Protein AF-0000000086020012 (afdb_homodimer)

InterPro domains:
  IPR000734 Triacylglycerol lipase family [PR00821] (99-118)
  IPR000734 Triacylglycerol lipase family [PR00821] (120-134)
  IPR000734 Triacylglycerol lipase family [PR00821] (143-158)
  IPR000734 Triacylglycerol lipase family [PR00821] (163-182)
  IPR000734 Triacylglycerol lipase family [PR00821] (186-204)
  IPR000734 Triacylglycerol lipase family [PR00821] (335-350)
  IPR000734 Triacylglycerol lipase family [PTHR11610] (9-360)
  IPR002331 Pancreatic lipase [PR00823] (42-59)
  IPR002331 Pancreatic lipase [PR00823] (78-90)
  IPR002331 Pancreatic lipase [PR00823] (119-138)
  IPR002331 Pancreatic lipase [PR00823] (142-161)
  IPR013818 Lipase [PF00151] (44-249)
  IPR013818 Lipase [PF00151] (254-336)
  IPR016272 Lipase, LIPH-type [PIRSF000865] (40-450)
  IPR029058 Alpha/Beta hydrolase fold [G3DSA:3.40.50.1820] (41-251)
  IPR029058 Alpha/Beta hydrolase fold [G3DSA:3.40.50.1820] (252-338)
  IPR029058 Alpha/Beta hydrolase fold [SSF53474] (59-337)
  IPR033906 Lipase, N-terminal [cd00707] (74-331)
  IPR036392 PLAT/LH2 domain superfamily [SSF49723] (338-447)

pLDDT: mean 86.44, std 21.04, range [19.78, 98.94]

Solvent-accessible surface area (backbone atoms only — not comparable to full-atom values): 48848 Å² total; per-residue (Å²): 128,37,16,8,38,37,30,48,23,62,38,77,69,83,77,77,76,79,72,77,75,72,78,73,78,82,75,77,71,83,70,80,82,57,66,75,63,48,60,77,33,44,50,71,48,81,94,76,40,70,49,66,37,39,80,73,46,39,41,91,63,20,76,69,52,48,78,41,61,57,56,76,74,31,58,64,40,40,28,35,33,29,78,94,41,72,87,43,75,39,65,39,50,73,95,38,66,63,37,45,73,74,41,84,70,48,75,87,37,51,39,37,35,38,29,46,31,71,67,38,43,47,76,37,66,71,50,54,51,34,51,52,40,51,49,52,67,41,76,39,35,35,28,29,36,22,40,33,70,35,24,57,45,58,66,60,48,20,60,24,25,26,55,29,47,7,53,51,53,32,52,38,50,48,40,40,28,72,76,55,66,42,56,47,56,55,32,36,38,38,9,26,22,50,15,15,36,18,49,21,40,20,17,71,72,37,75,54,22,25,32,36,37,27,26,36,51,52,48,86,60,27,58,93,50,51,64,89,63,25,58,41,31,78,25,13,47,31,22,42,33,40,34,44,43,52,66,72,69,63,86,77,66,74,68,77,82,64,65,76,68,57,50,33,66,60,53,31,38,52,29,55,57,38,67,63,57,36,57,20,31,51,41,98,40,58,69,44,39,56,44,30,70,51,75,63,38,28,48,95,84,47,71,31,32,34,36,44,54,62,48,31,67,77,43,55,87,68,52,38,72,57,64,44,51,25,40,55,72,66,48,74,52,87,72,33,58,36,37,45,31,40,37,38,38,32,26,26,66,73,81,60,93,58,91,75,68,73,42,46,22,36,43,29,39,23,52,33,24,24,60,39,64,56,63,81,35,74,51,43,92,54,75,43,74,52,46,73,56,38,71,47,56,20,44,47,73,38,66,71,31,68,60,75,35,37,39,38,37,33,38,41,60,70,64,89,59,60,86,92,54,72,61,61,47,37,43,29,31,38,36,41,30,32,46,84,77,66,49,68,51,62,27,23,32,89,51,49,77,42,42,65,81,39,78,44,78,28,42,56,83,46,79,108,130,36,17,8,38,38,29,48,22,61,38,78,68,85,77,77,78,77,71,76,75,73,81,74,76,82,74,76,71,82,70,82,80,55,66,74,64,46,59,77,33,42,49,71,52,78,94,76,41,70,49,66,37,39,78,74,46,38,41,92,64,20,76,69,54,47,77,41,61,58,54,77,74,30,58,64,41,40,28,36,33,30,78,92,41,74,88,44,75,41,66,39,49,72,93,38,66,63,37,45,72,75,43,85,70,48,77,88,36,51,40,38,37,38,29,46,28,70,67,39,42,48,77,36,66,71,51,54,53,32,50,52,40,51,48,52,68,42,75,39,36,35,30,28,37,23,40,33,68,36,24,56,47,58,66,59,47,22,59,24,23,26,56,29,47,7,53,52,53,32,51,38,49,50,41,41,26,72,74,56,64,42,56,47,56,56,32,36,38,39,10,26,22,50,15,14,34,19,50,22,40,20,17,72,72,37,76,55,22,26,30,35,36,27,25,36,53,52,48,87,61,27,57,92,51,52,65,89,62,26,55,41,29,77,24,14,48,31,21,42,31,39,32,44,42,52,65,71,71,65,87,77,68,74,68,79,82,65,65,78,67,57,50,31,65,60,53,32,38,52,29,56,57,37,67,62,58,36,56,20,31,51,42,97,39,61,70,44,40,55,44,31,70,50,74,62,38,28,49,94,84,46,70,31,31,36,34,43,53,63,48,30,67,77,41,54,88,66,55,40,72,58,63,45,51,26,39,55,72,65,47,71,51,88,73,33,58,36,37,44,32,39,38,38,38,32,25,26,66,72,82,61,94,56,91,75,66,73,42,46,24,35,41,30,38,22,51,32,25,25,60,40,63,55,64,81,36,75,51,43,92,54,73,41,75,52,46,70,56,40,70,48,56,19,44,46,73,38,66,72,30,68,60,75,35,36,38,38,36,32,37,42,60,70,64,90,59,60,84,93,54,70,61,60,48,38,41,28,32,38,37,40,31,32,46,83,77,65,49,70,50,63,27,23,31,90,50,49,78,42,42,63,81,38,77,45,79,29,43,56,82,47,78,108

Foldseek 3Di:
DQFEAAAEAAPDDDDDDPPPPPPPDPPPPPPDPDPVVFVVQKDAQVPLGIDGCDPPLDDPLAPDTDAADRLVVLVKWKFWAWPVHLPGTQTDDQPDVVSCVVDPDDLVFFEEEEEEAAQDFLPDPLNSLLSVLLNVLHTYGYIRIGRNVLRDDPPNRNLNNLLSLLSRVLSRVVSSCVPSVRAQLRYEYEYEASGQFSLLSVLVVHPARNEYEYWQHHCRSEPPGDCNSGRTSRSHSYYYYYHYNPNPPPPPDPPPPPPLGDTRSVLQSLCRDDPQQQKFFADPDPVCVQQQVRPQQCHPVNQGIARPHPRRVVNSVNGDN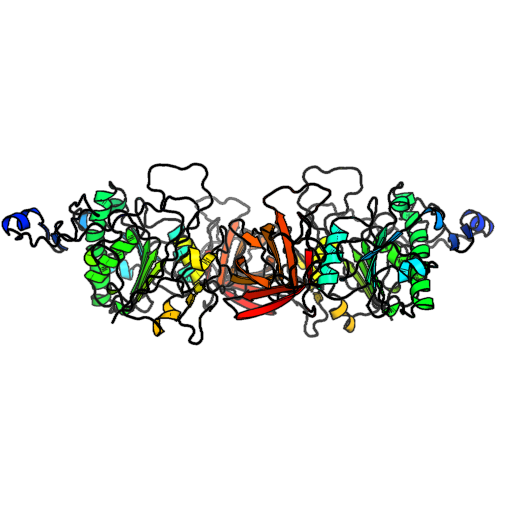DHTYTYDAFDSDPVGRKWKKKKKWFFAQDDDPPPADFFKWWKWKKWAAPQGIDDGGTFDPDIDTQDHRDMGIGMDIHHDRHGTWKMKMAIATPDDDPPVDFHWTFTAKMWIAGSVVRDIFIFGDPRDTHTHPDIDMTGGPDDD/DLFEAAAEAAPADDDDDPPPPPPPDPPPPPPDPDPVVFVVQKDAQVPLGIDGCDPPLDDPLAPDTDAADRLVVLVKWKFWAWPVHLPGTQTDDQPDPVSCVVDPDDLVFFEEEEEEAAQDFLPDPLNSLLSVLQNVLHTYGYIRIGRNVLRDDPPNRNLNNLLSLLSRVLSRVVSSCVPSVRAQLRYEYEYEASGQFSLLSVLVSHPARNEYEYWQHHCRSEPPGDCNSGRTSRSHSYYYYYHYNPNPPPPPDPPPPPPLGDTRSNLQSLCRDDPQQQKFFADPDPVCVQQQVRPQQCHPVNQGIARPHPRRVVNSVNGDNDHTYTYDAFDSDPVGRKWKKKKKWFFAQDDDPPPADFFKWWKWKKWAAPQGIDDGGTFDPDIDTQDHRDMGIGMDIHHDRHGTWKMKMAIATPDDDPPVDFHWTFTQKMWIAGSVVRDIFIFGDPRDTHTHPDIDMTGGPDDD

Organism: Nephila pilipes (NCBI:txid299642)

Nearest PDB structures (foldseek):
  1gpl-assembly1_A  TM=8.144E-01  e=2.682E-40  Cavia porcellus
  2oxe-assembly1_A  TM=8.023E-01  e=4.258E-40  Homo sapiens
  2pvs-assembly1_A  TM=7.931E-01  e=7.162E-40  Homo sapiens
  2ppl-assembly1_A  TM=8.031E-01  e=1.352E-39  Homo sapiens
  1rp1-assembly1_A  TM=7.847E-01  e=5.239E-36  Canis lupus familiaris

Sequence (928 aa):
MAVMLLFGLFLFCGNLNAQQIDREKEVTSSQQIDAEKDALLTRCFDRWGCISIGEPFFSSLRPISLFPIHPDSLDAQFLLVTRSAPDVFQKIRAGNNSSFSQSFFDPLRPVKIIIHGFRESGHQDWIKDMIRELLTSDDFNVISVDWRLGASQSYPQAVANTRALGLVVADFLDYLQRKYRIPPSDIHIIGYNLGAHAAGYVGEQIPRIGRITGLDPAGPYFEDTDPKVRLDPSDALFVDVIHTDSPPAAQGIKSFRRCKSVHAPELFTESINMDCPFYGYFCDSYANFSSGQCDKGCGSDMSRCAPMGYKSEEWLRFTSSEPVTMFLETGLDEPYCRYHYHVNVLLSSKEAPRRHRNETGLLFLRITGTRGRTALLQATPKPVVFTRGNALEFLMSSGNLGRLLRVDVLWTPLHPHPPSDEPFISIHSIRLTNLETTYREVFCGSDDEITPERVKVFFRGGVCMAVMLLFGLFLFCGNLNAQQIDREKEVTSSQQIDAEKDALLTRCFDRWGCISIGEPFFSSLRPISLFPIHPDSLDAQFLLVTRSAPDVFQKIRAGNNSSFSQSFFDPLRPVKIIIHGFRESGHQDWIKDMIRELLTSDDFNVISVDWRLGASQSYPQAVANTRALGLVVADFLDYLQRKYRIPPSDIHIIGYNLGAHAAGYVGEQIPRIGRITGLDPAGPYFEDTDPKVRLDPSDALFVDVIHTDSPPAAQGIKSFRRCKSVHAPELFTESINMDCPFYGYFCDSYANFSSGQCDKGCGSDMSRCAPMGYKSEEWLRFTSSEPVTMFLETGLDEPYCRYHYHVNVLLSSKEAPRRHRNETGLLFLRITGTRGRTALLQATPKPVVFTRGNALEFLMSSGNLGRLLRVDVLWTPLHPHPPSDEPFISIHSIRLTNLETTYREVFCGSDDEITPERVKVFFRGGVC

Radius of gyration: 34.66 Å; Cα contacts (8 Å, |Δi|>4): 2102; chains: 2; bounding box: 87×113×66 Å

Secondary structure (DSSP, 8-state):
--EE---------S--------------------HHHHHHTEEE-GGG-EEE-STTSSBTTB----PPPPHHHH--EEEEE-TTSTT--EEE-TT-HHHHHTTT--TTS-EEEEE--TT--TT-HHHHHHHHHHHHHS--EEEEEE-HHHHTS-HHHHHHHHHHHHHHHHHHHHHHHHHH---GGGEEEEEETHHHHHHHHHHHHSTT-SEEEEES---TTTTT--TTTS--GGGSSEEEEE--SS----TT---SS------HHHHHHHHHH-SS--EEEE-S-HHHHHTT----TT-TTSTTEEE-GGGGGGGGGG--SS---EE----SSSS---EEEEEEEEE--S--SS----EEEEEEEEEEETTEE---EE--SS-EEE-TT-EEEEEEEES---SEEEEEEEEEESSPPPGGG---EEEEEEEEEETTT--EEEEE----EE-TT-PEEEETT---/--EE---------S--------------------HHHHHHTEEE-GGG-EEE-STTSSBTTB----PPPPHHHH--EEEEE-TTSTT--EEE-TT-HHHHHTTT--TTS-EEEEE--TT--TT-HHHHHHHHHHHHHS--EEEEEE-HHHHTS-HHHHHHHHHHHHHHHHHHHHHHHHHH---GGGEEEEEETHHHHHHHHHHHHSTT-SEEEEES---TTTTT--TTTS--GGGSSEEEEE--SS----TT---SS------HHHHHHHHHH-SS--EEEE-S-HHHHHTT----TT-TTSTTEEE-GGGGGGGGGG--SS---EE----SSSS---EEEEEEEEE--S--SS----EEEEEEEEEEETTEE---EE--SS-EEE-TT-EEEEEEEES---SEEEEEEEEEESSPPPGGG---EEEEEEEEEETTT--EEEEE----EE-TT-PEEEETT---

Structure (mmCIF, N/CA/C/O backbone):
data_AF-0000000086020012-model_v1
#
loop_
_entity.id
_entity.type
_entity.pdbx_description
1 polymer 'Inactive pancreatic lipase-related protein 1'
#
loop_
_atom_site.group_PDB
_atom_site.id
_atom_site.type_symbol
_atom_site.label_atom_id
_atom_site.label_alt_id
_atom_site.label_comp_id
_atom_site.label_asym_id
_atom_site.label_entity_id
_atom_site.label_seq_id
_atom_site.pdbx_PDB_ins_code
_atom_site.Cartn_x
_atom_site.Cartn_y
_atom_site.Cartn_z
_atom_site.occupancy
_atom_site.B_iso_or_equiv
_atom_site.auth_seq_id
_atom_site.auth_comp_id
_atom_site.auth_asym_id
_atom_site.auth_atom_id
_atom_site.pdbx_PDB_model_num
ATOM 1 N N . MET A 1 1 ? -11.297 -39.906 -0.497 1 20.33 1 MET A N 1
ATOM 2 C CA . MET A 1 1 ? -12.375 -39.031 -0.936 1 20.33 1 MET A CA 1
ATOM 3 C C . MET A 1 1 ? -11.844 -37.625 -1.238 1 20.33 1 MET A C 1
ATOM 5 O O . MET A 1 1 ? -11.391 -36.938 -0.335 1 20.33 1 MET A O 1
ATOM 9 N N . ALA A 1 2 ? -11.148 -37.469 -2.371 1 22.19 2 ALA A N 1
ATOM 10 C CA . ALA A 1 2 ? -10.383 -36.344 -2.926 1 22.19 2 ALA A CA 1
ATOM 11 C C . ALA A 1 2 ? -11.266 -35.125 -3.131 1 22.19 2 ALA A C 1
ATOM 13 O O . ALA A 1 2 ? -12.281 -35.188 -3.83 1 22.19 2 ALA A O 1
ATOM 14 N N . VAL A 1 3 ? -11.461 -34.375 -2.113 1 23.34 3 VAL A N 1
ATOM 15 C CA . VAL A 1 3 ? -12.344 -33.219 -2.02 1 23.34 3 VAL A CA 1
ATOM 16 C C . VAL A 1 3 ? -11.922 -32.156 -3.043 1 23.34 3 VAL A C 1
ATOM 18 O O . VAL A 1 3 ? -10.75 -31.781 -3.113 1 23.34 3 VAL A O 1
ATOM 21 N N . MET A 1 4 ? -12.695 -32.031 -4.176 1 24.83 4 MET A N 1
ATOM 22 C CA . MET A 1 4 ? -12.523 -31.156 -5.336 1 24.83 4 MET A CA 1
ATOM 23 C C . MET A 1 4 ? -12.82 -29.703 -4.977 1 24.83 4 MET A C 1
ATOM 25 O O . MET A 1 4 ? -13.922 -29.391 -4.527 1 24.83 4 MET A O 1
ATOM 29 N N . LEU A 1 5 ? -11.938 -28.984 -4.441 1 29.59 5 LEU A N 1
ATOM 30 C CA . LEU A 1 5 ? -12.258 -27.594 -4.145 1 29.59 5 LEU A CA 1
ATOM 31 C C . LEU A 1 5 ? -12.219 -26.734 -5.41 1 29.59 5 LEU A C 1
ATOM 33 O O . LEU A 1 5 ? -11.18 -26.641 -6.07 1 29.59 5 LEU A O 1
ATOM 37 N N . LEU A 1 6 ? -13.297 -26.734 -6.156 1 27.5 6 LEU A N 1
ATOM 38 C CA . LEU A 1 6 ? -13.352 -25.828 -7.305 1 27.5 6 LEU A CA 1
ATOM 39 C C . LEU A 1 6 ? -13.5 -24.391 -6.852 1 27.5 6 LEU A C 1
ATOM 41 O O . LEU A 1 6 ? -14.469 -24.047 -6.168 1 27.5 6 LEU A O 1
ATOM 45 N N . PHE A 1 7 ? -12.516 -23.766 -6.547 1 29.19 7 PHE A N 1
ATOM 46 C CA . PHE A 1 7 ? -12.586 -22.344 -6.242 1 29.19 7 PHE A CA 1
ATOM 47 C C . PHE A 1 7 ? -12.773 -21.531 -7.516 1 29.19 7 PHE A C 1
ATOM 49 O O . PHE A 1 7 ? -11.891 -21.5 -8.375 1 29.19 7 PHE A O 1
ATOM 56 N N . GLY A 1 8 ? -13.961 -21.562 -8.141 1 27.66 8 GLY A N 1
ATOM 57 C CA . GLY A 1 8 ? -14.203 -20.734 -9.312 1 27.66 8 GLY A CA 1
ATOM 58 C C . GLY A 1 8 ? -14.359 -19.266 -8.977 1 27.66 8 GLY A C 1
ATOM 59 O O . GLY A 1 8 ? -15.227 -18.891 -8.18 1 27.66 8 GLY A O 1
ATOM 60 N N . LEU A 1 9 ? -13.398 -18.562 -8.875 1 28.23 9 LEU A N 1
ATOM 61 C CA . LEU A 1 9 ? -13.562 -17.125 -8.688 1 28.23 9 LEU A CA 1
ATOM 62 C C . LEU A 1 9 ? -14.008 -16.453 -9.984 1 28.23 9 LEU A C 1
ATOM 64 O O . LEU A 1 9 ? -13.344 -16.594 -11.016 1 28.23 9 LEU A O 1
ATOM 68 N N . PHE A 1 10 ? -15.289 -16.203 -10.18 1 27.17 10 PHE A N 1
ATOM 69 C CA . PHE A 1 10 ? -15.82 -15.523 -11.359 1 27.17 10 PHE A CA 1
ATOM 70 C C . PHE A 1 10 ? -15.695 -14.016 -11.211 1 27.17 10 PHE A C 1
ATOM 72 O O . PHE A 1 10 ? -16.094 -13.445 -10.195 1 27.17 10 PHE A O 1
ATOM 79 N N . LEU A 1 11 ? -14.781 -13.492 -11.789 1 27.08 11 LEU A N 1
ATOM 80 C CA . LEU A 1 11 ? -14.766 -12.039 -11.883 1 27.08 11 LEU A CA 1
ATOM 81 C C . LEU A 1 11 ? -15.68 -11.562 -13.008 1 27.08 11 LEU A C 1
ATOM 83 O O . LEU A 1 11 ? -15.531 -11.977 -14.156 1 27.08 11 LEU A O 1
ATOM 87 N N . PHE A 1 12 ? -17.031 -11.336 -12.867 1 26.92 12 PHE A N 1
ATOM 88 C CA . PHE A 1 12 ? -17.984 -10.891 -13.867 1 26.92 12 PHE A CA 1
ATOM 89 C C . PHE A 1 12 ? -17.734 -9.438 -14.258 1 26.92 12 PHE A C 1
ATOM 91 O O . PHE A 1 12 ? -17.641 -8.57 -13.391 1 26.92 12 PHE A O 1
ATOM 98 N N . CYS A 1 13 ? -17.078 -9.203 -15.32 1 25.78 13 CYS A N 1
ATOM 99 C CA . CYS A 1 13 ? -17.344 -7.902 -15.914 1 25.78 13 CYS A CA 1
ATOM 100 C C . CYS A 1 13 ? -18.812 -7.789 -16.328 1 25.78 13 CYS A C 1
ATOM 102 O O . CYS A 1 13 ? -19.484 -8.805 -16.547 1 25.78 13 CYS A O 1
ATOM 104 N N . GLY A 1 14 ? -19.484 -6.539 -16.578 1 23.58 14 GLY A N 1
ATOM 105 C CA . GLY A 1 14 ? -20.875 -6.141 -16.703 1 23.58 14 GLY A CA 1
ATOM 106 C C . GLY A 1 14 ? -21.656 -7.023 -17.656 1 23.58 14 GLY A C 1
ATOM 107 O O . GLY A 1 14 ? -22.703 -7.559 -17.297 1 23.58 14 GLY A O 1
ATOM 108 N N . ASN A 1 15 ? -21.766 -6.648 -18.953 1 23.06 15 ASN A N 1
ATOM 109 C CA . ASN A 1 15 ? -23.016 -6.656 -19.688 1 23.06 15 ASN A CA 1
ATOM 110 C C . ASN A 1 15 ? -23.328 -8.047 -20.25 1 23.06 15 ASN A C 1
ATOM 112 O O . ASN A 1 15 ? -24.141 -8.18 -21.172 1 23.06 15 ASN A O 1
ATOM 116 N N . LEU A 1 16 ? -22.406 -9.008 -20.203 1 22.41 16 LEU A N 1
ATOM 117 C CA . LEU A 1 16 ? -22.766 -9.969 -21.234 1 22.41 16 LEU A CA 1
ATOM 118 C C . LEU A 1 16 ? -24.078 -10.688 -20.875 1 22.41 16 LEU A C 1
ATOM 120 O O . LEU A 1 16 ? -24.359 -10.922 -19.703 1 22.41 16 LEU A O 1
ATOM 124 N N . ASN A 1 17 ? -25.094 -10.664 -21.891 1 20.47 17 ASN A N 1
ATOM 125 C CA . ASN A 1 17 ? -26.422 -11.266 -22 1 20.47 17 ASN A CA 1
ATOM 126 C C . ASN A 1 17 ? -26.422 -12.719 -21.547 1 20.47 17 ASN A C 1
ATOM 128 O O . ASN A 1 17 ? -25.547 -13.492 -21.938 1 20.47 17 ASN A O 1
ATOM 132 N N . ALA A 1 18 ? -26.891 -12.93 -20.344 1 22.55 18 ALA A N 1
ATOM 133 C CA . ALA A 1 18 ? -27.188 -14.227 -19.75 1 22.55 18 ALA A CA 1
ATOM 134 C C . ALA A 1 18 ? -27.906 -15.133 -20.734 1 22.55 18 ALA A C 1
ATOM 136 O O . ALA A 1 18 ? -29.109 -14.961 -20.984 1 22.55 18 ALA A O 1
ATOM 137 N N . GLN A 1 19 ? -27.328 -15.383 -22 1 20.09 19 GLN A N 1
ATOM 138 C CA . GLN A 1 19 ? -28.156 -16.266 -22.812 1 20.09 19 GLN A CA 1
ATOM 139 C C . GLN A 1 19 ? -28.484 -17.562 -22.062 1 20.09 19 GLN A C 1
ATOM 141 O O . GLN A 1 19 ? -27.609 -18.125 -21.391 1 20.09 19 GLN A O 1
ATOM 146 N N . GLN A 1 20 ? -29.719 -17.641 -21.641 1 20.69 20 GLN A N 1
ATOM 147 C CA . GLN A 1 20 ? -30.453 -18.75 -21.047 1 20.69 20 GLN A CA 1
ATOM 148 C C . GLN A 1 20 ? -30.141 -20.062 -21.75 1 20.69 20 GLN A C 1
ATOM 150 O O . GLN A 1 20 ? -30.453 -20.25 -22.922 1 20.69 20 GLN A O 1
ATOM 155 N N . ILE A 1 21 ? -28.859 -20.516 -21.641 1 20.92 21 ILE A N 1
ATOM 156 C CA . ILE A 1 21 ? -28.672 -21.766 -22.359 1 20.92 21 ILE A CA 1
ATOM 157 C C . ILE A 1 21 ? -29.625 -22.828 -21.797 1 20.92 21 ILE A C 1
ATOM 159 O O . ILE A 1 21 ? -29.594 -23.125 -20.609 1 20.92 21 ILE A O 1
ATOM 163 N N . ASP A 1 22 ? -30.812 -22.938 -22.406 1 20.22 22 ASP A N 1
ATOM 164 C CA . ASP A 1 22 ? -31.828 -23.953 -22.203 1 20.22 22 ASP A CA 1
ATOM 165 C C . ASP A 1 22 ? -31.203 -25.344 -22.125 1 20.22 22 ASP A C 1
ATOM 167 O O . ASP A 1 22 ? -30.438 -25.734 -23 1 20.22 22 ASP A O 1
ATOM 171 N N . ARG A 1 23 ? -31.078 -25.75 -20.938 1 22.58 23 ARG A N 1
ATOM 172 C CA . ARG A 1 23 ? -30.656 -27.109 -20.641 1 22.58 23 ARG A CA 1
ATOM 173 C C . ARG A 1 23 ? -31.484 -28.125 -21.406 1 22.58 23 ARG A C 1
ATOM 175 O O . ARG A 1 23 ? -32.688 -28.266 -21.172 1 22.58 23 ARG A O 1
ATOM 182 N N . GLU A 1 24 ? -31.266 -28.188 -22.797 1 21.02 24 GLU A N 1
ATOM 183 C CA . GLU A 1 24 ? -32 -29.266 -23.453 1 21.02 24 GLU A CA 1
ATOM 184 C C . GLU A 1 24 ? -31.812 -30.594 -22.719 1 21.02 24 GLU A C 1
ATOM 186 O O . GLU A 1 24 ? -30.812 -30.797 -22.016 1 21.02 24 GLU A O 1
ATOM 191 N N . LYS A 1 25 ? -32.906 -31.281 -22.688 1 26 25 LYS A N 1
ATOM 192 C CA . LYS A 1 25 ? -33.312 -32.594 -22.203 1 26 25 LYS A CA 1
ATOM 193 C C . LYS A 1 25 ? -32.312 -33.688 -22.656 1 26 25 LYS A C 1
ATOM 195 O O . LYS A 1 25 ? -31.969 -33.75 -23.844 1 26 25 LYS A O 1
ATOM 200 N N . GLU A 1 26 ? -31.516 -34.188 -21.75 1 22.59 26 GLU A N 1
ATOM 201 C CA . GLU A 1 26 ? -30.625 -35.312 -21.828 1 22.59 26 GLU A CA 1
ATOM 202 C C . GLU A 1 26 ? -31.312 -36.5 -22.5 1 22.59 26 GLU A C 1
ATOM 204 O O . GLU A 1 26 ? -32.25 -37.062 -21.938 1 22.59 26 GLU A O 1
ATOM 209 N N . VAL A 1 27 ? -31.547 -36.406 -23.875 1 25.34 27 VAL A N 1
ATOM 210 C CA . VAL A 1 27 ? -32.031 -37.656 -24.484 1 25.34 27 VAL A CA 1
ATOM 211 C C . VAL A 1 27 ? -30.984 -38.75 -24.297 1 25.34 27 VAL A C 1
ATOM 213 O O . VAL A 1 27 ? -29.844 -38.625 -24.703 1 25.34 27 VAL A O 1
ATOM 216 N N . THR A 1 28 ? -31.141 -39.531 -23.281 1 26.58 28 THR A N 1
ATOM 217 C CA . THR A 1 28 ? -30.438 -40.75 -22.906 1 26.58 28 THR A CA 1
ATOM 218 C C . THR A 1 28 ? -30.531 -41.781 -24.016 1 26.58 28 THR A C 1
ATOM 220 O O . THR A 1 28 ? -31.375 -42.656 -23.984 1 26.58 28 THR A O 1
ATOM 223 N N . SER A 1 29 ? -30.531 -41.375 -25.359 1 26.09 29 SER A N 1
ATOM 224 C CA . SER A 1 29 ? -30.688 -42.562 -26.203 1 26.09 29 SER A CA 1
ATOM 225 C C . SER A 1 29 ? -29.5 -43.5 -26.062 1 26.09 29 SER A C 1
ATOM 227 O O . SER A 1 29 ? -28.344 -43.062 -26.062 1 26.09 29 SER A O 1
ATOM 229 N N . SER A 1 30 ? -29.656 -44.625 -25.484 1 28.55 30 SER A N 1
ATOM 230 C CA . SER A 1 30 ? -28.844 -45.812 -25.359 1 28.55 30 SER A CA 1
ATOM 231 C C . SER A 1 30 ? -28.328 -46.281 -26.703 1 28.55 30 SER A C 1
ATOM 233 O O . SER A 1 30 ? -29.047 -46.938 -27.469 1 28.55 30 SER A O 1
ATOM 235 N N . GLN A 1 31 ? -27.734 -45.406 -27.594 1 32.28 31 GLN A N 1
ATOM 236 C CA . GLN A 1 31 ? -27.312 -45.969 -28.875 1 32.28 31 GLN A CA 1
ATOM 237 C C . GLN A 1 31 ? -26.281 -47.094 -28.656 1 32.28 31 GLN A C 1
ATOM 239 O O . GLN A 1 31 ? -25.375 -46.938 -27.828 1 32.28 31 GLN A O 1
ATOM 244 N N . GLN A 1 32 ? -26.547 -48.25 -29.062 1 33.12 32 GLN A N 1
ATOM 245 C CA . GLN A 1 32 ? -25.766 -49.469 -29.234 1 33.12 32 GLN A CA 1
ATOM 246 C C . GLN A 1 32 ? -24.422 -49.188 -29.906 1 33.12 32 GLN A C 1
ATOM 248 O O . GLN A 1 32 ? -24.391 -48.719 -31.047 1 33.12 32 GLN A O 1
ATOM 253 N N . ILE A 1 33 ? -23.344 -48.906 -29.203 1 42.53 33 ILE A N 1
ATOM 254 C CA . ILE A 1 33 ? -21.953 -48.719 -29.625 1 42.53 33 ILE A CA 1
ATOM 255 C C . ILE A 1 33 ? -21.5 -49.906 -30.453 1 42.53 33 ILE A C 1
ATOM 257 O O . ILE A 1 33 ? -21.438 -51.031 -29.953 1 42.53 33 ILE A O 1
ATOM 261 N N . ASP A 1 34 ? -21.75 -49.906 -31.75 1 42.25 34 ASP A N 1
ATOM 262 C CA . ASP A 1 34 ? -21.234 -50.906 -32.656 1 42.25 34 ASP A CA 1
ATOM 263 C C . ASP A 1 34 ? -19.703 -50.969 -32.594 1 42.25 34 ASP A C 1
ATOM 265 O O . ASP A 1 34 ? -19.031 -49.938 -32.594 1 42.25 34 ASP A O 1
ATOM 269 N N . ALA A 1 35 ? -19.078 -52.031 -32.281 1 48.75 35 ALA A N 1
ATOM 270 C CA . ALA A 1 35 ? -17.688 -52.406 -32.125 1 48.75 35 ALA A CA 1
ATOM 271 C C . ALA A 1 35 ? -16.828 -51.906 -33.281 1 48.75 35 ALA A C 1
ATOM 273 O O . ALA A 1 35 ? -15.695 -51.469 -33.094 1 48.75 35 ALA A O 1
ATOM 274 N N . GLU A 1 36 ? -17.266 -52.125 -34.469 1 48.53 36 GLU A N 1
ATOM 275 C CA . GLU A 1 36 ? -16.5 -51.719 -35.656 1 48.53 36 GLU A CA 1
ATOM 276 C C . GLU A 1 36 ? -16.266 -50.219 -35.625 1 48.53 36 GLU A C 1
ATOM 278 O O . GLU A 1 36 ? -15.188 -49.719 -36.031 1 48.53 36 GLU A O 1
ATOM 283 N N . LYS A 1 37 ? -17.234 -49.531 -35.188 1 55.25 37 LYS A N 1
ATOM 284 C CA . LYS A 1 37 ? -17.141 -48.062 -35.062 1 55.25 37 LYS A CA 1
ATOM 285 C C . LYS A 1 37 ? -16.125 -47.688 -34 1 55.25 37 LYS A C 1
ATOM 287 O O . LYS A 1 37 ? -15.477 -46.625 -34.125 1 55.25 37 LYS A O 1
ATOM 292 N N . ASP A 1 38 ? -15.828 -48.625 -33.219 1 61.75 38 ASP A N 1
ATOM 293 C CA . ASP A 1 38 ? -14.883 -48.375 -32.125 1 61.75 38 ASP A CA 1
ATOM 294 C C . ASP A 1 38 ? -13.445 -48.375 -32.656 1 61.75 38 ASP A C 1
ATOM 296 O O . ASP A 1 38 ? -12.602 -47.594 -32.188 1 61.75 38 ASP A O 1
ATOM 300 N N . ALA A 1 39 ? -13.102 -49.188 -33.594 1 67.38 39 ALA A N 1
ATOM 301 C CA . ALA A 1 39 ? -11.742 -49.312 -34.094 1 67.38 39 ALA A CA 1
ATOM 302 C C . ALA A 1 39 ? -11.336 -48.031 -34.844 1 67.38 39 ALA A C 1
ATOM 304 O O . ALA A 1 39 ? -10.164 -47.625 -34.812 1 67.38 39 ALA A O 1
ATOM 305 N N . LEU A 1 40 ? -12.266 -47.406 -35.469 1 80.25 40 LEU A N 1
ATOM 306 C CA . LEU A 1 40 ? -11.977 -46.188 -36.188 1 80.25 40 LEU A CA 1
ATOM 307 C C . LEU A 1 40 ? -11.797 -45 -35.25 1 80.25 40 LEU A C 1
ATOM 309 O O . LEU A 1 40 ? -11.172 -44 -35.594 1 80.25 40 LEU A O 1
ATOM 313 N N . LEU A 1 41 ? -12.234 -45.156 -34.125 1 91.5 41 LEU A N 1
ATOM 314 C CA . LEU A 1 41 ? -12.219 -44.062 -33.156 1 91.5 41 LEU A CA 1
ATOM 315 C C . LEU A 1 41 ? -11.086 -44.219 -32.156 1 91.5 41 LEU A C 1
ATOM 317 O O . LEU A 1 41 ? -11.016 -43.469 -31.156 1 91.5 41 LEU A O 1
ATOM 321 N N . THR A 1 42 ? -10.18 -45.125 -32.406 1 94.38 42 THR A N 1
ATOM 322 C CA . THR A 1 42 ? -9.078 -45.375 -31.5 1 94.38 42 THR A CA 1
ATOM 323 C C . THR A 1 42 ? -7.754 -45.469 -32.25 1 94.38 42 THR A C 1
ATOM 325 O O . THR A 1 42 ? -7.688 -46.094 -33.312 1 94.38 42 THR A O 1
ATOM 328 N N . ARG A 1 43 ? -6.797 -44.812 -31.766 1 95 43 ARG A N 1
ATOM 329 C CA . ARG A 1 43 ? -5.438 -44.906 -32.281 1 95 43 ARG A CA 1
ATOM 330 C C . ARG A 1 43 ? -4.449 -45.281 -31.188 1 95 43 ARG A C 1
ATOM 332 O O . ARG A 1 43 ? -4.555 -44.781 -30.062 1 95 43 ARG A O 1
ATOM 339 N N . CYS A 1 44 ? -3.543 -46.156 -31.5 1 94.81 44 CYS A N 1
ATOM 340 C CA . CYS A 1 44 ? -2.543 -46.562 -30.531 1 94.81 44 CYS A CA 1
ATOM 341 C C . CYS A 1 44 ? -1.188 -45.938 -30.828 1 94.81 44 CYS A C 1
ATOM 343 O O . CYS A 1 44 ? -0.821 -45.781 -32 1 94.81 44 CYS A O 1
ATOM 345 N N . PHE A 1 45 ? -0.501 -45.625 -29.828 1 94.12 45 PHE A N 1
ATOM 346 C CA . PHE A 1 45 ? 0.781 -44.938 -29.891 1 94.12 45 PHE A CA 1
ATOM 347 C C . PHE A 1 45 ? 1.873 -45.75 -29.203 1 94.12 45 PHE A C 1
ATOM 349 O O . PHE A 1 45 ? 2.426 -45.312 -28.188 1 94.12 45 PHE A O 1
ATOM 356 N N . ASP A 1 46 ? 2.246 -46.938 -29.75 1 92.94 46 ASP A N 1
ATOM 357 C CA . ASP A 1 46 ? 3.35 -47.781 -29.281 1 92.94 46 ASP A CA 1
ATOM 358 C C . ASP A 1 46 ? 3.305 -47.938 -27.766 1 92.94 46 ASP A C 1
ATOM 360 O O . ASP A 1 46 ? 2.299 -48.406 -27.219 1 92.94 46 ASP A O 1
ATOM 364 N N . ARG A 1 47 ? 4.301 -47.375 -27.031 1 93.5 47 ARG A N 1
ATOM 365 C CA . ARG A 1 47 ? 4.434 -47.594 -25.594 1 93.5 47 ARG A CA 1
ATOM 366 C C . ARG A 1 47 ? 3.432 -46.75 -24.812 1 93.5 47 ARG A C 1
ATOM 368 O O . ARG A 1 47 ? 3.23 -46.969 -23.609 1 93.5 47 ARG A O 1
ATOM 375 N N . TRP A 1 48 ? 2.795 -45.844 -25.484 1 95.81 48 TRP A N 1
ATOM 376 C CA . TRP A 1 48 ? 1.968 -44.844 -24.797 1 95.81 48 TRP A CA 1
ATOM 377 C C . TRP A 1 48 ? 0.528 -45.344 -24.672 1 95.81 48 TRP A C 1
ATOM 379 O O . TRP A 1 48 ? -0.304 -44.688 -24.031 1 95.81 48 TRP A O 1
ATOM 389 N N . GLY A 1 49 ? 0.243 -46.469 -25.328 1 94.56 49 GLY A N 1
ATOM 390 C CA . GLY A 1 49 ? -1.11 -47 -25.266 1 94.56 49 GLY A CA 1
ATOM 391 C C . GLY A 1 49 ? -2.023 -46.406 -26.328 1 94.56 49 GLY A C 1
ATOM 392 O O . GLY A 1 49 ? -1.552 -45.875 -27.328 1 94.56 49 GLY A O 1
ATOM 393 N N . CYS A 1 50 ? -3.367 -46.625 -26.109 1 95.81 50 CYS A N 1
ATOM 394 C CA . CYS A 1 50 ? -4.316 -46.219 -27.141 1 95.81 50 CYS A CA 1
ATOM 395 C C . CYS A 1 50 ? -5.211 -45.094 -26.656 1 95.81 50 CYS A C 1
ATOM 397 O O . CYS A 1 50 ? -5.551 -45.031 -25.469 1 95.81 50 CYS A O 1
ATOM 399 N N . ILE A 1 51 ? -5.582 -44.188 -27.547 1 95.5 51 ILE A N 1
ATOM 400 C CA . ILE A 1 51 ? -6.449 -43.062 -27.25 1 95.5 51 ILE A CA 1
ATOM 401 C C . ILE A 1 51 ? -7.691 -43.125 -28.141 1 95.5 51 ILE A C 1
ATOM 403 O O . ILE A 1 51 ? -7.586 -43.281 -29.359 1 95.5 51 ILE A O 1
ATOM 407 N N . SER A 1 52 ? -8.773 -43.031 -27.438 1 95.06 52 SER A N 1
ATOM 408 C CA . SER A 1 52 ? -10.039 -42.969 -28.156 1 95.06 52 SER A CA 1
ATOM 409 C C . SER A 1 52 ? -10.531 -41.531 -28.297 1 95.06 52 SER A C 1
ATOM 411 O O . SER A 1 52 ? -10.375 -40.719 -27.391 1 95.06 52 SER A O 1
ATOM 413 N N . ILE A 1 53 ? -11.156 -41.219 -29.453 1 94.88 53 ILE A N 1
ATOM 414 C CA . ILE A 1 53 ? -11.688 -39.875 -29.656 1 94.88 53 ILE A CA 1
ATOM 415 C C . ILE A 1 53 ? -13.211 -39.906 -29.641 1 94.88 53 ILE A C 1
ATOM 417 O O . ILE A 1 53 ? -13.867 -38.938 -29.984 1 94.88 53 ILE A O 1
ATOM 421 N N . GLY A 1 54 ? -13.688 -41.062 -29.312 1 93.56 54 GLY A N 1
ATOM 422 C CA . GLY A 1 54 ? -15.125 -41.188 -29.141 1 93.56 54 GLY A CA 1
ATOM 423 C C . GLY A 1 54 ? -15.625 -40.625 -27.828 1 93.56 54 GLY A C 1
ATOM 424 O O . GLY A 1 54 ? -14.922 -39.875 -27.156 1 93.56 54 GLY A O 1
ATOM 425 N N . GLU A 1 55 ? -16.797 -41.031 -27.406 1 92.81 55 GLU A N 1
ATOM 426 C CA . GLU A 1 55 ? -17.328 -40.562 -26.125 1 92.81 55 GLU A CA 1
ATOM 427 C C . GLU A 1 55 ? -16.422 -41 -24.969 1 92.81 55 GLU A C 1
ATOM 429 O O . GLU A 1 55 ? -15.898 -42.125 -24.969 1 92.81 55 GLU A O 1
ATOM 434 N N . PRO A 1 56 ? -16.203 -40.156 -24.094 1 95.56 56 PRO A N 1
ATOM 435 C CA . PRO A 1 56 ? -16.875 -38.844 -23.875 1 95.56 56 PRO A CA 1
ATOM 436 C C . PRO A 1 56 ? -16.094 -37.688 -24.5 1 95.56 56 PRO A C 1
ATOM 438 O O . PRO A 1 56 ? -16.438 -36.531 -24.266 1 95.56 56 PRO A O 1
ATOM 441 N N . PHE A 1 57 ? -15.156 -37.969 -25.297 1 96.12 57 PHE A N 1
ATOM 442 C CA . PHE A 1 57 ? -14.32 -36.938 -25.875 1 96.12 57 PHE A CA 1
ATOM 443 C C . PHE A 1 57 ? -14.961 -36.375 -27.141 1 96.12 57 PHE A C 1
ATOM 445 O O . PHE A 1 57 ? -14.445 -35.406 -27.719 1 96.12 57 PHE A O 1
ATOM 452 N N . PHE A 1 58 ? -16 -36.906 -27.578 1 93.62 58 PHE A N 1
ATOM 453 C CA . PHE A 1 58 ? -16.859 -36.375 -28.609 1 93.62 58 PHE A CA 1
ATOM 454 C C . PHE A 1 58 ? -18.266 -36.125 -28.078 1 93.62 58 PHE A C 1
ATOM 456 O O . PHE A 1 58 ? -18.938 -37.031 -27.594 1 93.62 58 PHE A O 1
ATOM 463 N N . SER A 1 59 ? -18.656 -34.906 -28.172 1 92.94 59 SER A N 1
ATOM 464 C CA . SER A 1 59 ? -19.969 -34.469 -27.688 1 92.94 59 SER A CA 1
ATOM 465 C C . SER A 1 59 ? -20.375 -33.156 -28.344 1 92.94 59 SER A C 1
ATOM 467 O O . SER A 1 59 ? -19.625 -32.562 -29.125 1 92.94 59 SER A O 1
ATOM 469 N N . SER A 1 60 ? -21.578 -32.656 -28.031 1 93.19 60 SER A N 1
ATOM 470 C CA . SER A 1 60 ? -22.062 -31.391 -28.547 1 93.19 60 SER A CA 1
ATOM 471 C C . SER A 1 60 ? -21.203 -30.234 -28.047 1 93.19 60 SER A C 1
ATOM 473 O O . SER A 1 60 ? -21.078 -29.203 -28.719 1 93.19 60 SER A O 1
ATOM 475 N N . LEU A 1 61 ? -20.578 -30.469 -26.875 1 92.75 61 LEU A N 1
ATOM 476 C CA . LEU A 1 61 ? -19.75 -29.438 -26.266 1 92.75 61 LEU A CA 1
ATOM 477 C C . LEU A 1 61 ? -18.312 -29.531 -26.766 1 92.75 61 LEU A C 1
ATOM 479 O O . LEU A 1 61 ? -17.484 -28.656 -26.5 1 92.75 61 LEU A O 1
ATOM 483 N N . ARG A 1 62 ? -18.031 -30.562 -27.406 1 93.75 62 ARG A N 1
ATOM 484 C CA . ARG A 1 62 ? -16.75 -30.844 -28.031 1 93.75 62 ARG A CA 1
ATOM 485 C C . ARG A 1 62 ? -16.938 -31.438 -29.422 1 93.75 62 ARG A C 1
ATOM 487 O O . ARG A 1 62 ? -16.625 -32.625 -29.641 1 93.75 62 ARG A O 1
ATOM 494 N N . PRO A 1 63 ? -17.266 -30.609 -30.375 1 91.88 63 PRO A N 1
ATOM 495 C CA . PRO A 1 63 ? -17.734 -31.109 -31.672 1 91.88 63 PRO A CA 1
ATOM 496 C C . PRO A 1 63 ? -16.609 -31.562 -32.594 1 91.88 63 PRO A C 1
ATOM 498 O O . PRO A 1 63 ? -16.844 -32.25 -33.562 1 91.88 63 PRO A O 1
ATOM 501 N N . ILE A 1 64 ? -15.492 -31.125 -32.344 1 92.06 64 ILE A N 1
ATOM 502 C CA . ILE A 1 64 ? -14.328 -31.578 -33.094 1 92.06 64 ILE A CA 1
ATOM 503 C C . ILE A 1 64 ? -13.391 -32.375 -32.188 1 92.06 64 ILE A C 1
ATOM 505 O O . ILE A 1 64 ? -12.852 -31.812 -31.234 1 92.06 64 ILE A O 1
ATOM 509 N N . SER A 1 65 ? -13.312 -33.562 -32.438 1 93.19 65 SER A N 1
ATOM 510 C CA . SER A 1 65 ? -12.422 -34.438 -31.672 1 93.19 65 SER A CA 1
ATOM 511 C C . SER A 1 65 ? -11.328 -35.031 -32.562 1 93.19 65 SER A C 1
ATOM 513 O O . SER A 1 65 ? -11.617 -35.812 -33.469 1 93.19 65 SER A O 1
ATOM 515 N N . LEU A 1 66 ? -10.133 -34.656 -32.312 1 96 66 LEU A N 1
ATOM 516 C CA . LEU A 1 66 ? -8.992 -35.094 -33.094 1 96 66 LEU A CA 1
ATOM 517 C C . LEU A 1 66 ? -8.086 -36 -32.281 1 96 66 LEU A C 1
ATOM 519 O O . LEU A 1 66 ? -8.109 -35.969 -31.047 1 96 66 LEU A O 1
ATOM 523 N N . PHE A 1 67 ? -7.379 -36.875 -33.031 1 96.75 67 PHE A N 1
ATOM 524 C CA . PHE A 1 67 ? -6.312 -37.594 -32.375 1 96.75 67 PHE A CA 1
ATOM 525 C C . PHE A 1 67 ? -5.152 -36.688 -32.031 1 96.75 67 PHE A C 1
ATOM 527 O O . PHE A 1 67 ? -4.797 -35.812 -32.844 1 96.75 67 PHE A O 1
ATOM 534 N N . PRO A 1 68 ? -4.574 -36.875 -30.844 1 97.56 68 PRO A N 1
ATOM 535 C CA . PRO A 1 68 ? -3.338 -36.125 -30.562 1 97.56 68 PRO A CA 1
ATOM 536 C C . PRO A 1 68 ? -2.184 -36.562 -31.469 1 97.56 68 PRO A C 1
ATOM 538 O O . PRO A 1 68 ? -2.242 -37.625 -32.094 1 97.56 68 PRO A O 1
ATOM 541 N N . ILE A 1 69 ? -1.246 -35.719 -31.578 1 96.81 69 ILE A N 1
ATOM 542 C CA . ILE A 1 69 ? -0.017 -36.156 -32.25 1 96.81 69 ILE A CA 1
ATOM 543 C C . ILE A 1 69 ? 0.705 -37.156 -31.359 1 96.81 69 ILE A C 1
ATOM 545 O O . ILE A 1 69 ? 0.394 -37.281 -30.172 1 96.81 69 ILE A O 1
ATOM 549 N N . HIS A 1 70 ? 1.622 -37.875 -32.031 1 96.75 70 HIS A N 1
ATOM 550 C CA . HIS A 1 70 ? 2.369 -38.844 -31.25 1 96.75 70 HIS A CA 1
ATOM 551 C C . HIS A 1 70 ? 3.059 -38.219 -30.047 1 96.75 70 HIS A C 1
ATOM 553 O O . HIS A 1 70 ? 3.678 -37.156 -30.172 1 96.75 70 HIS A O 1
ATOM 559 N N . PRO A 1 71 ? 2.979 -38.781 -28.828 1 96.94 71 PRO A N 1
ATOM 560 C CA . PRO A 1 71 ? 3.578 -38.188 -27.625 1 96.94 71 PRO A CA 1
ATOM 561 C C . PRO A 1 71 ? 5.062 -37.875 -27.797 1 96.94 71 PRO A C 1
ATOM 563 O O . PRO A 1 71 ? 5.543 -36.875 -27.297 1 96.94 71 PRO A O 1
ATOM 566 N N . ASP A 1 72 ? 5.758 -38.656 -28.578 1 95.12 72 ASP A N 1
ATOM 567 C CA . ASP A 1 72 ? 7.172 -38.406 -28.828 1 95.12 72 ASP A CA 1
ATOM 568 C C . ASP A 1 72 ? 7.363 -37.188 -29.703 1 95.12 72 ASP A C 1
ATOM 570 O O . ASP A 1 72 ? 8.375 -36.469 -29.594 1 95.12 72 ASP A O 1
ATOM 574 N N . SER A 1 73 ? 6.402 -36.969 -30.531 1 94.88 73 SER A N 1
ATOM 575 C CA . SER A 1 73 ? 6.492 -35.844 -31.453 1 94.88 73 SER A CA 1
ATOM 576 C C . SER A 1 73 ? 6.172 -34.531 -30.75 1 94.88 73 SER A C 1
ATOM 578 O O . SER A 1 73 ? 6.488 -33.469 -31.266 1 94.88 73 SER A O 1
ATOM 580 N N . LEU A 1 74 ? 5.527 -34.656 -29.578 1 95.81 74 LEU A N 1
ATOM 581 C CA . LEU A 1 74 ? 5.258 -33.438 -28.781 1 95.81 74 LEU A CA 1
ATOM 582 C C . LEU A 1 74 ? 6.555 -32.781 -28.359 1 95.81 74 LEU A C 1
ATOM 584 O O . LEU A 1 74 ? 6.598 -31.562 -28.172 1 95.81 74 LEU A O 1
ATOM 588 N N . ASP A 1 75 ? 7.531 -33.562 -28.156 1 95.06 75 ASP A N 1
ATOM 589 C CA . ASP A 1 75 ? 8.852 -33.125 -27.719 1 95.06 75 ASP A CA 1
ATOM 590 C C . ASP A 1 75 ? 8.75 -32.188 -26.516 1 95.06 75 ASP A C 1
ATOM 592 O O . ASP A 1 75 ? 9.273 -31.078 -26.531 1 95.06 75 ASP A O 1
ATOM 596 N N . ALA A 1 76 ? 7.965 -32.625 -25.547 1 98.06 76 ALA A N 1
ATOM 597 C CA . ALA A 1 76 ? 7.852 -31.859 -24.312 1 98.06 76 ALA A CA 1
ATOM 598 C C . ALA A 1 76 ? 9.18 -31.812 -23.578 1 98.06 76 ALA A C 1
ATOM 600 O O . ALA A 1 76 ? 9.844 -32.844 -23.391 1 98.06 76 ALA A O 1
ATOM 601 N N . GLN A 1 77 ? 9.617 -30.609 -23.266 1 98.5 77 GLN A N 1
ATOM 602 C CA . GLN A 1 77 ? 10.852 -30.422 -22.516 1 98.5 77 GLN A CA 1
ATOM 603 C C . GLN A 1 77 ? 10.562 -30.125 -21.047 1 98.5 77 GLN A C 1
ATOM 605 O O . GLN A 1 77 ? 9.664 -29.344 -20.734 1 98.5 77 GLN A O 1
ATOM 610 N N . PHE A 1 78 ? 11.281 -30.844 -20.172 1 98.81 78 PHE A N 1
ATOM 611 C CA . PHE A 1 78 ? 11.195 -30.609 -18.734 1 98.81 78 PHE A CA 1
ATOM 612 C C . PHE A 1 78 ? 12.359 -29.75 -18.25 1 98.81 78 PHE A C 1
ATOM 614 O O . PHE A 1 78 ? 13.5 -30.203 -18.234 1 98.81 78 PHE A O 1
ATOM 621 N N . LEU A 1 79 ? 12.016 -28.516 -17.859 1 98.81 79 LEU A N 1
ATOM 622 C CA . LEU A 1 79 ? 13.016 -27.516 -17.531 1 98.81 79 LEU A CA 1
ATOM 623 C C . LEU A 1 79 ? 13.07 -27.25 -16.031 1 98.81 79 LEU A C 1
ATOM 625 O O . LEU A 1 79 ? 12.18 -26.609 -15.477 1 98.81 79 LEU A O 1
ATOM 629 N N . LEU A 1 80 ? 14.156 -27.688 -15.406 1 98.81 80 LEU A N 1
ATOM 630 C CA . LEU A 1 80 ? 14.336 -27.594 -13.961 1 98.81 80 LEU A CA 1
ATOM 631 C C . LEU A 1 80 ? 14.961 -26.266 -13.562 1 98.81 80 LEU A C 1
ATOM 633 O O . LEU A 1 80 ? 15.922 -25.828 -14.195 1 98.81 80 LEU A O 1
ATOM 637 N N . VAL A 1 81 ? 14.383 -25.656 -12.602 1 98.38 81 VAL A N 1
ATOM 638 C CA . VAL A 1 81 ? 14.969 -24.484 -11.961 1 98.38 81 VAL A CA 1
ATOM 639 C C . VAL A 1 81 ? 14.977 -24.672 -10.445 1 98.38 81 VAL A C 1
ATOM 641 O O . VAL A 1 81 ? 13.984 -25.109 -9.867 1 98.38 81 VAL A O 1
ATOM 644 N N . THR A 1 82 ? 16.094 -24.406 -9.781 1 97.31 82 THR A N 1
ATOM 645 C CA . THR A 1 82 ? 16.25 -24.516 -8.336 1 97.31 82 THR A CA 1
ATOM 646 C C . THR A 1 82 ? 16.891 -23.25 -7.77 1 97.31 82 THR A C 1
ATOM 648 O O . THR A 1 82 ? 17.219 -22.328 -8.523 1 97.31 82 THR A O 1
ATOM 651 N N . ARG A 1 83 ? 17.047 -23.188 -6.461 1 93.81 83 ARG A N 1
ATOM 652 C CA . ARG A 1 83 ? 17.672 -22.047 -5.812 1 93.81 83 ARG A CA 1
ATOM 653 C C . ARG A 1 83 ? 19.156 -21.953 -6.18 1 93.81 83 ARG A C 1
ATOM 655 O O . ARG A 1 83 ? 19.75 -20.875 -6.137 1 93.81 83 ARG A O 1
ATOM 662 N N . SER A 1 84 ? 19.766 -23.109 -6.516 1 90.75 84 SER A N 1
ATOM 663 C CA . SER A 1 84 ? 21.188 -23.141 -6.848 1 90.75 84 SER A CA 1
ATOM 664 C C . SER A 1 84 ? 21.453 -22.438 -8.172 1 90.75 84 SER A C 1
ATOM 666 O O . SER A 1 84 ? 22.562 -21.969 -8.406 1 90.75 84 SER A O 1
ATOM 668 N N . ALA A 1 85 ? 20.484 -22.391 -9.023 1 91 85 ALA A N 1
ATOM 669 C CA . ALA A 1 85 ? 20.562 -21.703 -10.305 1 91 85 ALA A CA 1
ATOM 670 C C . ALA A 1 85 ? 19.203 -21.125 -10.711 1 91 85 ALA A C 1
ATOM 672 O O . ALA A 1 85 ? 18.562 -21.609 -11.641 1 91 85 ALA A O 1
ATOM 673 N N . PRO A 1 86 ? 18.828 -20.047 -10.078 1 91.38 86 PRO A N 1
ATOM 674 C CA . PRO A 1 86 ? 17.438 -19.578 -10.219 1 91.38 86 PRO A CA 1
ATOM 675 C C . PRO A 1 86 ? 17.172 -18.953 -11.586 1 91.38 86 PRO A C 1
ATOM 677 O O . PRO A 1 86 ? 16.016 -18.703 -11.938 1 91.38 86 PRO A O 1
ATOM 680 N N . ASP A 1 87 ? 18.172 -18.734 -12.406 1 87.81 87 ASP A N 1
ATOM 681 C CA . ASP A 1 87 ? 17.969 -18.094 -13.695 1 87.81 87 ASP A CA 1
ATOM 682 C C . ASP A 1 87 ? 18.297 -19.047 -14.844 1 87.81 87 ASP A C 1
ATOM 684 O O . ASP A 1 87 ? 18.328 -18.656 -16.016 1 87.81 87 ASP A O 1
ATOM 688 N N . VAL A 1 88 ? 18.5 -20.25 -14.523 1 93.56 88 VAL A N 1
ATOM 689 C CA . VAL A 1 88 ? 18.922 -21.203 -15.539 1 93.56 88 VAL A CA 1
ATOM 690 C C . VAL A 1 88 ? 17.906 -22.344 -15.633 1 93.56 88 VAL A C 1
ATOM 692 O O . VAL A 1 88 ? 17.562 -22.969 -14.625 1 93.56 88 VAL A O 1
ATOM 695 N N . PHE A 1 89 ? 17.469 -22.531 -16.828 1 97.62 89 PHE A N 1
ATOM 696 C CA . PHE A 1 89 ? 16.609 -23.688 -17.109 1 97.62 89 PHE A CA 1
ATOM 697 C C . PHE A 1 89 ? 17.438 -24.906 -17.484 1 97.62 89 PHE A C 1
ATOM 699 O O . PHE A 1 89 ? 18.062 -24.922 -18.547 1 97.62 89 PHE A O 1
ATOM 706 N N . GLN A 1 90 ? 17.406 -25.922 -16.594 1 98.25 90 GLN A N 1
ATOM 707 C CA . GLN A 1 90 ? 18.156 -27.141 -16.859 1 98.25 90 GLN A CA 1
ATOM 708 C C . GLN A 1 90 ? 17.25 -28.234 -17.438 1 98.25 90 GLN A C 1
ATOM 710 O O . GLN A 1 90 ? 16.266 -28.625 -16.797 1 98.25 90 GLN A O 1
ATOM 715 N N . LYS A 1 91 ? 17.625 -28.672 -18.562 1 98.19 91 LYS A N 1
ATOM 716 C CA . LYS A 1 91 ? 16.828 -29.719 -19.203 1 98.19 91 LYS A CA 1
ATOM 717 C C . LYS A 1 91 ? 17.062 -31.078 -18.547 1 98.19 91 LYS A C 1
ATOM 719 O O . LYS A 1 91 ? 18.203 -31.516 -18.422 1 98.19 91 LYS A O 1
ATOM 724 N N . ILE A 1 92 ? 16 -31.672 -18.062 1 98.31 92 ILE A N 1
ATOM 725 C CA . ILE A 1 92 ? 16.078 -33.031 -17.547 1 98.31 92 ILE A CA 1
ATOM 726 C C . ILE A 1 92 ? 15.117 -33.938 -18.297 1 98.31 92 ILE A C 1
ATOM 728 O O . ILE A 1 92 ? 14.078 -33.5 -18.797 1 98.31 92 ILE A O 1
ATOM 732 N N . ARG A 1 93 ? 15.484 -35.188 -18.406 1 96.62 93 ARG A N 1
ATOM 733 C CA . ARG A 1 93 ? 14.711 -36.125 -19.219 1 96.62 93 ARG A CA 1
ATOM 734 C C . ARG A 1 93 ? 14.555 -37.438 -18.5 1 96.62 93 ARG A C 1
ATOM 736 O O . ARG A 1 93 ? 15.523 -38 -17.984 1 96.62 93 ARG A O 1
ATOM 743 N N . ALA A 1 94 ? 13.289 -37.906 -18.562 1 95.12 94 ALA A N 1
ATOM 744 C CA . ALA A 1 94 ? 13.039 -39.219 -18.016 1 95.12 94 ALA A CA 1
ATOM 745 C C . ALA A 1 94 ? 13.867 -40.281 -18.75 1 95.12 94 ALA A C 1
ATOM 747 O O . ALA A 1 94 ? 13.977 -40.25 -19.984 1 95.12 94 ALA A O 1
ATOM 748 N N . GLY A 1 95 ? 14.453 -41.188 -18 1 92.94 95 GLY A N 1
ATOM 749 C CA . GLY A 1 95 ? 15.258 -42.25 -18.594 1 92.94 95 GLY A CA 1
ATOM 750 C C . GLY A 1 95 ? 16.703 -41.844 -18.797 1 92.94 95 GLY A C 1
ATOM 751 O O . GLY A 1 95 ? 17.547 -42.719 -19.109 1 92.94 95 GLY A O 1
ATOM 752 N N . ASN A 1 96 ? 16.969 -40.594 -18.688 1 93.81 96 ASN A N 1
ATOM 753 C CA . ASN A 1 96 ? 18.344 -40.094 -18.828 1 93.81 96 ASN A CA 1
ATOM 754 C C . ASN A 1 96 ? 18.922 -39.688 -17.469 1 93.81 96 ASN A C 1
ATOM 756 O O . ASN A 1 96 ? 18.891 -38.531 -17.094 1 93.81 96 ASN A O 1
ATOM 760 N N . ASN A 1 97 ? 19.594 -40.562 -16.891 1 92.5 97 ASN A N 1
ATOM 761 C CA . ASN A 1 97 ? 20.125 -40.344 -15.555 1 92.5 97 ASN A CA 1
ATOM 762 C C . ASN A 1 97 ? 21.156 -39.219 -15.531 1 92.5 97 ASN A C 1
ATOM 764 O O . ASN A 1 97 ? 21.266 -38.5 -14.555 1 92.5 97 ASN A O 1
ATOM 768 N N . SER A 1 98 ? 21.875 -39.094 -16.594 1 94.94 98 SER A N 1
ATOM 769 C CA . SER A 1 98 ? 22.922 -38.094 -16.656 1 94.94 98 SER A CA 1
ATOM 770 C C . SER A 1 98 ? 22.328 -36.688 -16.609 1 94.94 98 SER A C 1
ATOM 772 O O . SER A 1 98 ? 22.922 -35.781 -16.031 1 94.94 98 SER A O 1
ATOM 774 N N . SER A 1 99 ? 21.156 -36.531 -17.172 1 96.44 99 SER A N 1
ATOM 775 C CA . SER A 1 99 ? 20.531 -35.188 -17.172 1 96.44 99 SER A CA 1
ATOM 776 C C . SER A 1 99 ? 20.172 -34.781 -15.75 1 96.44 99 SER A C 1
ATOM 778 O O . SER A 1 99 ? 20.203 -33.562 -15.438 1 96.44 99 SER A O 1
ATOM 780 N N . PHE A 1 100 ? 19.875 -35.688 -14.891 1 97 100 PHE A N 1
ATOM 781 C CA . PHE A 1 100 ? 19.547 -35.406 -13.5 1 97 100 PHE A CA 1
ATOM 782 C C . PHE A 1 100 ? 20.812 -35.156 -12.688 1 97 100 PHE A C 1
ATOM 784 O O . PHE A 1 100 ? 20.906 -34.219 -11.914 1 97 100 PHE A O 1
ATOM 791 N N . SER A 1 101 ? 21.828 -36.031 -12.922 1 95.69 101 SER A N 1
ATOM 792 C CA . SER A 1 101 ? 23.062 -35.938 -12.148 1 95.69 101 SER A CA 1
ATOM 793 C C . SER A 1 101 ? 23.812 -34.656 -12.469 1 95.69 101 SER A C 1
ATOM 795 O O . SER A 1 101 ? 24.547 -34.156 -11.625 1 95.69 101 SER A O 1
ATOM 797 N N . GLN A 1 102 ? 23.625 -34.156 -13.68 1 96.75 102 GLN A N 1
ATOM 798 C CA . GLN A 1 102 ? 24.312 -32.969 -14.109 1 96.75 102 GLN A CA 1
ATOM 799 C C . GLN A 1 102 ? 23.5 -31.719 -13.758 1 96.75 102 GLN A C 1
ATOM 801 O O . GLN A 1 102 ? 23.953 -30.594 -13.992 1 96.75 102 GLN A O 1
ATOM 806 N N . SER A 1 103 ? 22.344 -31.906 -13.234 1 97.56 103 SER A N 1
ATOM 807 C CA . SER A 1 103 ? 21.484 -30.797 -12.836 1 97.56 103 SER A CA 1
ATOM 808 C C . SER A 1 103 ? 21.516 -30.594 -11.32 1 97.56 103 SER A C 1
ATOM 810 O O . SER A 1 103 ? 22.25 -31.281 -10.609 1 97.56 103 SER A O 1
ATOM 812 N N . PHE A 1 104 ? 20.797 -29.609 -10.852 1 97.12 104 PHE A N 1
ATOM 813 C CA . PHE A 1 104 ? 20.719 -29.344 -9.422 1 97.12 104 PHE A CA 1
ATOM 814 C C . PHE A 1 104 ? 19.469 -29.969 -8.82 1 97.12 104 PHE A C 1
ATOM 816 O O . PHE A 1 104 ? 18.984 -29.547 -7.773 1 97.12 104 PHE A O 1
ATOM 823 N N . PHE A 1 105 ? 18.938 -31.016 -9.531 1 98.06 105 PHE A N 1
ATOM 824 C CA . PHE A 1 105 ? 17.781 -31.734 -9 1 98.06 105 PHE A CA 1
ATOM 825 C C . PHE A 1 105 ? 18.125 -32.375 -7.656 1 98.06 105 PHE A C 1
ATOM 827 O O . PHE A 1 105 ? 19.156 -33.031 -7.512 1 98.06 105 PHE A O 1
ATOM 834 N N . ASP A 1 106 ? 17.281 -32.125 -6.676 1 97 106 ASP A N 1
ATOM 835 C CA . ASP A 1 106 ? 17.438 -32.719 -5.348 1 97 106 ASP A CA 1
ATOM 836 C C . ASP A 1 106 ? 16.203 -33.531 -4.969 1 97 106 ASP A C 1
ATOM 838 O O . ASP A 1 106 ? 15.141 -32.969 -4.684 1 97 106 ASP A O 1
ATOM 842 N N . PRO A 1 107 ? 16.344 -34.844 -4.945 1 96.06 107 PRO A N 1
ATOM 843 C CA . PRO A 1 107 ? 15.195 -35.719 -4.695 1 96.06 107 PRO A CA 1
ATOM 844 C C . PRO A 1 107 ? 14.578 -35.5 -3.318 1 96.06 107 PRO A C 1
ATOM 846 O O . PRO A 1 107 ? 13.477 -35.969 -3.045 1 96.06 107 PRO A O 1
ATOM 849 N N . LEU A 1 108 ? 15.242 -34.781 -2.451 1 95.88 108 LEU A N 1
ATOM 850 C CA . LEU A 1 108 ? 14.734 -34.562 -1.102 1 95.88 108 LEU A CA 1
ATOM 851 C C . LEU A 1 108 ? 13.844 -33.344 -1.052 1 95.88 108 LEU A C 1
ATOM 853 O O . LEU A 1 108 ? 13.195 -33.062 -0.036 1 95.88 108 LEU A O 1
ATOM 857 N N . ARG A 1 109 ? 13.812 -32.562 -2.131 1 96.06 109 ARG A N 1
ATOM 858 C CA . ARG A 1 109 ? 13.008 -31.344 -2.178 1 96.06 109 ARG A CA 1
ATOM 859 C C . ARG A 1 109 ? 11.68 -31.594 -2.893 1 96.06 109 ARG A C 1
ATOM 861 O O . ARG A 1 109 ? 11.625 -32.375 -3.846 1 96.06 109 ARG A O 1
ATOM 868 N N . PRO A 1 110 ? 10.656 -30.906 -2.447 1 97 110 PRO A N 1
ATOM 869 C CA . PRO A 1 110 ? 9.375 -31.062 -3.143 1 97 110 PRO A CA 1
ATOM 870 C C . PRO A 1 110 ? 9.43 -30.625 -4.602 1 97 110 PRO A C 1
ATOM 872 O O . PRO A 1 110 ? 10.289 -29.812 -4.969 1 97 110 PRO A O 1
ATOM 875 N N . VAL A 1 111 ? 8.523 -31.203 -5.371 1 98.62 111 VAL A N 1
ATOM 876 C CA . VAL A 1 111 ? 8.531 -30.938 -6.809 1 98.62 111 VAL A CA 1
ATOM 877 C C . VAL A 1 111 ? 7.301 -30.125 -7.195 1 98.62 111 VAL A C 1
ATOM 879 O O . VAL A 1 111 ? 6.176 -30.484 -6.824 1 98.62 111 VAL A O 1
ATOM 882 N N . LYS A 1 112 ? 7.527 -29.016 -7.855 1 98.88 112 LYS A N 1
ATOM 883 C CA . LYS A 1 112 ? 6.488 -28.203 -8.484 1 98.88 112 LYS A CA 1
ATOM 884 C C . LYS A 1 112 ? 6.57 -28.297 -10 1 98.88 112 LYS A C 1
ATOM 886 O O . LYS A 1 112 ? 7.637 -28.078 -10.586 1 98.88 112 LYS A O 1
ATOM 891 N N . ILE A 1 113 ? 5.453 -28.609 -10.641 1 98.94 113 ILE A N 1
ATOM 892 C CA . ILE A 1 113 ? 5.414 -28.703 -12.094 1 98.94 113 ILE A CA 1
ATOM 893 C C . ILE A 1 113 ? 4.504 -27.609 -12.656 1 98.94 113 ILE A C 1
ATOM 895 O O . ILE A 1 113 ? 3.357 -27.453 -12.227 1 98.94 113 ILE A O 1
ATOM 899 N N . ILE A 1 114 ? 5.004 -26.844 -13.586 1 98.94 114 ILE A N 1
ATOM 900 C CA . ILE A 1 114 ? 4.227 -25.781 -14.219 1 98.94 114 ILE A CA 1
ATOM 901 C C . ILE A 1 114 ? 3.975 -26.141 -15.68 1 98.94 114 ILE A C 1
ATOM 903 O O . ILE A 1 114 ? 4.906 -26.469 -16.422 1 98.94 114 ILE A O 1
ATOM 907 N N . ILE A 1 115 ? 2.73 -26.125 -16.094 1 98.94 115 ILE A N 1
ATOM 908 C CA . ILE A 1 115 ? 2.352 -26.422 -17.484 1 98.94 115 ILE A CA 1
ATOM 909 C C . ILE A 1 115 ? 1.649 -25.219 -18.094 1 98.94 115 ILE A C 1
ATOM 911 O O . ILE A 1 115 ? 0.584 -24.797 -17.625 1 98.94 115 ILE A O 1
ATOM 915 N N . HIS A 1 116 ? 2.244 -24.688 -19.188 1 98.62 116 HIS A N 1
ATOM 916 C CA . HIS A 1 116 ? 1.704 -23.484 -19.828 1 98.62 116 HIS A CA 1
ATOM 917 C C . HIS A 1 116 ? 0.499 -23.828 -20.703 1 98.62 116 HIS A C 1
ATOM 919 O O . HIS A 1 116 ? 0.142 -25 -20.844 1 98.62 116 HIS A O 1
ATOM 925 N N . GLY A 1 117 ? -0.139 -22.75 -21.266 1 98.12 117 GLY A N 1
ATOM 926 C CA . GLY A 1 117 ? -1.379 -22.906 -22.016 1 98.12 117 GLY A CA 1
ATOM 927 C C . GLY A 1 117 ? -1.187 -22.828 -23.516 1 98.12 117 GLY A C 1
ATOM 928 O O . GLY A 1 117 ? -0.114 -23.156 -24.031 1 98.12 117 GLY A O 1
ATOM 929 N N . PHE A 1 118 ? -2.189 -22.453 -24.219 1 97.31 118 PHE A N 1
ATOM 930 C CA . PHE A 1 118 ? -2.264 -22.406 -25.688 1 97.31 118 PHE A CA 1
ATOM 931 C C . PHE A 1 118 ? -1.322 -21.344 -26.234 1 97.31 118 PHE A C 1
ATOM 933 O O . PHE A 1 118 ? -1.283 -20.219 -25.734 1 97.31 118 PHE A O 1
ATOM 940 N N . ARG A 1 119 ? -0.556 -21.703 -27.219 1 96.69 119 ARG A N 1
ATOM 941 C CA . ARG A 1 119 ? 0.34 -20.812 -27.953 1 96.69 119 ARG A CA 1
ATOM 942 C C . ARG A 1 119 ? 1.315 -20.109 -27.016 1 96.69 119 ARG A C 1
ATOM 944 O O . ARG A 1 119 ? 1.506 -18.891 -27.109 1 96.69 119 ARG A O 1
ATOM 951 N N . GLU A 1 120 ? 1.763 -20.891 -26.062 1 97.12 120 GLU A N 1
ATOM 952 C CA . GLU A 1 120 ? 2.773 -20.422 -25.109 1 97.12 120 GLU A CA 1
ATOM 953 C C . GLU A 1 120 ? 3.973 -21.375 -25.078 1 97.12 120 GLU A C 1
ATOM 955 O O . GLU A 1 120 ? 4.059 -22.297 -25.891 1 97.12 120 GLU A O 1
ATOM 960 N N . SER A 1 121 ? 4.922 -21.016 -24.219 1 97.81 121 SER A N 1
ATOM 961 C CA . SER A 1 121 ? 6.102 -21.844 -24 1 97.81 121 SER A CA 1
ATOM 962 C C . SER A 1 121 ? 6.473 -21.906 -22.516 1 97.81 121 SER A C 1
ATOM 964 O O . SER A 1 121 ? 5.93 -21.156 -21.703 1 97.81 121 SER A O 1
ATOM 966 N N . GLY A 1 122 ? 7.363 -22.812 -22.297 1 98.12 122 GLY A N 1
ATOM 967 C CA . GLY A 1 122 ? 7.824 -22.984 -20.922 1 98.12 122 GLY A CA 1
ATOM 968 C C . GLY A 1 122 ? 8.695 -21.844 -20.438 1 98.12 122 GLY A C 1
ATOM 969 O O . GLY A 1 122 ? 9.125 -21.828 -19.281 1 98.12 122 GLY A O 1
ATOM 970 N N . HIS A 1 123 ? 8.875 -20.828 -21.297 1 97 123 HIS A N 1
ATOM 971 C CA . HIS A 1 123 ? 9.773 -19.734 -20.984 1 97 123 HIS A CA 1
ATOM 972 C C . HIS A 1 123 ? 9.016 -18.422 -20.859 1 97 123 HIS A C 1
ATOM 974 O O . HIS A 1 123 ? 9.609 -17.344 -20.953 1 97 123 HIS A O 1
ATOM 980 N N . GLN A 1 124 ? 7.727 -18.578 -20.641 1 96.62 124 GLN A N 1
ATOM 981 C CA . GLN A 1 124 ? 6.922 -17.375 -20.5 1 96.62 124 GLN A CA 1
ATOM 982 C C . GLN A 1 124 ? 7.371 -16.547 -19.281 1 96.62 124 GLN A C 1
ATOM 984 O O . GLN A 1 124 ? 7.867 -17.094 -18.297 1 96.62 124 GLN A O 1
ATOM 989 N N . ASP A 1 125 ? 7.172 -15.211 -19.406 1 95.31 125 ASP A N 1
ATOM 990 C CA . ASP A 1 125 ? 7.559 -14.312 -18.328 1 95.31 125 ASP A CA 1
ATOM 991 C C . ASP A 1 125 ? 6.801 -14.641 -17.047 1 95.31 125 ASP A C 1
ATOM 993 O O . ASP A 1 125 ? 7.375 -14.625 -15.953 1 95.31 125 ASP A O 1
ATOM 997 N N . TRP A 1 126 ? 5.504 -14.922 -17.156 1 96.56 126 TRP A N 1
ATOM 998 C CA . TRP A 1 126 ? 4.742 -15.234 -15.953 1 96.56 126 TRP A CA 1
ATOM 999 C C . TRP A 1 126 ? 5.27 -16.5 -15.289 1 96.56 126 TRP A C 1
ATOM 1001 O O . TRP A 1 126 ? 5.184 -16.656 -14.07 1 96.56 126 TRP A O 1
ATOM 1011 N N . ILE A 1 127 ? 5.762 -17.406 -16.047 1 98.5 127 ILE A N 1
ATOM 1012 C CA . ILE A 1 127 ? 6.332 -18.625 -15.5 1 98.5 127 ILE A CA 1
ATOM 1013 C C . ILE A 1 127 ? 7.609 -18.312 -14.727 1 98.5 127 ILE A C 1
ATOM 1015 O O . ILE A 1 127 ? 7.812 -18.797 -13.617 1 98.5 127 ILE A O 1
ATOM 1019 N N . LYS A 1 128 ? 8.453 -17.469 -15.352 1 97.31 128 LYS A N 1
ATOM 1020 C CA . LYS A 1 128 ? 9.68 -17.047 -14.672 1 97.31 128 LYS A CA 1
ATOM 1021 C C . LYS A 1 128 ? 9.359 -16.375 -13.344 1 97.31 128 LYS A C 1
ATOM 1023 O O . LYS A 1 128 ? 10.008 -16.641 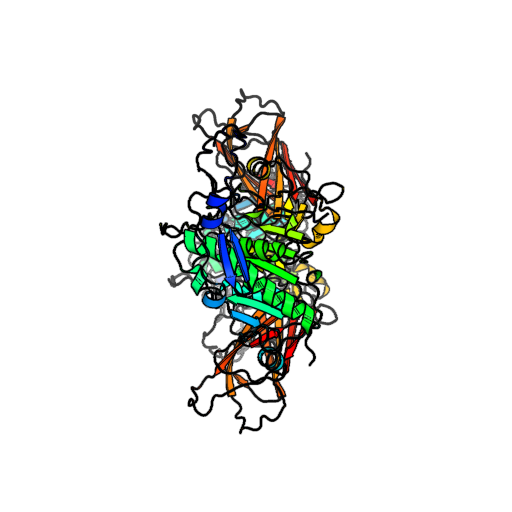-12.328 1 97.31 128 LYS A O 1
ATOM 1028 N N . ASP A 1 129 ? 8.375 -15.523 -13.359 1 95.62 129 ASP A N 1
ATOM 1029 C CA . ASP A 1 129 ? 7.949 -14.828 -12.148 1 95.62 129 ASP A CA 1
ATOM 1030 C C . ASP A 1 129 ? 7.457 -15.812 -11.094 1 95.62 129 ASP A C 1
ATOM 1032 O O . ASP A 1 129 ? 7.797 -15.688 -9.914 1 95.62 129 ASP A O 1
ATOM 1036 N N . MET A 1 130 ? 6.699 -16.734 -11.508 1 98.31 130 MET A N 1
ATOM 1037 C CA . MET A 1 130 ? 6.152 -17.734 -10.586 1 98.31 130 MET A CA 1
ATOM 1038 C C . MET A 1 130 ? 7.262 -18.594 -10 1 98.31 130 MET A C 1
ATOM 1040 O O . MET A 1 130 ? 7.27 -18.875 -8.797 1 98.31 130 MET A O 1
ATOM 1044 N N . ILE A 1 131 ? 8.156 -19.016 -10.844 1 98.56 131 ILE A N 1
ATOM 1045 C CA . ILE A 1 131 ? 9.289 -19.797 -10.375 1 98.56 131 ILE A CA 1
ATOM 1046 C C . ILE A 1 131 ? 10.047 -19.031 -9.297 1 98.56 131 ILE A C 1
ATOM 1048 O O . ILE A 1 131 ? 10.367 -19.562 -8.234 1 98.56 131 ILE A O 1
ATOM 1052 N N . ARG A 1 132 ? 10.297 -17.828 -9.594 1 96.44 132 ARG A N 1
ATOM 1053 C CA . ARG A 1 132 ? 11.016 -16.984 -8.648 1 96.44 132 ARG A CA 1
ATOM 1054 C C . ARG A 1 132 ? 10.281 -16.906 -7.312 1 96.44 132 ARG A C 1
ATOM 1056 O O . ARG A 1 132 ? 10.891 -17 -6.25 1 96.44 132 ARG A O 1
ATOM 1063 N N . GLU A 1 133 ? 9 -16.719 -7.348 1 97.69 133 GLU A N 1
ATOM 1064 C CA . GLU A 1 133 ? 8.211 -16.594 -6.121 1 97.69 133 GLU A CA 1
ATOM 1065 C C . GLU A 1 133 ? 8.164 -17.922 -5.371 1 97.69 133 GLU A C 1
ATOM 1067 O O . GLU A 1 133 ? 8.203 -17.953 -4.141 1 97.69 133 GLU A O 1
ATOM 1072 N N . LEU A 1 134 ? 8.039 -19 -6.117 1 98.62 134 LEU A N 1
ATOM 1073 C CA . LEU A 1 134 ? 8.062 -20.312 -5.477 1 98.62 134 LEU A CA 1
ATOM 1074 C C . LEU A 1 134 ? 9.391 -20.531 -4.762 1 98.62 134 LEU A C 1
ATOM 1076 O O . LEU A 1 134 ? 9.414 -20.984 -3.615 1 98.62 134 LEU A O 1
ATOM 1080 N N . LEU A 1 135 ? 10.469 -20.188 -5.418 1 97.69 135 LEU A N 1
ATOM 1081 C CA . LEU A 1 135 ? 11.797 -20.391 -4.844 1 97.69 135 LEU A CA 1
ATOM 1082 C C . LEU A 1 135 ? 12.047 -19.422 -3.693 1 97.69 135 LEU A C 1
ATOM 1084 O O . LEU A 1 135 ? 12.906 -19.672 -2.842 1 97.69 135 LEU A O 1
ATOM 1088 N N . THR A 1 136 ? 11.352 -18.328 -3.725 1 97.06 136 THR A N 1
ATOM 1089 C CA . THR A 1 136 ? 11.383 -17.406 -2.594 1 97.06 136 THR A CA 1
ATOM 1090 C C . THR A 1 136 ? 10.695 -18.016 -1.377 1 97.06 136 THR A C 1
ATOM 1092 O O . THR A 1 136 ? 11.141 -17.812 -0.243 1 97.06 136 THR A O 1
ATOM 1095 N N . SER A 1 137 ? 9.719 -18.75 -1.604 1 97.12 137 SER A N 1
ATOM 1096 C CA . SER A 1 137 ? 8.93 -19.344 -0.53 1 97.12 137 SER A CA 1
ATOM 1097 C C . SER A 1 137 ? 9.672 -20.5 0.13 1 97.12 137 SER A C 1
ATOM 1099 O O . SER A 1 137 ? 9.633 -20.641 1.353 1 97.12 137 SER A O 1
ATOM 1101 N N . ASP A 1 138 ? 10.305 -21.359 -0.673 1 96.38 138 ASP A N 1
ATOM 1102 C CA . ASP A 1 138 ? 11 -22.531 -0.169 1 96.38 138 ASP A CA 1
ATOM 1103 C C . ASP A 1 138 ? 11.977 -23.078 -1.205 1 96.38 138 ASP A C 1
ATOM 1105 O O . ASP A 1 138 ? 12.125 -22.516 -2.289 1 96.38 138 ASP A O 1
ATOM 1109 N N . ASP A 1 139 ? 12.688 -24.094 -0.779 1 95.56 139 ASP A N 1
ATOM 1110 C CA . ASP A 1 139 ? 13.633 -24.766 -1.673 1 95.56 139 ASP A CA 1
ATOM 1111 C C . ASP A 1 139 ? 12.961 -25.891 -2.439 1 95.56 139 ASP A C 1
ATOM 1113 O O . ASP A 1 139 ? 12.789 -27 -1.906 1 95.56 139 ASP A O 1
ATOM 1117 N N . PHE A 1 140 ? 12.648 -25.641 -3.721 1 97.88 140 PHE A N 1
ATOM 1118 C CA . PHE A 1 140 ? 11.891 -26.578 -4.543 1 97.88 140 PHE A CA 1
ATOM 1119 C C . PHE A 1 140 ? 12.703 -27.016 -5.754 1 97.88 140 PHE A C 1
ATOM 1121 O O . PHE A 1 140 ? 13.672 -26.359 -6.133 1 97.88 140 PHE A O 1
ATOM 1128 N N . ASN A 1 141 ? 12.336 -28.234 -6.25 1 98.62 141 ASN A N 1
ATOM 1129 C CA . ASN A 1 141 ? 12.523 -28.547 -7.664 1 98.62 141 ASN A CA 1
ATOM 1130 C C . ASN A 1 141 ? 11.375 -28.016 -8.516 1 98.62 141 ASN A C 1
ATOM 1132 O O . ASN A 1 141 ? 10.289 -28.594 -8.539 1 98.62 141 ASN A O 1
ATOM 1136 N N . VAL A 1 142 ? 11.602 -26.891 -9.148 1 98.88 142 VAL A N 1
ATOM 1137 C CA . VAL A 1 142 ? 10.539 -26.344 -9.984 1 98.88 142 VAL A CA 1
ATOM 1138 C C . VAL A 1 142 ? 10.789 -26.703 -11.445 1 98.88 142 VAL A C 1
ATOM 1140 O O . VAL A 1 142 ? 11.844 -26.391 -12 1 98.88 142 VAL A O 1
ATOM 1143 N N . ILE A 1 143 ? 9.82 -27.359 -12.023 1 98.94 143 ILE A N 1
ATOM 1144 C CA . ILE A 1 143 ? 9.984 -27.859 -13.391 1 98.94 143 ILE A CA 1
ATOM 1145 C C . ILE A 1 143 ? 8.93 -27.219 -14.297 1 98.94 143 ILE A C 1
ATOM 1147 O O . ILE A 1 143 ? 7.73 -27.422 -14.109 1 98.94 143 ILE A O 1
ATOM 1151 N N . SER A 1 144 ? 9.367 -26.453 -15.258 1 98.88 144 SER A N 1
ATOM 1152 C CA . SER A 1 144 ? 8.5 -25.922 -16.312 1 98.88 144 SER A CA 1
ATOM 1153 C C . SER A 1 144 ? 8.43 -26.891 -17.5 1 98.88 144 SER A C 1
ATOM 1155 O O . SER A 1 144 ? 9.461 -27.25 -18.062 1 98.88 144 SER A O 1
ATOM 1157 N N . VAL A 1 145 ? 7.254 -27.281 -17.828 1 98.94 145 VAL A N 1
ATOM 1158 C CA . VAL A 1 145 ? 7.066 -28.172 -18.969 1 98.94 145 VAL A CA 1
ATOM 1159 C C . VAL A 1 145 ? 6.824 -27.344 -20.234 1 98.94 145 VAL A C 1
ATOM 1161 O O . VAL A 1 145 ? 5.816 -26.641 -20.344 1 98.94 145 VAL A O 1
ATOM 1164 N N . ASP A 1 146 ? 7.715 -27.422 -21.172 1 98.81 146 ASP A N 1
ATOM 1165 C CA . ASP A 1 146 ? 7.578 -26.719 -22.438 1 98.81 146 ASP A CA 1
ATOM 1166 C C . ASP A 1 146 ? 7.031 -27.641 -23.531 1 98.81 146 ASP A C 1
ATOM 1168 O O . ASP A 1 146 ? 7.773 -28.438 -24.109 1 98.81 146 ASP A O 1
ATOM 1172 N N . TRP A 1 147 ? 5.789 -27.5 -23.844 1 98.69 147 TRP A N 1
ATOM 1173 C CA . TRP A 1 147 ? 5.16 -28.297 -24.906 1 98.69 147 TRP A CA 1
ATOM 1174 C C . TRP A 1 147 ? 4.73 -27.406 -26.062 1 98.69 147 TRP A C 1
ATOM 1176 O O . TRP A 1 147 ? 3.676 -27.641 -26.672 1 98.69 147 TRP A O 1
ATOM 1186 N N . ARG A 1 148 ? 5.477 -26.438 -26.375 1 98.19 148 ARG A N 1
ATOM 1187 C CA . ARG A 1 148 ? 5.145 -25.391 -27.328 1 98.19 148 ARG A CA 1
ATOM 1188 C C . ARG A 1 148 ? 4.812 -25.984 -28.703 1 98.19 148 ARG A C 1
ATOM 1190 O O . ARG A 1 148 ? 3.975 -25.438 -29.422 1 98.19 148 ARG A O 1
ATOM 1197 N N . LEU A 1 149 ? 5.426 -27.062 -29.125 1 97.44 149 LEU A N 1
ATOM 1198 C CA . LEU A 1 149 ? 5.16 -27.672 -30.438 1 97.44 149 LEU A CA 1
ATOM 1199 C C . LEU A 1 149 ? 3.719 -28.156 -30.516 1 97.44 149 LEU A C 1
ATOM 1201 O O . LEU A 1 149 ? 3.062 -27.984 -31.547 1 97.44 149 LEU A O 1
ATOM 1205 N N . GLY A 1 150 ? 3.285 -28.797 -29.453 1 98 150 GLY A N 1
ATOM 1206 C CA . GLY A 1 150 ? 1.903 -29.25 -29.406 1 98 150 GLY A CA 1
ATOM 1207 C C . GLY A 1 150 ? 0.917 -28.125 -29.156 1 98 150 GLY A C 1
ATOM 1208 O O . GLY A 1 150 ? -0.203 -28.156 -29.672 1 98 150 GLY A O 1
ATOM 1209 N N . ALA A 1 151 ? 1.344 -27.094 -28.453 1 98 151 ALA A N 1
ATOM 1210 C CA . ALA A 1 151 ? 0.463 -26.016 -28.016 1 98 151 ALA A CA 1
ATOM 1211 C C . ALA A 1 151 ? 0.251 -24.984 -29.109 1 98 151 ALA A C 1
ATOM 1213 O O . ALA A 1 151 ? -0.676 -24.172 -29.047 1 98 151 ALA A O 1
ATOM 1214 N N . SER A 1 152 ? 1.093 -24.969 -30.141 1 96.19 152 SER A N 1
ATOM 1215 C CA . SER A 1 152 ? 1.068 -23.922 -31.156 1 96.19 152 SER A CA 1
ATOM 1216 C C . SER A 1 152 ? 0.302 -24.359 -32.406 1 96.19 152 SER A C 1
ATOM 1218 O O . SER A 1 152 ? 0.261 -23.641 -33.406 1 96.19 152 SER A O 1
ATOM 1220 N N . GLN A 1 153 ? -0.292 -25.469 -32.344 1 95.94 153 GLN A N 1
ATOM 1221 C CA . GLN A 1 153 ? -1.131 -25.922 -33.469 1 95.94 153 GLN A CA 1
ATOM 1222 C C . GLN A 1 153 ? -2.496 -25.25 -33.438 1 95.94 153 GLN A C 1
ATOM 1224 O O . GLN A 1 153 ? -2.697 -24.281 -32.688 1 95.94 153 GLN A O 1
ATOM 1229 N N . SER A 1 154 ? -3.348 -25.688 -34.438 1 96.31 154 SER A N 1
ATOM 1230 C CA . SER A 1 154 ? -4.715 -25.188 -34.344 1 96.31 154 SER A CA 1
ATOM 1231 C C . SER A 1 154 ? -5.328 -25.5 -32.969 1 96.31 154 SER A C 1
ATOM 1233 O O . SER A 1 154 ? -4.922 -26.469 -32.312 1 96.31 154 SER A O 1
ATOM 1235 N N . TYR A 1 155 ? -6.258 -24.734 -32.562 1 96.25 155 TYR A N 1
ATOM 1236 C CA . TYR A 1 155 ? -6.82 -24.906 -31.219 1 96.25 155 TYR A CA 1
ATOM 1237 C C . TYR A 1 155 ? -7.375 -26.312 -31.016 1 96.25 155 TYR A C 1
ATOM 1239 O O . TYR A 1 155 ? -7.043 -26.984 -30.047 1 96.25 155 TYR A O 1
ATOM 1247 N N . PRO A 1 156 ? -8.156 -26.906 -31.969 1 97.12 156 PRO A N 1
ATOM 1248 C CA . PRO A 1 156 ? -8.641 -28.266 -31.766 1 97.12 156 PRO A CA 1
ATOM 1249 C C . PRO A 1 156 ? -7.516 -29.281 -31.641 1 97.12 156 PRO A C 1
ATOM 1251 O O . PRO A 1 156 ? -7.617 -30.234 -30.844 1 97.12 156 PRO A O 1
ATOM 1254 N N . GLN A 1 157 ? -6.504 -29.047 -32.406 1 97.75 157 GLN A N 1
ATOM 1255 C CA . GLN A 1 157 ? -5.375 -29.969 -32.312 1 97.75 157 GLN A CA 1
ATOM 1256 C C . GLN A 1 157 ? -4.648 -29.828 -30.984 1 97.75 157 GLN A C 1
ATOM 1258 O O . GLN A 1 157 ? -4.254 -30.828 -30.391 1 97.75 157 GLN A O 1
ATOM 1263 N N . ALA A 1 158 ? -4.441 -28.625 -30.609 1 98.31 158 ALA A N 1
ATOM 1264 C CA . ALA A 1 158 ? -3.797 -28.391 -29.312 1 98.31 158 ALA A CA 1
ATOM 1265 C C . ALA A 1 158 ? -4.605 -29.016 -28.188 1 98.31 158 ALA A C 1
ATOM 1267 O O . ALA A 1 158 ? -4.035 -29.594 -27.25 1 98.31 158 ALA A O 1
ATOM 1268 N N . VAL A 1 159 ? -5.902 -28.875 -28.25 1 98.31 159 VAL A N 1
ATOM 1269 C CA . VAL A 1 159 ? -6.809 -29.484 -27.281 1 98.31 159 VAL A CA 1
ATOM 1270 C C . VAL A 1 159 ? -6.594 -31 -27.234 1 98.31 159 VAL A C 1
ATOM 1272 O O . VAL A 1 159 ? -6.441 -31.578 -26.172 1 98.31 159 VAL A O 1
ATOM 1275 N N . ALA A 1 160 ? -6.52 -31.578 -28.406 1 97.94 160 ALA A N 1
ATOM 1276 C CA . ALA A 1 160 ? -6.273 -33 -28.484 1 97.94 160 ALA A CA 1
ATOM 1277 C C . ALA A 1 160 ? -4.906 -33.375 -27.922 1 97.94 160 ALA A C 1
ATOM 1279 O O . ALA A 1 160 ? -4.762 -34.406 -27.234 1 97.94 160 ALA A O 1
ATOM 1280 N N . ASN A 1 161 ? -3.971 -32.531 -28.188 1 98.56 161 ASN A N 1
ATOM 1281 C CA . ASN A 1 161 ? -2.594 -32.812 -27.766 1 98.56 161 ASN A CA 1
ATOM 1282 C C . ASN A 1 161 ? -2.447 -32.781 -26.25 1 98.56 161 ASN A C 1
ATOM 1284 O O . ASN A 1 161 ? -1.475 -33.312 -25.719 1 98.56 161 ASN A O 1
ATOM 1288 N N . THR A 1 162 ? -3.365 -32.156 -25.516 1 98.62 162 THR A N 1
ATOM 1289 C CA . THR A 1 162 ? -3.285 -32.156 -24.062 1 98.62 162 THR A CA 1
ATOM 1290 C C . THR A 1 162 ? -3.371 -33.562 -23.5 1 98.62 162 THR A C 1
ATOM 1292 O O . THR A 1 162 ? -2.783 -33.844 -22.469 1 98.62 162 THR A O 1
ATOM 1295 N N . ARG A 1 163 ? -4.074 -34.438 -24.141 1 97.94 163 ARG A N 1
ATOM 1296 C CA . ARG A 1 163 ? -4.176 -35.812 -23.703 1 97.94 163 ARG A CA 1
ATOM 1297 C C . ARG A 1 163 ? -2.836 -36.531 -23.844 1 97.94 163 ARG A C 1
ATOM 1299 O O . ARG A 1 163 ? -2.422 -37.281 -22.938 1 97.94 163 ARG A O 1
ATOM 1306 N N . ALA A 1 164 ? -2.197 -36.312 -25 1 98.12 164 ALA A N 1
ATOM 1307 C CA . ALA A 1 164 ? -0.855 -36.844 -25.188 1 98.12 164 ALA A CA 1
ATOM 1308 C C . ALA A 1 164 ? 0.12 -36.25 -24.156 1 98.12 164 ALA A C 1
ATOM 1310 O O . ALA A 1 164 ? 0.978 -36.969 -23.641 1 98.12 164 ALA A O 1
ATOM 1311 N N . LEU A 1 165 ? 0.004 -34.969 -23.938 1 98.75 165 LEU A N 1
ATOM 1312 C CA . LEU A 1 165 ? 0.864 -34.344 -22.953 1 98.75 165 LEU A CA 1
ATOM 1313 C C . LEU A 1 165 ? 0.685 -34.969 -21.578 1 98.75 165 LEU A C 1
ATOM 1315 O O . LEU A 1 165 ? 1.66 -35.156 -20.844 1 98.75 165 LEU A O 1
ATOM 1319 N N . GLY A 1 166 ? -0.59 -35.25 -21.188 1 98.56 166 GLY A N 1
ATOM 1320 C CA . GLY A 1 166 ? -0.845 -35.938 -19.922 1 98.56 166 GLY A CA 1
ATOM 1321 C C . GLY A 1 166 ? -0.056 -37.219 -19.781 1 98.56 166 GLY A C 1
ATOM 1322 O O . GLY A 1 166 ? 0.491 -37.5 -18.703 1 98.56 166 GLY A O 1
ATOM 1323 N N . LEU A 1 167 ? 0.012 -37.969 -20.859 1 98.25 167 LEU A N 1
ATOM 1324 C CA . LEU A 1 167 ? 0.762 -39.219 -20.859 1 98.25 167 LEU A CA 1
ATOM 1325 C C . LEU A 1 167 ? 2.25 -38.969 -20.656 1 98.25 167 LEU A C 1
ATOM 1327 O O . LEU A 1 167 ? 2.904 -39.656 -19.875 1 98.25 167 LEU A O 1
ATOM 1331 N N . VAL A 1 168 ? 2.746 -37.969 -21.328 1 98.44 168 VAL A N 1
ATOM 1332 C CA . VAL A 1 168 ? 4.176 -37.688 -21.297 1 98.44 168 VAL A CA 1
ATOM 1333 C C . VAL A 1 168 ? 4.578 -37.219 -19.906 1 98.44 168 VAL A C 1
ATOM 1335 O O . VAL A 1 168 ? 5.582 -37.688 -19.359 1 98.44 168 VAL A O 1
ATOM 1338 N N . VAL A 1 169 ? 3.82 -36.344 -19.312 1 98.75 169 VAL A N 1
ATOM 1339 C CA . VAL A 1 169 ? 4.121 -35.812 -17.984 1 98.75 169 VAL A CA 1
ATOM 1340 C C . VAL A 1 169 ? 3.979 -36.938 -16.953 1 98.75 169 VAL A C 1
ATOM 1342 O O . VAL A 1 169 ? 4.785 -37.062 -16.031 1 98.75 169 VAL A O 1
ATOM 1345 N N . ALA A 1 170 ? 2.961 -37.812 -17.125 1 98.56 170 ALA A N 1
ATOM 1346 C CA . ALA A 1 170 ? 2.785 -38.938 -16.234 1 98.56 170 ALA A CA 1
ATOM 1347 C C . ALA A 1 170 ? 3.996 -39.875 -16.297 1 98.56 170 ALA A C 1
ATOM 1349 O O . ALA A 1 170 ? 4.449 -40.375 -15.258 1 98.56 170 ALA A O 1
ATOM 1350 N N . ASP A 1 171 ? 4.445 -40.094 -17.453 1 97.75 171 ASP A N 1
ATOM 1351 C CA . ASP A 1 171 ? 5.633 -40.938 -17.625 1 97.75 171 ASP A CA 1
ATOM 1352 C C . ASP A 1 171 ? 6.828 -40.344 -16.891 1 97.75 171 ASP A C 1
ATOM 1354 O O . ASP A 1 171 ? 7.586 -41.062 -16.25 1 97.75 171 ASP A O 1
ATOM 1358 N N . PHE A 1 172 ? 7.008 -39.125 -16.953 1 98.25 172 PHE A N 1
ATOM 1359 C CA . PHE A 1 172 ? 8.07 -38.406 -16.25 1 98.25 172 PHE A CA 1
ATOM 1360 C C . PHE A 1 172 ? 7.934 -38.594 -14.75 1 98.25 172 PHE A C 1
ATOM 1362 O O . PHE A 1 172 ? 8.906 -38.875 -14.062 1 98.25 172 PHE A O 1
ATOM 1369 N N . LEU A 1 173 ? 6.723 -38.406 -14.258 1 98.19 173 LEU A N 1
ATOM 1370 C CA . LEU A 1 173 ? 6.477 -38.531 -12.828 1 98.19 173 LEU A CA 1
ATOM 1371 C C . LEU A 1 173 ? 6.707 -39.969 -12.375 1 98.19 173 LEU A C 1
ATOM 1373 O O . LEU A 1 173 ? 7.191 -40.188 -11.258 1 98.19 173 LEU A O 1
ATOM 1377 N N . ASP A 1 174 ? 6.293 -40.906 -13.203 1 97 174 ASP A N 1
ATOM 1378 C CA . ASP A 1 174 ? 6.555 -42.312 -12.914 1 97 174 ASP A CA 1
ATOM 1379 C C . ASP A 1 174 ? 8.055 -42.562 -12.766 1 97 174 ASP A C 1
ATOM 1381 O O . ASP A 1 174 ? 8.477 -43.312 -11.883 1 97 174 ASP A O 1
ATOM 1385 N N . TYR A 1 175 ? 8.766 -41.969 -13.672 1 97.12 175 TYR A N 1
ATOM 1386 C CA . TYR A 1 175 ? 10.219 -42.062 -13.586 1 97.12 175 TYR A CA 1
ATOM 1387 C C . TYR A 1 175 ? 10.727 -41.5 -12.266 1 97.12 175 TYR A C 1
ATOM 1389 O O . TYR A 1 175 ? 11.57 -42.125 -11.609 1 97.12 175 TYR A O 1
ATOM 1397 N N . LEU A 1 176 ? 10.273 -40.312 -11.812 1 97.62 176 LEU A N 1
ATOM 1398 C CA . LEU A 1 176 ? 10.68 -39.719 -10.547 1 97.62 176 LEU A CA 1
ATOM 1399 C C . LEU A 1 176 ? 10.367 -40.656 -9.383 1 97.62 176 LEU A C 1
ATOM 1401 O O . LEU A 1 176 ? 11.156 -40.781 -8.445 1 97.62 176 LEU A O 1
ATOM 1405 N N . GLN A 1 177 ? 9.195 -41.25 -9.445 1 96.88 177 GLN A N 1
ATOM 1406 C CA . GLN A 1 177 ? 8.781 -42.188 -8.391 1 96.88 177 GLN A CA 1
ATOM 1407 C C . GLN A 1 177 ? 9.672 -43.406 -8.359 1 96.88 177 GLN A C 1
ATOM 1409 O O . GLN A 1 177 ? 10.148 -43.812 -7.293 1 96.88 177 GLN A O 1
ATOM 1414 N N . ARG A 1 178 ? 9.922 -44.031 -9.477 1 96.25 178 ARG A N 1
ATOM 1415 C CA . ARG A 1 178 ? 10.664 -45.281 -9.562 1 96.25 178 ARG A CA 1
ATOM 1416 C C . ARG A 1 178 ? 12.141 -45.062 -9.242 1 96.25 178 ARG A C 1
ATOM 1418 O O . ARG A 1 178 ? 12.734 -45.812 -8.469 1 96.25 178 ARG A O 1
ATOM 1425 N N . LYS A 1 179 ? 12.656 -44.031 -9.773 1 96.12 179 LYS A N 1
ATOM 1426 C CA . LYS A 1 179 ? 14.102 -43.812 -9.695 1 96.12 179 LYS A CA 1
ATOM 1427 C C . LYS A 1 179 ? 14.477 -43.062 -8.422 1 96.12 179 LYS A C 1
ATOM 1429 O O . LYS A 1 179 ? 15.508 -43.344 -7.805 1 96.12 179 LYS A O 1
ATOM 1434 N N . TYR A 1 180 ? 13.703 -42.094 -8.016 1 95.81 180 TYR A N 1
ATOM 1435 C CA . TYR A 1 180 ? 14.094 -41.188 -6.93 1 95.81 180 TYR A CA 1
ATOM 1436 C C . TYR A 1 180 ? 13.148 -41.344 -5.742 1 95.81 180 TYR A C 1
ATOM 1438 O O . TYR A 1 180 ? 13.281 -40.625 -4.746 1 95.81 180 TYR A O 1
ATOM 1446 N N . ARG A 1 181 ? 12.094 -42.188 -5.848 1 96.25 181 ARG A N 1
ATOM 1447 C CA . ARG A 1 181 ? 11.164 -42.531 -4.777 1 96.25 181 ARG A CA 1
ATOM 1448 C C . ARG A 1 181 ? 10.367 -41.312 -4.34 1 96.25 181 ARG A C 1
ATOM 1450 O O . ARG A 1 181 ? 10.102 -41.125 -3.15 1 96.25 181 ARG A O 1
ATOM 1457 N N . ILE A 1 182 ? 10.133 -40.469 -5.25 1 97.12 182 ILE A N 1
ATOM 1458 C CA . ILE A 1 182 ? 9.258 -39.312 -4.992 1 97.12 182 ILE A CA 1
ATOM 1459 C C . ILE A 1 182 ? 7.805 -39.719 -5.184 1 97.12 182 ILE A C 1
ATOM 1461 O O . ILE A 1 182 ? 7.371 -40 -6.305 1 97.12 182 ILE A O 1
ATOM 1465 N N . PRO A 1 183 ? 7.105 -39.812 -4.152 1 96.56 183 PRO A N 1
ATOM 1466 C CA . PRO A 1 183 ? 5.715 -40.25 -4.297 1 96.56 183 PRO A CA 1
ATOM 1467 C C . PRO A 1 183 ? 4.844 -39.188 -4.988 1 96.56 183 PRO A C 1
ATOM 1469 O O . PRO A 1 183 ? 5.062 -38 -4.812 1 96.56 183 PRO A O 1
ATOM 1472 N N . PRO A 1 184 ? 3.826 -39.594 -5.727 1 96.94 184 PRO A N 1
ATOM 1473 C CA . PRO A 1 184 ? 2.922 -38.656 -6.398 1 96.94 184 PRO A CA 1
ATOM 1474 C C . PRO A 1 184 ? 2.275 -37.656 -5.434 1 96.94 184 PRO A C 1
ATOM 1476 O O . PRO A 1 184 ? 1.971 -36.531 -5.816 1 96.94 184 PRO A O 1
ATOM 1479 N N . SER A 1 185 ? 2.09 -38.062 -4.172 1 96.5 185 SER A N 1
ATOM 1480 C CA . SER A 1 185 ? 1.439 -37.219 -3.176 1 96.5 185 SER A CA 1
ATOM 1481 C C . SER A 1 185 ? 2.277 -35.969 -2.869 1 96.5 185 SER A C 1
ATOM 1483 O O . SER A 1 185 ? 1.776 -35 -2.293 1 96.5 185 SER A O 1
ATOM 1485 N N . ASP A 1 186 ? 3.502 -35.969 -3.271 1 95.94 186 ASP A N 1
ATOM 1486 C CA . ASP A 1 186 ? 4.398 -34.844 -2.996 1 95.94 186 ASP A CA 1
ATOM 1487 C C . ASP A 1 186 ? 4.516 -33.938 -4.211 1 95.94 186 ASP A C 1
ATOM 1489 O O . ASP A 1 186 ? 5.293 -32.969 -4.195 1 95.94 186 ASP A O 1
ATOM 1493 N N . ILE A 1 187 ? 3.738 -34.25 -5.207 1 98.12 187 ILE A N 1
ATOM 1494 C CA . ILE A 1 187 ? 3.83 -33.5 -6.453 1 98.12 187 ILE A CA 1
ATOM 1495 C C . ILE A 1 187 ? 2.707 -32.469 -6.52 1 98.12 187 ILE A C 1
ATOM 1497 O O . ILE A 1 187 ? 1.552 -32.781 -6.215 1 98.12 187 ILE A O 1
ATOM 1501 N N . HIS A 1 188 ? 3.035 -31.219 -6.816 1 98.69 188 HIS A N 1
ATOM 1502 C CA . HIS A 1 188 ? 2.09 -30.141 -7.102 1 98.69 188 HIS A CA 1
ATOM 1503 C C . HIS A 1 188 ? 2.188 -29.688 -8.555 1 98.69 188 HIS A C 1
ATOM 1505 O O . HIS A 1 188 ? 3.229 -29.203 -8.992 1 98.69 188 HIS A O 1
ATOM 1511 N N . ILE A 1 189 ? 1.113 -29.906 -9.305 1 98.94 189 ILE A N 1
ATOM 1512 C CA . ILE A 1 189 ? 1.065 -29.5 -10.703 1 98.94 189 ILE A CA 1
ATOM 1513 C C . ILE A 1 189 ? 0.246 -28.219 -10.836 1 98.94 189 ILE A C 1
ATOM 1515 O O . ILE A 1 189 ? -0.881 -28.141 -10.336 1 98.94 189 ILE A O 1
ATOM 1519 N N . ILE A 1 190 ? 0.812 -27.234 -11.453 1 98.94 190 ILE A N 1
ATOM 1520 C CA . ILE A 1 190 ? 0.173 -25.953 -11.703 1 98.94 190 ILE A CA 1
ATOM 1521 C C . ILE A 1 190 ? -0.01 -25.75 -13.211 1 98.94 190 ILE A C 1
ATOM 1523 O O . ILE A 1 190 ? 0.967 -25.578 -13.945 1 98.94 190 ILE A O 1
ATOM 1527 N N . GLY A 1 191 ? -1.238 -25.781 -13.664 1 98.88 191 GLY A N 1
ATOM 1528 C CA . GLY A 1 191 ? -1.521 -25.688 -15.086 1 98.88 191 GLY A CA 1
ATOM 1529 C C . GLY A 1 191 ? -2.35 -24.469 -15.445 1 98.88 191 GLY A C 1
ATOM 1530 O O . GLY A 1 191 ? -3.301 -24.125 -14.742 1 98.88 191 GLY A O 1
ATOM 1531 N N . TYR A 1 192 ? -2.008 -23.828 -16.516 1 98.25 192 TYR A N 1
ATOM 1532 C CA . TYR A 1 192 ? -2.734 -22.672 -17.016 1 98.25 192 TYR A CA 1
ATOM 1533 C C . TYR A 1 192 ? -3.445 -23 -18.328 1 98.25 192 TYR A C 1
ATOM 1535 O O . TYR A 1 192 ? -2.857 -23.594 -19.219 1 98.25 192 TYR A O 1
ATOM 1543 N N . ASN A 1 193 ? -4.695 -22.5 -18.453 1 97.69 193 ASN A N 1
ATOM 1544 C CA . ASN A 1 193 ? -5.414 -22.672 -19.703 1 97.69 193 ASN A CA 1
ATOM 1545 C C . ASN A 1 193 ? -5.453 -24.125 -20.141 1 97.69 193 ASN A C 1
ATOM 1547 O O . ASN A 1 193 ? -5.961 -24.984 -19.422 1 97.69 193 ASN A O 1
ATOM 1551 N N . LEU A 1 194 ? -4.949 -24.516 -21.266 1 98.62 194 LEU A N 1
ATOM 1552 C CA . LEU A 1 194 ? -4.906 -25.906 -21.703 1 98.62 194 LEU A CA 1
ATOM 1553 C C . LEU A 1 194 ? -4.027 -26.734 -20.781 1 98.62 194 LEU A C 1
ATOM 1555 O O . LEU A 1 194 ? -4.27 -27.938 -20.594 1 98.62 194 LEU A O 1
ATOM 1559 N N . GLY A 1 195 ? -3.047 -26.141 -20.172 1 98.81 195 GLY A N 1
ATOM 1560 C CA . GLY A 1 195 ? -2.182 -26.828 -19.234 1 98.81 195 GLY A CA 1
ATOM 1561 C C . GLY A 1 195 ? -2.914 -27.328 -18 1 98.81 195 GLY A C 1
ATOM 1562 O O . GLY A 1 195 ? -2.521 -28.328 -17.406 1 98.81 195 GLY A O 1
ATOM 1563 N N . ALA A 1 196 ? -3.932 -26.625 -17.672 1 98.75 196 ALA A N 1
ATOM 1564 C CA . ALA A 1 196 ? -4.738 -27.062 -16.547 1 98.75 196 ALA A CA 1
ATOM 1565 C C . ALA A 1 196 ? -5.406 -28.406 -16.828 1 98.75 196 ALA A C 1
ATOM 1567 O O . ALA A 1 196 ? -5.402 -29.297 -15.969 1 98.75 196 ALA A O 1
ATOM 1568 N N . HIS A 1 197 ? -5.945 -28.5 -17.984 1 98.69 197 HIS A N 1
ATOM 1569 C CA . HIS A 1 197 ? -6.602 -29.75 -18.359 1 98.69 197 HIS A CA 1
ATOM 1570 C C . HIS A 1 197 ? -5.586 -30.875 -18.547 1 98.69 197 HIS A C 1
ATOM 1572 O O . HIS A 1 197 ? -5.855 -32.031 -18.219 1 98.69 197 HIS A O 1
ATOM 1578 N N . ALA A 1 198 ? -4.441 -30.516 -19.062 1 98.88 198 ALA A N 1
ATOM 1579 C CA . ALA A 1 198 ? -3.375 -31.516 -19.172 1 98.88 198 ALA A CA 1
ATOM 1580 C C . ALA A 1 198 ? -3.012 -32.062 -17.797 1 98.88 198 ALA A C 1
ATOM 1582 O O . ALA A 1 198 ? -2.748 -33.25 -17.641 1 98.88 198 ALA A O 1
ATOM 1583 N N . ALA A 1 199 ? -2.984 -31.203 -16.859 1 98.88 199 ALA A N 1
ATOM 1584 C CA . ALA A 1 199 ? -2.723 -31.641 -15.492 1 98.88 199 ALA A CA 1
ATOM 1585 C C . ALA A 1 199 ? -3.76 -32.656 -15.031 1 98.88 199 ALA A C 1
ATOM 1587 O O . ALA A 1 199 ? -3.428 -33.625 -14.336 1 98.88 199 ALA A O 1
ATOM 1588 N N . GLY A 1 200 ? -4.957 -32.406 -15.391 1 98.69 200 GLY A N 1
ATOM 1589 C CA . GLY A 1 200 ? -5.992 -33.375 -15.094 1 98.69 200 GLY A CA 1
ATOM 1590 C C . GLY A 1 200 ? -5.73 -34.719 -15.727 1 98.69 200 GLY A C 1
ATOM 1591 O O . GLY A 1 200 ? -5.93 -35.781 -15.078 1 98.69 200 GLY A O 1
ATOM 1592 N N . TYR A 1 201 ? -5.289 -34.75 -16.969 1 98.69 201 TYR A N 1
ATOM 1593 C CA . TYR A 1 201 ? -4.984 -36 -17.656 1 98.69 201 TYR A CA 1
ATOM 1594 C C . TYR A 1 201 ? -3.828 -36.719 -16.984 1 98.69 201 TYR A C 1
ATOM 1596 O O . TYR A 1 201 ? -3.783 -37.969 -16.969 1 98.69 201 TYR A O 1
ATOM 1604 N N . VAL A 1 202 ? -2.891 -35.938 -16.438 1 98.75 202 VAL A N 1
ATOM 1605 C CA . VAL A 1 202 ? -1.832 -36.562 -15.641 1 98.75 202 VAL A CA 1
ATOM 1606 C C . VAL A 1 202 ? -2.443 -37.312 -14.453 1 98.75 202 VAL A C 1
ATOM 1608 O O . VAL A 1 202 ? -2.086 -38.438 -14.188 1 98.75 202 VAL A O 1
ATOM 1611 N N . GLY A 1 203 ? -3.354 -36.656 -13.789 1 97.94 203 GLY A N 1
ATOM 1612 C CA . GLY A 1 203 ? -4.012 -37.25 -12.633 1 97.94 203 GLY A CA 1
ATOM 1613 C C . GLY A 1 203 ? -4.777 -38.531 -12.961 1 97.94 203 GLY A C 1
ATOM 1614 O O . GLY A 1 203 ? -4.926 -39.406 -12.117 1 97.94 203 GLY A O 1
ATOM 1615 N N . GLU A 1 204 ? -5.277 -38.594 -14.156 1 95.94 204 GLU A N 1
ATOM 1616 C CA . GLU A 1 204 ? -5.977 -39.781 -14.609 1 95.94 204 GLU A CA 1
ATOM 1617 C C . GLU A 1 204 ? -5.02 -40.969 -14.75 1 95.94 204 GLU A C 1
ATOM 1619 O O . GLU A 1 204 ? -5.414 -42.125 -14.562 1 95.94 204 GLU A O 1
ATOM 1624 N N . GLN A 1 205 ? -3.824 -40.656 -15.062 1 96.38 205 GLN A N 1
ATOM 1625 C CA . GLN A 1 205 ? -2.822 -41.688 -15.289 1 96.38 205 GLN A CA 1
ATOM 1626 C C . GLN A 1 205 ? -2.164 -42.125 -13.977 1 96.38 205 GLN A C 1
ATOM 1628 O O . GLN A 1 205 ? -1.811 -43.281 -13.805 1 96.38 205 GLN A O 1
ATOM 1633 N N . ILE A 1 206 ? -1.906 -41.125 -13.117 1 96.94 206 ILE A N 1
ATOM 1634 C CA . ILE A 1 206 ? -1.209 -41.344 -11.852 1 96.94 206 ILE A CA 1
ATOM 1635 C C . ILE A 1 206 ? -2.141 -41.031 -10.688 1 96.94 206 ILE A C 1
ATOM 1637 O O . ILE A 1 206 ? -2.379 -39.844 -10.375 1 96.94 206 ILE A O 1
ATOM 1641 N N . PRO A 1 207 ? -2.535 -42.094 -10.016 1 94.62 207 PRO A N 1
ATOM 1642 C CA . PRO A 1 207 ? -3.422 -41.812 -8.875 1 94.62 207 PRO A CA 1
ATOM 1643 C C . PRO A 1 207 ? -2.709 -41.125 -7.723 1 94.62 207 PRO A C 1
ATOM 1645 O O . PRO A 1 207 ? -1.495 -41.281 -7.559 1 94.62 207 PRO A O 1
ATOM 1648 N N . ARG A 1 208 ? -3.389 -40.312 -6.973 1 95.69 208 ARG A N 1
ATOM 1649 C CA . ARG A 1 208 ? -2.992 -39.719 -5.699 1 95.69 208 ARG A CA 1
ATOM 1650 C C . ARG A 1 208 ? -1.935 -38.625 -5.902 1 95.69 208 ARG A C 1
ATOM 1652 O O . ARG A 1 208 ? -1.004 -38.5 -5.102 1 95.69 208 ARG A O 1
ATOM 1659 N N . ILE A 1 209 ? -2.033 -37.969 -7.066 1 97.62 209 ILE A N 1
ATOM 1660 C CA . ILE A 1 209 ? -1.263 -36.75 -7.176 1 97.62 209 ILE A CA 1
ATOM 1661 C C . ILE A 1 209 ? -1.602 -35.812 -6.012 1 97.62 209 ILE A C 1
ATOM 1663 O O . ILE A 1 209 ? -2.766 -35.719 -5.617 1 97.62 209 ILE A O 1
ATOM 1667 N N . GLY A 1 210 ? -0.62 -35.156 -5.441 1 97.25 210 GLY A N 1
ATOM 1668 C CA . GLY A 1 210 ? -0.838 -34.344 -4.258 1 97.25 210 GLY A CA 1
ATOM 1669 C C . GLY A 1 210 ? -1.782 -33.188 -4.5 1 97.25 210 GLY A C 1
ATOM 1670 O O . GLY A 1 210 ? -2.787 -33.031 -3.799 1 97.25 210 GLY A O 1
ATOM 1671 N N . ARG A 1 211 ? -1.405 -32.344 -5.445 1 98 211 ARG A N 1
ATOM 1672 C CA . ARG A 1 211 ? -2.18 -31.125 -5.68 1 98 211 ARG A CA 1
ATOM 1673 C C . ARG A 1 211 ? -2.139 -30.734 -7.152 1 98 211 ARG A C 1
ATOM 1675 O O . ARG A 1 211 ? -1.096 -30.844 -7.801 1 98 211 ARG A O 1
ATOM 1682 N N . ILE A 1 212 ? -3.266 -30.375 -7.691 1 98.5 212 ILE A N 1
ATOM 1683 C CA . ILE A 1 212 ? -3.355 -29.75 -9.008 1 98.5 212 ILE A CA 1
ATOM 1684 C C . ILE A 1 212 ? -4.02 -28.375 -8.883 1 98.5 212 ILE A C 1
ATOM 1686 O O . ILE A 1 212 ? -5.098 -28.25 -8.297 1 98.5 212 ILE A O 1
ATOM 1690 N N . THR A 1 213 ? -3.348 -27.375 -9.305 1 98.69 213 THR A N 1
ATOM 1691 C CA . THR A 1 213 ? -3.904 -26.031 -9.391 1 98.69 213 THR A CA 1
ATOM 1692 C C . THR A 1 213 ? -4.184 -25.656 -10.844 1 98.69 213 THR A C 1
ATOM 1694 O O . THR A 1 213 ? -3.275 -25.672 -11.68 1 98.69 213 THR A O 1
ATOM 1697 N N . GLY A 1 214 ? -5.438 -25.422 -11.125 1 98.5 214 GLY A N 1
ATOM 1698 C CA . GLY A 1 214 ? -5.812 -24.938 -12.445 1 98.5 214 GLY A CA 1
ATOM 1699 C C . GLY A 1 214 ? -5.934 -23.422 -12.5 1 98.5 214 GLY A C 1
ATOM 1700 O O . GLY A 1 214 ? -6.715 -22.828 -11.75 1 98.5 214 GLY A O 1
ATOM 1701 N N . LEU A 1 215 ? -5.188 -22.828 -13.383 1 98.12 215 LEU A N 1
ATOM 1702 C CA . LEU A 1 215 ? -5.23 -21.375 -13.586 1 98.12 215 LEU A CA 1
ATOM 1703 C C . LEU A 1 215 ? -5.996 -21.031 -14.859 1 98.12 215 LEU A C 1
ATOM 1705 O O . LEU A 1 215 ? -5.512 -21.266 -15.969 1 98.12 215 LEU A O 1
ATOM 1709 N N . ASP A 1 216 ? -7.129 -20.516 -14.719 1 95.44 216 ASP A N 1
ATOM 1710 C CA . ASP A 1 216 ? -8 -20.172 -15.844 1 95.44 216 ASP A CA 1
ATOM 1711 C C . ASP A 1 216 ? -8.078 -21.312 -16.859 1 95.44 216 ASP A C 1
ATOM 1713 O O . ASP A 1 216 ? -7.77 -21.125 -18.031 1 95.44 216 ASP A O 1
ATOM 1717 N N . PRO A 1 217 ? -8.531 -22.438 -16.391 1 97.31 217 PRO A N 1
ATOM 1718 C CA . PRO A 1 217 ? -8.664 -23.516 -17.359 1 97.31 217 PRO A CA 1
ATOM 1719 C C . PRO A 1 217 ? -9.492 -23.125 -18.578 1 97.31 217 PRO A C 1
ATOM 1721 O O . PRO A 1 217 ? -10.484 -22.406 -18.453 1 97.31 217 PRO A O 1
ATOM 1724 N N . ALA A 1 218 ? -9.062 -23.594 -19.703 1 96.31 218 ALA A N 1
ATOM 1725 C CA . ALA A 1 218 ? -9.742 -23.266 -20.953 1 96.31 218 ALA A CA 1
ATOM 1726 C C . ALA A 1 218 ? -11.195 -23.719 -20.922 1 96.31 218 ALA A C 1
ATOM 1728 O O . ALA A 1 218 ? -11.492 -24.828 -20.438 1 96.31 218 ALA A O 1
ATOM 1729 N N . GLY A 1 219 ? -12.125 -22.953 -21.484 1 94.5 219 GLY A N 1
ATOM 1730 C CA . GLY A 1 219 ? -13.547 -23.266 -21.547 1 94.5 219 GLY A CA 1
ATOM 1731 C C . GLY A 1 219 ? -13.922 -24.062 -22.781 1 94.5 219 GLY A C 1
ATOM 1732 O O . GLY A 1 219 ? -14.508 -25.141 -22.672 1 94.5 219 GLY A O 1
ATOM 1733 N N . PRO A 1 220 ? -13.516 -23.578 -23.906 1 94.25 220 PRO A N 1
ATOM 1734 C CA . PRO A 1 220 ? -13.906 -24.234 -25.156 1 94.25 220 PRO A CA 1
ATOM 1735 C C . PRO A 1 220 ? -13.461 -25.703 -25.203 1 94.25 220 PRO A C 1
ATOM 1737 O O . PRO A 1 220 ? -12.281 -26 -25.031 1 94.25 220 PRO A O 1
ATOM 1740 N N . TYR A 1 221 ? -14.422 -26.562 -25.422 1 96.19 221 TYR A N 1
ATOM 1741 C CA . TYR A 1 221 ? -14.242 -28 -25.594 1 96.19 221 TYR A CA 1
ATOM 1742 C C . TYR A 1 221 ? -14.086 -28.703 -24.25 1 96.19 221 TYR A C 1
ATOM 1744 O O . TYR A 1 221 ? -13.891 -29.922 -24.188 1 96.19 221 TYR A O 1
ATOM 1752 N N . PHE A 1 222 ? -14.172 -27.938 -23.141 1 96.69 222 PHE A N 1
ATOM 1753 C CA . PHE A 1 222 ? -13.961 -28.547 -21.844 1 96.69 222 PHE A CA 1
ATOM 1754 C C . PHE A 1 222 ? -15.109 -28.219 -20.891 1 96.69 222 PHE A C 1
ATOM 1756 O O . PHE A 1 222 ? -15.523 -29.062 -20.094 1 96.69 222 PHE A O 1
ATOM 1763 N N . GLU A 1 223 ? -15.625 -27.031 -21.016 1 93.88 223 GLU A N 1
ATOM 1764 C CA . GLU A 1 223 ? -16.641 -26.562 -20.078 1 93.88 223 GLU A CA 1
ATOM 1765 C C . GLU A 1 223 ? -17.875 -27.453 -20.109 1 93.88 223 GLU A C 1
ATOM 1767 O O . GLU A 1 223 ? -18.391 -27.781 -21.188 1 93.88 223 GLU A O 1
ATOM 1772 N N . ASP A 1 224 ? -18.281 -27.953 -18.938 1 92.25 224 ASP A N 1
ATOM 1773 C CA . ASP A 1 224 ? -19.5 -28.703 -18.719 1 92.25 224 ASP A CA 1
ATOM 1774 C C . ASP A 1 224 ? -19.438 -30.078 -19.375 1 92.25 224 ASP A C 1
ATOM 1776 O O . ASP A 1 224 ? -20.453 -30.734 -19.562 1 92.25 224 ASP A O 1
ATOM 1780 N N . THR A 1 225 ? -18.266 -30.453 -19.734 1 95.69 225 THR A N 1
ATOM 1781 C CA . THR A 1 225 ? -18.109 -31.781 -20.328 1 95.69 225 THR A CA 1
ATOM 1782 C C . THR A 1 225 ? -17.938 -32.844 -19.234 1 95.69 225 THR A C 1
ATOM 1784 O O . THR A 1 225 ? -17.906 -32.5 -18.047 1 95.69 225 THR A O 1
ATOM 1787 N N . ASP A 1 226 ? -17.859 -34.062 -19.688 1 95.75 226 ASP A N 1
ATOM 1788 C CA . ASP A 1 226 ? -17.641 -35.188 -18.781 1 95.75 226 ASP A CA 1
ATOM 1789 C C . ASP A 1 226 ? -16.344 -35 -17.984 1 95.75 226 ASP A C 1
ATOM 1791 O O . ASP A 1 226 ? -15.352 -34.531 -18.5 1 95.75 226 ASP A O 1
ATOM 1795 N N . PRO A 1 227 ? -16.328 -35.438 -16.688 1 94.25 227 PRO A N 1
ATOM 1796 C CA . PRO A 1 227 ? -15.156 -35.312 -15.828 1 94.25 227 PRO A CA 1
ATOM 1797 C C . PRO A 1 227 ? -13.898 -35.906 -16.453 1 94.25 227 PRO A C 1
ATOM 1799 O O . PRO A 1 227 ? -12.781 -35.438 -16.172 1 94.25 227 PRO A O 1
ATOM 1802 N N . LYS A 1 228 ? -14 -36.812 -17.312 1 95.94 228 LYS A N 1
ATOM 1803 C CA . LYS A 1 228 ? -12.852 -37.438 -17.953 1 95.94 228 LYS A CA 1
ATOM 1804 C C . LYS A 1 228 ? -12.227 -36.531 -19 1 95.94 228 LYS A C 1
ATOM 1806 O O . LYS A 1 228 ? -11.07 -36.719 -19.391 1 95.94 228 LYS A O 1
ATOM 1811 N N . VAL A 1 229 ? -12.992 -35.562 -19.469 1 97.31 229 VAL A N 1
ATOM 1812 C CA . VAL A 1 229 ? -12.578 -34.719 -20.594 1 97.31 229 VAL A CA 1
ATOM 1813 C C . VAL A 1 229 ? -11.875 -33.469 -20.062 1 97.31 229 VAL A C 1
ATOM 1815 O O . VAL A 1 229 ? -11.094 -32.844 -20.766 1 97.31 229 VAL A O 1
ATOM 1818 N N . ARG A 1 230 ? -12.117 -33.156 -18.812 1 97.06 230 ARG A N 1
ATOM 1819 C CA . ARG A 1 230 ? -11.664 -31.891 -18.234 1 97.06 230 ARG A CA 1
ATOM 1820 C C . ARG A 1 230 ? -11.031 -32.125 -16.875 1 97.06 230 ARG A C 1
ATOM 1822 O O . ARG A 1 230 ? -11.164 -33.188 -16.281 1 97.06 230 ARG A O 1
ATOM 1829 N N . LEU A 1 231 ? -10.305 -31.047 -16.453 1 97.81 231 LEU A N 1
ATOM 1830 C CA . LEU A 1 231 ? -9.836 -31.062 -15.062 1 97.81 231 LEU A CA 1
ATOM 1831 C C . LEU A 1 231 ? -11 -31.266 -14.102 1 97.81 231 LEU A C 1
ATOM 1833 O O . LEU A 1 231 ? -12.062 -30.656 -14.266 1 97.81 231 LEU A O 1
ATOM 1837 N N . ASP A 1 232 ? -10.734 -32.156 -13.164 1 95.5 232 ASP A N 1
ATOM 1838 C CA . ASP A 1 232 ? -11.789 -32.562 -12.227 1 95.5 232 ASP A CA 1
ATOM 1839 C C . ASP A 1 232 ? -11.234 -32.75 -10.82 1 95.5 232 ASP A C 1
ATOM 1841 O O . ASP A 1 232 ? -10.047 -33.062 -10.648 1 95.5 232 ASP A O 1
ATOM 1845 N N . PRO A 1 233 ? -12.078 -32.594 -9.789 1 93.5 233 PRO A N 1
ATOM 1846 C CA . PRO A 1 233 ? -11.617 -32.719 -8.406 1 93.5 233 PRO A CA 1
ATOM 1847 C C . PRO A 1 233 ? -11.047 -34.125 -8.125 1 93.5 233 PRO A C 1
ATOM 1849 O O . PRO A 1 233 ? -10.258 -34.281 -7.188 1 93.5 233 PRO A O 1
ATOM 1852 N N . SER A 1 234 ? -11.367 -35.094 -8.859 1 94.06 234 SER A N 1
ATOM 1853 C CA . SER A 1 234 ? -10.922 -36.469 -8.609 1 94.06 234 SER A CA 1
ATOM 1854 C C . SER A 1 234 ? -9.516 -36.688 -9.148 1 94.06 234 SER A C 1
ATOM 1856 O O . SER A 1 234 ? -8.922 -37.75 -8.914 1 94.06 234 SER A O 1
ATOM 1858 N N . ASP A 1 235 ? -8.953 -35.719 -9.812 1 97 235 ASP A N 1
ATOM 1859 C CA . ASP A 1 235 ? -7.688 -35.875 -10.523 1 97 235 ASP A CA 1
ATOM 1860 C C . ASP A 1 235 ? -6.504 -35.781 -9.562 1 97 235 ASP A C 1
ATOM 1862 O O . ASP A 1 235 ? -5.379 -36.125 -9.922 1 97 235 ASP A O 1
ATOM 1866 N N . ALA A 1 236 ? -6.703 -35.281 -8.344 1 96.75 236 ALA A N 1
ATOM 1867 C CA . ALA A 1 236 ? -5.672 -35.188 -7.309 1 96.75 236 ALA A CA 1
ATOM 1868 C C . ALA A 1 236 ? -6.289 -35.219 -5.914 1 96.75 236 ALA A C 1
ATOM 1870 O O . ALA A 1 236 ? -7.512 -35.188 -5.766 1 96.75 236 ALA A O 1
ATOM 1871 N N . LEU A 1 237 ? -5.363 -35.344 -4.938 1 95.12 237 LEU A N 1
ATOM 1872 C CA . LEU A 1 237 ? -5.84 -35.281 -3.559 1 95.12 237 LEU A CA 1
ATOM 1873 C C . LEU A 1 237 ? -6.465 -33.938 -3.252 1 95.12 237 LEU A C 1
ATOM 1875 O O . LEU A 1 237 ? -7.387 -33.844 -2.439 1 95.12 237 LEU A O 1
ATOM 1879 N N . PHE A 1 238 ? -5.934 -32.938 -3.893 1 95.69 238 PHE A N 1
ATOM 1880 C CA . PHE A 1 238 ? -6.461 -31.594 -3.76 1 95.69 238 PHE A CA 1
ATOM 1881 C C . PHE A 1 238 ? -6.395 -30.844 -5.094 1 95.69 238 PHE A C 1
ATOM 1883 O O . PHE A 1 238 ? -5.316 -30.703 -5.676 1 95.69 238 PHE A O 1
ATOM 1890 N N . VAL A 1 239 ? -7.531 -30.422 -5.602 1 96.81 239 VAL A N 1
ATOM 1891 C CA . VAL A 1 239 ? -7.594 -29.625 -6.824 1 96.81 239 VAL A CA 1
ATOM 1892 C C . VAL A 1 239 ? -8.172 -28.25 -6.523 1 96.81 239 VAL A C 1
ATOM 1894 O O . VAL A 1 239 ? -9.25 -28.141 -5.926 1 96.81 239 VAL A O 1
ATOM 1897 N N . ASP A 1 240 ? -7.5 -27.188 -6.758 1 96.62 240 ASP A N 1
ATOM 1898 C CA . ASP A 1 240 ? -7.996 -25.812 -6.656 1 96.62 240 ASP A CA 1
ATOM 1899 C C . ASP A 1 240 ? -7.887 -25.094 -7.992 1 96.62 240 ASP A C 1
ATOM 1901 O O . ASP A 1 240 ? -6.926 -25.297 -8.734 1 96.62 240 ASP A O 1
ATOM 1905 N N . VAL A 1 241 ? -8.867 -24.312 -8.32 1 96.88 241 VAL A N 1
ATOM 1906 C CA . VAL A 1 241 ? -8.945 -23.641 -9.609 1 96.88 241 VAL A CA 1
ATOM 1907 C C . VAL A 1 241 ? -9.227 -22.156 -9.398 1 96.88 241 VAL A C 1
ATOM 1909 O O . VAL A 1 241 ? -10.078 -21.797 -8.578 1 96.88 241 VAL A O 1
ATOM 1912 N N . ILE A 1 242 ? -8.508 -21.312 -10.062 1 96.94 242 ILE A N 1
ATOM 1913 C CA . ILE A 1 242 ? -8.758 -19.875 -10.094 1 96.94 242 ILE A CA 1
ATOM 1914 C C . ILE A 1 242 ? -9.344 -19.484 -11.445 1 96.94 242 ILE A C 1
ATOM 1916 O O . ILE A 1 242 ? -8.75 -19.766 -12.492 1 96.94 242 ILE A O 1
ATOM 1920 N N . HIS A 1 243 ? -10.5 -18.922 -11.484 1 93.81 243 HIS A N 1
ATOM 1921 C CA . HIS A 1 243 ? -11.125 -18.359 -12.68 1 93.81 243 HIS A CA 1
ATOM 1922 C C . HIS A 1 243 ? -11.18 -16.828 -12.609 1 93.81 243 HIS A C 1
ATOM 1924 O O . HIS A 1 243 ? -11.703 -16.266 -11.641 1 93.81 243 HIS A O 1
ATOM 1930 N N . THR A 1 244 ? -10.594 -16.141 -13.539 1 91.19 244 THR A N 1
ATOM 1931 C CA . THR A 1 244 ? -10.648 -14.68 -13.594 1 91.19 244 THR A CA 1
ATOM 1932 C C . THR A 1 244 ? -11.609 -14.219 -14.688 1 91.19 244 THR A C 1
ATOM 1934 O O . THR A 1 244 ? -12 -15.008 -15.547 1 91.19 244 THR A O 1
ATOM 1937 N N . ASP A 1 245 ? -12.32 -12.953 -14.523 1 72.38 245 ASP A N 1
ATOM 1938 C CA . ASP A 1 245 ? -13.312 -12.422 -15.453 1 72.38 245 ASP A CA 1
ATOM 1939 C C . ASP A 1 245 ? -12.68 -12.07 -16.797 1 72.38 245 ASP A C 1
ATOM 1941 O O . ASP A 1 245 ? -13.375 -11.672 -17.734 1 72.38 245 ASP A O 1
ATOM 1945 N N . SER A 1 246 ? -11.461 -11.961 -16.984 1 55.19 246 SER A N 1
ATOM 1946 C CA . SER A 1 246 ? -10.945 -11.695 -18.328 1 55.19 246 SER A CA 1
ATOM 1947 C C . SER A 1 246 ? -11.023 -12.938 -19.203 1 55.19 246 SER A C 1
ATOM 1949 O O . SER A 1 246 ? -10.32 -13.922 -18.953 1 55.19 246 SER A O 1
ATOM 1951 N N . PRO A 1 247 ? -12.102 -13.172 -19.875 1 43.06 247 PRO A N 1
ATOM 1952 C CA . PRO A 1 247 ? -11.992 -14.406 -20.641 1 43.06 247 PRO A CA 1
ATOM 1953 C C . PRO A 1 247 ? -10.703 -14.492 -21.453 1 43.06 247 PRO A C 1
ATOM 1955 O O . PRO A 1 247 ? -10.148 -13.461 -21.844 1 43.06 247 PRO A O 1
ATOM 1958 N N . PRO A 1 248 ? -9.922 -15.539 -21.25 1 40.38 248 PRO A N 1
ATOM 1959 C CA . PRO A 1 248 ? -8.82 -15.609 -22.203 1 40.38 248 PRO A CA 1
ATOM 1960 C C . PRO A 1 248 ? -9.188 -15.031 -23.562 1 40.38 248 PRO A C 1
ATOM 1962 O O . PRO A 1 248 ? -10.344 -15.125 -23.984 1 40.38 248 PRO A O 1
ATOM 1965 N N . ALA A 1 249 ? -8.461 -14.016 -23.984 1 35.91 249 ALA A N 1
ATOM 1966 C CA . ALA A 1 249 ? -8.656 -13.586 -25.359 1 35.91 249 ALA A CA 1
ATOM 1967 C C . ALA A 1 249 ? -8.891 -14.789 -26.281 1 35.91 249 ALA A C 1
ATOM 1969 O O . ALA A 1 249 ? -8.062 -15.703 -26.344 1 35.91 249 ALA A O 1
ATOM 1970 N N . ALA A 1 250 ? -10.055 -15.242 -26.422 1 33.41 250 ALA A N 1
ATOM 1971 C CA . ALA A 1 250 ? -10.023 -15.977 -27.672 1 33.41 250 ALA A CA 1
ATOM 1972 C C . ALA A 1 250 ? -9.016 -15.352 -28.641 1 33.41 250 ALA A C 1
ATOM 1974 O O . ALA A 1 250 ? -8.875 -14.133 -28.703 1 33.41 250 ALA A O 1
ATOM 1975 N N . GLN A 1 251 ? -8.039 -16.047 -29.078 1 35.91 251 GLN A N 1
ATOM 1976 C CA . GLN A 1 251 ? -6.887 -15.703 -29.906 1 35.91 251 GLN A CA 1
ATOM 1977 C C . GLN A 1 251 ? -7.156 -14.453 -30.734 1 35.91 251 GLN A C 1
ATOM 1979 O O . GLN A 1 251 ? -6.234 -13.703 -31.062 1 35.91 251 GLN A O 1
ATOM 1984 N N . GLY A 1 252 ? -8.234 -14.367 -31.578 1 32.81 252 GLY A N 1
ATOM 1985 C CA . GLY A 1 252 ? -8.227 -13.516 -32.75 1 32.81 252 GLY A CA 1
ATOM 1986 C C . GLY A 1 252 ? -8.484 -12.055 -32.438 1 32.81 252 GLY A C 1
ATOM 1987 O O . GLY A 1 252 ? -8.297 -11.188 -33.312 1 32.81 252 GLY A O 1
ATOM 1988 N N . ILE A 1 253 ? -9.453 -11.703 -31.703 1 28.66 253 ILE A N 1
ATOM 1989 C CA . ILE A 1 253 ? -9.734 -10.266 -31.734 1 28.66 253 ILE A CA 1
ATOM 1990 C C . ILE A 1 253 ? -8.914 -9.555 -30.672 1 28.66 253 ILE A C 1
ATOM 1992 O O . ILE A 1 253 ? -9.078 -9.82 -29.469 1 28.66 253 ILE A O 1
ATOM 1996 N N . LYS A 1 254 ? -7.832 -9.102 -31.141 1 34.41 254 LYS A N 1
ATOM 1997 C CA . LYS A 1 254 ? -7.062 -8.086 -30.438 1 34.41 254 LYS A CA 1
ATOM 1998 C C . LYS A 1 254 ? -7.969 -6.988 -29.875 1 34.41 254 LYS A C 1
ATOM 2000 O O . LYS A 1 254 ? -8.523 -6.195 -30.641 1 34.41 254 LYS A O 1
ATOM 2005 N N . SER A 1 255 ? -8.883 -7.254 -29.078 1 32.94 255 SER A N 1
ATOM 2006 C CA . SER A 1 255 ? -9.5 -6.012 -28.625 1 32.94 255 SER A CA 1
ATOM 2007 C C . SER A 1 255 ? -8.445 -5.027 -28.125 1 32.94 255 SER A C 1
ATOM 2009 O O . SER A 1 255 ? -7.492 -5.414 -27.438 1 32.94 255 SER A O 1
ATOM 2011 N N . PHE A 1 256 ? -8.195 -3.959 -28.797 1 32.41 256 PHE A N 1
ATOM 2012 C CA . PHE A 1 256 ? -7.363 -2.783 -28.594 1 32.41 256 PHE A CA 1
ATOM 2013 C C . PHE A 1 256 ? -7.387 -2.357 -27.125 1 32.41 256 PHE A C 1
ATOM 2015 O O . PHE A 1 256 ? -6.367 -1.922 -26.578 1 32.41 256 PHE A O 1
ATOM 2022 N N . ARG A 1 257 ? -8.609 -1.893 -26.703 1 35.75 257 ARG A N 1
ATOM 2023 C CA . ARG A 1 257 ? -8.562 -1.198 -25.422 1 35.75 257 ARG A CA 1
ATOM 2024 C C . ARG A 1 257 ? -8.375 -2.182 -24.281 1 35.75 257 ARG A C 1
ATOM 2026 O O . ARG A 1 257 ? -9.312 -2.898 -23.906 1 35.75 257 ARG A O 1
ATOM 2033 N N . ARG A 1 258 ? -7.238 -2.732 -24.109 1 37.91 258 ARG A N 1
ATOM 2034 C CA . ARG A 1 258 ? -6.883 -3.719 -23.094 1 37.91 258 ARG A CA 1
ATOM 2035 C C . ARG A 1 258 ? -7.203 -3.207 -21.703 1 37.91 258 ARG A C 1
ATOM 2037 O O . ARG A 1 258 ? -6.504 -2.342 -21.172 1 37.91 258 ARG A O 1
ATOM 2044 N N . CYS A 1 259 ? -8.391 -2.99 -21.391 1 47.47 259 CYS A N 1
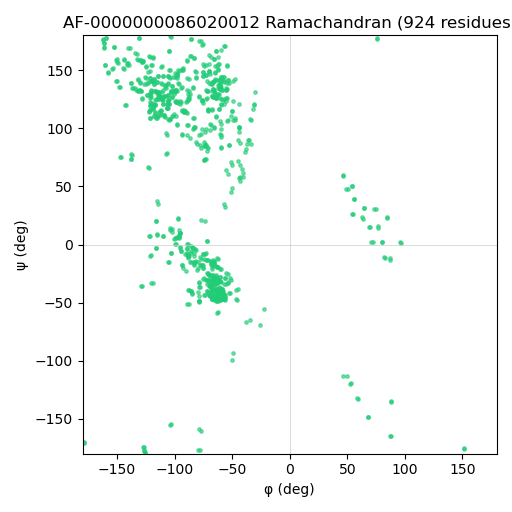ATOM 2045 C CA . CYS A 1 259 ? -8.625 -2.881 -19.969 1 47.47 259 CYS A CA 1
ATOM 2046 C C . CYS A 1 259 ? -7.688 -3.795 -19.188 1 47.47 259 CYS A C 1
ATOM 2048 O O . CYS A 1 259 ? -7.496 -4.953 -19.562 1 47.47 259 CYS A O 1
ATOM 2050 N N . LYS A 1 260 ? -6.742 -3.32 -18.531 1 56.41 260 LYS A N 1
ATOM 2051 C CA . LYS A 1 260 ? -5.766 -4.078 -17.75 1 56.41 260 LYS A CA 1
ATOM 2052 C C . LYS A 1 260 ? -6.414 -5.289 -17.094 1 56.41 260 LYS A C 1
ATOM 2054 O O . LYS A 1 260 ? -7.418 -5.156 -16.391 1 56.41 260 LYS A O 1
ATOM 2059 N N . SER A 1 261 ? -6.43 -6.453 -17.766 1 73.69 261 SER A N 1
ATOM 2060 C CA . SER A 1 261 ? -6.973 -7.684 -17.203 1 73.69 261 SER A CA 1
ATOM 2061 C C . SER A 1 261 ? -5.914 -8.453 -16.422 1 73.69 261 SER A C 1
ATOM 2063 O O . SER A 1 261 ? -4.742 -8.469 -16.812 1 73.69 261 SER A O 1
ATOM 2065 N N . VAL A 1 262 ? -6.227 -8.758 -15.109 1 79.25 262 VAL A N 1
ATOM 2066 C CA . VAL A 1 262 ? -5.395 -9.617 -14.266 1 79.25 262 VAL A CA 1
ATOM 2067 C C . VAL A 1 262 ? -5.785 -11.078 -14.469 1 79.25 262 VAL A C 1
ATOM 2069 O O . VAL A 1 262 ? -6.973 -11.414 -14.469 1 79.25 262 VAL A O 1
ATOM 2072 N N . HIS A 1 263 ? -4.777 -11.875 -14.727 1 87.5 263 HIS A N 1
ATOM 2073 C CA . HIS A 1 263 ? -5.031 -13.289 -14.969 1 87.5 263 HIS A CA 1
ATOM 2074 C C . HIS A 1 263 ? -4.633 -14.133 -13.758 1 87.5 263 HIS A C 1
ATOM 2076 O O . HIS A 1 263 ? -3.959 -13.641 -12.844 1 87.5 263 HIS A O 1
ATOM 2082 N N . ALA A 1 264 ? -5.109 -15.359 -13.828 1 95.94 264 ALA A N 1
ATOM 2083 C CA . ALA A 1 264 ? -4.949 -16.297 -12.719 1 95.94 264 ALA A CA 1
ATOM 2084 C C . ALA A 1 264 ? -3.475 -16.516 -12.398 1 95.94 264 ALA A C 1
ATOM 2086 O O . ALA A 1 264 ? -3.092 -16.609 -11.227 1 95.94 264 ALA A O 1
ATOM 2087 N N . PRO A 1 265 ? -2.564 -16.594 -13.391 1 96.94 265 PRO A N 1
ATOM 2088 C CA . PRO A 1 265 ? -1.156 -16.812 -13.047 1 96.94 265 PRO A CA 1
ATOM 2089 C C . PRO A 1 265 ? -0.585 -15.695 -12.172 1 96.94 265 PRO A C 1
ATOM 2091 O O . PRO A 1 265 ? 0.161 -15.977 -11.227 1 96.94 265 PRO A O 1
ATOM 2094 N N . GLU A 1 266 ? -0.965 -14.484 -12.461 1 95.94 266 GLU A N 1
ATOM 2095 C CA . GLU A 1 266 ? -0.484 -13.359 -11.664 1 95.94 266 GLU A CA 1
ATOM 2096 C C . GLU A 1 266 ? -1.026 -13.43 -10.234 1 95.94 266 GLU A C 1
ATOM 2098 O O . GLU A 1 266 ? -0.294 -13.18 -9.281 1 95.94 266 GLU A O 1
ATOM 2103 N N . LEU A 1 267 ? -2.266 -13.727 -10.148 1 96.69 267 LEU A N 1
ATOM 2104 C CA . LEU A 1 267 ? -2.891 -13.828 -8.836 1 96.69 267 LEU A CA 1
ATOM 2105 C C . LEU A 1 267 ? -2.27 -14.953 -8.023 1 96.69 267 LEU A C 1
ATOM 2107 O O . LEU A 1 267 ? -1.962 -14.781 -6.84 1 96.69 267 LEU A O 1
ATOM 2111 N N . PHE A 1 268 ? -2.121 -16.094 -8.664 1 98 268 PHE A N 1
ATOM 2112 C CA . PHE A 1 268 ? -1.489 -17.219 -7.988 1 98 268 PHE A CA 1
ATOM 2113 C C . PHE A 1 268 ? -0.082 -16.859 -7.527 1 98 268 PHE A C 1
ATOM 2115 O O . PHE A 1 268 ? 0.294 -17.141 -6.387 1 98 268 PHE A O 1
ATOM 2122 N N . THR A 1 269 ? 0.658 -16.266 -8.383 1 98.12 269 THR A N 1
ATOM 2123 C CA . THR A 1 269 ? 2.035 -15.891 -8.086 1 98.12 269 THR A CA 1
ATOM 2124 C C . THR A 1 269 ? 2.096 -14.969 -6.871 1 98.12 269 THR A C 1
ATOM 2126 O O . THR A 1 269 ? 2.889 -15.188 -5.953 1 98.12 269 THR A O 1
ATOM 2129 N N . GLU A 1 270 ? 1.254 -14 -6.84 1 96.94 270 GLU A N 1
ATOM 2130 C CA . GLU A 1 270 ? 1.237 -13.07 -5.719 1 96.94 270 GLU A CA 1
ATOM 2131 C C . GLU A 1 270 ? 0.843 -13.766 -4.422 1 96.94 270 GLU A C 1
ATOM 2133 O O . GLU A 1 270 ? 1.327 -13.414 -3.346 1 96.94 270 GLU A O 1
ATOM 2138 N N . SER A 1 271 ? 0.007 -14.766 -4.488 1 97.88 271 SER A N 1
ATOM 2139 C CA . SER A 1 271 ? -0.52 -15.438 -3.309 1 97.88 271 SER A CA 1
ATOM 2140 C C . SER A 1 271 ? 0.555 -16.281 -2.627 1 97.88 271 SER A C 1
ATOM 2142 O O . SER A 1 271 ? 0.376 -16.719 -1.492 1 97.88 271 SER A O 1
ATOM 2144 N N . ILE A 1 272 ? 1.653 -16.516 -3.256 1 98.38 272 ILE A N 1
ATOM 2145 C CA . ILE A 1 272 ? 2.66 -17.453 -2.77 1 98.38 272 ILE A CA 1
ATOM 2146 C C . ILE A 1 272 ? 3.295 -16.906 -1.491 1 98.38 272 ILE A C 1
ATOM 2148 O O . ILE A 1 272 ? 3.416 -17.625 -0.497 1 98.38 272 ILE A O 1
ATOM 2152 N N . ASN A 1 273 ? 3.68 -15.617 -1.521 1 97.75 273 ASN A N 1
ATOM 2153 C CA . ASN A 1 273 ? 4.504 -15.141 -0.418 1 97.75 273 ASN A CA 1
ATOM 2154 C C . ASN A 1 273 ? 3.832 -13.984 0.322 1 97.75 273 ASN A C 1
ATOM 2156 O O . ASN A 1 273 ? 4.266 -13.602 1.41 1 97.75 273 ASN A O 1
ATOM 2160 N N . MET A 1 274 ? 2.73 -13.406 -0.169 1 96.5 274 MET A N 1
ATOM 2161 C CA . MET A 1 274 ? 2.127 -12.203 0.4 1 96.5 274 MET A CA 1
ATOM 2162 C C . MET A 1 274 ? 1.383 -12.523 1.691 1 96.5 274 MET A C 1
ATOM 2164 O O . MET A 1 274 ? 0.757 -13.578 1.804 1 96.5 274 MET A O 1
ATOM 2168 N N . ASP A 1 275 ? 1.415 -11.562 2.67 1 96.62 275 ASP A N 1
ATOM 2169 C CA . ASP A 1 275 ? 0.64 -11.672 3.902 1 96.62 275 ASP A CA 1
ATOM 2170 C C . ASP A 1 275 ? -0.855 -11.523 3.625 1 96.62 275 ASP A C 1
ATOM 2172 O O . ASP A 1 275 ? -1.68 -12.133 4.312 1 96.62 275 ASP A O 1
ATOM 2176 N N . CYS A 1 276 ? -1.173 -10.664 2.678 1 95.69 276 CYS A N 1
ATOM 2177 C CA . CYS A 1 276 ? -2.568 -10.523 2.281 1 95.69 276 CYS A CA 1
ATOM 2178 C C . CYS A 1 276 ? -3.16 -11.875 1.879 1 95.69 276 CYS A C 1
ATOM 2180 O O . CYS A 1 276 ? -2.609 -12.562 1.022 1 95.69 276 CYS A O 1
ATOM 2182 N N . PRO A 1 277 ? -4.25 -12.281 2.455 1 94.75 277 PRO A N 1
ATOM 2183 C CA . PRO A 1 277 ? -4.652 -13.688 2.412 1 94.75 277 PRO A CA 1
ATOM 2184 C C . PRO A 1 277 ? -5.391 -14.055 1.125 1 94.75 277 PRO A C 1
ATOM 2186 O O . PRO A 1 277 ? -5.574 -15.234 0.829 1 94.75 277 PRO A O 1
ATOM 2189 N N . PHE A 1 278 ? -5.875 -13.086 0.313 1 96.25 278 PHE A N 1
ATOM 2190 C CA . PHE A 1 278 ? -6.676 -13.414 -0.861 1 96.25 278 PHE A CA 1
ATOM 2191 C C . PHE A 1 278 ? -7.863 -14.289 -0.479 1 96.25 278 PHE A C 1
ATOM 2193 O O . PHE A 1 278 ? -8.133 -15.305 -1.128 1 96.25 278 PHE A O 1
ATOM 2200 N N . TYR A 1 279 ? -8.625 -13.945 0.476 1 96.88 279 TYR A N 1
ATOM 2201 C CA . TYR A 1 279 ? -9.758 -14.766 0.893 1 96.88 279 TYR A CA 1
ATOM 2202 C C . TYR A 1 279 ? -10.883 -14.703 -0.133 1 96.88 279 TYR A C 1
ATOM 2204 O O . TYR A 1 279 ? -11.289 -13.617 -0.554 1 96.88 279 TYR A O 1
ATOM 2212 N N . GLY A 1 280 ? -11.281 -15.82 -0.562 1 96.81 280 GLY A N 1
ATOM 2213 C CA . GLY A 1 280 ? -12.578 -15.969 -1.207 1 96.81 280 GLY A CA 1
ATOM 2214 C C . GLY A 1 280 ? -13.68 -16.375 -0.246 1 96.81 280 GLY A C 1
ATOM 2215 O O . GLY A 1 280 ? -13.43 -17.078 0.731 1 96.81 280 GLY A O 1
ATOM 2216 N N . TYR A 1 281 ? -14.883 -15.992 -0.547 1 96.38 281 TYR A N 1
ATOM 2217 C CA . TYR A 1 281 ? -16 -16.25 0.349 1 96.38 281 TYR A CA 1
ATOM 2218 C C . TYR A 1 281 ? -17.094 -17.047 -0.355 1 96.38 281 TYR A C 1
ATOM 2220 O O . TYR A 1 281 ? -17.406 -16.797 -1.522 1 96.38 281 TYR A O 1
ATOM 2228 N N . PHE A 1 282 ? -17.594 -17.984 0.464 1 95.5 282 PHE A N 1
ATOM 2229 C CA . PHE A 1 282 ? -18.688 -18.797 -0.048 1 95.5 282 PHE A CA 1
ATOM 2230 C C . PHE A 1 282 ? -19.922 -17.938 -0.314 1 95.5 282 PHE A C 1
ATOM 2232 O O . PHE A 1 282 ? -20.344 -17.156 0.547 1 95.5 282 PHE A O 1
ATOM 2239 N N . CYS A 1 283 ? -20.422 -18.031 -1.524 1 94.25 283 CYS A N 1
ATOM 2240 C CA . CYS A 1 283 ? -21.656 -17.375 -1.928 1 94.25 283 CYS A CA 1
ATOM 2241 C C . CYS A 1 283 ? -22.328 -18.125 -3.074 1 94.25 283 CYS A C 1
ATOM 2243 O O . CYS A 1 283 ? -21.672 -18.859 -3.807 1 94.25 283 CYS A O 1
ATOM 2245 N N . ASP A 1 284 ? -23.625 -18.031 -3.162 1 92.56 284 ASP A N 1
ATOM 2246 C CA . ASP A 1 284 ? -24.391 -18.766 -4.176 1 92.56 284 ASP A CA 1
ATOM 2247 C C . ASP A 1 284 ? -24.062 -18.25 -5.578 1 92.56 284 ASP A C 1
ATOM 2249 O O . ASP A 1 284 ? -24.094 -19.016 -6.547 1 92.56 284 ASP A O 1
ATOM 2253 N N . SER A 1 285 ? -23.797 -16.922 -5.684 1 91.88 285 SER A N 1
ATOM 2254 C CA . SER A 1 285 ? -23.453 -16.312 -6.961 1 91.88 285 SER A CA 1
ATOM 2255 C C . SER A 1 285 ? -22.547 -15.094 -6.754 1 91.88 285 SER A C 1
ATOM 2257 O O . SER A 1 285 ? -22.5 -14.531 -5.66 1 91.88 285 SER A O 1
ATOM 2259 N N . TYR A 1 286 ? -21.875 -14.789 -7.832 1 89.19 286 TYR A N 1
ATOM 2260 C CA . TYR A 1 286 ? -21.047 -13.594 -7.762 1 89.19 286 TYR A CA 1
ATOM 2261 C C . TYR A 1 286 ? -21.906 -12.344 -7.566 1 89.19 286 TYR A C 1
ATOM 2263 O O . TYR A 1 286 ? -21.5 -11.414 -6.871 1 89.19 286 TYR A O 1
ATOM 2271 N N . ALA A 1 287 ? -23.047 -12.305 -8.242 1 87.44 287 ALA A N 1
ATOM 2272 C CA . ALA A 1 287 ? -23.953 -11.164 -8.109 1 87.44 287 ALA A CA 1
ATOM 2273 C C . ALA A 1 287 ? -24.359 -10.945 -6.656 1 87.44 287 ALA A C 1
ATOM 2275 O O . ALA A 1 287 ? -24.328 -9.82 -6.164 1 87.44 287 ALA A O 1
ATOM 2276 N N . ASN A 1 288 ? -24.656 -12.125 -5.984 1 91.44 288 ASN A N 1
ATOM 2277 C CA . ASN A 1 288 ? -25 -12.016 -4.57 1 91.44 288 ASN A CA 1
ATOM 2278 C C . ASN A 1 288 ? -23.812 -11.594 -3.725 1 91.44 288 ASN A C 1
ATOM 2280 O O . ASN A 1 288 ? -23.953 -10.812 -2.783 1 91.44 288 ASN A O 1
ATOM 2284 N N . PHE A 1 289 ? -22.672 -12.062 -4.055 1 92.38 289 PHE A N 1
ATOM 2285 C CA . PHE A 1 289 ? -21.453 -11.703 -3.35 1 92.38 289 PHE A CA 1
ATOM 2286 C C . PHE A 1 289 ? -21.172 -10.211 -3.486 1 92.38 289 PHE A C 1
ATOM 2288 O O . PHE A 1 289 ? -21 -9.508 -2.484 1 92.38 289 PHE A O 1
ATOM 2295 N N . SER A 1 290 ? -21.234 -9.688 -4.695 1 86.12 290 SER A N 1
ATOM 2296 C CA . SER A 1 290 ? -20.875 -8.305 -4.984 1 86.12 290 SER A CA 1
ATOM 2297 C C . SER A 1 290 ? -21.906 -7.336 -4.414 1 86.12 290 SER A C 1
ATOM 2299 O O . SER A 1 290 ? -21.594 -6.176 -4.145 1 86.12 290 SER A O 1
ATOM 2301 N N . SER A 1 291 ? -23.125 -7.789 -4.246 1 87.81 291 SER A N 1
ATOM 2302 C CA . SER A 1 291 ? -24.172 -6.934 -3.711 1 87.81 291 SER A CA 1
ATOM 2303 C C . SER A 1 291 ? -24.219 -7 -2.188 1 87.81 291 SER A C 1
ATOM 2305 O O . SER A 1 291 ? -25.078 -6.379 -1.559 1 87.81 291 SER A O 1
ATOM 2307 N N . GLY A 1 292 ? -23.328 -7.793 -1.613 1 90.94 292 GLY A N 1
ATOM 2308 C CA . GLY A 1 292 ? -23.219 -7.82 -0.164 1 90.94 292 GLY A CA 1
ATOM 2309 C C . GLY A 1 292 ? -24.203 -8.75 0.5 1 90.94 292 GLY A C 1
ATOM 2310 O O . GLY A 1 292 ? -24.516 -8.594 1.684 1 90.94 292 GLY A O 1
ATOM 2311 N N . GLN A 1 293 ? -24.688 -9.703 -0.21 1 91 293 GLN A N 1
ATOM 2312 C CA . GLN A 1 293 ? -25.703 -10.594 0.342 1 91 293 GLN A CA 1
ATOM 2313 C C . GLN A 1 293 ? -25.062 -11.75 1.101 1 91 293 GLN A C 1
ATOM 2315 O O . GLN A 1 293 ? -25.75 -12.492 1.807 1 91 293 GLN A O 1
ATOM 2320 N N . CYS A 1 294 ? -23.812 -11.984 0.933 1 91.19 294 CYS A N 1
ATOM 2321 C CA . CYS A 1 294 ? -23.062 -13.016 1.64 1 91.19 294 CYS A CA 1
ATOM 2322 C C . CYS A 1 294 ? -22.141 -12.398 2.684 1 91.19 294 CYS A C 1
ATOM 2324 O O . CYS A 1 294 ? -20.922 -12.297 2.467 1 91.19 294 CYS A O 1
ATOM 2326 N N . ASP A 1 295 ? -22.672 -12.023 3.824 1 85.06 295 ASP A N 1
ATOM 2327 C CA . ASP A 1 295 ? -21.969 -11.18 4.797 1 85.06 295 ASP A CA 1
ATOM 2328 C C . ASP A 1 295 ? -21.469 -12.008 5.977 1 85.06 295 ASP A C 1
ATOM 2330 O O . ASP A 1 295 ? -21.094 -11.461 7.012 1 85.06 295 ASP A O 1
ATOM 2334 N N . LYS A 1 296 ? -21.453 -13.328 5.867 1 88.12 296 LYS A N 1
ATOM 2335 C CA . LYS A 1 296 ? -21.109 -14.164 7.008 1 88.12 296 LYS A CA 1
ATOM 2336 C C . LYS A 1 296 ? -19.594 -14.312 7.148 1 88.12 296 LYS A C 1
ATOM 2338 O O . LYS A 1 296 ? -19.109 -14.953 8.086 1 88.12 296 LYS A O 1
ATOM 2343 N N . GLY A 1 297 ? -18.922 -13.742 6.219 1 92.25 297 GLY A N 1
ATOM 2344 C CA . GLY A 1 297 ? -17.469 -13.93 6.27 1 92.25 297 GLY A CA 1
ATOM 2345 C C . GLY A 1 297 ? -17.062 -15.391 6.199 1 92.25 297 GLY A C 1
ATOM 2346 O O . GLY A 1 297 ? -17.516 -16.125 5.32 1 92.25 297 GLY A O 1
ATOM 2347 N N . CYS A 1 298 ? -16.172 -15.758 7.094 1 94.5 298 CYS A N 1
ATOM 2348 C CA . CYS A 1 298 ? -15.664 -17.125 7.078 1 94.5 298 CYS A CA 1
ATOM 2349 C C . CYS A 1 298 ? -16.594 -18.062 7.859 1 94.5 298 CYS A C 1
ATOM 2351 O O . CYS A 1 298 ? -16.391 -19.266 7.871 1 94.5 298 CYS A O 1
ATOM 2353 N N . GLY A 1 299 ? -17.578 -17.516 8.406 1 92.44 299 GLY A N 1
ATOM 2354 C CA . GLY A 1 299 ? -18.5 -18.312 9.211 1 92.44 299 GLY A CA 1
ATOM 2355 C C . GLY A 1 299 ? -17.953 -18.672 10.57 1 92.44 299 GLY A C 1
ATOM 2356 O O . GLY A 1 299 ? -16.797 -18.391 10.875 1 92.44 299 GLY A O 1
ATOM 2357 N N . SER A 1 300 ? -18.766 -19.344 11.383 1 91.12 300 SER A N 1
ATOM 2358 C CA . SER A 1 300 ? -18.391 -19.688 12.75 1 91.12 300 SER A CA 1
ATOM 2359 C C . SER A 1 300 ? -17.312 -20.75 12.789 1 91.12 300 SER A C 1
ATOM 2361 O O . SER A 1 300 ? -16.438 -20.734 13.672 1 91.12 300 SER A O 1
ATOM 2363 N N . ASP A 1 301 ? -17.328 -21.656 11.859 1 92.12 301 ASP A N 1
ATOM 2364 C CA . ASP A 1 301 ? -16.328 -22.719 11.859 1 92.12 301 ASP A CA 1
ATOM 2365 C C . ASP A 1 301 ? -15.195 -22.406 10.875 1 92.12 301 ASP A C 1
ATOM 2367 O O . ASP A 1 301 ? -14.336 -23.266 10.625 1 92.12 301 ASP A O 1
ATOM 2371 N N . MET A 1 302 ? -15.266 -21.266 10.188 1 92.44 302 MET A N 1
ATOM 2372 C CA . MET A 1 302 ? -14.219 -20.766 9.289 1 92.44 302 MET A CA 1
ATOM 2373 C C . MET A 1 302 ? -14.242 -21.516 7.965 1 92.44 302 MET A C 1
ATOM 2375 O O . MET A 1 302 ? -13.273 -21.453 7.203 1 92.44 302 MET A O 1
ATOM 2379 N N . SER A 1 303 ? -15.328 -22.219 7.699 1 93.19 303 SER A N 1
ATOM 2380 C CA . SER A 1 303 ? -15.375 -23.047 6.492 1 93.19 303 SER A CA 1
ATOM 2381 C C . SER A 1 303 ? -15.898 -22.25 5.305 1 93.19 303 SER A C 1
ATOM 2383 O O . SER A 1 303 ? -15.797 -22.688 4.16 1 93.19 303 SER A O 1
ATOM 2385 N N . ARG A 1 304 ? -16.391 -21.047 5.543 1 94.94 304 ARG A N 1
ATOM 2386 C CA . ARG A 1 304 ? -17.078 -20.328 4.488 1 94.94 304 ARG A CA 1
ATOM 2387 C C . ARG A 1 304 ? -16.141 -19.359 3.779 1 94.94 304 ARG A C 1
ATOM 2389 O O . ARG A 1 304 ? -16.594 -18.484 3.035 1 94.94 304 ARG A O 1
ATOM 2396 N N . CYS A 1 305 ? -14.898 -19.391 4.066 1 96.06 305 CYS A N 1
ATOM 2397 C CA . CYS A 1 305 ? -13.883 -18.656 3.33 1 96.06 305 CYS A CA 1
ATOM 2398 C C . CYS A 1 305 ? -12.609 -19.484 3.166 1 96.06 305 CYS A C 1
ATOM 2400 O O . CYS A 1 305 ? -12.406 -20.469 3.891 1 96.06 305 CYS A O 1
ATOM 2402 N N . ALA A 1 306 ? -11.82 -19.172 2.16 1 96.12 306 ALA A N 1
ATOM 2403 C CA . ALA A 1 306 ? -10.555 -19.859 1.909 1 96.12 306 ALA A CA 1
ATOM 2404 C C . ALA A 1 306 ? -9.555 -18.938 1.225 1 96.12 306 ALA A C 1
ATOM 2406 O O . ALA A 1 306 ? -9.938 -18.109 0.393 1 96.12 306 ALA A O 1
ATOM 2407 N N . PRO A 1 307 ? -8.305 -19.062 1.651 1 97.19 307 PRO A N 1
ATOM 2408 C CA . PRO A 1 307 ? -7.305 -18.359 0.836 1 97.19 307 PRO A CA 1
ATOM 2409 C C . PRO A 1 307 ? -7.27 -18.859 -0.606 1 97.19 307 PRO A C 1
ATOM 2411 O O . PRO A 1 307 ? -7.336 -20.078 -0.847 1 97.19 307 PRO A O 1
ATOM 2414 N N . MET A 1 308 ? -7.242 -17.953 -1.521 1 96.94 308 MET A N 1
ATOM 2415 C CA . MET A 1 308 ? -7.07 -18.312 -2.926 1 96.94 308 MET A CA 1
ATOM 2416 C C . MET A 1 308 ? -5.598 -18.531 -3.256 1 96.94 308 MET A C 1
ATOM 2418 O O . MET A 1 308 ? -4.727 -17.875 -2.686 1 96.94 308 MET A O 1
ATOM 2422 N N . GLY A 1 309 ? -5.309 -19.438 -4.23 1 97.31 309 GLY A N 1
ATOM 2423 C CA . GLY A 1 309 ? -3.965 -19.578 -4.773 1 97.31 309 GLY A CA 1
ATOM 2424 C C . GLY A 1 309 ? -3.104 -20.547 -3.982 1 97.31 309 GLY A C 1
ATOM 2425 O O . GLY A 1 309 ? -3.553 -21.641 -3.629 1 97.31 309 GLY A O 1
ATOM 2426 N N . TYR A 1 310 ? -1.87 -20.172 -3.703 1 98.12 310 TYR A N 1
ATOM 2427 C CA . TYR A 1 310 ? -0.863 -21.062 -3.145 1 98.12 310 TYR A CA 1
ATOM 2428 C C . TYR A 1 310 ? -1.258 -21.516 -1.748 1 98.12 310 TYR A C 1
ATOM 2430 O O . TYR A 1 310 ? -1.011 -22.672 -1.375 1 98.12 310 TYR A O 1
ATOM 2438 N N . LYS A 1 311 ? -1.959 -20.719 -1.039 1 97.12 311 LYS A N 1
ATOM 2439 C CA . LYS A 1 311 ? -2.266 -21.031 0.355 1 97.12 311 LYS A CA 1
ATOM 2440 C C . LYS A 1 311 ? -3.631 -21.703 0.484 1 97.12 311 LYS A C 1
ATOM 2442 O O . LYS A 1 311 ? -4.137 -21.875 1.594 1 97.12 311 LYS A O 1
ATOM 2447 N N . SER A 1 312 ? -4.168 -22.047 -0.604 1 96.44 312 SER A N 1
ATOM 2448 C CA . SER A 1 312 ? -5.492 -22.672 -0.582 1 96.44 312 SER A CA 1
ATOM 2449 C C . SER A 1 312 ? -5.477 -24 0.168 1 96.44 312 SER A C 1
ATOM 2451 O O . SER A 1 312 ? -6.52 -24.469 0.626 1 96.44 312 SER A O 1
ATOM 2453 N N . GLU A 1 313 ? -4.34 -24.594 0.346 1 93.69 313 GLU A N 1
ATOM 2454 C CA . GLU A 1 313 ? -4.207 -25.859 1.059 1 93.69 313 GLU A CA 1
ATOM 2455 C C . GLU A 1 313 ? -4.633 -25.719 2.518 1 93.69 313 GLU A C 1
ATOM 2457 O O . GLU A 1 313 ? -4.973 -26.703 3.17 1 93.69 313 GLU A O 1
ATOM 2462 N N . GLU A 1 314 ? -4.648 -24.469 2.99 1 93.44 314 GLU A N 1
ATOM 2463 C CA . GLU A 1 314 ? -5.082 -24.234 4.359 1 93.44 314 GLU A CA 1
ATOM 2464 C C . GLU A 1 314 ? -6.555 -24.578 4.547 1 93.44 314 GLU A C 1
ATOM 2466 O O . GLU A 1 314 ? -7.016 -24.766 5.676 1 93.44 314 GLU A O 1
ATOM 2471 N N . TRP A 1 315 ? -7.277 -24.688 3.547 1 93.94 315 TRP A N 1
ATOM 2472 C CA . TRP A 1 315 ? -8.711 -24.969 3.59 1 93.94 315 TRP A CA 1
ATOM 2473 C C . TRP A 1 315 ? -8.977 -26.453 3.404 1 93.94 315 TRP A C 1
ATOM 2475 O O . TRP A 1 315 ? -10.133 -26.875 3.246 1 93.94 315 TRP A O 1
ATOM 2485 N N . LEU A 1 316 ? -7.938 -27.344 3.352 1 91.62 316 LEU A N 1
ATOM 2486 C CA . LEU A 1 316 ? -8.039 -28.781 3.068 1 91.62 316 LEU A CA 1
ATOM 2487 C C . LEU A 1 316 ? -8.914 -29.469 4.102 1 91.62 316 LEU A C 1
ATOM 2489 O O . LEU A 1 316 ? -9.641 -30.422 3.768 1 91.62 316 LEU A O 1
ATOM 2493 N N . ARG A 1 317 ? -8.898 -29 5.297 1 89.75 317 ARG A N 1
ATOM 2494 C CA . ARG A 1 317 ? -9.609 -29.656 6.395 1 89.75 317 ARG A CA 1
ATOM 2495 C C . ARG A 1 317 ? -11.117 -29.562 6.203 1 89.75 317 ARG A C 1
ATOM 2497 O O . ARG A 1 317 ? -11.875 -30.312 6.824 1 89.75 317 ARG A O 1
ATOM 2504 N N . PHE A 1 318 ? -11.562 -28.719 5.391 1 89.5 318 PHE A N 1
ATOM 2505 C CA . PHE A 1 318 ? -12.992 -28.5 5.199 1 89.5 318 PHE A CA 1
ATOM 2506 C C . PHE A 1 318 ? -13.469 -29.156 3.904 1 89.5 318 PHE A C 1
ATOM 2508 O O . PHE A 1 318 ? -14.664 -29.156 3.605 1 89.5 318 PHE A O 1
ATOM 2515 N N . THR A 1 319 ? -12.484 -29.656 3.141 1 84.5 319 THR A N 1
ATOM 2516 C CA . THR A 1 319 ? -12.82 -30.172 1.817 1 84.5 319 THR A CA 1
ATOM 2517 C C . THR A 1 319 ? -13.688 -31.422 1.927 1 84.5 319 THR A C 1
ATOM 2519 O O . THR A 1 319 ? -13.547 -32.188 2.875 1 84.5 319 THR A O 1
ATOM 2522 N N . SER A 1 320 ? -14.656 -31.438 1.004 1 80.5 320 SER A N 1
ATOM 2523 C CA . SER A 1 320 ? -15.508 -32.594 0.827 1 80.5 320 SER A CA 1
ATOM 2524 C C . SER A 1 320 ? -15.516 -33.062 -0.628 1 80.5 320 SER A C 1
ATOM 2526 O O . SER A 1 320 ? -14.734 -32.562 -1.445 1 80.5 320 SER A O 1
ATOM 2528 N N . SER A 1 321 ? -16.312 -34.125 -0.976 1 77.56 321 SER A N 1
ATOM 2529 C CA . SER A 1 321 ? -16.375 -34.656 -2.332 1 77.56 321 SER A CA 1
ATOM 2530 C C . SER A 1 321 ? -17.047 -33.656 -3.283 1 77.56 321 SER A C 1
ATOM 2532 O O . SER A 1 321 ? -16.844 -33.719 -4.496 1 77.56 321 SER A O 1
ATOM 2534 N N . GLU A 1 322 ? -17.641 -32.75 -2.695 1 83.31 322 GLU A N 1
ATOM 2535 C CA . GLU A 1 322 ? -18.344 -31.781 -3.533 1 83.31 322 GLU A CA 1
ATOM 2536 C C . GLU A 1 322 ? -17.531 -30.5 -3.707 1 83.31 322 GLU A C 1
ATOM 2538 O O . GLU A 1 322 ? -16.969 -29.984 -2.74 1 83.31 322 GLU A O 1
ATOM 2543 N N . PRO A 1 323 ? -17.469 -30.109 -5.004 1 88.5 323 PRO A N 1
ATOM 2544 C CA . PRO A 1 323 ? -16.75 -28.859 -5.25 1 88.5 323 PRO A CA 1
ATOM 2545 C C . PRO A 1 323 ? -17.422 -27.656 -4.613 1 88.5 323 PRO A C 1
ATOM 2547 O O . PRO A 1 323 ? -18.656 -27.609 -4.527 1 88.5 323 PRO A O 1
ATOM 2550 N N . VAL A 1 324 ? -16.609 -26.75 -4.094 1 91.62 324 VAL A N 1
ATOM 2551 C CA . VAL A 1 324 ? -17.109 -25.516 -3.492 1 91.62 324 VAL A CA 1
ATOM 2552 C C . VAL A 1 324 ? -16.594 -24.312 -4.289 1 91.62 324 VAL A C 1
ATOM 2554 O O . VAL A 1 324 ? -15.438 -24.281 -4.695 1 91.62 324 VAL A O 1
ATOM 2557 N N . THR A 1 325 ? -17.5 -23.422 -4.594 1 92.62 325 THR A N 1
ATOM 2558 C CA . THR A 1 325 ? -17.141 -22.203 -5.297 1 92.62 325 THR A CA 1
ATOM 2559 C C . THR A 1 325 ? -17.156 -21 -4.348 1 92.62 325 THR A C 1
ATOM 2561 O O . THR A 1 325 ? -18.109 -20.828 -3.576 1 92.62 325 THR A O 1
ATOM 2564 N N . MET A 1 326 ? -16.094 -20.25 -4.328 1 95.25 326 MET A N 1
ATOM 2565 C CA . MET A 1 326 ? -15.984 -19.031 -3.535 1 95.25 326 MET A CA 1
ATOM 2566 C C . MET A 1 326 ? -15.609 -17.844 -4.414 1 95.25 326 MET A C 1
ATOM 2568 O O . MET A 1 326 ? -15.062 -18.016 -5.504 1 95.25 326 MET A O 1
ATOM 2572 N N . PHE A 1 327 ? -16.016 -16.609 -3.965 1 95.12 327 PHE A N 1
ATOM 2573 C CA . PHE A 1 327 ? -15.812 -15.422 -4.773 1 95.12 327 PHE A CA 1
ATOM 2574 C C . PHE A 1 327 ? -14.961 -14.398 -4.027 1 95.12 327 PHE A C 1
ATOM 2576 O O . PHE A 1 327 ? -15.031 -14.305 -2.799 1 95.12 327 PHE A O 1
ATOM 2583 N N . LEU A 1 328 ? -14.102 -13.703 -4.723 1 95.38 328 LEU A N 1
ATOM 2584 C CA . LEU A 1 328 ? -13.352 -12.578 -4.18 1 95.38 328 LEU A CA 1
ATOM 2585 C C . LEU A 1 328 ? -13.172 -11.484 -5.23 1 95.38 328 LEU A C 1
ATOM 2587 O O . LEU A 1 328 ? -13.359 -11.734 -6.426 1 95.38 328 LEU A O 1
ATOM 2591 N N . GLU A 1 329 ? -12.906 -10.297 -4.773 1 92.69 329 GLU A N 1
ATOM 2592 C CA . GLU A 1 329 ? -12.523 -9.18 -5.637 1 92.69 329 GLU A CA 1
ATOM 2593 C C . GLU A 1 329 ? -11.039 -8.867 -5.516 1 92.69 329 GLU A C 1
ATOM 2595 O O . GLU A 1 329 ? -10.469 -8.953 -4.426 1 92.69 329 GLU A O 1
ATOM 2600 N N . THR A 1 330 ? -10.383 -8.594 -6.648 1 93.94 330 THR A N 1
ATOM 2601 C CA . THR A 1 330 ? -8.977 -8.219 -6.66 1 93.94 330 THR A CA 1
ATOM 2602 C C . THR A 1 330 ? -8.781 -6.852 -7.301 1 93.94 330 THR A C 1
ATOM 2604 O O . THR A 1 330 ? -9.695 -6.312 -7.918 1 93.94 330 THR A O 1
ATOM 2607 N N . GLY A 1 331 ? -7.68 -6.289 -7.035 1 90.31 331 GLY A N 1
ATOM 2608 C CA . GLY A 1 331 ? -7.301 -5.086 -7.762 1 90.31 331 GLY A CA 1
ATOM 2609 C C . GLY A 1 331 ? -6.832 -5.367 -9.172 1 90.31 331 GLY A C 1
ATOM 2610 O O . GLY A 1 331 ? -6.586 -6.52 -9.539 1 90.31 331 GLY A O 1
ATOM 2611 N N . LEU A 1 332 ? -6.633 -4.227 -9.93 1 87.25 332 LEU A N 1
ATOM 2612 C CA . LEU A 1 332 ? -6.18 -4.332 -11.312 1 87.25 332 LEU A CA 1
ATOM 2613 C C . LEU A 1 332 ? -4.66 -4.223 -11.391 1 87.25 332 LEU A C 1
ATOM 2615 O O . LEU A 1 332 ? -4.062 -4.574 -12.414 1 87.25 332 LEU A O 1
ATOM 2619 N N . ASP A 1 333 ? -4.082 -3.691 -10.289 1 87.38 333 ASP A N 1
ATOM 2620 C CA . ASP A 1 333 ? -2.631 -3.562 -10.219 1 87.38 333 ASP A CA 1
ATOM 2621 C C . ASP A 1 333 ? -2.082 -4.176 -8.93 1 87.38 333 ASP A C 1
ATOM 2623 O O . ASP A 1 333 ? -2.816 -4.34 -7.957 1 87.38 333 ASP A O 1
ATOM 2627 N N . GLU A 1 334 ? -0.749 -4.57 -8.938 1 88.06 334 GLU A N 1
ATOM 2628 C CA . GLU A 1 334 ? -0.095 -5.09 -7.742 1 88.06 334 GLU A CA 1
ATOM 2629 C C . GLU A 1 334 ? -0.077 -4.047 -6.625 1 88.06 334 GLU A C 1
ATOM 2631 O O . GLU A 1 334 ? 0.163 -2.865 -6.875 1 88.06 334 GLU A O 1
ATOM 2636 N N . PRO A 1 335 ? -0.248 -4.422 -5.5 1 90.38 335 PRO A N 1
ATOM 2637 C CA . PRO A 1 335 ? -0.733 -5.746 -5.102 1 90.38 335 PRO A CA 1
ATOM 2638 C C . PRO A 1 335 ? -2.186 -5.988 -5.504 1 90.38 335 PRO A C 1
ATOM 2640 O O . PRO A 1 335 ? -3.023 -5.094 -5.371 1 90.38 335 PRO A O 1
ATOM 2643 N N . TYR A 1 336 ? -2.504 -7.156 -6 1 94 336 TYR A N 1
ATOM 2644 C CA . TYR A 1 336 ? -3.84 -7.512 -6.461 1 94 336 TYR A CA 1
ATOM 2645 C C . TYR A 1 336 ? -4.754 -7.84 -5.289 1 94 336 TYR A C 1
ATOM 2647 O O . TYR A 1 336 ? -5.965 -7.602 -5.352 1 94 336 TYR A O 1
ATOM 2655 N N . CYS A 1 337 ? -4.152 -8.375 -4.281 1 96.25 337 CYS A N 1
ATOM 2656 C CA . CYS A 1 337 ? -4.918 -8.82 -3.121 1 96.25 337 CYS A CA 1
ATOM 2657 C C . CYS A 1 337 ? -5.668 -7.66 -2.484 1 96.25 337 CYS A C 1
ATOM 2659 O O . CYS A 1 337 ? -5.125 -6.562 -2.346 1 96.25 337 CYS A O 1
ATOM 2661 N N . ARG A 1 338 ? -6.891 -7.859 -2.146 1 95.81 338 ARG A N 1
ATOM 2662 C CA . ARG A 1 338 ? -7.734 -6.848 -1.521 1 95.81 338 ARG A CA 1
ATOM 2663 C C . ARG A 1 338 ? -8.406 -7.395 -0.268 1 95.81 338 ARG A C 1
ATOM 2665 O O . ARG A 1 338 ? -8.477 -8.609 -0.076 1 95.81 338 ARG A O 1
ATOM 2672 N N . TYR A 1 339 ? -8.805 -6.492 0.575 1 96.5 339 TYR A N 1
ATOM 2673 C CA . TYR A 1 339 ? -9.719 -6.758 1.685 1 96.5 339 TYR A CA 1
ATOM 2674 C C . TYR A 1 339 ? -11.148 -6.379 1.322 1 96.5 339 TYR A C 1
ATOM 2676 O O . TYR A 1 339 ? -11.367 -5.426 0.572 1 96.5 339 TYR A O 1
ATOM 2684 N N . HIS A 1 340 ? -12.078 -7.168 1.856 1 96.31 340 HIS A N 1
ATOM 2685 C CA . HIS A 1 340 ? -13.492 -6.953 1.548 1 96.31 340 HIS A CA 1
ATOM 2686 C C . HIS A 1 340 ? -14.219 -6.32 2.729 1 96.31 340 HIS A C 1
ATOM 2688 O O . HIS A 1 340 ? -14.172 -6.844 3.844 1 96.31 340 HIS A O 1
ATOM 2694 N N . TYR A 1 341 ? -14.828 -5.203 2.457 1 96.69 341 TYR A N 1
ATOM 2695 C CA . TYR A 1 341 ? -15.602 -4.48 3.463 1 96.69 341 TYR A CA 1
ATOM 2696 C C . TYR A 1 341 ? -17.094 -4.562 3.168 1 96.69 341 TYR A C 1
ATOM 2698 O O . TYR A 1 341 ? -17.562 -4.027 2.164 1 96.69 341 TYR A O 1
ATOM 2706 N N . HIS A 1 342 ? -17.781 -5.301 4.062 1 96.88 342 HIS A N 1
ATOM 2707 C CA . HIS A 1 342 ? -19.234 -5.316 3.984 1 96.88 342 HIS A CA 1
ATOM 2708 C C . HIS A 1 342 ? -19.828 -4.031 4.543 1 96.88 342 HIS A C 1
ATOM 2710 O O . HIS A 1 342 ? -19.531 -3.646 5.68 1 96.88 342 HIS A O 1
ATOM 2716 N N . VAL A 1 343 ? -20.625 -3.346 3.773 1 96.62 343 VAL A N 1
ATOM 2717 C CA . VAL A 1 343 ? -21.188 -2.053 4.145 1 96.62 343 VAL A CA 1
ATOM 2718 C C . VAL A 1 343 ? -22.688 -2.193 4.367 1 96.62 343 VAL A C 1
ATOM 2720 O O . VAL A 1 343 ? -23.406 -2.693 3.5 1 96.62 343 VAL A O 1
ATOM 2723 N N . ASN A 1 344 ? -23.109 -1.812 5.473 1 96.19 344 ASN A N 1
ATOM 2724 C CA . ASN A 1 344 ? -24.531 -1.736 5.832 1 96.19 344 ASN A CA 1
ATOM 2725 C C . ASN A 1 344 ? -24.953 -0.307 6.16 1 96.19 344 ASN A C 1
ATOM 2727 O O . ASN A 1 344 ? -24.516 0.254 7.172 1 96.19 344 ASN A O 1
ATOM 2731 N N . VAL A 1 345 ? -25.75 0.32 5.332 1 96.12 345 VAL A N 1
ATOM 2732 C CA . VAL A 1 345 ? -26.25 1.682 5.523 1 96.12 345 VAL A CA 1
ATOM 2733 C C . VAL A 1 345 ? -27.688 1.648 6.027 1 96.12 345 VAL A C 1
ATOM 2735 O O . VAL A 1 345 ? -28.609 1.312 5.277 1 96.12 345 VAL A O 1
ATOM 2738 N N . LEU A 1 346 ? -27.875 2.031 7.238 1 96.12 346 LEU A N 1
ATOM 2739 C CA . LEU A 1 346 ? -29.203 2.121 7.812 1 96.12 346 LEU A CA 1
ATOM 2740 C C . LEU A 1 346 ? -29.781 3.521 7.629 1 96.12 346 LEU A C 1
ATOM 2742 O O . LEU A 1 346 ? -29.266 4.492 8.18 1 96.12 346 LEU A O 1
ATOM 2746 N N . LEU A 1 347 ? -30.844 3.625 6.832 1 94.56 347 LEU A N 1
ATOM 2747 C CA . LEU A 1 347 ? -31.5 4.906 6.594 1 94.56 347 LEU A CA 1
ATOM 2748 C C . LEU A 1 347 ? -32.344 5.32 7.797 1 94.56 347 LEU A C 1
ATOM 2750 O O . LEU A 1 347 ? -32.875 4.465 8.508 1 94.56 347 LEU A O 1
ATOM 2754 N N . SER A 1 348 ? -32.406 6.656 7.965 1 93.5 348 SER A N 1
ATOM 2755 C CA . SER A 1 348 ? -33.125 7.195 9.102 1 93.5 348 SER A CA 1
ATOM 2756 C C . SER A 1 348 ? -34.625 6.879 8.984 1 93.5 348 SER A C 1
ATOM 2758 O O . SER A 1 348 ? -35.188 6.941 7.898 1 93.5 348 SER A O 1
ATOM 2760 N N . SER A 1 349 ? -35.25 6.543 10.18 1 88.81 349 SER A N 1
ATOM 2761 C CA . SER A 1 349 ? -36.688 6.293 10.219 1 88.81 349 SER A CA 1
ATOM 2762 C C . SER A 1 349 ? -37.469 7.555 10.602 1 88.81 349 SER A C 1
ATOM 2764 O O . SER A 1 349 ? -38.688 7.555 10.609 1 88.81 349 SER A O 1
ATOM 2766 N N . LYS A 1 350 ? -36.719 8.547 10.93 1 82.44 350 LYS A N 1
ATOM 2767 C CA . LYS A 1 350 ? -37.375 9.766 11.414 1 82.44 350 LYS A CA 1
ATOM 2768 C C . LYS A 1 350 ? -38.188 10.422 10.312 1 82.44 350 LYS A C 1
ATOM 2770 O O . LYS A 1 350 ? -37.781 10.43 9.148 1 82.44 350 LYS A O 1
ATOM 2775 N N . GLU A 1 351 ? -39.531 10.695 10.609 1 69.44 351 GLU A N 1
ATOM 2776 C CA . GLU A 1 351 ? -40.438 11.344 9.664 1 69.44 351 GLU A CA 1
ATOM 2777 C C . GLU A 1 351 ? -40 12.781 9.383 1 69.44 351 GLU A C 1
ATOM 2779 O O . GLU A 1 351 ? -39.656 13.531 10.305 1 69.44 351 GLU A O 1
ATOM 2784 N N . ALA A 1 352 ? -39.375 13 8.297 1 61.44 352 ALA A N 1
ATOM 2785 C CA . ALA A 1 352 ? -39.094 14.383 7.938 1 61.44 352 ALA A CA 1
ATOM 2786 C C . ALA A 1 352 ? -40.375 15.148 7.645 1 61.44 352 ALA A C 1
ATOM 2788 O O . ALA A 1 352 ? -41.375 14.57 7.172 1 61.44 352 ALA A O 1
ATOM 2789 N N . PRO A 1 353 ? -40.531 16.453 8.266 1 57.38 353 PRO A N 1
ATOM 2790 C CA . PRO A 1 353 ? -41.75 17.234 8.102 1 57.38 353 PRO A CA 1
ATOM 2791 C C . PRO A 1 353 ? -42.219 17.297 6.648 1 57.38 353 PRO A C 1
ATOM 2793 O O . PRO A 1 353 ? -43.406 17.578 6.383 1 57.38 353 PRO A O 1
ATOM 2796 N N . ARG A 1 354 ? -41.281 17.422 5.754 1 59.62 354 ARG A N 1
ATOM 2797 C CA . ARG A 1 354 ? -41.719 17.594 4.367 1 59.62 354 ARG A CA 1
ATOM 2798 C C . ARG A 1 354 ? -42.062 16.25 3.734 1 59.62 354 ARG A C 1
ATOM 2800 O O . ARG A 1 354 ? -41.625 15.203 4.184 1 59.62 354 ARG A O 1
ATOM 2807 N N . ARG A 1 355 ? -43.094 16.203 2.877 1 53.53 355 ARG A N 1
ATOM 2808 C CA . ARG A 1 355 ? -43.562 15.086 2.066 1 53.53 355 ARG A CA 1
ATOM 2809 C C . ARG A 1 355 ? -42.375 14.281 1.521 1 53.53 355 ARG A C 1
ATOM 2811 O O . ARG A 1 355 ? -41.656 14.758 0.64 1 53.53 355 ARG A O 1
ATOM 2818 N N . HIS A 1 356 ? -41.812 13.391 2.283 1 58.72 356 HIS A N 1
ATOM 2819 C CA . HIS A 1 356 ? -40.594 12.648 1.979 1 58.72 356 HIS A CA 1
ATOM 2820 C C . HIS A 1 356 ? -40.875 11.492 1.017 1 58.72 356 HIS A C 1
ATOM 2822 O O . HIS A 1 356 ? -41.719 10.648 1.287 1 58.72 356 HIS A O 1
ATOM 2828 N N . ARG A 1 357 ? -40.688 11.766 -0.278 1 66.25 357 ARG A N 1
ATOM 2829 C CA . ARG A 1 357 ? -40.719 10.727 -1.303 1 66.25 357 ARG A CA 1
ATOM 2830 C C . ARG A 1 357 ? -39.469 9.859 -1.248 1 66.25 357 ARG A C 1
ATOM 2832 O O . ARG A 1 357 ? -38.406 10.328 -0.854 1 66.25 357 ARG A O 1
ATOM 2839 N N . ASN A 1 358 ? -39.719 8.547 -1.288 1 80.75 358 ASN A N 1
ATOM 2840 C CA . ASN A 1 358 ? -38.594 7.629 -1.529 1 80.75 358 ASN A CA 1
ATOM 2841 C C . ASN A 1 358 ? -37.781 8.055 -2.738 1 80.75 358 ASN A C 1
ATOM 2843 O O . ASN A 1 358 ? -38.312 8.195 -3.842 1 80.75 358 ASN A O 1
ATOM 2847 N N . GLU A 1 359 ? -36.562 8.414 -2.412 1 86.94 359 GLU A N 1
ATOM 2848 C CA . GLU A 1 359 ? -35.688 8.891 -3.461 1 86.94 359 GLU A CA 1
ATOM 2849 C C . GLU A 1 359 ? -34.906 7.742 -4.098 1 86.94 359 GLU A C 1
ATOM 2851 O O . GLU A 1 359 ? -34.656 6.723 -3.451 1 86.94 359 GLU A O 1
ATOM 2856 N N . THR A 1 360 ? -34.75 7.895 -5.359 1 91.56 360 THR A N 1
ATOM 2857 C CA . THR A 1 360 ? -33.938 6.941 -6.094 1 91.56 360 THR A CA 1
ATOM 2858 C C . THR A 1 360 ? -32.594 7.586 -6.512 1 91.56 360 THR A C 1
ATOM 2860 O O . THR A 1 360 ? -32.594 8.75 -6.926 1 91.56 360 THR A O 1
ATOM 2863 N N . GLY A 1 361 ? -31.531 6.793 -6.293 1 93.81 361 GLY A N 1
ATOM 2864 C CA . GLY A 1 361 ? -30.25 7.363 -6.672 1 93.81 361 GLY A CA 1
ATOM 2865 C C . GLY A 1 361 ? -29.094 6.414 -6.441 1 93.81 361 GLY A C 1
ATOM 2866 O O . GLY A 1 361 ? -29.281 5.203 -6.316 1 93.81 361 GLY A O 1
ATOM 2867 N N . LEU A 1 362 ? -27.875 7.051 -6.605 1 94.62 362 LEU A N 1
ATOM 2868 C CA . LEU A 1 362 ? -26.625 6.332 -6.395 1 94.62 362 LEU A CA 1
ATOM 2869 C C . LEU A 1 362 ? -25.922 6.82 -5.133 1 94.62 362 LEU A C 1
ATOM 2871 O O . LEU A 1 362 ? -26.016 8 -4.789 1 94.62 362 LEU A O 1
ATOM 2875 N N . LEU A 1 363 ? -25.297 5.914 -4.488 1 95.38 363 LEU A N 1
ATOM 2876 C CA . LEU A 1 363 ? -24.516 6.242 -3.295 1 95.38 363 LEU A CA 1
ATOM 2877 C C . LEU A 1 363 ? -23.031 6.023 -3.535 1 95.38 363 LEU A C 1
ATOM 2879 O O . LEU A 1 363 ? -22.641 5.016 -4.125 1 95.38 363 LEU A O 1
ATOM 2883 N N . PHE A 1 364 ? -22.234 6.961 -3.193 1 96.56 364 PHE A N 1
ATOM 2884 C CA . PHE A 1 364 ? -20.781 6.879 -3.234 1 96.56 364 PHE A CA 1
ATOM 2885 C C . PHE A 1 364 ? -20.188 6.973 -1.83 1 96.56 364 PHE A C 1
ATOM 2887 O O . PHE A 1 364 ? -20.672 7.758 -1.006 1 96.56 364 PHE A O 1
ATOM 2894 N N . LEU A 1 365 ? -19.156 6.164 -1.577 1 97.5 365 LEU A N 1
ATOM 2895 C CA . LEU A 1 365 ? -18.531 6.16 -0.26 1 97.5 365 LEU A CA 1
ATOM 2896 C C . LEU A 1 365 ? -17.016 6.242 -0.379 1 97.5 365 LEU A C 1
ATOM 2898 O O . LEU A 1 365 ? -16.438 5.703 -1.323 1 97.5 365 LEU A O 1
ATOM 2902 N N . ARG A 1 366 ? -16.422 6.922 0.452 1 97.56 366 ARG A N 1
ATOM 2903 C CA . ARG A 1 366 ? -14.992 6.871 0.741 1 97.56 366 ARG A CA 1
ATOM 2904 C C . ARG A 1 366 ? -14.742 6.41 2.172 1 97.56 366 ARG A C 1
ATOM 2906 O O . ARG A 1 366 ? -15.289 6.98 3.119 1 97.56 366 ARG A O 1
ATOM 2913 N N . ILE A 1 367 ? -13.945 5.379 2.305 1 97.94 367 ILE A N 1
ATOM 2914 C CA . ILE A 1 367 ? -13.594 4.848 3.619 1 97.94 367 ILE A CA 1
ATOM 2915 C C . ILE A 1 367 ? -12.164 5.242 3.973 1 97.94 367 ILE A C 1
ATOM 2917 O O . ILE A 1 367 ? -11.242 5.035 3.178 1 97.94 367 ILE A O 1
ATOM 2921 N N . THR A 1 368 ? -11.984 5.879 5.102 1 97.44 368 THR A N 1
ATOM 2922 C CA . THR A 1 368 ? -10.672 6.289 5.582 1 97.44 368 THR A CA 1
ATOM 2923 C C . THR A 1 368 ? -10.305 5.547 6.863 1 97.44 368 THR A C 1
ATOM 2925 O O . THR A 1 368 ? -11.086 5.527 7.82 1 97.44 368 THR A O 1
ATOM 2928 N N . GLY A 1 369 ? -9.141 4.914 6.793 1 97.56 369 GLY A N 1
ATOM 2929 C CA . GLY A 1 369 ? -8.617 4.242 7.973 1 97.56 369 GLY A CA 1
ATOM 2930 C C . GLY A 1 369 ? -7.195 4.66 8.305 1 97.56 369 GLY A C 1
ATOM 2931 O O . GLY A 1 369 ? -6.676 5.625 7.742 1 97.56 369 GLY A O 1
ATOM 2932 N N . THR A 1 370 ? -6.594 4.02 9.273 1 97.44 370 THR A N 1
ATOM 2933 C CA . THR A 1 370 ? -5.277 4.379 9.797 1 97.44 370 THR A CA 1
ATOM 2934 C C . THR A 1 370 ? -4.18 3.939 8.828 1 97.44 370 THR A C 1
ATOM 2936 O O . THR A 1 370 ? -3.018 4.316 8.992 1 97.44 370 THR A O 1
ATOM 2939 N N . ARG A 1 371 ? -4.5 3.203 7.797 1 95.94 371 ARG A N 1
ATOM 2940 C CA . ARG A 1 371 ? -3.467 2.721 6.887 1 95.94 371 ARG A CA 1
ATOM 2941 C C . ARG A 1 371 ? -3.734 3.188 5.457 1 95.94 371 ARG A C 1
ATOM 2943 O O . ARG A 1 371 ? -3.094 2.719 4.516 1 95.94 371 ARG A O 1
ATOM 2950 N N . GLY A 1 372 ? -4.723 4.027 5.348 1 93.06 372 GLY A N 1
ATOM 2951 C CA . GLY A 1 372 ? -5.031 4.547 4.023 1 93.06 372 GLY A CA 1
ATOM 2952 C C . GLY A 1 372 ? -6.496 4.906 3.85 1 93.06 372 GLY A C 1
ATOM 2953 O O . GLY A 1 372 ? -7.258 4.914 4.816 1 93.06 372 GLY A O 1
ATOM 2954 N N . ARG A 1 373 ? -6.836 5.297 2.627 1 94.56 373 ARG A N 1
ATOM 2955 C CA . ARG A 1 373 ? -8.219 5.629 2.291 1 94.56 373 ARG A CA 1
ATOM 2956 C C . ARG A 1 373 ? -8.555 5.191 0.868 1 94.56 373 ARG A C 1
ATOM 2958 O O . ARG A 1 373 ? -7.664 5.062 0.026 1 94.56 373 ARG A O 1
ATOM 2965 N N . THR A 1 374 ? -9.781 4.895 0.651 1 94.94 374 THR A N 1
ATOM 2966 C CA . THR A 1 374 ? -10.234 4.578 -0.699 1 94.94 374 THR A CA 1
ATOM 2967 C C . THR A 1 374 ? -10.531 5.852 -1.485 1 94.94 374 THR A C 1
ATOM 2969 O O . THR A 1 374 ? -10.648 6.93 -0.904 1 94.94 374 THR A O 1
ATOM 2972 N N . ALA A 1 375 ? -10.562 5.723 -2.787 1 92.38 375 ALA A N 1
ATOM 2973 C CA . ALA A 1 375 ? -11.203 6.773 -3.572 1 92.38 375 ALA A CA 1
ATOM 2974 C C . ALA A 1 375 ? -12.695 6.863 -3.254 1 92.38 375 ALA A C 1
ATOM 2976 O O . ALA A 1 375 ? -13.211 6.078 -2.457 1 92.38 375 ALA A O 1
ATOM 2977 N N . LEU A 1 376 ? -13.266 7.953 -3.705 1 95.31 376 LEU A N 1
ATOM 2978 C CA . LEU A 1 376 ? -14.727 7.984 -3.664 1 95.31 376 LEU A CA 1
ATOM 2979 C C . LEU A 1 376 ? -15.32 7 -4.664 1 95.31 376 LEU A C 1
ATOM 2981 O O . LEU A 1 376 ? -15.305 7.25 -5.871 1 95.31 376 LEU A O 1
ATOM 2985 N N . LEU A 1 377 ? -15.781 5.895 -4.133 1 94.19 377 LEU A N 1
ATOM 2986 C CA . LEU A 1 377 ? -16.203 4.789 -4.984 1 94.19 377 LEU A CA 1
ATOM 2987 C C . LEU A 1 377 ? -17.734 4.68 -5.012 1 94.19 377 LEU A C 1
ATOM 2989 O O . LEU A 1 377 ? -18.391 4.965 -4.012 1 94.19 377 LEU A O 1
ATOM 2993 N N . GLN A 1 378 ? -18.203 4.289 -6.176 1 91.69 378 GLN A N 1
ATOM 2994 C CA . GLN A 1 378 ? -19.625 3.977 -6.27 1 91.69 378 GLN A CA 1
ATOM 2995 C C . GLN A 1 378 ? -19.969 2.725 -5.469 1 91.69 378 GLN A C 1
ATOM 2997 O O . GLN A 1 378 ? -19.516 1.626 -5.801 1 91.69 378 GLN A O 1
ATOM 3002 N N . ALA A 1 379 ? -20.75 2.875 -4.492 1 90.12 379 ALA A N 1
ATOM 3003 C CA . ALA A 1 379 ? -21.062 1.777 -3.586 1 90.12 379 ALA A CA 1
ATOM 3004 C C . ALA A 1 379 ? -22.203 0.926 -4.137 1 90.12 379 ALA A C 1
ATOM 3006 O O . ALA A 1 379 ? -22.156 -0.305 -4.078 1 90.12 379 ALA A O 1
ATOM 3007 N N . THR A 1 380 ? -23.203 1.61 -4.68 1 86.69 380 THR A N 1
ATOM 3008 C CA . THR A 1 380 ? -24.312 0.887 -5.305 1 86.69 380 THR A CA 1
ATOM 3009 C C . THR A 1 380 ? -24.062 0.72 -6.801 1 86.69 380 THR A C 1
ATOM 3011 O O . THR A 1 380 ? -24.062 1.701 -7.547 1 86.69 380 THR A O 1
ATOM 3014 N N . PRO A 1 381 ? -23.922 -0.489 -7.207 1 80.94 381 PRO A N 1
ATOM 3015 C CA . PRO A 1 381 ? -23.656 -0.688 -8.633 1 80.94 381 PRO A CA 1
ATOM 3016 C C . PRO A 1 381 ? -24.766 -0.167 -9.531 1 80.94 381 PRO A C 1
ATOM 3018 O O . PRO A 1 381 ? -24.516 0.195 -10.68 1 80.94 381 PRO A O 1
ATOM 3021 N N . LYS A 1 382 ? -25.984 -0.127 -9.062 1 86.31 382 LYS A N 1
ATOM 3022 C CA . LYS A 1 382 ? -27.141 0.414 -9.766 1 86.31 382 LYS A CA 1
ATOM 3023 C C . LYS A 1 382 ? -27.938 1.343 -8.852 1 86.31 382 LYS A C 1
ATOM 3025 O O . LYS A 1 382 ? -27.766 1.33 -7.633 1 86.31 382 LYS A O 1
ATOM 3030 N N . PRO A 1 383 ? -28.719 2.182 -9.5 1 92.12 383 PRO A N 1
ATOM 3031 C CA . PRO A 1 383 ? -29.578 3.035 -8.664 1 92.12 383 PRO A CA 1
ATOM 3032 C C . PRO A 1 383 ? -30.484 2.236 -7.738 1 92.12 383 PRO A C 1
ATOM 3034 O O . PRO A 1 383 ? -31 1.19 -8.133 1 92.12 383 PRO A O 1
ATOM 3037 N N . VAL A 1 384 ? -30.594 2.762 -6.566 1 92.31 384 VAL A N 1
ATOM 3038 C CA . VAL A 1 384 ? -31.422 2.074 -5.582 1 92.31 384 VAL A CA 1
ATOM 3039 C C . VAL A 1 384 ? -32.438 3.047 -4.992 1 92.31 384 VAL A C 1
ATOM 3041 O O . VAL A 1 384 ? -32.25 4.266 -5.074 1 92.31 384 VAL A O 1
ATOM 3044 N N . VAL A 1 385 ? -33.5 2.457 -4.457 1 92.44 385 VAL A N 1
ATOM 3045 C CA . VAL A 1 385 ? -34.531 3.252 -3.771 1 92.44 385 VAL A CA 1
ATOM 3046 C C . VAL A 1 385 ? -34.156 3.42 -2.303 1 92.44 385 VAL A C 1
ATOM 3048 O O . VAL A 1 385 ? -33.844 2.439 -1.618 1 92.44 385 VAL A O 1
ATOM 3051 N N . PHE A 1 386 ? -34.125 4.633 -1.898 1 92.88 386 PHE A N 1
ATOM 3052 C CA . PHE A 1 386 ? -33.812 4.945 -0.506 1 92.88 386 PHE A CA 1
ATOM 3053 C C . PHE A 1 386 ? -35.094 5.074 0.306 1 92.88 386 PHE A C 1
ATOM 3055 O O . PHE A 1 386 ? -35.719 6.148 0.35 1 92.88 386 PHE A O 1
ATOM 3062 N N . THR A 1 387 ? -35.438 3.941 0.923 1 91.38 387 THR A N 1
ATOM 3063 C CA . THR A 1 387 ? -36.625 3.889 1.738 1 91.38 387 THR A CA 1
ATOM 3064 C C . THR A 1 387 ? -36.312 4.098 3.213 1 91.38 387 THR A C 1
ATOM 3066 O O . THR A 1 387 ? -35.406 3.449 3.748 1 91.38 387 THR A O 1
ATOM 3069 N N . ARG A 1 388 ? -37.094 4.828 3.832 1 89.69 388 ARG A N 1
ATOM 3070 C CA . ARG A 1 388 ? -36.875 5.141 5.242 1 89.69 388 ARG A CA 1
ATOM 3071 C C . ARG A 1 388 ? -36.906 3.879 6.094 1 89.69 388 ARG A C 1
ATOM 3073 O O . ARG A 1 388 ? -37.781 3.016 5.898 1 89.69 388 ARG A O 1
ATOM 3080 N N . GLY A 1 389 ? -35.906 3.85 6.973 1 90.94 389 GLY A N 1
ATOM 3081 C CA . GLY A 1 389 ? -35.875 2.75 7.922 1 90.94 389 GLY A CA 1
ATOM 3082 C C . GLY A 1 389 ? -35.25 1.489 7.348 1 90.94 389 GLY A C 1
ATOM 3083 O O . GLY A 1 389 ? -34.969 0.538 8.086 1 90.94 389 GLY A O 1
ATOM 3084 N N . ASN A 1 390 ? -35.062 1.494 6.094 1 93.5 390 ASN A N 1
ATOM 3085 C CA . ASN A 1 390 ? -34.5 0.315 5.461 1 93.5 390 ASN A CA 1
ATOM 3086 C C . ASN A 1 390 ? -32.969 0.382 5.445 1 93.5 390 ASN A C 1
ATOM 3088 O O . ASN A 1 390 ? -32.375 1.457 5.602 1 93.5 390 ASN A O 1
ATOM 3092 N N . ALA A 1 391 ? -32.406 -0.795 5.32 1 94.06 391 ALA A N 1
ATOM 3093 C CA . ALA A 1 391 ? -30.953 -0.883 5.227 1 94.06 391 ALA A CA 1
ATOM 3094 C C . ALA A 1 391 ? -30.516 -1.245 3.811 1 94.06 391 ALA A C 1
ATOM 3096 O O . ALA A 1 391 ? -31.172 -2.023 3.129 1 94.06 391 ALA A O 1
ATOM 3097 N N . LEU A 1 392 ? -29.5 -0.579 3.367 1 93.12 392 LEU A N 1
ATOM 3098 C CA . LEU A 1 392 ? -28.812 -0.919 2.127 1 93.12 392 LEU A CA 1
ATOM 3099 C C . LEU A 1 392 ? -27.5 -1.646 2.412 1 93.12 392 LEU A C 1
ATOM 3101 O O . LEU A 1 392 ? -26.766 -1.283 3.338 1 93.12 392 LEU A O 1
ATOM 3105 N N . GLU A 1 393 ? -27.266 -2.725 1.618 1 92.94 393 GLU A N 1
ATOM 3106 C CA . GLU A 1 393 ? -26.031 -3.482 1.812 1 92.94 393 GLU A CA 1
ATOM 3107 C C . GLU A 1 393 ? -25.25 -3.607 0.509 1 92.94 393 GLU A C 1
ATOM 3109 O O . GLU A 1 393 ? -25.844 -3.719 -0.567 1 92.94 393 GLU A O 1
ATOM 3114 N N . PHE A 1 394 ? -24.031 -3.57 0.583 1 93.19 394 PHE A N 1
ATOM 3115 C CA . PHE A 1 394 ? -23.141 -3.801 -0.555 1 93.19 394 PHE A CA 1
ATOM 3116 C C . PHE A 1 394 ? -21.734 -4.141 -0.087 1 93.19 394 PHE A C 1
ATOM 3118 O O . PHE A 1 394 ? -21.469 -4.172 1.115 1 93.19 394 PHE A O 1
ATOM 3125 N N . LEU A 1 395 ? -20.875 -4.508 -1.096 1 94.06 395 LEU A N 1
ATOM 3126 C CA . LEU A 1 395 ? -19.5 -4.891 -0.816 1 94.06 395 LEU A CA 1
ATOM 3127 C C . LEU A 1 395 ? -18.531 -3.912 -1.461 1 94.06 395 LEU A C 1
ATOM 3129 O O . LEU A 1 395 ? -18.719 -3.504 -2.609 1 94.06 395 LEU A O 1
ATOM 3133 N N . MET A 1 396 ? -17.562 -3.473 -0.631 1 94.31 396 MET A N 1
ATOM 3134 C CA . MET A 1 396 ? -16.453 -2.686 -1.157 1 94.31 396 MET A CA 1
ATOM 3135 C C . MET A 1 396 ? -15.125 -3.393 -0.913 1 94.31 396 MET A C 1
ATOM 3137 O O . MET A 1 396 ? -14.953 -4.066 0.105 1 94.31 396 MET A O 1
ATOM 3141 N N . SER A 1 397 ? -14.242 -3.318 -1.882 1 93.81 397 SER A N 1
ATOM 3142 C CA . SER A 1 397 ? -12.93 -3.924 -1.706 1 93.81 397 SER A CA 1
ATOM 3143 C C . SER A 1 397 ? -11.82 -2.875 -1.78 1 93.81 397 SER A C 1
ATOM 3145 O O . SER A 1 397 ? -11.938 -1.899 -2.525 1 93.81 397 SER A O 1
ATOM 3147 N N . SER A 1 398 ? -10.789 -3.01 -0.969 1 94.44 398 SER A N 1
ATOM 3148 C CA . SER A 1 398 ? -9.648 -2.104 -0.887 1 94.44 398 SER A CA 1
ATOM 3149 C C . SER A 1 398 ? -8.461 -2.775 -0.214 1 94.44 398 SER A C 1
ATOM 3151 O O . SER A 1 398 ? -8.547 -3.93 0.207 1 94.44 398 SER A O 1
ATOM 3153 N N . GLY A 1 399 ? -7.32 -2.041 -0.329 1 93.94 399 GLY A N 1
ATOM 3154 C CA . GLY A 1 399 ? -6.25 -2.482 0.548 1 93.94 399 GLY A CA 1
ATOM 3155 C C . GLY A 1 399 ? -6.645 -2.496 2.014 1 93.94 399 GLY A C 1
ATOM 3156 O O . GLY A 1 399 ? -7.727 -2.033 2.373 1 93.94 399 GLY A O 1
ATOM 3157 N N . ASN A 1 400 ? -5.773 -3.07 2.799 1 95.44 400 ASN A N 1
ATOM 3158 C CA . ASN A 1 400 ? -6.008 -3.053 4.238 1 95.44 400 ASN A CA 1
ATOM 3159 C C . ASN A 1 400 ? -6.047 -1.627 4.785 1 95.44 400 ASN A C 1
ATOM 3161 O O . ASN A 1 400 ? -5.035 -0.925 4.773 1 95.44 400 ASN A O 1
ATOM 3165 N N . LEU A 1 401 ? -7.152 -1.195 5.312 1 96.88 401 LEU A N 1
ATOM 3166 C CA . LEU A 1 401 ? -7.32 0.188 5.742 1 96.88 401 LEU A CA 1
ATOM 3167 C C . LEU A 1 401 ? -7.031 0.333 7.23 1 96.88 401 LEU A C 1
ATOM 3169 O O . LEU A 1 401 ? -7.055 1.443 7.77 1 96.88 401 LEU A O 1
ATOM 3173 N N . GLY A 1 402 ? -6.734 -0.731 7.902 1 96.56 402 GLY A N 1
ATOM 3174 C CA . GLY A 1 402 ? -6.504 -0.656 9.336 1 96.56 402 GLY A CA 1
ATOM 3175 C C . GLY A 1 402 ? -7.754 -0.329 10.125 1 96.56 402 GLY A C 1
ATOM 3176 O O . GLY A 1 402 ? -8.828 -0.866 9.844 1 96.56 402 GLY A O 1
ATOM 3177 N N . ARG A 1 403 ? -7.582 0.379 11.25 1 97.19 403 ARG A N 1
ATOM 3178 C CA . ARG A 1 403 ? -8.75 0.863 11.977 1 97.19 403 ARG A CA 1
ATOM 3179 C C . ARG A 1 403 ? -9.5 1.912 11.172 1 97.19 403 ARG A C 1
ATOM 3181 O O . ARG A 1 403 ? -8.891 2.795 10.562 1 97.19 403 ARG A O 1
ATOM 3188 N N . LEU A 1 404 ? -10.781 1.766 11.117 1 97.94 404 LEU A N 1
ATOM 3189 C CA . LEU A 1 404 ? -11.594 2.68 10.32 1 97.94 404 LEU A CA 1
ATOM 3190 C C . LEU A 1 404 ? -11.922 3.941 11.109 1 97.94 404 LEU A C 1
ATOM 3192 O O . LEU A 1 404 ? -12.305 3.867 12.281 1 97.94 404 LEU A O 1
ATOM 3196 N N . LEU A 1 405 ? -11.773 5.133 10.445 1 98 405 LEU A N 1
ATOM 3197 C CA . LEU A 1 405 ? -11.828 6.395 11.18 1 98 405 LEU A CA 1
ATOM 3198 C C . LEU A 1 405 ? -12.977 7.266 10.68 1 98 405 LEU A C 1
ATOM 3200 O O . LEU A 1 405 ? -13.539 8.055 11.438 1 98 405 LEU A O 1
ATOM 3204 N N . ARG A 1 406 ? -13.25 7.164 9.43 1 97.38 406 ARG A N 1
ATOM 3205 C CA . ARG A 1 406 ? -14.18 8.117 8.828 1 97.38 406 ARG A CA 1
ATOM 3206 C C . ARG A 1 406 ? -14.797 7.543 7.551 1 97.38 406 ARG A C 1
ATOM 3208 O O . ARG A 1 406 ? -14.156 6.77 6.84 1 97.38 406 ARG A O 1
ATOM 3215 N N . VAL A 1 407 ? -16.016 7.91 7.281 1 97.31 407 VAL A N 1
ATOM 3216 C CA . VAL A 1 407 ? -16.688 7.586 6.027 1 97.31 407 VAL A CA 1
ATOM 3217 C C . VAL A 1 407 ? -17.266 8.859 5.406 1 97.31 407 VAL A C 1
ATOM 3219 O O . VAL A 1 407 ? -17.969 9.609 6.066 1 97.31 407 VAL A O 1
ATOM 3222 N N . ASP A 1 408 ? -16.938 9.125 4.203 1 96.38 408 ASP A N 1
ATOM 3223 C CA . ASP A 1 408 ? -17.531 10.195 3.418 1 96.38 408 ASP A CA 1
ATOM 3224 C C . ASP A 1 408 ? -18.625 9.648 2.5 1 96.38 408 ASP A C 1
ATOM 3226 O O . ASP A 1 408 ? -18.422 8.664 1.792 1 96.38 408 ASP A O 1
ATOM 3230 N N . VAL A 1 409 ? -19.766 10.297 2.502 1 96.56 409 VAL A N 1
ATOM 3231 C CA . VAL A 1 409 ? -20.922 9.82 1.733 1 96.56 409 VAL A CA 1
ATOM 3232 C C . VAL A 1 409 ? -21.344 10.891 0.724 1 96.56 409 VAL A C 1
ATOM 3234 O O . VAL A 1 409 ? -21.469 12.062 1.069 1 96.56 409 VAL A O 1
ATOM 3237 N N . LEU A 1 410 ? -21.5 10.508 -0.454 1 96.38 410 LEU A N 1
ATOM 3238 C CA . LEU A 1 410 ? -22.062 11.336 -1.517 1 96.38 410 LEU A CA 1
ATOM 3239 C C . LEU A 1 410 ? -23.266 10.656 -2.156 1 96.38 410 LEU A C 1
ATOM 3241 O O . LEU A 1 410 ? -23.203 9.484 -2.516 1 96.38 410 LEU A O 1
ATOM 3245 N N . TRP A 1 411 ? -24.359 11.367 -2.246 1 95.12 411 TRP A N 1
ATOM 3246 C CA . TRP A 1 411 ? -25.594 10.852 -2.84 1 95.12 411 TRP A CA 1
ATOM 3247 C C . TRP A 1 411 ? -25.953 11.617 -4.105 1 95.12 411 TRP A C 1
ATOM 3249 O O . TRP A 1 411 ? -25.906 12.852 -4.125 1 95.12 411 TRP A O 1
ATOM 3259 N N . THR A 1 412 ? -26.234 10.875 -5.141 1 93.44 412 THR A N 1
ATOM 3260 C CA . THR A 1 412 ? -26.641 11.445 -6.418 1 93.44 412 THR A CA 1
ATOM 3261 C C . THR A 1 412 ? -28.016 10.922 -6.836 1 93.44 412 THR A C 1
ATOM 3263 O O . THR A 1 412 ? -28.156 9.75 -7.172 1 93.44 412 THR A O 1
ATOM 3266 N N . PRO A 1 413 ? -29 11.828 -6.918 1 91.75 413 PRO A N 1
ATOM 3267 C CA . PRO A 1 413 ? -30.328 11.383 -7.34 1 91.75 413 PRO A CA 1
ATOM 3268 C C . PRO A 1 413 ? -30.391 11.055 -8.836 1 91.75 413 PRO A C 1
ATOM 3270 O O . PRO A 1 413 ? -29.641 11.633 -9.625 1 91.75 413 PRO A O 1
ATOM 3273 N N . LEU A 1 414 ? -31.188 10.094 -9.125 1 87.44 414 LEU A N 1
ATOM 3274 C CA . LEU A 1 414 ? -31.359 9.711 -10.523 1 87.44 414 LEU A CA 1
ATOM 3275 C C . LEU A 1 414 ? -32.094 10.812 -11.297 1 87.44 414 LEU A C 1
ATOM 3277 O O . LEU A 1 414 ? -31.734 11.086 -12.453 1 87.44 414 LEU A O 1
ATOM 3281 N N . HIS A 1 415 ? -33.094 11.398 -10.719 1 81.75 415 HIS A N 1
ATOM 3282 C CA . HIS A 1 415 ? -33.875 12.414 -11.43 1 81.75 415 HIS A CA 1
ATOM 3283 C C . HIS A 1 415 ? -33.625 13.797 -10.836 1 81.75 415 HIS A C 1
ATOM 3285 O O . HIS A 1 415 ? -33.562 13.953 -9.617 1 81.75 415 HIS A O 1
ATOM 3291 N N . PRO A 1 416 ? -33.375 14.75 -11.789 1 73 416 PRO A N 1
ATOM 3292 C CA . PRO A 1 416 ? -33.25 16.125 -11.289 1 73 416 PRO A CA 1
ATOM 3293 C C . PRO A 1 416 ? -34.562 16.656 -10.695 1 73 416 PRO A C 1
ATOM 3295 O O . PRO A 1 416 ? -35.656 16.266 -11.141 1 73 416 PRO A O 1
ATOM 3298 N N . HIS A 1 417 ? -34.438 17.125 -9.602 1 73.19 417 HIS A N 1
ATOM 3299 C CA . HIS A 1 417 ? -35.594 17.75 -8.969 1 73.19 417 HIS A CA 1
ATOM 3300 C C . HIS A 1 417 ? -35.594 19.266 -9.148 1 73.19 417 HIS A C 1
ATOM 3302 O O . HIS A 1 417 ? -34.5 19.844 -9.328 1 73.19 417 HIS A O 1
ATOM 3308 N N . PRO A 1 418 ? -36.781 19.875 -9.195 1 71.31 418 PRO A N 1
ATOM 3309 C CA . PRO A 1 418 ? -36.812 21.328 -9.234 1 71.31 418 PRO A CA 1
ATOM 3310 C C . PRO A 1 418 ? -36.156 21.969 -8.016 1 71.31 418 PRO A C 1
ATOM 3312 O O . PRO A 1 418 ? -36.094 21.359 -6.949 1 71.31 418 PRO A O 1
ATOM 3315 N N . PRO A 1 419 ? -35.469 23.125 -8.227 1 67.44 419 PRO A N 1
ATOM 3316 C CA . PRO A 1 419 ? -34.719 23.812 -7.16 1 67.44 419 PRO A CA 1
ATOM 3317 C C . PRO A 1 419 ? -35.562 24.062 -5.918 1 67.44 419 PRO A C 1
ATOM 3319 O O . PRO A 1 419 ? -35.062 24.094 -4.805 1 67.44 419 PRO A O 1
ATOM 3322 N N . SER A 1 420 ? -36.906 24.234 -6.02 1 69 420 SER A N 1
ATOM 3323 C CA . SER A 1 420 ? -37.781 24.578 -4.898 1 69 420 SER A CA 1
ATOM 3324 C C . SER A 1 420 ? -38 23.375 -3.984 1 69 420 SER A C 1
ATOM 3326 O O . SER A 1 420 ? -38.375 23.547 -2.822 1 69 420 SER A O 1
ATOM 3328 N N . ASP A 1 421 ? -37.594 22.172 -4.5 1 73.94 421 ASP A N 1
ATOM 3329 C CA . ASP A 1 421 ? -37.781 20.953 -3.729 1 73.94 421 ASP A CA 1
ATOM 3330 C C . ASP A 1 421 ? -36.562 20.047 -3.805 1 73.94 421 ASP A C 1
ATOM 3332 O O . ASP A 1 421 ? -36.594 19 -4.457 1 73.94 421 ASP A O 1
ATOM 3336 N N . GLU A 1 422 ? -35.5 20.516 -3.064 1 81.25 422 GLU A N 1
ATOM 3337 C CA . GLU A 1 422 ? -34.25 19.719 -3.135 1 81.25 422 GLU A CA 1
ATOM 3338 C C . GLU A 1 422 ? -34.406 18.391 -2.395 1 81.25 422 GLU A C 1
ATOM 3340 O O . GLU A 1 422 ? -34.75 18.375 -1.211 1 81.25 422 GLU A O 1
ATOM 3345 N N . PRO A 1 423 ? -34.312 17.406 -3.193 1 86.94 423 PRO A N 1
ATOM 3346 C CA . PRO A 1 423 ? -34.406 16.094 -2.545 1 86.94 423 PRO A CA 1
ATOM 3347 C C . PRO A 1 423 ? -33.281 15.836 -1.563 1 86.94 423 PRO A C 1
ATOM 3349 O O . PRO A 1 423 ? -32.219 16.469 -1.641 1 86.94 423 PRO A O 1
ATOM 3352 N N . PHE A 1 424 ? -33.562 14.984 -0.565 1 89.94 424 PHE A N 1
ATOM 3353 C CA . PHE A 1 424 ? -32.5 14.602 0.376 1 89.94 424 PHE A CA 1
ATOM 3354 C C . PHE A 1 424 ? -32.75 13.188 0.896 1 89.94 424 PHE A C 1
ATOM 3356 O O . PHE A 1 424 ? -33.844 12.641 0.755 1 89.94 424 PHE A O 1
ATOM 3363 N N . ILE A 1 425 ? -31.734 12.586 1.33 1 91.19 425 ILE A N 1
ATOM 3364 C CA . ILE A 1 425 ? -31.812 11.344 2.088 1 91.19 425 ILE A CA 1
ATOM 3365 C C . ILE A 1 425 ? -31.219 11.547 3.479 1 91.19 425 ILE A C 1
ATOM 3367 O O . ILE A 1 425 ? -30.578 12.57 3.742 1 91.19 425 ILE A O 1
ATOM 3371 N N . SER A 1 426 ? -31.594 10.609 4.359 1 92.56 426 SER A N 1
ATOM 3372 C CA . SER A 1 426 ? -31.031 10.656 5.703 1 92.56 426 SER A CA 1
ATOM 3373 C C . SER A 1 426 ? -30.516 9.289 6.137 1 92.56 426 SER A C 1
ATOM 3375 O O . SER A 1 426 ? -31.203 8.281 5.977 1 92.56 426 SER A O 1
ATOM 3377 N N . ILE A 1 427 ? -29.328 9.297 6.645 1 94 427 ILE A N 1
ATOM 3378 C CA . ILE A 1 427 ? -28.688 8.062 7.082 1 94 427 ILE A CA 1
ATOM 3379 C C . ILE A 1 427 ? -28.547 8.062 8.602 1 94 427 ILE A C 1
ATOM 3381 O O . ILE A 1 427 ? -28.047 9.031 9.188 1 94 427 ILE A O 1
ATOM 3385 N N . HIS A 1 428 ? -29.031 7.008 9.188 1 94.94 428 HIS A N 1
ATOM 3386 C CA . HIS A 1 428 ? -28.906 6.832 10.625 1 94.94 428 HIS A CA 1
ATOM 3387 C C . HIS A 1 428 ? -27.516 6.355 11.008 1 94.94 428 HIS A C 1
ATOM 3389 O O . HIS A 1 428 ? -26.875 6.914 11.906 1 94.94 428 HIS A O 1
ATOM 3395 N N . SER A 1 429 ? -27.047 5.348 10.328 1 96.25 429 SER A N 1
ATOM 3396 C CA . SER A 1 429 ? -25.734 4.809 10.641 1 96.25 429 SER A CA 1
ATOM 3397 C C . SER A 1 429 ? -25.172 3.996 9.477 1 96.25 429 SER A C 1
ATOM 3399 O O . SER A 1 429 ? -25.922 3.547 8.609 1 96.25 429 SER A O 1
ATOM 3401 N N . ILE A 1 430 ? -23.906 3.916 9.438 1 96.94 430 ILE A N 1
ATOM 3402 C CA . ILE A 1 430 ? -23.172 3.084 8.484 1 96.94 430 ILE A CA 1
ATOM 3403 C C . ILE A 1 430 ? -22.297 2.082 9.242 1 96.94 430 ILE A C 1
ATOM 3405 O O . ILE A 1 430 ? -21.438 2.471 10.031 1 96.94 430 ILE A O 1
ATOM 3409 N N . ARG A 1 431 ? -22.5 0.835 9.062 1 96.94 431 ARG A N 1
ATOM 3410 C CA . ARG A 1 431 ? -21.703 -0.22 9.664 1 96.94 431 ARG A CA 1
ATOM 3411 C C . ARG A 1 431 ? -20.766 -0.846 8.633 1 96.94 431 ARG A C 1
ATOM 3413 O O . ARG A 1 431 ? -21.203 -1.296 7.578 1 96.94 431 ARG A O 1
ATOM 3420 N N . LEU A 1 432 ? -19.484 -0.789 8.906 1 97.31 432 LEU A N 1
ATOM 3421 C CA . LEU A 1 432 ? -18.469 -1.414 8.07 1 97.31 432 LEU A CA 1
ATOM 3422 C C . LEU A 1 432 ? -17.875 -2.639 8.758 1 97.31 432 LEU A C 1
ATOM 3424 O O . LEU A 1 432 ? -17.484 -2.568 9.922 1 97.31 432 LEU A O 1
ATOM 3428 N N . THR A 1 433 ? -17.875 -3.748 8.047 1 96.88 433 THR A N 1
ATOM 3429 C CA . THR A 1 433 ? -17.266 -4.973 8.547 1 96.88 433 THR A CA 1
ATOM 3430 C C . THR A 1 433 ? -16.188 -5.469 7.594 1 96.88 433 THR A C 1
ATOM 3432 O O . THR A 1 433 ? -16.453 -5.746 6.426 1 96.88 433 THR A O 1
ATOM 3435 N N . ASN A 1 434 ? -14.961 -5.461 8.047 1 96.69 434 ASN A N 1
ATOM 3436 C CA . ASN A 1 434 ? -13.891 -6.129 7.309 1 96.69 434 ASN A CA 1
ATOM 3437 C C . ASN A 1 434 ? -14.023 -7.648 7.383 1 96.69 434 ASN A C 1
ATOM 3439 O O . ASN A 1 434 ? -13.852 -8.234 8.445 1 96.69 434 ASN A O 1
ATOM 3443 N N . LEU A 1 435 ? -14.258 -8.281 6.281 1 96.31 435 LEU A N 1
ATOM 3444 C CA . LEU A 1 435 ? -14.57 -9.703 6.285 1 96.31 435 LEU A CA 1
ATOM 3445 C C . LEU A 1 435 ? -13.336 -10.539 6.609 1 96.31 435 LEU A C 1
ATOM 3447 O O . LEU A 1 435 ? -13.445 -11.617 7.191 1 96.31 435 LEU A O 1
ATOM 3451 N N . GLU A 1 436 ? -12.117 -10.055 6.23 1 94.94 436 GLU A N 1
ATOM 3452 C CA . GLU A 1 436 ? -10.875 -10.781 6.473 1 94.94 436 GLU A CA 1
ATOM 3453 C C . GLU A 1 436 ? -10.508 -10.766 7.953 1 94.94 436 GLU A C 1
ATOM 3455 O O . GLU A 1 436 ? -10.008 -11.766 8.484 1 94.94 436 GLU A O 1
ATOM 3460 N N . THR A 1 437 ? -10.711 -9.641 8.594 1 93.06 437 THR A N 1
ATOM 3461 C CA . THR A 1 437 ? -10.258 -9.484 9.969 1 93.06 437 THR A CA 1
ATOM 3462 C C . THR A 1 437 ? -11.43 -9.555 10.938 1 93.06 437 THR A C 1
ATOM 3464 O O . THR A 1 437 ? -11.242 -9.656 12.148 1 93.06 437 THR A O 1
ATOM 3467 N N . THR A 1 438 ? -12.664 -9.445 10.555 1 93.06 438 THR A N 1
ATOM 3468 C CA . THR A 1 438 ? -13.898 -9.422 11.328 1 93.06 438 THR A CA 1
ATOM 3469 C C . THR A 1 438 ? -14.023 -8.117 12.109 1 93.06 438 THR A C 1
ATOM 3471 O O . THR A 1 438 ? -14.977 -7.934 12.867 1 93.06 438 THR A O 1
ATOM 3474 N N . TYR A 1 439 ? -13.086 -7.266 11.93 1 94.94 439 TYR A N 1
ATOM 3475 C CA . TYR A 1 439 ? -13.164 -5.941 12.531 1 94.94 439 TYR A CA 1
ATOM 3476 C C . TYR A 1 439 ? -14.414 -5.199 12.062 1 94.94 439 TYR A C 1
ATOM 3478 O O . TYR A 1 439 ? -14.727 -5.191 10.875 1 94.94 439 TYR A O 1
ATOM 3486 N N . ARG A 1 440 ? -15.125 -4.605 13.016 1 95.69 440 ARG A N 1
ATOM 3487 C CA . ARG A 1 440 ? -16.359 -3.895 12.719 1 95.69 440 ARG A CA 1
ATOM 3488 C C . ARG A 1 440 ? -16.359 -2.506 13.352 1 95.69 440 ARG A C 1
ATOM 3490 O O . ARG A 1 440 ? -15.891 -2.332 14.477 1 95.69 440 ARG A O 1
ATOM 3497 N N . GLU A 1 441 ? -16.844 -1.526 12.617 1 97.19 441 GLU A N 1
ATOM 3498 C CA . GLU A 1 441 ? -17 -0.157 13.102 1 97.19 441 GLU A CA 1
ATOM 3499 C C . GLU A 1 441 ? -18.344 0.431 12.648 1 97.19 441 GLU A C 1
ATOM 3501 O O . GLU A 1 441 ? -18.781 0.194 11.516 1 97.19 441 GLU A O 1
ATOM 3506 N N . VAL A 1 442 ? -18.984 1.15 13.547 1 97.25 442 VAL A N 1
ATOM 3507 C CA . VAL A 1 442 ? -20.266 1.8 13.227 1 97.25 442 VAL A CA 1
ATOM 3508 C C . VAL A 1 442 ? -20.078 3.316 13.242 1 97.25 442 VAL A C 1
ATOM 3510 O O . VAL A 1 442 ? -19.547 3.877 14.203 1 97.25 442 VAL A O 1
ATOM 3513 N N . PHE A 1 443 ? -20.484 3.932 12.203 1 96.75 443 PHE A N 1
ATOM 3514 C CA . PHE A 1 443 ? -20.469 5.383 12.062 1 96.75 443 PHE A CA 1
ATOM 3515 C C . PHE A 1 443 ? -21.875 5.949 12.156 1 96.75 443 PHE A C 1
ATOM 3517 O O . PHE A 1 443 ? -22.734 5.66 11.312 1 96.75 443 PHE A O 1
ATOM 3524 N N . CYS A 1 444 ? -22.062 6.738 13.133 1 93.88 444 CYS A N 1
ATOM 3525 C CA . CYS A 1 444 ? -23.406 7.25 13.391 1 93.88 444 CYS A CA 1
ATOM 3526 C C . CYS A 1 444 ? -23.609 8.609 12.727 1 93.88 444 CYS A C 1
ATOM 3528 O O . CYS A 1 444 ? -22.703 9.453 12.742 1 93.88 444 CYS A O 1
ATOM 3530 N N . GLY A 1 445 ? -24.734 8.594 12.156 1 85.38 445 GLY A N 1
ATOM 3531 C CA . GLY A 1 445 ? -25.141 9.867 11.578 1 85.38 445 GLY A CA 1
ATOM 3532 C C . GLY A 1 445 ? -26.109 10.641 12.445 1 85.38 445 GLY A C 1
ATOM 3533 O O . GLY A 1 445 ? -26.656 10.102 13.414 1 85.38 445 GLY A O 1
ATOM 3534 N N . SER A 1 446 ? -26.203 11.992 12.539 1 76.69 446 SER A N 1
ATOM 3535 C CA . SER A 1 446 ? -27.141 12.828 13.273 1 76.69 446 SER A CA 1
ATOM 3536 C C . SER A 1 446 ? -28.484 12.906 12.555 1 76.69 446 SER A C 1
ATOM 3538 O O . SER A 1 446 ? -29.297 13.781 12.844 1 76.69 446 SER A O 1
ATOM 3540 N N . ASP A 1 447 ? -28.781 11.867 11.633 1 80.06 447 ASP A N 1
ATOM 3541 C CA . ASP A 1 447 ? -30 11.852 10.828 1 80.06 447 ASP A CA 1
ATOM 3542 C C . ASP A 1 447 ? -30.156 13.148 10.047 1 80.06 447 ASP A C 1
ATOM 3544 O O . ASP A 1 447 ? -31.281 13.586 9.773 1 80.06 447 ASP A O 1
ATOM 3548 N N . ASP A 1 448 ? -29.062 13.75 9.797 1 82.5 448 ASP A N 1
ATOM 3549 C CA . ASP A 1 448 ? -29.062 14.984 9.023 1 82.5 448 ASP A CA 1
ATOM 3550 C C . ASP A 1 448 ? -29.406 14.711 7.559 1 82.5 448 ASP A C 1
ATOM 3552 O O . ASP A 1 448 ? -29.172 13.602 7.059 1 82.5 448 ASP A O 1
ATOM 3556 N N . GLU A 1 449 ? -29.906 15.734 6.973 1 87.56 449 GLU A N 1
ATOM 3557 C CA . GLU A 1 449 ? -30.219 15.633 5.551 1 87.56 449 GLU A CA 1
ATOM 3558 C C . GLU A 1 449 ? -28.953 15.617 4.699 1 87.56 449 GLU A C 1
ATOM 3560 O O . GLU A 1 449 ? -28.016 16.375 4.965 1 87.56 449 GLU A O 1
ATOM 3565 N N . ILE A 1 450 ? -28.953 14.68 3.82 1 90.88 450 ILE A N 1
ATOM 3566 C CA . ILE A 1 450 ? -27.906 14.617 2.816 1 90.88 450 ILE A CA 1
ATOM 3567 C C . ILE A 1 450 ? -28.453 15.078 1.466 1 90.88 450 ILE A C 1
ATOM 3569 O O . ILE A 1 450 ? -29.25 14.383 0.848 1 90.88 450 ILE A O 1
ATOM 3573 N N . THR A 1 451 ? -28.031 16.234 1.101 1 90.12 451 THR A N 1
ATOM 3574 C CA . THR A 1 451 ? -28.484 16.812 -0.157 1 90.12 451 THR A CA 1
ATOM 3575 C C . THR A 1 451 ? -27.625 16.344 -1.319 1 90.12 451 THR A C 1
ATOM 3577 O O . THR A 1 451 ? -26.516 15.844 -1.109 1 90.12 451 THR A O 1
ATOM 3580 N N . PRO A 1 452 ? -28.125 16.484 -2.535 1 91.06 452 PRO A N 1
ATOM 3581 C CA . PRO A 1 452 ? -27.422 15.953 -3.707 1 91.06 452 PRO A CA 1
ATOM 3582 C C . PRO A 1 452 ? -26.031 16.578 -3.895 1 91.06 452 PRO A C 1
ATOM 3584 O O . PRO A 1 452 ? -25.859 17.781 -3.693 1 91.06 452 PRO A O 1
ATOM 3587 N N . GLU A 1 453 ? -25.062 15.75 -4.246 1 90.44 453 GLU A N 1
ATOM 3588 C CA . GLU A 1 453 ? -23.734 16.109 -4.73 1 90.44 453 GLU A CA 1
ATOM 3589 C C . GLU A 1 453 ? -22.953 16.875 -3.664 1 90.44 453 GLU A C 1
ATOM 3591 O O . GLU A 1 453 ? -22.094 17.703 -3.986 1 90.44 453 GLU A O 1
ATOM 3596 N N . ARG A 1 454 ? -23.359 16.656 -2.488 1 90.88 454 ARG A N 1
ATOM 3597 C CA . ARG A 1 454 ? -22.609 17.203 -1.367 1 90.88 454 ARG A CA 1
ATOM 3598 C C . ARG A 1 454 ? -22.125 16.094 -0.435 1 90.88 454 ARG A C 1
ATOM 3600 O O . ARG A 1 454 ? -22.922 15.258 -0.004 1 90.88 454 ARG A O 1
ATOM 3607 N N . VAL A 1 455 ? -20.906 16.188 -0.126 1 92.75 455 VAL A N 1
ATOM 3608 C CA . VAL A 1 455 ? -20.312 15.117 0.681 1 92.75 455 VAL A CA 1
ATOM 3609 C C . VAL A 1 455 ? -20.703 15.305 2.145 1 92.75 455 VAL A C 1
ATOM 3611 O O . VAL A 1 455 ? -20.609 16.406 2.688 1 92.75 455 VAL A O 1
ATOM 3614 N N . LYS A 1 456 ? -21.219 14.312 2.738 1 93.94 456 LYS A N 1
ATOM 3615 C CA . LYS A 1 456 ? -21.469 14.234 4.176 1 93.94 456 LYS A CA 1
ATOM 3616 C C . LYS A 1 456 ? -20.422 13.352 4.863 1 93.94 456 LYS A C 1
ATOM 3618 O O . LYS A 1 456 ? -20.172 12.227 4.426 1 93.94 456 LYS A O 1
ATOM 3623 N N . VAL A 1 457 ? -19.859 13.867 5.934 1 94.06 457 VAL A N 1
ATOM 3624 C CA . VAL A 1 457 ? -18.781 13.148 6.613 1 94.06 457 VAL A CA 1
ATOM 3625 C C . VAL A 1 457 ? -19.312 12.484 7.871 1 94.06 457 VAL A C 1
ATOM 3627 O O . VAL A 1 457 ? -20.047 13.102 8.648 1 94.06 457 VAL A O 1
ATOM 3630 N N . PHE A 1 458 ? -19 11.25 8.047 1 95.19 458 PHE A N 1
ATOM 3631 C CA . PHE A 1 458 ? -19.297 10.484 9.25 1 95.19 458 PHE A CA 1
ATOM 3632 C C . PHE A 1 458 ? -18.016 10.141 10.008 1 95.19 458 PHE A C 1
ATOM 3634 O O . PHE A 1 458 ? -17.188 9.383 9.508 1 95.19 458 PHE A O 1
ATOM 3641 N N . PHE A 1 459 ? -17.906 10.688 11.211 1 95.5 459 PHE A N 1
ATOM 3642 C CA . PHE A 1 459 ? -16.719 10.43 12.023 1 95.5 459 PHE A CA 1
ATOM 3643 C C . PHE A 1 459 ? -16.953 9.25 12.961 1 95.5 459 PHE A C 1
ATOM 3645 O O . PHE A 1 459 ? -18.094 9 13.375 1 95.5 459 PHE A O 1
ATOM 3652 N N . ARG A 1 460 ? -15.867 8.602 13.234 1 94.12 460 ARG A N 1
ATOM 3653 C CA . ARG A 1 460 ? -15.93 7.566 14.258 1 94.12 460 ARG A CA 1
ATOM 3654 C C . ARG A 1 460 ? -16.25 8.164 15.625 1 94.12 460 ARG A C 1
ATOM 3656 O O . ARG A 1 460 ? -15.836 9.289 15.922 1 94.12 460 ARG A O 1
ATOM 3663 N N . GLY A 1 461 ? -16.969 7.395 16.484 1 84.19 461 GLY A N 1
ATOM 3664 C CA . GLY A 1 461 ? -17.203 7.797 17.859 1 84.19 461 GLY A CA 1
ATOM 3665 C C . GLY A 1 461 ? -18.531 8.508 18.062 1 84.19 461 GLY A C 1
ATOM 3666 O O . GLY A 1 461 ? -18.828 8.969 19.156 1 84.19 461 GLY A O 1
ATOM 3667 N N . GLY A 1 462 ? -19.312 8.641 17.047 1 78.06 462 GLY A N 1
ATOM 3668 C CA . GLY A 1 462 ? -20.609 9.266 17.203 1 78.06 462 GLY A CA 1
ATOM 3669 C C . GLY A 1 462 ? -21.625 8.375 17.891 1 78.06 462 GLY A C 1
ATOM 3670 O O . GLY A 1 462 ? -21.375 7.18 18.078 1 78.06 462 GLY A O 1
ATOM 3671 N N . VAL A 1 463 ? -22.609 9.047 18.547 1 78.75 463 VAL A N 1
ATOM 3672 C CA . VAL A 1 463 ? -23.672 8.297 19.219 1 78.75 463 VAL A CA 1
ATOM 3673 C C . VAL A 1 463 ? -24.875 8.18 18.312 1 78.75 463 VAL A C 1
ATOM 3675 O O . VAL A 1 463 ? -25.344 9.172 17.734 1 78.75 463 VAL A O 1
ATOM 3678 N N . CYS A 1 464 ? -25.188 6.961 18.062 1 79.38 464 CYS A N 1
ATOM 3679 C CA . CYS A 1 464 ? -26.375 6.691 17.25 1 79.38 464 CYS A CA 1
ATOM 3680 C C . CYS A 1 464 ? -27.594 6.453 18.141 1 79.38 464 CYS A C 1
ATOM 3682 O O . CYS A 1 464 ? -27.469 5.996 19.266 1 79.38 464 CYS A O 1
ATOM 3684 N N . MET B 1 1 ? 11.953 25.312 30.531 1 20.16 1 MET B N 1
ATOM 3685 C CA . MET B 1 1 ? 13.008 25.188 29.531 1 20.16 1 MET B CA 1
ATOM 3686 C C . MET B 1 1 ? 12.461 24.562 28.25 1 20.16 1 MET B C 1
ATOM 3688 O O . MET B 1 1 ? 12.023 23.406 28.25 1 20.16 1 MET B O 1
ATOM 3692 N N . ALA B 1 2 ? 11.758 25.344 27.422 1 23.34 2 ALA B N 1
ATOM 3693 C CA . ALA B 1 2 ? 10.984 25.109 26.203 1 23.34 2 ALA B CA 1
ATOM 3694 C C . ALA B 1 2 ? 11.867 24.516 25.094 1 23.34 2 ALA B C 1
ATOM 3696 O O . ALA B 1 2 ? 12.875 25.125 24.719 1 23.34 2 ALA B O 1
ATOM 3697 N N . VAL B 1 3 ? 12.07 23.234 25.094 1 23.77 3 VAL B N 1
ATOM 3698 C CA . VAL B 1 3 ? 12.938 22.469 24.203 1 23.77 3 VAL B CA 1
ATOM 3699 C C . VAL B 1 3 ? 12.469 22.656 22.766 1 23.77 3 VAL B C 1
ATOM 3701 O O . VAL B 1 3 ? 11.281 22.484 22.469 1 23.77 3 VAL B O 1
ATOM 3704 N N . MET B 1 4 ? 13.242 23.469 21.969 1 24.77 4 MET B N 1
ATOM 3705 C CA . MET B 1 4 ? 13.062 23.875 20.578 1 24.77 4 MET B CA 1
ATOM 3706 C C . MET B 1 4 ? 13.336 22.719 19.625 1 24.77 4 MET B C 1
ATOM 3708 O O . MET B 1 4 ? 14.43 22.156 19.625 1 24.77 4 MET B O 1
ATOM 3712 N N . LEU B 1 5 ? 12.43 21.828 19.422 1 29.41 5 LEU B N 1
ATOM 3713 C CA . LEU B 1 5 ? 12.758 20.734 18.516 1 29.41 5 LEU B CA 1
ATOM 3714 C C . LEU B 1 5 ? 12.656 21.188 17.062 1 29.41 5 LEU B C 1
ATOM 3716 O O . LEU B 1 5 ? 11.602 21.656 16.625 1 29.41 5 LEU B O 1
ATOM 3720 N N . LEU B 1 6 ? 13.734 21.766 16.547 1 27.78 6 LEU B N 1
ATOM 3721 C CA . LEU B 1 6 ? 13.727 22.094 15.125 1 27.78 6 LEU B CA 1
ATOM 3722 C C . LEU B 1 6 ? 13.875 20.844 14.266 1 27.78 6 LEU B C 1
ATOM 3724 O O . LEU B 1 6 ? 14.852 20.094 14.414 1 27.78 6 LEU B O 1
ATOM 3728 N N . PHE B 1 7 ? 12.883 20.203 14.008 1 29.12 7 PHE B N 1
ATOM 3729 C CA . PHE B 1 7 ? 12.945 19.078 13.094 1 29.12 7 PHE B CA 1
ATOM 3730 C C . PHE B 1 7 ? 13.07 19.547 11.648 1 29.12 7 PHE B C 1
ATOM 3732 O O . PHE B 1 7 ? 12.164 20.203 11.125 1 29.12 7 PHE B O 1
ATOM 3739 N N . GLY B 1 8 ? 14.25 20.062 11.25 1 27.52 8 GLY B N 1
ATOM 3740 C CA . GLY B 1 8 ? 14.438 20.438 9.859 1 27.52 8 GLY B CA 1
ATOM 3741 C C . GLY B 1 8 ? 14.602 19.234 8.938 1 27.52 8 GLY B C 1
ATOM 3742 O O . GLY B 1 8 ? 15.477 18.406 9.141 1 27.52 8 GLY B O 1
ATOM 3743 N N . LEU B 1 9 ? 13.617 18.719 8.508 1 28.23 9 LEU B N 1
ATOM 3744 C CA . LEU B 1 9 ? 13.781 17.641 7.52 1 28.23 9 LEU B CA 1
ATOM 3745 C C . LEU B 1 9 ? 14.148 18.219 6.156 1 28.23 9 LEU B C 1
ATOM 3747 O O . LEU B 1 9 ? 13.438 19.078 5.629 1 28.23 9 LEU B O 1
ATOM 3751 N N . PHE B 1 10 ? 15.414 18.219 5.781 1 27.42 10 PHE B N 1
ATOM 3752 C CA . PHE B 1 10 ? 15.883 18.688 4.48 1 27.42 10 PHE B CA 1
ATOM 3753 C C . PHE B 1 10 ? 15.742 17.594 3.428 1 27.42 10 PHE B C 1
ATOM 3755 O O . PHE B 1 10 ? 16.188 16.469 3.641 1 27.42 10 PHE B O 1
ATOM 3762 N N . LEU B 1 11 ? 14.789 17.703 2.699 1 27.36 11 LEU B N 1
ATOM 3763 C CA . LEU B 1 11 ? 14.766 16.828 1.526 1 27.36 11 LEU B CA 1
ATOM 3764 C C . LEU B 1 11 ? 15.625 17.406 0.407 1 27.36 11 LEU B C 1
ATOM 3766 O O . LEU B 1 11 ? 15.445 18.547 -0.003 1 27.36 11 LEU B O 1
ATOM 3770 N N . PHE B 1 12 ? 16.953 17.172 0.266 1 27.16 12 PHE B N 1
ATOM 3771 C CA . PHE B 1 12 ? 17.859 17.688 -0.755 1 27.16 12 PHE B CA 1
ATOM 3772 C C . PHE B 1 12 ? 17.594 17.016 -2.1 1 27.16 12 PHE B C 1
ATOM 3774 O O . PHE B 1 12 ? 17.547 15.789 -2.189 1 27.16 12 PHE B O 1
ATOM 3781 N N . CYS B 1 13 ? 16.891 17.641 -2.957 1 25.78 13 CYS B N 1
ATOM 3782 C CA . CYS B 1 13 ? 17.141 17.25 -4.34 1 25.78 13 CYS B CA 1
ATOM 3783 C C . CYS B 1 13 ? 18.594 17.5 -4.719 1 25.78 13 CYS B C 1
ATOM 3785 O O . CYS B 1 13 ? 19.281 18.328 -4.098 1 25.78 13 CYS B O 1
ATOM 3787 N N . GLY B 1 14 ? 19.219 16.969 -5.93 1 23.64 14 GLY B N 1
ATOM 3788 C CA . GLY B 1 14 ? 20.594 16.844 -6.359 1 23.64 14 GLY B CA 1
ATOM 3789 C C . GLY B 1 14 ? 21.391 18.141 -6.223 1 23.64 14 GLY B C 1
ATOM 3790 O O . GLY B 1 14 ? 22.438 18.156 -5.578 1 23.64 14 GLY B O 1
ATOM 3791 N N . ASN B 1 15 ? 21.562 18.906 -7.328 1 22.97 15 ASN B N 1
ATOM 3792 C CA . ASN B 1 15 ? 22.812 19.5 -7.777 1 22.97 15 ASN B CA 1
ATOM 3793 C C . ASN B 1 15 ? 23.109 20.812 -7.062 1 22.97 15 ASN B C 1
ATOM 3795 O O . ASN B 1 15 ? 23.906 21.625 -7.535 1 22.97 15 ASN B O 1
ATOM 3799 N N . LEU B 1 16 ? 22.188 21.344 -6.25 1 22.22 16 LEU B N 1
ATOM 3800 C CA . LEU B 1 16 ? 22.531 22.766 -6.164 1 22.22 16 LEU B CA 1
ATOM 3801 C C . LEU B 1 16 ? 23.844 22.969 -5.438 1 22.22 16 LEU B C 1
ATOM 3803 O O . LEU B 1 16 ? 24.188 22.203 -4.535 1 22.22 16 LEU B O 1
ATOM 3807 N N . ASN B 1 17 ? 24.828 23.781 -6.133 1 20.25 17 ASN B N 1
ATOM 3808 C CA . ASN B 1 17 ? 26.141 24.297 -5.777 1 20.25 17 ASN B CA 1
ATOM 3809 C C . ASN B 1 17 ? 26.156 24.875 -4.367 1 20.25 17 ASN B C 1
ATOM 3811 O O . ASN B 1 17 ? 25.312 25.703 -4.02 1 20.25 17 ASN B O 1
ATOM 3815 N N . ALA B 1 18 ? 26.578 24.094 -3.439 1 21.95 18 ALA B N 1
ATOM 3816 C CA . ALA B 1 18 ? 26.875 24.484 -2.064 1 21.95 18 ALA B CA 1
ATOM 3817 C C . ALA B 1 18 ? 27.656 25.797 -2.023 1 21.95 18 ALA B C 1
ATOM 3819 O O . ALA B 1 18 ? 28.844 25.812 -2.328 1 21.95 18 ALA B O 1
ATOM 3820 N N . GLN B 1 19 ? 27.109 26.938 -2.633 1 19.78 19 GLN B N 1
ATOM 3821 C CA . GLN B 1 19 ? 27.953 28.109 -2.473 1 19.78 19 GLN B CA 1
ATOM 3822 C C . GLN B 1 19 ? 28.266 28.359 -1.002 1 19.78 19 GLN B C 1
ATOM 3824 O O . GLN B 1 19 ? 27.391 28.25 -0.141 1 19.78 19 GLN B O 1
ATOM 3829 N N . GLN B 1 20 ? 29.5 28.047 -0.663 1 20.5 20 GLN B N 1
ATOM 3830 C CA . GLN B 1 20 ? 30.234 28.297 0.572 1 20.5 20 GLN B CA 1
ATOM 3831 C C . GLN B 1 20 ? 29.953 29.688 1.109 1 20.5 20 GLN B C 1
ATOM 3833 O O . GLN B 1 20 ? 30.328 30.688 0.486 1 20.5 20 GLN B O 1
ATOM 3838 N N . ILE B 1 21 ? 28.688 29.984 1.44 1 20.91 21 ILE B N 1
ATOM 3839 C CA . ILE B 1 21 ? 28.594 31.375 1.908 1 20.91 21 ILE B CA 1
ATOM 3840 C C . ILE B 1 21 ? 29.5 31.562 3.125 1 20.91 21 ILE B C 1
ATOM 3842 O O . ILE B 1 21 ? 29.391 30.828 4.113 1 20.91 21 ILE B O 1
ATOM 3846 N N . ASP B 1 22 ? 30.688 32.125 2.881 1 20.2 22 ASP B N 1
ATOM 3847 C CA . ASP B 1 22 ? 31.703 32.594 3.812 1 20.2 22 ASP B CA 1
ATOM 3848 C C . ASP B 1 22 ? 31.078 33.375 4.965 1 20.2 22 ASP B C 1
ATOM 3850 O O . ASP B 1 22 ? 30.281 34.281 4.738 1 20.2 22 ASP B O 1
ATOM 3854 N N . ARG B 1 23 ? 30.984 32.688 5.996 1 22.7 23 ARG B N 1
ATOM 3855 C CA . ARG B 1 23 ? 30.578 33.281 7.27 1 22.7 23 ARG B CA 1
ATOM 3856 C C . ARG B 1 23 ? 31.391 34.531 7.574 1 22.7 23 ARG B C 1
ATOM 3858 O O . ARG B 1 23 ? 32.594 34.469 7.816 1 22.7 23 ARG B O 1
ATOM 3865 N N . GLU B 1 24 ? 31.172 35.656 6.75 1 21.16 24 GLU B N 1
ATOM 3866 C CA . GLU B 1 24 ? 31.906 36.844 7.176 1 21.16 24 GLU B CA 1
ATOM 3867 C C . GLU B 1 24 ? 31.75 37.094 8.672 1 21.16 24 GLU B C 1
ATOM 3869 O O . GLU B 1 24 ? 30.766 36.656 9.273 1 21.16 24 GLU B O 1
ATOM 3874 N N . LYS B 1 25 ? 32.812 37.531 9.203 1 25.08 25 LYS B N 1
ATOM 3875 C CA . LYS B 1 25 ? 33.25 38 10.516 1 25.08 25 LYS B CA 1
ATOM 3876 C C . LYS B 1 25 ? 32.281 39 11.117 1 25.08 25 LYS B C 1
ATOM 3878 O O . LYS B 1 25 ? 31.828 39.938 10.438 1 25.08 25 LYS B O 1
ATOM 3883 N N . GLU B 1 26 ? 31.578 38.562 12.133 1 22.36 26 GLU B N 1
ATOM 3884 C CA . GLU B 1 26 ? 30.719 39.312 13.039 1 22.36 26 GLU B CA 1
ATOM 3885 C C . GLU B 1 26 ? 31.359 40.625 13.477 1 22.36 26 GLU B C 1
ATOM 3887 O O . GLU B 1 26 ? 32.375 40.625 14.195 1 22.36 26 GLU B O 1
ATOM 3892 N N . VAL B 1 27 ? 31.516 41.625 12.508 1 25.14 27 VAL B N 1
ATOM 3893 C CA . VAL B 1 27 ? 31.984 42.906 13.047 1 25.14 27 VAL B CA 1
ATOM 3894 C C . VAL B 1 27 ? 31 43.438 14.07 1 25.14 27 VAL B C 1
ATOM 3896 O O . VAL B 1 27 ? 29.828 43.656 13.758 1 25.14 27 VAL B O 1
ATOM 3899 N N . THR B 1 28 ? 31.234 43.156 15.289 1 25.83 28 THR B N 1
ATOM 3900 C CA . THR B 1 28 ? 30.594 43.625 16.5 1 25.83 28 THR B CA 1
ATOM 3901 C C . THR B 1 28 ? 30.641 45.156 16.578 1 25.83 28 THR B C 1
ATOM 3903 O O . THR B 1 28 ? 31.516 45.719 17.234 1 25.83 28 THR B O 1
ATOM 3906 N N . SER B 1 29 ? 30.594 45.906 15.422 1 25.91 29 SER B N 1
ATOM 3907 C CA . SER B 1 29 ? 30.75 47.312 15.789 1 25.91 29 SER B CA 1
ATOM 3908 C C . SER B 1 29 ? 29.578 47.781 16.641 1 25.91 29 SER B C 1
ATOM 3910 O O . SER B 1 29 ? 28.422 47.562 16.297 1 25.91 29 SER B O 1
ATOM 3912 N N . SER B 1 30 ? 29.781 48.031 17.859 1 28.5 30 SER B N 1
ATOM 3913 C CA . SER B 1 30 ? 29 48.688 18.906 1 28.5 30 SER B CA 1
ATOM 3914 C C . SER B 1 30 ? 28.484 50.062 18.438 1 28.5 30 SER B C 1
ATOM 3916 O O . SER B 1 30 ? 29.219 51.031 18.484 1 28.5 30 SER B O 1
ATOM 3918 N N . GLN B 1 31 ? 27.922 50.219 17.203 1 31.52 31 GLN B N 1
ATOM 3919 C CA . GLN B 1 31 ? 27.5 51.594 16.891 1 31.52 31 GLN B CA 1
ATOM 3920 C C . GLN B 1 31 ? 26.469 52.094 17.891 1 31.52 31 GLN B C 1
ATOM 3922 O O . GLN B 1 31 ? 25.562 51.344 18.281 1 31.52 31 GLN B O 1
ATOM 3927 N N . GLN B 1 32 ? 26.703 53.125 18.578 1 33.78 32 GLN B N 1
ATOM 3928 C CA . GLN B 1 32 ? 25.922 54.031 19.422 1 33.78 32 GLN B CA 1
ATOM 3929 C C . GLN B 1 32 ? 24.578 54.375 18.781 1 33.78 32 GLN B C 1
ATOM 3931 O O . GLN B 1 32 ? 24.547 54.969 17.719 1 33.78 32 GLN B O 1
ATOM 3936 N N . ILE B 1 33 ? 23.516 53.625 18.953 1 42.28 33 ILE B N 1
ATOM 3937 C CA . ILE B 1 33 ? 22.125 53.812 18.547 1 42.28 33 ILE B CA 1
ATOM 3938 C C . ILE B 1 33 ? 21.641 55.188 19.031 1 42.28 33 ILE B C 1
ATOM 3940 O O . ILE B 1 33 ? 21.562 55.406 20.234 1 42.28 33 ILE B O 1
ATOM 3944 N N . ASP B 1 34 ? 21.875 56.219 18.266 1 41.41 34 ASP B N 1
ATOM 3945 C CA . ASP B 1 34 ? 21.328 57.531 18.547 1 41.41 34 ASP B CA 1
ATOM 3946 C C . ASP B 1 34 ? 19.812 57.5 18.672 1 41.41 34 ASP B C 1
ATOM 3948 O O . ASP B 1 34 ? 19.125 56.844 17.891 1 41.41 34 ASP B O 1
ATOM 3952 N N . ALA B 1 35 ? 19.219 57.906 19.688 1 47.81 35 ALA B N 1
ATOM 3953 C CA . ALA B 1 35 ? 17.828 58 20.141 1 47.81 35 ALA B CA 1
ATOM 3954 C C . ALA B 1 35 ? 16.938 58.594 19.047 1 47.81 35 ALA B C 1
ATOM 3956 O O . ALA B 1 35 ? 15.805 58.156 18.859 1 47.81 35 ALA B O 1
ATOM 3957 N N . GLU B 1 36 ? 17.391 59.656 18.469 1 48.16 36 GLU B N 1
ATOM 3958 C CA . GLU B 1 36 ? 16.578 60.312 17.438 1 48.16 36 GLU B CA 1
ATOM 3959 C C . GLU B 1 36 ? 16.312 59.344 16.266 1 48.16 36 GLU B C 1
ATOM 3961 O O . GLU B 1 36 ? 15.227 59.344 15.695 1 48.16 36 GLU B O 1
ATOM 3966 N N . LYS B 1 37 ? 17.281 58.594 15.984 1 54.91 37 LYS B N 1
ATOM 3967 C CA . LYS B 1 37 ? 17.172 57.594 14.938 1 54.91 37 LYS B CA 1
ATOM 3968 C C . LYS B 1 37 ? 16.172 56.5 15.312 1 54.91 37 LYS B C 1
ATOM 3970 O O . LYS B 1 37 ? 15.516 55.906 14.445 1 54.91 37 LYS B O 1
ATOM 3975 N N . ASP B 1 38 ? 15.914 56.469 16.562 1 61.22 38 ASP B N 1
ATOM 3976 C CA . ASP B 1 38 ? 14.984 55.469 17.062 1 61.22 38 ASP B CA 1
ATOM 3977 C C . ASP B 1 38 ? 13.539 55.875 16.781 1 61.22 38 ASP B C 1
ATOM 3979 O O . ASP B 1 38 ? 12.695 55 16.484 1 61.22 38 ASP B O 1
ATOM 3983 N N . ALA B 1 39 ? 13.195 57.094 16.844 1 66.94 39 ALA B N 1
ATOM 3984 C CA . ALA B 1 39 ? 11.82 57.562 16.641 1 66.94 39 ALA B CA 1
ATOM 3985 C C . ALA B 1 39 ? 11.383 57.344 15.188 1 66.94 39 ALA B C 1
ATOM 3987 O O . ALA B 1 39 ? 10.211 57.062 14.93 1 66.94 39 ALA B O 1
ATOM 3988 N N . LEU B 1 40 ? 12.281 57.438 14.281 1 79.62 40 LEU B N 1
ATOM 3989 C CA . LEU B 1 40 ? 11.961 57.25 12.875 1 79.62 40 LEU B CA 1
ATOM 3990 C C . LEU B 1 40 ? 11.781 55.75 12.555 1 79.62 40 LEU B C 1
ATOM 3992 O O . LEU B 1 40 ? 11.125 55.406 11.57 1 79.62 40 LEU B O 1
ATOM 3996 N N . LEU B 1 41 ? 12.242 54.969 13.375 1 91.31 41 LEU B N 1
ATOM 3997 C CA . LEU B 1 41 ? 12.234 53.531 13.102 1 91.31 41 LEU B CA 1
ATOM 3998 C C . LEU B 1 41 ? 11.133 52.844 13.898 1 91.31 41 LEU B C 1
ATOM 4000 O O . LEU B 1 41 ? 11.07 51.625 13.938 1 91.31 41 LEU B O 1
ATOM 4004 N N . THR B 1 42 ? 10.234 53.625 14.469 1 94.38 42 THR B N 1
ATOM 4005 C CA . THR B 1 42 ? 9.148 53.031 15.258 1 94.38 42 THR B CA 1
ATOM 4006 C C . THR B 1 42 ? 7.812 53.688 14.891 1 94.38 42 THR B C 1
ATOM 4008 O O . THR B 1 42 ? 7.73 54.906 14.703 1 94.38 42 THR B O 1
ATOM 4011 N N . ARG B 1 43 ? 6.855 52.875 14.711 1 94.94 43 ARG B N 1
ATOM 4012 C CA . ARG B 1 43 ? 5.488 53.344 14.484 1 94.94 43 ARG B CA 1
ATOM 4013 C C . ARG B 1 43 ? 4.527 52.688 15.484 1 94.94 43 ARG B C 1
ATOM 4015 O O . ARG B 1 43 ? 4.648 51.5 15.797 1 94.94 43 ARG B O 1
ATOM 4022 N N . CYS B 1 44 ? 3.625 53.5 15.992 1 94.75 44 CYS B N 1
ATOM 4023 C CA . CYS B 1 44 ? 2.648 53 16.953 1 94.75 44 CYS B CA 1
ATOM 4024 C C . CYS B 1 44 ? 1.282 52.812 16.297 1 94.75 44 CYS B C 1
ATOM 4026 O O . CYS B 1 44 ? 0.896 53.625 15.438 1 94.75 44 CYS B O 1
ATOM 4028 N N . PHE B 1 45 ? 0.608 51.812 16.688 1 94.12 45 PHE B N 1
ATOM 4029 C CA . PHE B 1 45 ? -0.679 51.438 16.125 1 94.12 45 PHE B CA 1
ATOM 4030 C C . PHE B 1 45 ? -1.755 51.406 17.203 1 94.12 45 PHE B C 1
ATOM 4032 O O . PHE B 1 45 ? -2.311 50.344 17.5 1 94.12 45 PHE B O 1
ATOM 4039 N N . ASP B 1 46 ? -2.109 52.562 17.812 1 93 46 ASP B N 1
ATOM 4040 C CA . ASP B 1 46 ? -3.197 52.719 18.766 1 93 46 ASP B CA 1
ATOM 4041 C C . ASP B 1 46 ? -3.125 51.656 19.859 1 93 46 ASP B C 1
ATOM 4043 O O . ASP B 1 46 ? -2.092 51.5 20.516 1 93 46 ASP B O 1
ATOM 4047 N N . ARG B 1 47 ? -4.117 50.719 19.906 1 93.56 47 ARG B N 1
ATOM 4048 C CA . ARG B 1 47 ? -4.219 49.75 20.984 1 93.56 47 ARG B CA 1
ATOM 4049 C C . ARG B 1 47 ? -3.213 48.625 20.812 1 93.56 47 ARG B C 1
ATOM 4051 O O . ARG B 1 47 ? -2.986 47.812 21.719 1 93.56 47 ARG B O 1
ATOM 4058 N N . TRP B 1 48 ? -2.594 48.531 19.641 1 95.75 48 TRP B N 1
ATOM 4059 C CA . TRP B 1 48 ? -1.762 47.406 19.297 1 95.75 48 TRP B CA 1
ATOM 4060 C C . TRP B 1 48 ? -0.315 47.625 19.719 1 95.75 48 TRP B C 1
ATOM 4062 O O . TRP B 1 48 ? 0.523 46.719 19.594 1 95.75 48 TRP B O 1
ATOM 4072 N N . GLY B 1 49 ? -0.033 48.844 20.188 1 94.5 49 GLY B N 1
ATOM 4073 C CA . GLY B 1 49 ? 1.328 49.125 20.609 1 94.5 49 GLY B CA 1
ATOM 4074 C C . GLY B 1 49 ? 2.211 49.625 19.469 1 94.5 49 GLY B C 1
ATOM 4075 O O . GLY B 1 49 ? 1.714 50.031 18.422 1 94.5 49 GLY B O 1
ATOM 4076 N N . CYS B 1 50 ? 3.562 49.594 19.734 1 95.81 50 CYS B N 1
ATOM 4077 C CA . CYS B 1 50 ? 4.484 50.156 18.766 1 95.81 50 CYS B CA 1
ATOM 4078 C C . CYS B 1 50 ? 5.375 49.062 18.172 1 95.81 50 CYS B C 1
ATOM 4080 O O . CYS B 1 50 ? 5.734 48.094 18.844 1 95.81 50 CYS B O 1
ATOM 4082 N N . ILE B 1 51 ? 5.715 49.188 16.891 1 95.44 51 ILE B N 1
ATOM 4083 C CA . ILE B 1 51 ? 6.574 48.25 16.188 1 95.44 51 ILE B CA 1
ATOM 4084 C C . ILE B 1 51 ? 7.797 49 15.641 1 95.44 51 ILE B C 1
ATOM 4086 O O . ILE B 1 51 ? 7.668 50.031 14.992 1 95.44 51 ILE B O 1
ATOM 4090 N N . SER B 1 52 ? 8.898 48.406 15.977 1 95 52 SER B N 1
ATOM 4091 C CA . SER B 1 52 ? 10.148 48.969 15.453 1 95 52 SER B CA 1
ATOM 4092 C C . SER B 1 52 ? 10.625 48.156 14.234 1 95 52 SER B C 1
ATOM 4094 O O . SER B 1 52 ? 10.477 46.938 14.188 1 95 52 SER B O 1
ATOM 4096 N N . ILE B 1 53 ? 11.211 48.875 13.258 1 94.81 53 ILE B N 1
ATOM 4097 C CA . ILE B 1 53 ? 11.727 48.188 12.078 1 94.81 53 ILE B CA 1
ATOM 4098 C C . ILE B 1 53 ? 13.25 48.219 12.086 1 94.81 53 ILE B C 1
ATOM 4100 O O . ILE B 1 53 ? 13.891 47.875 11.086 1 94.81 53 ILE B O 1
ATOM 4104 N N . GLY B 1 54 ? 13.742 48.688 13.18 1 93.44 54 GLY B N 1
ATOM 4105 C CA . GLY B 1 54 ? 15.188 48.656 13.336 1 93.44 54 GLY B CA 1
ATOM 4106 C C . GLY B 1 54 ? 15.711 47.281 13.719 1 93.44 54 GLY B C 1
ATOM 4107 O O . GLY B 1 54 ? 15.008 46.281 13.562 1 93.44 54 GLY B O 1
ATOM 4108 N N . GLU B 1 55 ? 16.891 47.219 14.289 1 92.69 55 GLU B N 1
ATOM 4109 C CA . GLU B 1 55 ? 17.453 45.938 14.734 1 92.69 55 GLU B CA 1
ATOM 4110 C C . GLU B 1 55 ? 16.562 45.312 15.805 1 92.69 55 GLU B C 1
ATOM 4112 O O . GLU B 1 55 ? 16.047 46 16.688 1 92.69 55 GLU B O 1
ATOM 4117 N N . PRO B 1 56 ? 16.359 44.094 15.695 1 95.56 56 PRO B N 1
ATOM 4118 C CA . PRO B 1 56 ? 17 43.094 14.812 1 95.56 56 PRO B CA 1
ATOM 4119 C C . PRO B 1 56 ? 16.219 42.844 13.531 1 95.56 56 PRO B C 1
ATOM 4121 O O . PRO B 1 56 ? 16.547 41.938 12.773 1 95.56 56 PRO B O 1
ATOM 4124 N N . PHE B 1 57 ? 15.266 43.625 13.273 1 96.06 57 PHE B N 1
ATOM 4125 C CA . PHE B 1 57 ? 14.406 43.406 12.117 1 96.06 57 PHE B CA 1
ATOM 4126 C C . PHE B 1 57 ? 15.016 44.031 10.867 1 96.06 57 PHE B C 1
ATOM 4128 O O . PHE B 1 57 ? 14.477 43.875 9.766 1 96.06 57 PHE B O 1
ATOM 4135 N N . PHE B 1 58 ? 16.047 44.75 11 1 93.5 58 PHE B N 1
ATOM 4136 C CA . PHE B 1 58 ? 16.891 45.219 9.914 1 93.5 58 PHE B CA 1
ATOM 4137 C C . PHE B 1 58 ? 18.297 44.656 10.023 1 93.5 58 PHE B C 1
ATOM 4139 O O . PHE B 1 58 ? 18.984 44.875 11.023 1 93.5 58 PHE B O 1
ATOM 4146 N N . SER B 1 59 ? 18.672 43.969 9.016 1 92.75 59 SER B N 1
ATOM 4147 C CA . SER B 1 59 ? 19.984 43.344 8.945 1 92.75 59 SER B CA 1
ATOM 4148 C C . SER B 1 59 ? 20.375 43.031 7.508 1 92.75 59 SER B C 1
ATOM 4150 O O . SER B 1 59 ? 19.609 43.281 6.582 1 92.75 59 SER B O 1
ATOM 4152 N N . SER B 1 60 ? 21.562 42.5 7.305 1 92.94 60 SER B N 1
ATOM 4153 C CA . SER B 1 60 ? 22.031 42.094 5.973 1 92.94 60 SER B CA 1
ATOM 4154 C C . SER B 1 60 ? 21.172 40.969 5.406 1 92.94 60 SER B C 1
ATOM 4156 O O . SER B 1 60 ? 21.016 40.844 4.188 1 92.94 60 SER B O 1
ATOM 4158 N N . LEU B 1 61 ? 20.578 40.188 6.344 1 92.5 61 LEU B N 1
ATOM 4159 C CA . LEU B 1 61 ? 19.75 39.062 5.938 1 92.5 61 LEU B CA 1
ATOM 4160 C C . LEU B 1 61 ? 18.297 39.5 5.738 1 92.5 61 LEU B C 1
ATOM 4162 O O . LEU B 1 61 ? 17.484 38.75 5.23 1 92.5 61 LEU B O 1
ATOM 4166 N N . ARG B 1 62 ? 18.016 40.656 6.129 1 93.62 62 ARG B N 1
ATOM 4167 C CA . ARG B 1 62 ? 16.719 41.312 5.973 1 93.62 62 ARG B CA 1
ATOM 4168 C C . ARG B 1 62 ? 16.891 42.75 5.574 1 93.62 62 ARG B C 1
ATOM 4170 O O . ARG B 1 62 ? 16.578 43.656 6.355 1 93.62 62 ARG B O 1
ATOM 4177 N N . PRO B 1 63 ? 17.188 42.969 4.324 1 91.62 63 PRO B N 1
ATOM 4178 C CA . PRO B 1 63 ? 17.656 44.312 3.891 1 91.62 63 PRO B CA 1
ATOM 4179 C C . PRO B 1 63 ? 16.5 45.281 3.703 1 91.62 63 PRO B C 1
ATOM 4181 O O . PRO B 1 63 ? 16.734 46.5 3.625 1 91.62 63 PRO B O 1
ATOM 4184 N N . ILE B 1 64 ? 15.391 44.812 3.508 1 91.88 64 ILE B N 1
ATOM 4185 C CA . ILE B 1 64 ? 14.219 45.688 3.41 1 91.88 64 ILE B CA 1
ATOM 4186 C C . ILE B 1 64 ? 13.312 45.469 4.617 1 91.88 64 ILE B C 1
ATOM 4188 O O . ILE B 1 64 ? 12.789 44.375 4.816 1 91.88 64 ILE B O 1
ATOM 4192 N N . SER B 1 65 ? 13.227 46.406 5.398 1 93.25 65 SER B N 1
ATOM 4193 C CA . SER B 1 65 ? 12.359 46.344 6.574 1 93.25 65 SER B CA 1
ATOM 4194 C C . SER B 1 65 ? 11.258 47.406 6.508 1 93.25 65 SER B C 1
ATOM 4196 O O . SER B 1 65 ? 11.531 48.594 6.543 1 93.25 65 SER B O 1
ATOM 4198 N N . LEU B 1 66 ? 10.062 46.969 6.387 1 96 66 LEU B N 1
ATOM 4199 C CA . LEU B 1 66 ? 8.906 47.844 6.254 1 96 66 LEU B CA 1
ATOM 4200 C C . LEU B 1 66 ? 8.031 47.781 7.5 1 96 66 LEU B C 1
ATOM 4202 O O . LEU B 1 66 ? 8.086 46.812 8.258 1 96 66 LEU B O 1
ATOM 4206 N N . PHE B 1 67 ? 7.309 48.906 7.715 1 96.69 67 PHE B N 1
ATOM 4207 C CA . PHE B 1 67 ? 6.262 48.812 8.727 1 96.69 67 PHE B CA 1
ATOM 4208 C C . PHE B 1 67 ? 5.102 47.969 8.242 1 96.69 67 PHE B C 1
ATOM 4210 O O . PHE B 1 67 ? 4.723 48.031 7.07 1 96.69 67 PHE B O 1
ATOM 4217 N N . PRO B 1 68 ? 4.555 47.156 9.156 1 97.5 68 PRO B N 1
ATOM 4218 C CA . PRO B 1 68 ? 3.32 46.469 8.773 1 97.5 68 PRO B CA 1
ATOM 4219 C C . PRO B 1 68 ? 2.15 47.438 8.562 1 97.5 68 PRO B C 1
ATOM 4221 O O . PRO B 1 68 ? 2.205 48.562 9.008 1 97.5 68 PRO B O 1
ATOM 4224 N N . ILE B 1 69 ? 1.198 46.969 7.848 1 96.75 69 ILE B N 1
ATOM 4225 C CA . ILE B 1 69 ? -0.04 47.719 7.801 1 96.75 69 ILE B CA 1
ATOM 4226 C C . ILE B 1 69 ? -0.733 47.656 9.164 1 96.75 69 ILE B C 1
ATOM 4228 O O . ILE B 1 69 ? -0.4 46.844 10 1 96.75 69 ILE B O 1
ATOM 4232 N N . HIS B 1 70 ? -1.65 48.625 9.32 1 96.75 70 HIS B N 1
ATOM 4233 C CA . HIS B 1 70 ? -2.369 48.656 10.594 1 96.75 70 HIS B CA 1
ATOM 4234 C C . HIS B 1 70 ? -3.041 47.312 10.859 1 96.75 70 HIS B C 1
ATOM 4236 O O . HIS B 1 70 ? -3.672 46.719 9.969 1 96.75 70 HIS B O 1
ATOM 4242 N N . PRO B 1 71 ? -2.93 46.719 12.07 1 96.88 71 PRO B N 1
ATOM 4243 C CA . PRO B 1 71 ? -3.514 45.406 12.383 1 96.88 71 PRO B CA 1
ATOM 4244 C C . PRO B 1 71 ? -5.004 45.344 12.055 1 96.88 71 PRO B C 1
ATOM 4246 O O . PRO B 1 71 ? -5.484 44.312 11.586 1 96.88 71 PRO B O 1
ATOM 4249 N N . ASP B 1 72 ? -5.699 46.438 12.203 1 95.06 72 ASP B N 1
ATOM 4250 C CA . ASP B 1 72 ? -7.125 46.438 11.883 1 95.06 72 ASP B CA 1
ATOM 4251 C C . ASP B 1 72 ? -7.348 46.344 10.375 1 95.06 72 ASP B C 1
ATOM 4253 O O . ASP B 1 72 ? -8.367 45.812 9.922 1 95.06 72 ASP B O 1
ATOM 4257 N N . SER B 1 73 ? -6.414 46.875 9.672 1 94.88 73 SER B N 1
ATOM 4258 C CA . SER B 1 73 ? -6.539 46.906 8.219 1 94.88 73 SER B CA 1
ATOM 4259 C C . SER B 1 73 ? -6.215 45.531 7.629 1 94.88 73 SER B C 1
ATOM 4261 O O . SER B 1 73 ? -6.562 45.25 6.48 1 94.88 73 SER B O 1
ATOM 4263 N N . LEU B 1 74 ? -5.543 44.688 8.438 1 95.69 74 LEU B N 1
ATOM 4264 C CA . LEU B 1 74 ? -5.258 43.344 7.996 1 95.69 74 LEU B CA 1
ATOM 4265 C C . LEU B 1 74 ? -6.551 42.562 7.773 1 95.69 74 LEU B C 1
ATOM 4267 O O . LEU B 1 74 ? -6.598 41.656 6.938 1 95.69 74 LEU B O 1
ATOM 4271 N N . ASP B 1 75 ? -7.512 42.875 8.531 1 94.94 75 ASP B N 1
ATOM 4272 C CA . ASP B 1 75 ? -8.828 42.25 8.484 1 94.94 75 ASP B CA 1
ATOM 4273 C C . ASP B 1 75 ? -8.711 40.719 8.516 1 94.94 75 ASP B C 1
ATOM 4275 O O . ASP B 1 75 ? -9.242 40.031 7.645 1 94.94 75 ASP B O 1
ATOM 4279 N N . ALA B 1 76 ? -7.902 40.25 9.445 1 98 76 ALA B N 1
ATOM 4280 C CA . ALA B 1 76 ? -7.773 38.812 9.609 1 98 76 ALA B CA 1
ATOM 4281 C C . ALA B 1 76 ? -9.094 38.188 10.062 1 98 76 ALA B C 1
ATOM 4283 O O . ALA B 1 76 ? -9.734 38.688 10.984 1 98 76 ALA B O 1
ATOM 4284 N N . GLN B 1 77 ? -9.531 37.188 9.336 1 98.44 77 GLN B N 1
ATOM 4285 C CA . GLN B 1 77 ? -10.758 36.469 9.68 1 98.44 77 GLN B CA 1
ATOM 4286 C C . GLN B 1 77 ? -10.438 35.156 10.375 1 98.44 77 GLN B C 1
ATOM 4288 O O . GLN B 1 77 ? -9.531 34.438 9.953 1 98.44 77 GLN B O 1
ATOM 4293 N N . PHE B 1 78 ? -11.133 34.906 11.484 1 98.81 78 PHE B N 1
ATOM 4294 C CA . PHE B 1 78 ? -11.016 33.625 12.203 1 98.81 78 PHE B CA 1
ATOM 4295 C C . PHE B 1 78 ? -12.18 32.719 11.859 1 98.81 78 PHE B C 1
ATOM 4297 O O . PHE B 1 78 ? -13.32 32.969 12.242 1 98.81 78 PHE B O 1
ATOM 4304 N N . LEU B 1 79 ? -11.836 31.625 11.156 1 98.81 79 LEU B N 1
ATOM 4305 C CA . LEU B 1 79 ? -12.836 30.734 10.594 1 98.81 79 LEU B CA 1
ATOM 4306 C C . LEU B 1 79 ? -12.859 29.406 11.344 1 98.81 79 LEU B C 1
ATOM 4308 O O . LEU B 1 79 ? -11.961 28.578 11.18 1 98.81 79 LEU B O 1
ATOM 4312 N N . LEU B 1 80 ? -13.938 29.188 12.086 1 98.81 80 LEU B N 1
ATOM 4313 C CA . LEU B 1 80 ? -14.086 28 12.93 1 98.81 80 LEU B CA 1
ATOM 4314 C C . LEU B 1 80 ? -14.719 26.859 12.156 1 98.81 80 LEU B C 1
ATOM 4316 O O . LEU B 1 80 ? -15.695 27.047 11.438 1 98.81 80 LEU B O 1
ATOM 4320 N N . VAL B 1 81 ? -14.125 25.719 12.281 1 98.38 81 VAL B N 1
ATOM 4321 C CA . VAL B 1 81 ? -14.703 24.469 11.781 1 98.38 81 VAL B CA 1
ATOM 4322 C C . VAL B 1 81 ? -14.68 23.422 12.883 1 98.38 81 VAL B C 1
ATOM 4324 O O . VAL B 1 81 ? -13.672 23.266 13.586 1 98.38 81 VAL B O 1
ATOM 4327 N N . THR B 1 82 ? -15.781 22.719 13.117 1 97.38 82 THR B N 1
ATOM 4328 C CA . THR B 1 82 ? -15.906 21.672 14.109 1 97.38 82 THR B CA 1
ATOM 4329 C C . THR B 1 82 ? -16.547 20.422 13.492 1 97.38 82 THR B C 1
ATOM 4331 O O . THR B 1 82 ? -16.922 20.422 12.32 1 97.38 82 THR B O 1
ATOM 4334 N N . ARG B 1 83 ? -16.688 19.359 14.273 1 93.88 83 ARG B N 1
ATOM 4335 C CA . ARG B 1 83 ? -17.312 18.125 13.805 1 93.88 83 ARG B CA 1
ATOM 4336 C C . ARG B 1 83 ? -18.797 18.344 13.531 1 93.88 83 ARG B C 1
ATOM 4338 O O . ARG B 1 83 ? -19.406 17.625 12.734 1 93.88 83 ARG B O 1
ATOM 4345 N N . SER B 1 84 ? -19.406 19.328 14.219 1 90.88 84 SER B N 1
ATOM 4346 C CA . SER B 1 84 ? -20.828 19.594 14.062 1 90.88 84 SER B CA 1
ATOM 4347 C C . SER B 1 84 ? -21.141 20.188 12.695 1 90.88 84 SER B C 1
ATOM 4349 O O . SER B 1 84 ? -22.266 20.047 12.188 1 90.88 84 SER B O 1
ATOM 4351 N N . ALA B 1 85 ? -20.188 20.844 12.102 1 91.12 85 ALA B N 1
ATOM 4352 C CA . ALA B 1 85 ? -20.297 21.391 10.758 1 91.12 85 ALA B CA 1
ATOM 4353 C C . ALA B 1 85 ? -18.953 21.359 10.031 1 91.12 85 ALA B C 1
ATOM 4355 O O . ALA B 1 85 ? -18.344 22.406 9.797 1 91.12 85 ALA B O 1
ATOM 4356 N N . PRO B 1 86 ? -18.562 20.188 9.594 1 91.44 86 PRO B N 1
ATOM 4357 C CA . PRO B 1 86 ? -17.188 20.016 9.109 1 91.44 86 PRO B CA 1
ATOM 4358 C C . PRO B 1 86 ? -16.953 20.672 7.754 1 91.44 86 PRO B C 1
ATOM 4360 O O . PRO B 1 86 ? -15.805 20.812 7.32 1 91.44 86 PRO B O 1
ATOM 4363 N N . ASP B 1 87 ? -17.969 21.172 7.098 1 87.88 87 ASP B N 1
ATOM 4364 C CA . ASP B 1 87 ? -17.812 21.766 5.777 1 87.88 87 ASP B CA 1
ATOM 4365 C C . ASP B 1 87 ? -18.141 23.266 5.809 1 87.88 87 ASP B C 1
ATOM 4367 O O . ASP B 1 87 ? -18.203 23.906 4.766 1 87.88 87 ASP B O 1
ATOM 4371 N N . VAL B 1 88 ? -18.328 23.766 6.949 1 93.62 88 VAL B N 1
ATOM 4372 C CA . VAL B 1 88 ? -18.766 25.156 7.07 1 93.62 88 VAL B CA 1
ATOM 4373 C C . VAL B 1 88 ? -17.734 25.953 7.871 1 93.62 88 VAL B C 1
ATOM 4375 O O . VAL B 1 88 ? -17.359 25.562 8.977 1 93.62 88 VAL B O 1
ATOM 4378 N N . PHE B 1 89 ? -17.328 27.016 7.266 1 97.69 89 PHE B N 1
ATOM 4379 C CA . PHE B 1 89 ? -16.469 27.953 7.969 1 97.69 89 PHE B CA 1
ATOM 4380 C C . PHE B 1 89 ? -17.297 29 8.695 1 97.69 89 PHE B C 1
ATOM 4382 O O . PHE B 1 89 ? -17.922 29.844 8.055 1 97.69 89 PHE B O 1
ATOM 4389 N N . GLN B 1 90 ? -17.234 28.969 10.031 1 98.25 90 GLN B N 1
ATOM 4390 C CA . GLN B 1 90 ? -17.969 29.938 10.828 1 98.25 90 GLN B CA 1
ATOM 4391 C C . GLN B 1 90 ? -17.062 31.062 11.297 1 98.25 90 GLN B C 1
ATOM 4393 O O . GLN B 1 90 ? -16.078 30.828 11.992 1 98.25 90 GLN B O 1
ATOM 4398 N N . LYS B 1 91 ? -17.469 32.219 10.945 1 98.19 91 LYS B N 1
ATOM 4399 C CA . LYS B 1 91 ? -16.672 33.375 11.336 1 98.19 91 LYS B CA 1
ATOM 4400 C C . LYS B 1 91 ? -16.875 33.719 12.805 1 98.19 91 LYS B C 1
ATOM 4402 O O . LYS B 1 91 ? -18.016 33.906 13.25 1 98.19 91 LYS B O 1
ATOM 4407 N N . ILE B 1 92 ? -15.805 33.75 13.555 1 98.31 92 ILE B N 1
ATOM 4408 C CA . ILE B 1 92 ? -15.859 34.188 14.945 1 98.31 92 ILE B CA 1
ATOM 4409 C C . ILE B 1 92 ? -14.898 35.344 15.148 1 98.31 92 ILE B C 1
ATOM 4411 O O . ILE B 1 92 ? -13.883 35.469 14.461 1 98.31 92 ILE B O 1
ATOM 4415 N N . ARG B 1 93 ? -15.266 36.219 16.047 1 96.62 93 ARG B N 1
ATOM 4416 C CA . ARG B 1 93 ? -14.492 37.438 16.25 1 96.62 93 ARG B CA 1
ATOM 4417 C C . ARG B 1 93 ? -14.305 37.719 17.734 1 96.62 93 ARG B C 1
ATOM 4419 O O . ARG B 1 93 ? -15.266 37.656 18.516 1 96.62 93 ARG B O 1
ATOM 4426 N N . ALA B 1 94 ? -13.047 38.062 18.031 1 95.06 94 ALA B N 1
ATOM 4427 C CA . ALA B 1 94 ? -12.773 38.469 19.406 1 95.06 94 ALA B CA 1
ATOM 4428 C C . ALA B 1 94 ? -13.602 39.688 19.781 1 95.06 94 ALA B C 1
ATOM 4430 O O . ALA B 1 94 ? -13.734 40.625 18.984 1 95.06 94 ALA B O 1
ATOM 4431 N N . GLY B 1 95 ? -14.172 39.688 20.953 1 92.81 95 GLY B N 1
ATOM 4432 C CA . GLY B 1 95 ? -14.969 40.812 21.438 1 92.81 95 GLY B CA 1
ATOM 4433 C C . GLY B 1 95 ? -16.422 40.719 21.016 1 92.81 95 GLY B C 1
ATOM 4434 O O . GLY B 1 95 ? -17.266 41.469 21.516 1 92.81 95 GLY B O 1
ATOM 4435 N N . ASN B 1 96 ? -16.703 39.812 20.109 1 93.88 96 ASN B N 1
ATOM 4436 C CA . ASN B 1 96 ? -18.078 39.625 19.672 1 93.88 96 ASN B CA 1
ATOM 4437 C C . ASN B 1 96 ? -18.641 38.312 20.219 1 93.88 96 ASN B C 1
ATOM 4439 O O . ASN B 1 96 ? -18.609 37.281 19.531 1 93.88 96 ASN B O 1
ATOM 4443 N N . ASN B 1 97 ? -19.297 38.406 21.266 1 92.62 97 ASN B N 1
ATOM 4444 C CA . ASN B 1 97 ? -19.812 37.219 21.969 1 92.62 97 ASN B CA 1
ATOM 4445 C C . ASN B 1 97 ? -20.859 36.5 21.125 1 92.62 97 ASN B C 1
ATOM 4447 O O . ASN B 1 97 ? -20.953 35.281 21.172 1 92.62 97 ASN B O 1
ATOM 4451 N N . SER B 1 98 ? -21.578 37.219 20.375 1 95.06 98 SER B N 1
ATOM 4452 C CA . SER B 1 98 ? -22.641 36.625 19.562 1 95.06 98 SER B CA 1
ATOM 4453 C C . SER B 1 98 ? -22.062 35.719 18.5 1 95.06 98 SER B C 1
ATOM 4455 O O . SER B 1 98 ? -22.656 34.688 18.156 1 95.06 98 SER B O 1
ATOM 4457 N N . SER B 1 99 ? -20.906 36.062 17.984 1 96.5 99 SER B N 1
ATOM 4458 C CA . SER B 1 99 ? -20.297 35.25 16.953 1 96.5 99 SER B CA 1
ATOM 4459 C C . SER B 1 99 ? -19.906 33.875 17.5 1 96.5 99 SER B C 1
ATOM 4461 O O . SER B 1 99 ? -19.953 32.875 16.766 1 96.5 99 SER B O 1
ATOM 4463 N N . PHE B 1 100 ? -19.562 33.781 18.75 1 97 100 PHE B N 1
ATOM 4464 C CA . PHE B 1 100 ? -19.219 32.5 19.375 1 97 100 PHE B CA 1
ATOM 4465 C C . PHE B 1 100 ? -20.469 31.719 19.75 1 97 100 PHE B C 1
ATOM 4467 O O . PHE B 1 100 ? -20.562 30.516 19.484 1 97 100 PHE B O 1
ATOM 4474 N N . SER B 1 101 ? -21.484 32.438 20.281 1 95.69 101 SER B N 1
ATOM 4475 C CA . SER B 1 101 ? -22.703 31.766 20.734 1 95.69 101 SER B CA 1
ATOM 4476 C C . SER B 1 101 ? -23.469 31.203 19.547 1 95.69 101 SER B C 1
ATOM 4478 O O . SER B 1 101 ? -24.203 30.219 19.688 1 95.69 101 SER B O 1
ATOM 4480 N N . GLN B 1 102 ? -23.312 31.844 18.406 1 96.75 102 GLN B N 1
ATOM 4481 C CA . GLN B 1 102 ? -24.031 31.406 17.203 1 96.75 102 GLN B CA 1
ATOM 4482 C C . GLN B 1 102 ? -23.219 30.359 16.438 1 96.75 102 GLN B C 1
ATOM 4484 O O . GLN B 1 102 ? -23.672 29.828 15.422 1 96.75 102 GLN B O 1
ATOM 4489 N N . SER B 1 103 ? -22.062 30.062 16.891 1 97.56 103 SER B N 1
ATOM 4490 C CA . SER B 1 103 ? -21.203 29.062 16.266 1 97.56 103 SER B CA 1
ATOM 4491 C C . SER B 1 103 ? -21.203 27.766 17.062 1 97.56 103 SER B C 1
ATOM 4493 O O . SER B 1 103 ? -21.922 27.641 18.047 1 97.56 103 SER B O 1
ATOM 4495 N N . PHE B 1 104 ? -20.469 26.797 16.578 1 97.06 104 PHE B N 1
ATOM 4496 C CA . PHE B 1 104 ? -20.359 25.5 17.266 1 97.06 104 PHE B CA 1
ATOM 4497 C C . PHE B 1 104 ? -19.094 25.453 18.109 1 97.06 104 PHE B C 1
ATOM 4499 O O . PHE B 1 104 ? -18.594 24.359 18.422 1 97.06 104 PHE B O 1
ATOM 4506 N N . PHE B 1 105 ? -18.578 26.656 18.469 1 98 105 PHE B N 1
ATOM 4507 C CA . PHE B 1 105 ? -17.406 26.703 19.328 1 98 105 PHE B CA 1
ATOM 4508 C C . PHE B 1 105 ? -17.703 26.062 20.688 1 98 105 PHE B C 1
ATOM 4510 O O . PHE B 1 105 ? -18.734 26.344 21.297 1 98 105 PHE B O 1
ATOM 4517 N N . ASP B 1 106 ? -16.844 25.156 21.094 1 96.94 106 ASP B N 1
ATOM 4518 C CA . ASP B 1 106 ? -16.969 24.484 22.391 1 96.94 106 ASP B CA 1
ATOM 4519 C C . ASP B 1 106 ? -15.719 24.719 23.234 1 96.94 106 ASP B C 1
ATOM 4521 O O . ASP B 1 106 ? -14.656 24.156 22.969 1 96.94 106 ASP B O 1
ATOM 4525 N N . PRO B 1 107 ? -15.859 25.531 24.281 1 96 107 PRO B N 1
ATOM 4526 C CA . PRO B 1 107 ? -14.688 25.891 25.078 1 96 107 PRO B CA 1
ATOM 4527 C C . PRO B 1 107 ? -14.047 24.688 25.766 1 96 107 PRO B C 1
ATOM 4529 O O . PRO B 1 107 ? -12.938 24.781 26.297 1 96 107 PRO B O 1
ATOM 4532 N N . LEU B 1 108 ? -14.703 23.562 25.781 1 95.75 108 LEU B N 1
ATOM 4533 C CA . LEU B 1 108 ? -14.172 22.375 26.453 1 95.75 108 LEU B CA 1
ATOM 4534 C C . LEU B 1 108 ? -13.289 21.578 25.5 1 95.75 108 LEU B C 1
ATOM 4536 O O . LEU B 1 108 ? -12.625 20.625 25.922 1 95.75 108 LEU B O 1
ATOM 4540 N N . ARG B 1 109 ? -13.297 21.922 24.219 1 95.94 109 ARG B N 1
ATOM 4541 C CA . ARG B 1 109 ? -12.5 21.203 23.234 1 95.94 109 ARG B CA 1
ATOM 4542 C C . ARG B 1 109 ? -11.188 21.938 22.953 1 95.94 109 ARG B C 1
ATOM 4544 O O . ARG B 1 109 ? -11.141 23.156 22.969 1 95.94 109 ARG B O 1
ATOM 4551 N N . PRO B 1 110 ? -10.156 21.156 22.672 1 96.88 110 PRO B N 1
ATOM 4552 C CA . PRO B 1 110 ? -8.891 21.812 22.344 1 96.88 110 PRO B CA 1
ATOM 4553 C C . PRO B 1 110 ? -8.977 22.672 21.078 1 96.88 110 PRO B C 1
ATOM 4555 O O . PRO B 1 110 ? -9.852 22.438 20.234 1 96.88 110 PRO B O 1
ATOM 4558 N N . VAL B 1 111 ? -8.086 23.641 21.016 1 98.62 111 VAL B N 1
ATOM 4559 C CA . VAL B 1 111 ? -8.117 24.609 19.922 1 98.62 111 VAL B CA 1
ATOM 4560 C C . VAL B 1 111 ? -6.902 24.406 19.016 1 98.62 111 VAL B C 1
ATOM 4562 O O . VAL B 1 111 ? -5.77 24.344 19.5 1 98.62 111 VAL B O 1
ATOM 4565 N N . LYS B 1 112 ? -7.148 24.219 17.75 1 98.81 112 LYS B N 1
ATOM 4566 C CA . LYS B 1 112 ? -6.133 24.203 16.703 1 98.81 112 LYS B CA 1
ATOM 4567 C C . LYS B 1 112 ? -6.242 25.438 15.805 1 98.81 112 LYS B C 1
ATOM 4569 O O . LYS B 1 112 ? -7.324 25.734 15.289 1 98.81 112 LYS B O 1
ATOM 4574 N N . ILE B 1 113 ? -5.133 26.156 15.633 1 98.94 113 ILE B N 1
ATOM 4575 C CA . ILE B 1 113 ? -5.121 27.344 14.789 1 98.94 113 ILE B CA 1
ATOM 4576 C C . ILE B 1 113 ? -4.234 27.094 13.562 1 98.94 113 ILE B C 1
ATOM 4578 O O . ILE B 1 113 ? -3.086 26.672 13.703 1 98.94 113 ILE B O 1
ATOM 4582 N N . ILE B 1 114 ? -4.762 27.328 12.398 1 98.94 114 ILE B N 1
ATOM 4583 C CA . ILE B 1 114 ? -4.008 27.156 11.156 1 98.94 114 ILE B CA 1
ATOM 4584 C C . ILE B 1 114 ? -3.785 28.516 10.5 1 98.94 114 ILE B C 1
ATOM 4586 O O . ILE B 1 114 ? -4.73 29.281 10.312 1 98.94 114 ILE B O 1
ATOM 4590 N N . ILE B 1 115 ? -2.539 28.844 10.211 1 98.94 115 ILE B N 1
ATOM 4591 C CA . ILE B 1 115 ? -2.186 30.109 9.57 1 98.94 115 ILE B CA 1
ATOM 4592 C C . ILE B 1 115 ? -1.508 29.844 8.227 1 98.94 115 ILE B C 1
ATOM 4594 O O . ILE B 1 115 ? -0.436 29.234 8.18 1 98.94 115 ILE B O 1
ATOM 4598 N N . HIS B 1 116 ? -2.131 30.328 7.137 1 98.62 116 HIS B N 1
ATOM 4599 C CA . HIS B 1 116 ? -1.615 30.094 5.793 1 98.62 116 HIS B CA 1
ATOM 4600 C C . HIS B 1 116 ? -0.427 31 5.484 1 98.62 116 HIS B C 1
ATOM 4602 O O . HIS B 1 116 ? -0.064 31.844 6.297 1 98.62 116 HIS B O 1
ATOM 4608 N N . GLY B 1 117 ? 0.178 30.766 4.273 1 98.06 117 GLY B N 1
ATOM 4609 C CA . GLY B 1 117 ? 1.402 31.453 3.902 1 98.06 117 GLY B CA 1
ATOM 4610 C C . GLY B 1 117 ? 1.178 32.562 2.9 1 98.06 117 GLY B C 1
ATOM 4611 O O . GLY B 1 117 ? 0.1 33.156 2.859 1 98.06 117 GLY B O 1
ATOM 4612 N N . PHE B 1 118 ? 2.16 32.906 2.152 1 97.19 118 PHE B N 1
ATOM 4613 C CA . PHE B 1 118 ? 2.203 34 1.197 1 97.19 118 PHE B CA 1
ATOM 4614 C C . PHE B 1 118 ? 1.238 33.75 0.044 1 97.19 118 PHE B C 1
ATOM 4616 O O . PHE B 1 118 ? 1.198 32.656 -0.516 1 97.19 118 PHE B O 1
ATOM 4623 N N . ARG B 1 119 ? 0.454 34.75 -0.285 1 96.69 119 ARG B N 1
ATOM 4624 C CA . ARG B 1 119 ? -0.466 34.75 -1.418 1 96.69 119 ARG B CA 1
ATOM 4625 C C . ARG B 1 119 ? -1.431 33.562 -1.35 1 96.69 119 ARG B C 1
ATOM 4627 O O . ARG B 1 119 ? -1.641 32.875 -2.346 1 96.69 119 ARG B O 1
ATOM 4634 N N . GLU B 1 120 ? -1.842 33.312 -0.14 1 97.06 120 GLU B N 1
ATOM 4635 C CA . GLU B 1 120 ? -2.838 32.281 0.115 1 97.06 120 GLU B CA 1
ATOM 4636 C C . GLU B 1 120 ? -4.027 32.844 0.893 1 97.06 120 GLU B C 1
ATOM 4638 O O . GLU B 1 120 ? -4.117 34.031 1.12 1 97.06 120 GLU B O 1
ATOM 4643 N N . SER B 1 121 ? -4.961 31.922 1.189 1 97.81 121 SER B N 1
ATOM 4644 C CA . SER B 1 121 ? -6.129 32.281 1.995 1 97.81 121 SER B CA 1
ATOM 4645 C C . SER B 1 121 ? -6.469 31.156 2.98 1 97.81 121 SER B C 1
ATOM 4647 O O . SER B 1 121 ? -5.914 30.062 2.898 1 97.81 121 SER B O 1
ATOM 4649 N N . GLY B 1 122 ? -7.344 31.547 3.84 1 98.12 122 GLY B N 1
ATOM 4650 C CA . GLY B 1 122 ? -7.773 30.578 4.844 1 98.12 122 GLY B CA 1
ATOM 4651 C C . GLY B 1 122 ? -8.648 29.484 4.277 1 98.12 122 GLY B C 1
ATOM 4652 O O . GLY B 1 122 ? -9.055 28.562 5.004 1 98.12 122 GLY B O 1
ATOM 4653 N N . HIS B 1 123 ? -8.844 29.516 2.963 1 97.06 123 HIS B N 1
ATOM 4654 C CA . HIS B 1 123 ? -9.75 28.562 2.328 1 97.06 123 HIS B CA 1
ATOM 4655 C C . HIS B 1 123 ? -8.992 27.641 1.37 1 97.06 123 HIS B C 1
ATOM 4657 O O . HIS B 1 123 ? -9.602 27.031 0.496 1 97.06 123 HIS B O 1
ATOM 4663 N N . GLN B 1 124 ? -7.707 27.578 1.601 1 96.69 124 GLN B N 1
ATOM 4664 C CA . GLN B 1 124 ? -6.91 26.719 0.736 1 96.69 124 GLN B CA 1
ATOM 4665 C C . GLN B 1 124 ? -7.34 25.266 0.866 1 96.69 124 GLN B C 1
ATOM 4667 O O . GLN B 1 124 ? -7.805 24.844 1.925 1 96.69 124 GLN B O 1
ATOM 4672 N N . ASP B 1 125 ? -7.152 24.516 -0.256 1 95.38 125 ASP B N 1
ATOM 4673 C CA . ASP B 1 125 ? -7.523 23.109 -0.263 1 95.38 125 ASP B CA 1
ATOM 4674 C C . ASP B 1 125 ? -6.734 22.328 0.783 1 95.38 125 ASP B C 1
ATOM 4676 O O . ASP B 1 125 ? -7.285 21.453 1.466 1 95.38 125 ASP B O 1
ATOM 4680 N N . TRP B 1 126 ? -5.438 22.594 0.888 1 96.56 126 TRP B N 1
ATOM 4681 C CA . TRP B 1 126 ? -4.648 21.859 1.871 1 96.56 126 TRP B CA 1
ATOM 4682 C C . TRP B 1 126 ? -5.148 22.141 3.285 1 96.56 126 TRP B C 1
ATOM 4684 O O . TRP B 1 126 ? -5.039 21.281 4.168 1 96.56 126 TRP B O 1
ATOM 4694 N N . ILE B 1 127 ? -5.652 23.297 3.525 1 98.56 127 ILE B N 1
ATOM 4695 C CA . ILE B 1 127 ? -6.199 23.641 4.832 1 98.56 127 ILE B CA 1
ATOM 4696 C C . ILE B 1 127 ? -7.465 22.812 5.094 1 98.56 127 ILE B C 1
ATOM 4698 O O . ILE B 1 127 ? -7.637 22.266 6.18 1 98.56 127 ILE B O 1
ATOM 4702 N N . LYS B 1 128 ? -8.336 22.766 4.074 1 97.44 128 LYS B N 1
ATOM 4703 C CA . LYS B 1 128 ? -9.547 21.969 4.199 1 97.44 128 LYS B CA 1
ATOM 4704 C C . LYS B 1 128 ? -9.203 20.5 4.496 1 97.44 128 LYS B C 1
ATOM 4706 O O . LYS B 1 128 ? -9.828 19.875 5.355 1 97.44 128 LYS B O 1
ATOM 4711 N N . ASP B 1 129 ? -8.227 20 3.805 1 95.69 129 ASP B N 1
ATOM 4712 C CA . ASP B 1 129 ? -7.781 18.625 4.02 1 95.69 129 ASP B CA 1
ATOM 4713 C C . ASP B 1 129 ? -7.262 18.422 5.441 1 95.69 129 ASP B C 1
ATOM 4715 O O . ASP B 1 129 ? -7.578 17.422 6.09 1 95.69 129 ASP B O 1
ATOM 4719 N N . MET B 1 130 ? -6.496 19.344 5.887 1 98.31 130 MET B N 1
ATOM 4720 C CA . MET B 1 130 ? -5.922 19.25 7.227 1 98.31 130 MET B CA 1
ATOM 4721 C C . MET B 1 130 ? -7.012 19.328 8.289 1 98.31 130 MET B C 1
ATOM 4723 O O . MET B 1 130 ? -6.992 18.562 9.258 1 98.31 130 MET B O 1
ATOM 4727 N N . ILE B 1 131 ? -7.918 20.234 8.109 1 98.56 131 ILE B N 1
ATOM 4728 C CA . ILE B 1 131 ? -9.031 20.359 9.039 1 98.56 131 ILE B CA 1
ATOM 4729 C C . ILE B 1 131 ? -9.781 19.031 9.125 1 98.56 131 ILE B C 1
ATOM 4731 O O . ILE B 1 131 ? -10.07 18.531 10.227 1 98.56 131 ILE B O 1
ATOM 4735 N N . ARG B 1 132 ? -10.047 18.5 8.008 1 96.44 132 ARG B N 1
ATOM 4736 C CA . ARG B 1 132 ? -10.758 17.234 7.965 1 96.44 132 ARG B CA 1
ATOM 4737 C C . ARG B 1 132 ? -9.992 16.156 8.719 1 96.44 132 ARG B C 1
ATOM 4739 O O . ARG B 1 132 ? -10.578 15.383 9.484 1 96.44 132 ARG B O 1
ATOM 4746 N N . GLU B 1 133 ? -8.711 16.062 8.531 1 97.69 133 GLU B N 1
ATOM 4747 C CA . GLU B 1 133 ? -7.902 15.047 9.195 1 97.69 133 GLU B CA 1
ATOM 4748 C C . GLU B 1 133 ? -7.824 15.297 10.695 1 97.69 133 GLU B C 1
ATOM 4750 O O . GLU B 1 133 ? -7.844 14.359 11.492 1 97.69 133 GLU B O 1
ATOM 4755 N N . LEU B 1 134 ? -7.707 16.547 11.062 1 98.62 134 LEU B N 1
ATOM 4756 C CA . LEU B 1 134 ? -7.707 16.875 12.484 1 98.62 134 LEU B CA 1
ATOM 4757 C C . LEU B 1 134 ? -9.016 16.453 13.141 1 98.62 134 LEU B C 1
ATOM 4759 O O . LEU B 1 134 ? -9.016 15.836 14.211 1 98.62 134 LEU B O 1
ATOM 4763 N N . LEU B 1 135 ? -10.117 16.734 12.477 1 97.75 135 LEU B N 1
ATOM 4764 C CA . LEU B 1 135 ? -11.422 16.406 13.031 1 97.75 135 LEU B CA 1
ATOM 4765 C C . LEU B 1 135 ? -11.664 14.898 13 1 97.75 135 LEU B C 1
ATOM 4767 O O . LEU B 1 135 ? -12.492 14.391 13.758 1 97.75 135 LEU B O 1
ATOM 4771 N N . THR B 1 136 ? -10.984 14.234 12.102 1 97.06 136 THR B N 1
ATOM 4772 C CA . THR B 1 136 ? -11.008 12.773 12.094 1 97.06 136 THR B CA 1
ATOM 4773 C C . THR B 1 136 ? -10.289 12.219 13.32 1 97.06 136 THR B C 1
ATOM 4775 O O . THR B 1 136 ? -10.711 11.211 13.891 1 97.06 136 THR B O 1
ATOM 4778 N N . SER B 1 137 ? -9.297 12.859 13.727 1 97.06 137 SER B N 1
ATOM 4779 C CA . SER B 1 137 ? -8.477 12.406 14.852 1 97.06 137 SER B CA 1
ATOM 4780 C C . SER B 1 137 ? -9.195 12.609 16.172 1 97.06 137 SER B C 1
ATOM 4782 O O . SER B 1 137 ? -9.133 11.758 17.062 1 97.06 137 SER B O 1
ATOM 4784 N N . ASP B 1 138 ? -9.852 13.773 16.359 1 96.38 138 ASP B N 1
ATOM 4785 C CA . ASP B 1 138 ? -10.516 14.117 17.609 1 96.38 138 ASP B CA 1
ATOM 4786 C C . ASP B 1 138 ? -11.516 15.258 17.406 1 96.38 138 ASP B C 1
ATOM 4788 O O . ASP B 1 138 ? -11.695 15.742 16.281 1 96.38 138 ASP B O 1
ATOM 4792 N N . ASP B 1 139 ? -12.211 15.562 18.469 1 95.5 139 ASP B N 1
ATOM 4793 C CA . ASP B 1 139 ? -13.164 16.656 18.453 1 95.5 139 ASP B CA 1
ATOM 4794 C C . ASP B 1 139 ? -12.5 17.984 18.828 1 95.5 139 ASP B C 1
ATOM 4796 O O . ASP B 1 139 ? -12.297 18.25 20.016 1 95.5 139 ASP B O 1
ATOM 4800 N N . PHE B 1 140 ? -12.227 18.828 17.828 1 97.88 140 PHE B N 1
ATOM 4801 C CA . PHE B 1 140 ? -11.469 20.062 18.016 1 97.88 140 PHE B CA 1
ATOM 4802 C C . PHE B 1 140 ? -12.305 21.266 17.609 1 97.88 140 PHE B C 1
ATOM 4804 O O . PHE B 1 140 ? -13.289 21.141 16.891 1 97.88 140 PHE B O 1
ATOM 4811 N N . ASN B 1 141 ? -11.93 22.438 18.234 1 98.56 141 ASN B N 1
ATOM 4812 C CA . ASN B 1 141 ? -12.141 23.719 17.594 1 98.56 141 ASN B CA 1
ATOM 4813 C C . ASN B 1 141 ? -11.016 24.062 16.625 1 98.56 141 ASN B C 1
ATOM 4815 O O . ASN B 1 141 ? -9.93 24.453 17.047 1 98.56 141 ASN B O 1
ATOM 4819 N N . VAL B 1 142 ? -11.266 23.828 15.344 1 98.88 142 VAL B N 1
ATOM 4820 C CA . VAL B 1 142 ? -10.227 24.156 14.375 1 98.88 142 VAL B CA 1
ATOM 4821 C C . VAL B 1 142 ? -10.5 25.516 13.75 1 98.88 142 VAL B C 1
ATOM 4823 O O . VAL B 1 142 ? -11.57 25.734 13.18 1 98.88 142 VAL B O 1
ATOM 4826 N N . ILE B 1 143 ? -9.523 26.406 13.875 1 98.94 143 ILE B N 1
ATOM 4827 C CA . ILE B 1 143 ? -9.711 27.766 13.398 1 98.94 143 ILE B CA 1
ATOM 4828 C C . ILE B 1 143 ? -8.688 28.078 12.312 1 98.94 143 ILE B C 1
ATOM 4830 O O . ILE B 1 143 ? -7.48 28.078 12.57 1 98.94 143 ILE B O 1
ATOM 4834 N N . SER B 1 144 ? -9.156 28.344 11.125 1 98.88 144 SER B N 1
ATOM 4835 C CA . SER B 1 144 ? -8.312 28.844 10.039 1 98.88 144 SER B CA 1
ATOM 4836 C C . SER B 1 144 ? -8.258 30.359 10.039 1 98.88 144 SER B C 1
ATOM 4838 O O . SER B 1 144 ? -9.297 31.031 9.984 1 98.88 144 SER B O 1
ATOM 4840 N N . VAL B 1 145 ? -7.082 30.891 10.125 1 98.94 145 VAL B N 1
ATOM 4841 C CA . VAL B 1 145 ? -6.914 32.344 10.086 1 98.94 145 VAL B CA 1
ATOM 4842 C C . VAL B 1 145 ? -6.703 32.812 8.648 1 98.94 145 VAL B C 1
ATOM 4844 O O . VAL B 1 145 ? -5.707 32.438 8.016 1 98.94 145 VAL B O 1
ATOM 4847 N N . ASP B 1 146 ? -7.617 33.562 8.141 1 98.81 146 ASP B N 1
ATOM 4848 C CA . ASP B 1 146 ? -7.516 34.094 6.789 1 98.81 146 ASP B CA 1
ATOM 4849 C C . ASP B 1 146 ? -6.98 35.531 6.812 1 98.81 146 ASP B C 1
ATOM 4851 O O . ASP B 1 146 ? -7.723 36.469 7.086 1 98.81 146 ASP B O 1
ATOM 4855 N N . TRP B 1 147 ? -5.746 35.719 6.473 1 98.62 147 TRP B N 1
ATOM 4856 C CA . TRP B 1 147 ? -5.133 37.031 6.418 1 98.62 147 TRP B CA 1
ATOM 4857 C C . TRP B 1 147 ? -4.738 37.406 4.992 1 98.62 147 TRP B C 1
ATOM 4859 O O . TRP B 1 147 ? -3.693 38.031 4.766 1 98.62 147 TRP B O 1
ATOM 4869 N N . ARG B 1 148 ? -5.496 37 4.051 1 98.19 148 ARG B N 1
ATOM 4870 C CA . ARG B 1 148 ? -5.199 37.094 2.625 1 98.19 148 ARG B CA 1
ATOM 4871 C C . ARG B 1 148 ? -4.891 38.531 2.219 1 98.19 148 ARG B C 1
ATOM 4873 O O . ARG B 1 148 ? -4.066 38.781 1.332 1 98.19 148 ARG B O 1
ATOM 4880 N N . LEU B 1 149 ? -5.496 39.562 2.812 1 97.44 149 LEU B N 1
ATOM 4881 C CA . LEU B 1 149 ? -5.254 40.938 2.453 1 97.44 149 LEU B CA 1
ATOM 4882 C C . LEU B 1 149 ? -3.809 41.344 2.752 1 97.44 149 LEU B C 1
ATOM 4884 O O . LEU B 1 149 ? -3.178 42.031 1.961 1 97.44 149 LEU B O 1
ATOM 4888 N N . GLY B 1 150 ? -3.344 40.938 3.92 1 98 150 GLY B N 1
ATOM 4889 C CA . GLY B 1 150 ? -1.956 41.188 4.273 1 98 150 GLY B CA 1
ATOM 4890 C C . GLY B 1 150 ? -0.977 40.281 3.525 1 98 150 GLY B C 1
ATOM 4891 O O . GLY B 1 150 ? 0.133 40.719 3.201 1 98 150 GLY B O 1
ATOM 4892 N N . ALA B 1 151 ? -1.409 39.094 3.17 1 97.94 151 ALA B N 1
ATOM 4893 C CA . ALA B 1 151 ? -0.529 38.062 2.594 1 97.94 151 ALA B CA 1
ATOM 4894 C C . ALA B 1 151 ? -0.352 38.281 1.093 1 97.94 151 ALA B C 1
ATOM 4896 O O . ALA B 1 151 ? 0.573 37.75 0.486 1 97.94 151 ALA B O 1
ATOM 4897 N N . SER B 1 152 ? -1.209 39.062 0.461 1 96.19 152 SER B N 1
ATOM 4898 C CA . SER B 1 152 ? -1.215 39.188 -0.993 1 96.19 152 SER B CA 1
ATOM 4899 C C . SER B 1 152 ? -0.473 40.438 -1.444 1 96.19 152 SER B C 1
ATOM 4901 O O . SER B 1 152 ? -0.467 40.75 -2.633 1 96.19 152 SER B O 1
ATOM 4903 N N . GLN B 1 153 ? 0.131 41.125 -0.577 1 95.94 153 GLN B N 1
ATOM 4904 C CA . GLN B 1 153 ? 0.949 42.281 -0.938 1 95.94 153 GLN B CA 1
ATOM 4905 C C . GLN B 1 153 ? 2.307 41.844 -1.479 1 95.94 153 GLN B C 1
ATOM 4907 O O . GLN B 1 153 ? 2.512 40.656 -1.78 1 95.94 153 GLN B O 1
ATOM 4912 N N . SER B 1 154 ? 3.154 42.906 -1.781 1 96.25 154 SER B N 1
ATOM 4913 C CA . SER B 1 154 ? 4.52 42.531 -2.139 1 96.25 154 SER B CA 1
ATOM 4914 C C . SER B 1 154 ? 5.164 41.656 -1.051 1 96.25 154 SER B C 1
ATOM 4916 O O . SER B 1 154 ? 4.777 41.75 0.118 1 96.25 154 SER B O 1
ATOM 4918 N N . TYR B 1 155 ? 6.09 40.844 -1.394 1 96.12 155 TYR B N 1
ATOM 4919 C CA . TYR B 1 155 ? 6.676 39.938 -0.438 1 96.12 155 TYR B CA 1
ATOM 4920 C C . TYR B 1 155 ? 7.254 40.656 0.764 1 96.12 155 TYR B C 1
ATOM 4922 O O . TYR B 1 155 ? 6.949 40.312 1.911 1 96.12 155 TYR B O 1
ATOM 4930 N N . PRO B 1 156 ? 8.023 41.781 0.617 1 97.06 156 PRO B N 1
ATOM 4931 C CA . PRO B 1 156 ? 8.531 42.5 1.798 1 97.06 156 PRO B CA 1
ATOM 4932 C C . PRO B 1 156 ? 7.418 43.031 2.693 1 97.06 156 PRO B C 1
ATOM 4934 O O . PRO B 1 156 ? 7.543 43 3.92 1 97.06 156 PRO B O 1
ATOM 4937 N N . GLN B 1 157 ? 6.387 43.469 2.053 1 97.75 157 GLN B N 1
ATOM 4938 C CA . GLN B 1 157 ? 5.27 43.969 2.846 1 97.75 157 GLN B CA 1
ATOM 4939 C C . GLN B 1 157 ? 4.566 42.844 3.588 1 97.75 157 GLN B C 1
ATOM 4941 O O . GLN B 1 157 ? 4.195 43 4.75 1 97.75 157 GLN B O 1
ATOM 4946 N N . ALA B 1 158 ? 4.348 41.781 2.895 1 98.25 158 ALA B N 1
ATOM 4947 C CA . ALA B 1 158 ? 3.73 40.625 3.535 1 98.25 158 ALA B CA 1
ATOM 4948 C C . ALA B 1 158 ? 4.566 40.125 4.719 1 98.25 158 ALA B C 1
ATOM 4950 O O . ALA B 1 158 ? 4.023 39.781 5.762 1 98.25 158 ALA B O 1
ATOM 4951 N N . VAL B 1 159 ? 5.871 40.125 4.535 1 98.25 159 VAL B N 1
ATOM 4952 C CA . VAL B 1 159 ? 6.801 39.75 5.602 1 98.25 159 VAL B CA 1
ATOM 4953 C C . VAL B 1 159 ? 6.598 40.688 6.801 1 98.25 159 VAL B C 1
ATOM 4955 O O . VAL B 1 159 ? 6.477 40.219 7.938 1 98.25 159 VAL B O 1
ATOM 4958 N N . ALA B 1 160 ? 6.508 41.938 6.531 1 97.94 160 ALA B N 1
ATOM 4959 C CA . ALA B 1 160 ? 6.277 42.906 7.598 1 97.94 160 ALA B CA 1
ATOM 4960 C C . ALA B 1 160 ? 4.926 42.688 8.266 1 97.94 160 ALA B C 1
ATOM 4962 O O . ALA B 1 160 ? 4.801 42.781 9.484 1 97.94 160 ALA B O 1
ATOM 4963 N N . ASN B 1 161 ? 3.973 42.344 7.465 1 98.56 161 ASN B N 1
ATOM 4964 C CA . ASN B 1 161 ? 2.607 42.188 7.953 1 98.56 161 ASN B CA 1
ATOM 4965 C C . ASN B 1 161 ? 2.49 41 8.891 1 98.56 161 ASN B C 1
ATOM 4967 O O . ASN B 1 161 ? 1.532 40.906 9.664 1 98.56 161 ASN B O 1
ATOM 4971 N N . THR B 1 162 ? 3.414 40.031 8.844 1 98.62 162 THR B N 1
ATOM 4972 C CA . THR B 1 162 ? 3.361 38.875 9.75 1 98.62 162 THR B CA 1
ATOM 4973 C C . THR B 1 162 ? 3.475 39.344 11.203 1 98.62 162 THR B C 1
ATOM 4975 O O . THR B 1 162 ? 2.906 38.719 12.102 1 98.62 162 THR B O 1
ATOM 4978 N N . ARG B 1 163 ? 4.18 40.406 11.469 1 97.94 163 ARG B N 1
ATOM 4979 C CA . ARG B 1 163 ? 4.301 40.938 12.828 1 97.94 163 ARG B CA 1
ATOM 4980 C C . ARG B 1 163 ? 2.967 41.469 13.32 1 97.94 163 ARG B C 1
ATOM 4982 O O . ARG B 1 163 ? 2.58 41.219 14.469 1 97.94 163 ARG B O 1
ATOM 4989 N N . ALA B 1 164 ? 2.295 42.219 12.43 1 98.12 164 ALA B N 1
ATOM 4990 C CA . ALA B 1 164 ? 0.954 42.688 12.766 1 98.12 164 ALA B CA 1
ATOM 4991 C C . ALA B 1 164 ? -0.005 41.531 12.969 1 98.12 164 ALA B C 1
ATOM 4993 O O . ALA B 1 164 ? -0.847 41.562 13.875 1 98.12 164 ALA B O 1
ATOM 4994 N N . LEU B 1 165 ? 0.106 40.531 12.109 1 98.75 165 LEU B N 1
ATOM 4995 C CA . LEU B 1 165 ? -0.74 39.375 12.242 1 98.75 165 LEU B CA 1
ATOM 4996 C C . LEU B 1 165 ? -0.528 38.688 13.594 1 98.75 165 LEU B C 1
ATOM 4998 O O . LEU B 1 165 ? -1.487 38.25 14.234 1 98.75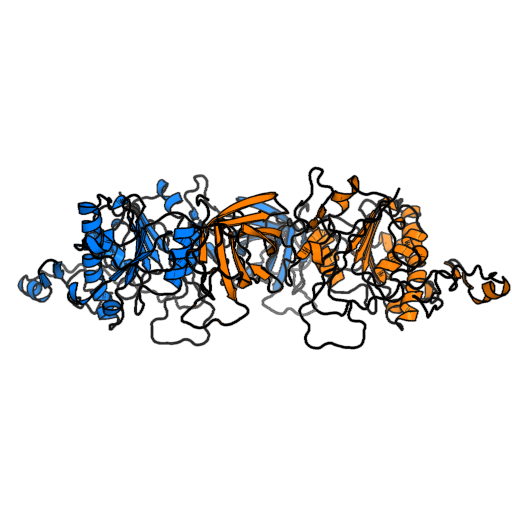 165 LEU B O 1
ATOM 5002 N N . GLY B 1 166 ? 0.76 38.562 14.039 1 98.56 166 GLY B N 1
ATOM 5003 C CA . GLY B 1 166 ? 1.046 38.031 15.359 1 98.56 166 GLY B CA 1
ATOM 5004 C C . GLY B 1 166 ? 0.275 38.719 16.469 1 98.56 166 GLY B C 1
ATOM 5005 O O . GLY B 1 166 ? -0.248 38.062 17.375 1 98.56 166 GLY B O 1
ATOM 5006 N N . LEU B 1 167 ? 0.193 40.031 16.375 1 98.25 167 LEU B N 1
ATOM 5007 C CA . LEU B 1 167 ? -0.543 40.812 17.359 1 98.25 167 LEU B CA 1
ATOM 5008 C C . LEU B 1 167 ? -2.031 40.469 17.312 1 98.25 167 LEU B C 1
ATOM 5010 O O . LEU B 1 167 ? -2.66 40.281 18.359 1 98.25 167 LEU B O 1
ATOM 5014 N N . VAL B 1 168 ? -2.555 40.375 16.125 1 98.38 168 VAL B N 1
ATOM 5015 C CA . VAL B 1 168 ? -3.986 40.156 15.953 1 98.38 168 VAL B CA 1
ATOM 5016 C C . VAL B 1 168 ? -4.363 38.781 16.484 1 98.38 168 VAL B C 1
ATOM 5018 O O . VAL B 1 168 ? -5.355 38.625 17.203 1 98.38 168 VAL B O 1
ATOM 5021 N N . VAL B 1 169 ? -3.604 37.75 16.156 1 98.75 169 VAL B N 1
ATOM 5022 C CA . VAL B 1 169 ? -3.885 36.406 16.609 1 98.75 169 VAL B CA 1
ATOM 5023 C C . VAL B 1 169 ? -3.709 36.312 18.125 1 98.75 169 VAL B C 1
ATOM 5025 O O . VAL B 1 169 ? -4.496 35.656 18.812 1 98.75 169 VAL B O 1
ATOM 5028 N N . ALA B 1 170 ? -2.676 37 18.656 1 98.5 170 ALA B N 1
ATOM 5029 C CA . ALA B 1 170 ? -2.471 37.031 20.109 1 98.5 170 ALA B CA 1
ATOM 5030 C C . ALA B 1 170 ? -3.674 37.625 20.812 1 98.5 170 ALA B C 1
ATOM 5032 O O . ALA B 1 170 ? -4.102 37.156 21.859 1 98.5 170 ALA B O 1
ATOM 5033 N N . ASP B 1 171 ? -4.148 38.688 20.266 1 97.75 171 ASP B N 1
ATOM 5034 C CA . ASP B 1 171 ? -5.332 39.344 20.828 1 97.75 171 ASP B CA 1
ATOM 5035 C C . ASP B 1 171 ? -6.52 38.375 20.859 1 97.75 171 ASP B C 1
ATOM 5037 O O . ASP B 1 171 ? -7.262 38.344 21.844 1 97.75 171 ASP B O 1
ATOM 5041 N N . PHE B 1 172 ? -6.715 37.656 19.859 1 98.25 172 PHE B N 1
ATOM 5042 C CA . PHE B 1 172 ? -7.773 36.656 19.766 1 98.25 172 PHE B CA 1
ATOM 5043 C C . PHE B 1 172 ? -7.602 35.594 20.859 1 98.25 172 PHE B C 1
ATOM 5045 O O . PHE B 1 172 ? -8.562 35.219 21.531 1 98.25 172 PHE B O 1
ATOM 5052 N N . LEU B 1 173 ? -6.383 35.094 20.984 1 98.12 173 LEU B N 1
ATOM 5053 C CA . LEU B 1 173 ? -6.105 34.062 21.984 1 98.12 173 LEU B CA 1
ATOM 5054 C C . LEU B 1 173 ? -6.316 34.625 23.391 1 98.12 173 LEU B C 1
ATOM 5056 O O . LEU B 1 173 ? -6.777 33.906 24.281 1 98.12 173 LEU B O 1
ATOM 5060 N N . ASP B 1 174 ? -5.902 35.844 23.594 1 96.94 174 ASP B N 1
ATOM 5061 C CA . ASP B 1 174 ? -6.152 36.5 24.875 1 96.94 174 ASP B CA 1
ATOM 5062 C C . ASP B 1 174 ? -7.645 36.531 25.188 1 96.94 174 ASP B C 1
ATOM 5064 O O . ASP B 1 174 ? -8.039 36.312 26.344 1 96.94 174 ASP B O 1
ATOM 5068 N N . TYR B 1 175 ? -8.383 36.875 24.172 1 97.06 175 TYR B N 1
ATOM 5069 C CA . TYR B 1 175 ? -9.836 36.844 24.328 1 97.06 175 TYR B CA 1
ATOM 5070 C C . TYR B 1 175 ? -10.32 35.469 24.734 1 97.06 175 TYR B C 1
ATOM 5072 O O . TYR B 1 175 ? -11.156 35.344 25.641 1 97.06 175 TYR B O 1
ATOM 5080 N N . LEU B 1 176 ? -9.875 34.375 24.094 1 97.62 176 LEU B N 1
ATOM 5081 C CA . LEU B 1 176 ? -10.258 33 24.422 1 97.62 176 LEU B CA 1
ATOM 5082 C C . LEU B 1 176 ? -9.914 32.688 25.875 1 97.62 176 LEU B C 1
ATOM 5084 O O . LEU B 1 176 ? -10.688 32.031 26.562 1 97.62 176 LEU B O 1
ATOM 5088 N N . GLN B 1 177 ? -8.734 33.125 26.297 1 96.81 177 GLN B N 1
ATOM 5089 C CA . GLN B 1 177 ? -8.297 32.875 27.656 1 96.81 177 GLN B CA 1
ATOM 5090 C C . GLN B 1 177 ? -9.18 33.625 28.656 1 96.81 177 GLN B C 1
ATOM 5092 O O . GLN B 1 177 ? -9.633 33.062 29.656 1 96.81 177 GLN B O 1
ATOM 5097 N N . ARG B 1 178 ? -9.438 34.875 28.438 1 96.19 178 ARG B N 1
ATOM 5098 C CA . ARG B 1 178 ? -10.172 35.719 29.375 1 96.19 178 ARG B CA 1
ATOM 5099 C C . ARG B 1 178 ? -11.648 35.344 29.422 1 96.19 178 ARG B C 1
ATOM 5101 O O . ARG B 1 178 ? -12.219 35.188 30.516 1 96.19 178 ARG B O 1
ATOM 5108 N N . LYS B 1 179 ? -12.18 35.094 28.312 1 96.12 179 LYS B N 1
ATOM 5109 C CA . LYS B 1 179 ? -13.625 34.875 28.234 1 96.12 179 LYS B CA 1
ATOM 5110 C C . LYS B 1 179 ? -13.984 33.406 28.453 1 96.12 179 LYS B C 1
ATOM 5112 O O . LYS B 1 179 ? -15 33.094 29.078 1 96.12 179 LYS B O 1
ATOM 5117 N N . TYR B 1 180 ? -13.211 32.5 27.938 1 95.81 180 TYR B N 1
ATOM 5118 C CA . TYR B 1 180 ? -13.586 31.094 27.922 1 95.81 180 TYR B CA 1
ATOM 5119 C C . TYR B 1 180 ? -12.617 30.266 28.766 1 95.81 180 TYR B C 1
ATOM 5121 O O . TYR B 1 180 ? -12.742 29.031 28.828 1 95.81 180 TYR B O 1
ATOM 5129 N N . ARG B 1 181 ? -11.555 30.891 29.344 1 96.19 181 ARG B N 1
ATOM 5130 C CA . ARG B 1 181 ? -10.602 30.281 30.25 1 96.19 181 ARG B CA 1
ATOM 5131 C C . ARG B 1 181 ? -9.805 29.188 29.562 1 96.19 181 ARG B C 1
ATOM 5133 O O . ARG B 1 181 ? -9.516 28.141 30.156 1 96.19 181 ARG B O 1
ATOM 5140 N N . ILE B 1 182 ? -9.594 29.359 28.328 1 97.06 182 ILE B N 1
ATOM 5141 C CA . ILE B 1 182 ? -8.727 28.453 27.578 1 97.06 182 ILE B CA 1
ATOM 5142 C C . ILE B 1 182 ? -7.27 28.875 27.766 1 97.06 182 ILE B C 1
ATOM 5144 O O . ILE B 1 182 ? -6.855 29.922 27.266 1 97.06 182 ILE B O 1
ATOM 5148 N N . PRO B 1 183 ? -6.551 28.141 28.453 1 96.56 183 PRO B N 1
ATOM 5149 C CA . PRO B 1 183 ? -5.156 28.531 28.672 1 96.56 183 PRO B CA 1
ATOM 5150 C C . PRO B 1 183 ? -4.309 28.422 27.406 1 96.56 183 PRO B C 1
ATOM 5152 O O . PRO B 1 183 ? -4.531 27.516 26.578 1 96.56 183 PRO B O 1
ATOM 5155 N N . PRO B 1 184 ? -3.307 29.25 27.219 1 96.88 184 PRO B N 1
ATOM 5156 C CA . PRO B 1 184 ? -2.424 29.188 26.062 1 96.88 184 PRO B CA 1
ATOM 5157 C C . PRO B 1 184 ? -1.764 27.828 25.891 1 96.88 184 PRO B C 1
ATOM 5159 O O . PRO B 1 184 ? -1.476 27.406 24.766 1 96.88 184 PRO B O 1
ATOM 5162 N N . SER B 1 185 ? -1.552 27.094 26.984 1 96.44 185 SER B N 1
ATOM 5163 C CA . SER B 1 185 ? -0.886 25.797 26.938 1 96.44 185 SER B CA 1
ATOM 5164 C C . SER B 1 185 ? -1.727 24.766 26.188 1 96.44 185 SER B C 1
ATOM 5166 O O . SER B 1 185 ? -1.222 23.719 25.797 1 96.44 185 SER B O 1
ATOM 5168 N N . ASP B 1 186 ? -2.957 25.062 25.953 1 95.81 186 ASP B N 1
ATOM 5169 C CA . ASP B 1 186 ? -3.854 24.125 25.281 1 95.81 186 ASP B CA 1
ATOM 5170 C C . ASP B 1 186 ? -4.008 24.5 23.797 1 95.81 186 ASP B C 1
ATOM 5172 O O . ASP B 1 186 ? -4.785 23.875 23.078 1 95.81 186 ASP B O 1
ATOM 5176 N N . ILE B 1 187 ? -3.252 25.484 23.406 1 98.06 187 ILE B N 1
ATOM 5177 C CA . ILE B 1 187 ? -3.381 25.969 22.031 1 98.06 187 ILE B CA 1
ATOM 5178 C C . ILE B 1 187 ? -2.27 25.391 21.172 1 98.06 187 ILE B C 1
ATOM 5180 O O . ILE B 1 187 ? -1.106 25.344 21.578 1 98.06 187 ILE B O 1
ATOM 5184 N N . HIS B 1 188 ? -2.617 24.844 20.016 1 98.69 188 HIS B N 1
ATOM 5185 C CA . HIS B 1 188 ? -1.688 24.391 18.984 1 98.69 188 HIS B CA 1
ATOM 5186 C C . HIS B 1 188 ? -1.816 25.234 17.719 1 98.69 188 HIS B C 1
ATOM 5188 O O . HIS B 1 188 ? -2.871 25.25 17.078 1 98.69 188 HIS B O 1
ATOM 5194 N N . ILE B 1 189 ? -0.752 25.969 17.406 1 98.94 189 ILE B N 1
ATOM 5195 C CA . ILE B 1 189 ? -0.736 26.797 16.203 1 98.94 189 ILE B CA 1
ATOM 5196 C C . ILE B 1 189 ? 0.068 26.109 15.109 1 98.94 189 ILE B C 1
ATOM 5198 O O . ILE B 1 189 ? 1.206 25.688 15.336 1 98.94 189 ILE B O 1
ATOM 5202 N N . ILE B 1 190 ? -0.52 25.953 13.969 1 98.94 190 ILE B N 1
ATOM 5203 C CA . ILE B 1 190 ? 0.102 25.344 12.797 1 98.94 190 ILE B CA 1
ATOM 5204 C C . ILE B 1 190 ? 0.252 26.391 11.688 1 98.94 190 ILE B C 1
ATOM 5206 O O . ILE B 1 190 ? -0.742 26.844 11.117 1 98.94 190 ILE B O 1
ATOM 5210 N N . GLY B 1 191 ? 1.472 26.781 11.398 1 98.88 191 GLY B N 1
ATOM 5211 C CA . GLY B 1 191 ? 1.723 27.828 10.422 1 98.88 191 GLY B CA 1
ATOM 5212 C C . GLY B 1 191 ? 2.533 27.344 9.234 1 98.88 191 GLY B C 1
ATOM 5213 O O . GLY B 1 191 ? 3.498 26.594 9.391 1 98.88 191 GLY B O 1
ATOM 5214 N N . TYR B 1 192 ? 2.162 27.766 8.07 1 98.25 192 TYR B N 1
ATOM 5215 C CA . TYR B 1 192 ? 2.867 27.438 6.836 1 98.25 192 TYR B CA 1
ATOM 5216 C C . TYR B 1 192 ? 3.559 28.672 6.254 1 98.25 192 TYR B C 1
ATOM 5218 O O . TYR B 1 192 ? 2.959 29.734 6.168 1 98.25 192 TYR B O 1
ATOM 5226 N N . ASN B 1 193 ? 4.805 28.469 5.77 1 97.62 193 ASN B N 1
ATOM 5227 C CA . ASN B 1 193 ? 5.5 29.547 5.09 1 97.62 193 ASN B CA 1
ATOM 5228 C C . ASN B 1 193 ? 5.547 30.812 5.945 1 97.62 193 ASN B C 1
ATOM 5230 O O . ASN B 1 193 ? 6.07 30.797 7.062 1 97.62 193 ASN B O 1
ATOM 5234 N N . LEU B 1 194 ? 5.012 31.922 5.559 1 98.56 194 LEU B N 1
ATOM 5235 C CA . LEU B 1 194 ? 4.973 33.156 6.363 1 98.56 194 LEU B CA 1
ATOM 5236 C C . LEU B 1 194 ? 4.121 32.938 7.613 1 98.56 194 LEU B C 1
ATOM 5238 O O . LEU B 1 194 ? 4.379 33.531 8.656 1 98.56 194 LEU B O 1
ATOM 5242 N N . GLY B 1 195 ? 3.146 32.062 7.547 1 98.81 195 GLY B N 1
ATOM 5243 C CA . GLY B 1 195 ? 2.307 31.766 8.695 1 98.81 195 GLY B CA 1
ATOM 5244 C C . GLY B 1 195 ? 3.068 31.141 9.844 1 98.81 195 GLY B C 1
ATOM 5245 O O . GLY B 1 195 ? 2.701 31.297 11.008 1 98.81 195 GLY B O 1
ATOM 5246 N N . ALA B 1 196 ? 4.094 30.453 9.469 1 98.75 196 ALA B N 1
ATOM 5247 C CA . ALA B 1 196 ? 4.926 29.844 10.508 1 98.75 196 ALA B CA 1
ATOM 5248 C C . ALA B 1 196 ? 5.602 30.922 11.359 1 98.75 196 ALA B C 1
ATOM 5250 O O . ALA B 1 196 ? 5.625 30.812 12.586 1 98.75 196 ALA B O 1
ATOM 5251 N N . HIS B 1 197 ? 6.121 31.906 10.703 1 98.69 197 HIS B N 1
ATOM 5252 C CA . HIS B 1 197 ? 6.785 32.969 11.43 1 98.69 197 HIS B CA 1
ATOM 5253 C C . HIS B 1 197 ? 5.773 33.812 12.195 1 98.69 197 HIS B C 1
ATOM 5255 O O . HIS B 1 197 ? 6.062 34.281 13.305 1 98.69 197 HIS B O 1
ATOM 5261 N N . ALA B 1 198 ? 4.609 34 11.625 1 98.88 198 ALA B N 1
ATOM 5262 C CA . ALA B 1 198 ? 3.551 34.688 12.359 1 98.88 198 ALA B CA 1
ATOM 5263 C C . ALA B 1 198 ? 3.219 33.969 13.656 1 98.88 198 ALA B C 1
ATOM 5265 O O . ALA B 1 198 ? 2.973 34.594 14.688 1 98.88 198 ALA B O 1
ATOM 5266 N N . ALA B 1 199 ? 3.205 32.688 13.562 1 98.88 199 ALA B N 1
ATOM 5267 C CA . ALA B 1 199 ? 2.971 31.906 14.766 1 98.88 199 ALA B CA 1
ATOM 5268 C C . ALA B 1 199 ? 4.027 32.188 15.828 1 98.88 199 ALA B C 1
ATOM 5270 O O . ALA B 1 199 ? 3.717 32.25 17.016 1 98.88 199 ALA B O 1
ATOM 5271 N N . GLY B 1 200 ? 5.215 32.312 15.391 1 98.69 200 GLY B N 1
ATOM 5272 C CA . GLY B 1 200 ? 6.27 32.719 16.312 1 98.69 200 GLY B CA 1
ATOM 5273 C C . GLY B 1 200 ? 6.008 34.062 16.984 1 98.69 200 GLY B C 1
ATOM 5274 O O . GLY B 1 200 ? 6.23 34.219 18.188 1 98.69 200 GLY B O 1
ATOM 5275 N N . TYR B 1 201 ? 5.539 35.031 16.219 1 98.62 201 TYR B N 1
ATOM 5276 C CA . TYR B 1 201 ? 5.234 36.344 16.766 1 98.62 201 TYR B CA 1
ATOM 5277 C C . TYR B 1 201 ? 4.098 36.281 17.781 1 98.62 201 TYR B C 1
ATOM 5279 O O . TYR B 1 201 ? 4.066 37.031 18.734 1 98.62 201 TYR B O 1
ATOM 5287 N N . VAL B 1 202 ? 3.162 35.344 17.531 1 98.75 202 VAL B N 1
ATOM 5288 C CA . VAL B 1 202 ? 2.127 35.094 18.531 1 98.75 202 VAL B CA 1
ATOM 5289 C C . VAL B 1 202 ? 2.768 34.656 19.844 1 98.75 202 VAL B C 1
ATOM 5291 O O . VAL B 1 202 ? 2.428 35.156 20.906 1 98.75 202 VAL B O 1
ATOM 5294 N N . GLY B 1 203 ? 3.684 33.75 19.75 1 97.88 203 GLY B N 1
ATOM 5295 C CA . GLY B 1 203 ? 4.371 33.219 20.906 1 97.88 203 GLY B CA 1
ATOM 5296 C C . GLY B 1 203 ? 5.145 34.281 21.672 1 97.88 203 GLY B C 1
ATOM 5297 O O . GLY B 1 203 ? 5.32 34.156 22.891 1 97.88 203 GLY B O 1
ATOM 5298 N N . GLU B 1 204 ? 5.621 35.25 20.984 1 95.94 204 GLU B N 1
ATOM 5299 C CA . GLU B 1 204 ? 6.324 36.375 21.609 1 95.94 204 GLU B CA 1
ATOM 5300 C C . GLU B 1 204 ? 5.375 37.219 22.469 1 95.94 204 GLU B C 1
ATOM 5302 O O . GLU B 1 204 ? 5.789 37.781 23.469 1 95.94 204 GLU B O 1
ATOM 5307 N N . GLN B 1 205 ? 4.172 37.25 22.047 1 96.38 205 GLN B N 1
ATOM 5308 C CA 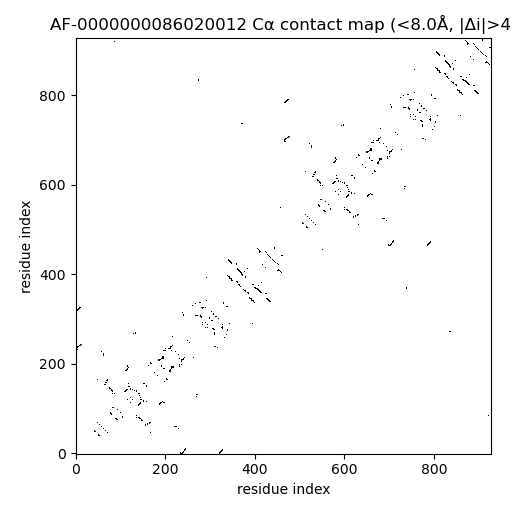. GLN B 1 205 ? 3.176 38.062 22.734 1 96.38 205 GLN B CA 1
ATOM 5309 C C . GLN B 1 205 ? 2.551 37.312 23.891 1 96.38 205 GLN B C 1
ATOM 5311 O O . GLN B 1 205 ? 2.213 37.906 24.922 1 96.38 205 GLN B O 1
ATOM 5316 N N . ILE B 1 206 ? 2.301 36 23.656 1 96.94 206 ILE B N 1
ATOM 5317 C CA . ILE B 1 206 ? 1.632 35.156 24.641 1 96.94 206 ILE B CA 1
ATOM 5318 C C . ILE B 1 206 ? 2.586 34.062 25.109 1 96.94 206 ILE B C 1
ATOM 5320 O O . ILE B 1 206 ? 2.797 33.062 24.406 1 96.94 206 ILE B O 1
ATOM 5324 N N . PRO B 1 207 ? 3.018 34.219 26.344 1 94.5 207 PRO B N 1
ATOM 5325 C CA . PRO B 1 207 ? 3.926 33.188 26.844 1 94.5 207 PRO B CA 1
ATOM 5326 C C . PRO B 1 207 ? 3.227 31.844 27.047 1 94.5 207 PRO B C 1
ATOM 5328 O O . PRO B 1 207 ? 2.021 31.797 27.312 1 94.5 207 PRO B O 1
ATOM 5331 N N . ARG B 1 208 ? 3.9 30.734 26.844 1 95.56 208 ARG B N 1
ATOM 5332 C CA . ARG B 1 208 ? 3.521 29.359 27.203 1 95.56 208 ARG B CA 1
ATOM 5333 C C . ARG B 1 208 ? 2.447 28.828 26.266 1 95.56 208 ARG B C 1
ATOM 5335 O O . ARG B 1 208 ? 1.531 28.125 26.688 1 95.56 208 ARG B O 1
ATOM 5342 N N . ILE B 1 209 ? 2.508 29.328 25.016 1 97.56 209 ILE B N 1
ATOM 5343 C CA . ILE B 1 209 ? 1.724 28.625 24 1 97.56 209 ILE B CA 1
ATOM 5344 C C . ILE B 1 209 ? 2.078 27.141 24.016 1 97.56 209 ILE B C 1
ATOM 5346 O O . ILE B 1 209 ? 3.25 26.781 24.141 1 97.56 209 ILE B O 1
ATOM 5350 N N . GLY B 1 210 ? 1.101 26.281 23.891 1 97.19 210 GLY B N 1
ATOM 5351 C CA . GLY B 1 210 ? 1.335 24.859 24 1 97.19 210 GLY B CA 1
ATOM 5352 C C . GLY B 1 210 ? 2.264 24.328 22.922 1 97.19 210 GLY B C 1
ATOM 5353 O O . GLY B 1 210 ? 3.279 23.703 23.219 1 97.19 210 GLY B O 1
ATOM 5354 N N . ARG B 1 211 ? 1.868 24.531 21.656 1 98 211 ARG B N 1
ATOM 5355 C CA . ARG B 1 211 ? 2.629 23.953 20.562 1 98 211 ARG B CA 1
ATOM 5356 C C . ARG B 1 211 ? 2.555 24.859 19.328 1 98 211 ARG B C 1
ATOM 5358 O O . ARG B 1 211 ? 1.499 25.406 19.016 1 98 211 ARG B O 1
ATOM 5365 N N . ILE B 1 212 ? 3.668 25.062 18.688 1 98.5 212 ILE B N 1
ATOM 5366 C CA . ILE B 1 212 ? 3.727 25.688 17.375 1 98.5 212 ILE B CA 1
ATOM 5367 C C . ILE B 1 212 ? 4.379 24.734 16.375 1 98.5 212 ILE B C 1
ATOM 5369 O O . ILE B 1 212 ? 5.469 24.219 16.625 1 98.5 212 ILE B O 1
ATOM 5373 N N . THR B 1 213 ? 3.688 24.422 15.344 1 98.69 213 THR B N 1
ATOM 5374 C CA . THR B 1 213 ? 4.23 23.656 14.227 1 98.69 213 THR B CA 1
ATOM 5375 C C . THR B 1 213 ? 4.473 24.547 13.016 1 98.69 213 THR B C 1
ATOM 5377 O O . THR B 1 213 ? 3.547 25.188 12.516 1 98.69 213 THR B O 1
ATOM 5380 N N . GLY B 1 214 ? 5.719 24.641 12.641 1 98.44 214 GLY B N 1
ATOM 5381 C CA . GLY B 1 214 ? 6.062 25.359 11.422 1 98.44 214 GLY B CA 1
ATOM 5382 C C . GLY B 1 214 ? 6.168 24.453 10.211 1 98.44 214 GLY B C 1
ATOM 5383 O O . GLY B 1 214 ? 6.961 23.5 10.203 1 98.44 214 GLY B O 1
ATOM 5384 N N . LEU B 1 215 ? 5.395 24.75 9.195 1 98.06 215 LEU B N 1
ATOM 5385 C CA . LEU B 1 215 ? 5.418 24 7.945 1 98.06 215 LEU B CA 1
ATOM 5386 C C . LEU B 1 215 ? 6.156 24.766 6.859 1 98.06 215 LEU B C 1
ATOM 5388 O O . LEU B 1 215 ? 5.652 25.766 6.355 1 98.06 215 LEU B O 1
ATOM 5392 N N . ASP B 1 216 ? 7.285 24.344 6.52 1 95.38 216 ASP B N 1
ATOM 5393 C CA . ASP B 1 216 ? 8.125 25.016 5.527 1 95.38 216 ASP B CA 1
ATOM 5394 C C . ASP B 1 216 ? 8.195 26.516 5.777 1 95.38 216 ASP B C 1
ATOM 5396 O O . ASP B 1 216 ? 7.867 27.312 4.898 1 95.38 216 ASP B O 1
ATOM 5400 N N . PRO B 1 217 ? 8.664 26.859 6.938 1 97.19 217 PRO B N 1
ATOM 5401 C CA . PRO B 1 217 ? 8.789 28.312 7.164 1 97.19 217 PRO B CA 1
ATOM 5402 C C . PRO B 1 217 ? 9.586 29.016 6.07 1 97.19 217 PRO B C 1
ATOM 5404 O O . PRO B 1 217 ? 10.578 28.469 5.574 1 97.19 217 PRO B O 1
ATOM 5407 N N . ALA B 1 218 ? 9.148 30.172 5.738 1 96.12 218 ALA B N 1
ATOM 5408 C CA . ALA B 1 218 ? 9.805 30.938 4.68 1 96.12 218 ALA B CA 1
ATOM 5409 C C . ALA B 1 218 ? 11.258 31.219 5.027 1 96.12 218 ALA B C 1
ATOM 5411 O O . ALA B 1 218 ? 11.578 31.531 6.176 1 96.12 218 ALA B O 1
ATOM 5412 N N . GLY B 1 219 ? 12.172 31.172 4.066 1 94.38 219 GLY B N 1
ATOM 5413 C CA . GLY B 1 219 ? 13.586 31.453 4.246 1 94.38 219 GLY B CA 1
ATOM 5414 C C . GLY B 1 219 ? 13.945 32.906 4.09 1 94.38 219 GLY B C 1
ATOM 5415 O O . GLY B 1 219 ? 14.539 33.5 4.984 1 94.38 219 GLY B O 1
ATOM 5416 N N . PRO B 1 220 ? 13.508 33.469 2.994 1 94.06 220 PRO B N 1
ATOM 5417 C CA . PRO B 1 220 ? 13.875 34.875 2.719 1 94.06 220 PRO B CA 1
ATOM 5418 C C . PRO B 1 220 ? 13.445 35.812 3.83 1 94.06 220 PRO B C 1
ATOM 5420 O O . PRO B 1 220 ? 12.266 35.875 4.195 1 94.06 220 PRO B O 1
ATOM 5423 N N . TYR B 1 221 ? 14.406 36.562 4.355 1 96.06 221 TYR B N 1
ATOM 5424 C CA . TYR B 1 221 ? 14.227 37.594 5.367 1 96.06 221 TYR B CA 1
ATOM 5425 C C . TYR B 1 221 ? 14.109 37 6.758 1 96.06 221 TYR B C 1
ATOM 5427 O O . TYR B 1 221 ? 13.922 37.719 7.746 1 96.06 221 TYR B O 1
ATOM 5435 N N . PHE B 1 222 ? 14.227 35.656 6.855 1 96.5 222 PHE B N 1
ATOM 5436 C CA . PHE B 1 222 ? 14.047 35.031 8.156 1 96.5 222 PHE B CA 1
ATOM 5437 C C . PHE B 1 222 ? 15.211 34.094 8.477 1 96.5 222 PHE B C 1
ATOM 5439 O O . PHE B 1 222 ? 15.656 34 9.617 1 96.5 222 PHE B O 1
ATOM 5446 N N . GLU B 1 223 ? 15.719 33.438 7.461 1 93.5 223 GLU B N 1
ATOM 5447 C CA . GLU B 1 223 ? 16.75 32.438 7.656 1 93.5 223 GLU B CA 1
ATOM 5448 C C . GLU B 1 223 ? 18 33.031 8.312 1 93.5 223 GLU B C 1
ATOM 5450 O O . GLU B 1 223 ? 18.484 34.062 7.875 1 93.5 223 GLU B O 1
ATOM 5455 N N . ASP B 1 224 ? 18.422 32.438 9.422 1 91.94 224 ASP B N 1
ATOM 5456 C CA . ASP B 1 224 ? 19.656 32.75 10.125 1 91.94 224 ASP B CA 1
ATOM 5457 C C . ASP B 1 224 ? 19.594 34.125 10.773 1 91.94 224 ASP B C 1
ATOM 5459 O O . ASP B 1 224 ? 20.625 34.688 11.156 1 91.94 224 ASP B O 1
ATOM 5463 N N . THR B 1 225 ? 18.422 34.625 10.859 1 95.5 225 THR B N 1
ATOM 5464 C CA . THR B 1 225 ? 18.266 35.906 11.531 1 95.5 225 THR B CA 1
ATOM 5465 C C . THR B 1 225 ? 18.125 35.719 13.039 1 95.5 225 THR B C 1
ATOM 5467 O O . THR B 1 225 ? 18.109 34.594 13.523 1 95.5 225 THR B O 1
ATOM 5470 N N . ASP B 1 226 ? 18.047 36.844 13.734 1 95.69 226 ASP B N 1
ATOM 5471 C CA . ASP B 1 226 ? 17.859 36.844 15.18 1 95.69 226 ASP B CA 1
ATOM 5472 C C . ASP B 1 226 ? 16.594 36.094 15.562 1 95.69 226 ASP B C 1
ATOM 5474 O O . ASP B 1 226 ? 15.57 36.188 14.875 1 95.69 226 ASP B O 1
ATOM 5478 N N . PRO B 1 227 ? 16.594 35.375 16.703 1 94.12 227 PRO B N 1
ATOM 5479 C CA . PRO B 1 227 ? 15.438 34.594 17.156 1 94.12 227 PRO B CA 1
ATOM 5480 C C . PRO B 1 227 ? 14.172 35.438 17.266 1 94.12 227 PRO B C 1
ATOM 5482 O O . PRO B 1 227 ? 13.062 34.938 17.094 1 94.12 227 PRO B O 1
ATOM 5485 N N . LYS B 1 228 ? 14.258 36.688 17.438 1 95.88 228 LYS B N 1
ATOM 5486 C CA . LYS B 1 228 ? 13.102 37.562 17.547 1 95.88 228 LYS B CA 1
ATOM 5487 C C . LYS B 1 228 ? 12.445 37.812 16.188 1 95.88 228 LYS B C 1
ATOM 5489 O O . LYS B 1 228 ? 11.281 38.219 16.125 1 95.88 228 LYS B O 1
ATOM 5494 N N . VAL B 1 229 ? 13.188 37.594 15.125 1 97.25 229 VAL B N 1
ATOM 5495 C CA . VAL B 1 229 ? 12.75 37.906 13.773 1 97.25 229 VAL B CA 1
ATOM 5496 C C . VAL B 1 229 ? 12.047 36.719 13.156 1 97.25 229 VAL B C 1
ATOM 5498 O O . VAL B 1 229 ? 11.25 36.844 12.219 1 97.25 229 VAL B O 1
ATOM 5501 N N . ARG B 1 230 ? 12.32 35.531 13.656 1 97.06 230 ARG B N 1
ATOM 5502 C CA . ARG B 1 230 ? 11.867 34.281 13.055 1 97.06 230 ARG B CA 1
ATOM 5503 C C . ARG B 1 230 ? 11.258 33.344 14.102 1 97.06 230 ARG B C 1
ATOM 5505 O O . ARG B 1 230 ? 11.414 33.594 15.305 1 97.06 230 ARG B O 1
ATOM 5512 N N . LEU B 1 231 ? 10.523 32.344 13.555 1 97.81 231 LEU B N 1
ATOM 5513 C CA . LEU B 1 231 ? 10.086 31.281 14.445 1 97.81 231 LEU B CA 1
ATOM 5514 C C . LEU B 1 231 ? 11.266 30.672 15.188 1 97.81 231 LEU B C 1
ATOM 5516 O O . LEU B 1 231 ? 12.32 30.438 14.594 1 97.81 231 LEU B O 1
ATOM 5520 N N . ASP B 1 232 ? 11.039 30.516 16.484 1 95.31 232 ASP B N 1
ATOM 5521 C CA . ASP B 1 232 ? 12.117 30.047 17.359 1 95.31 232 ASP B CA 1
ATOM 5522 C C . ASP B 1 232 ? 11.594 29.062 18.391 1 95.31 232 ASP B C 1
ATOM 5524 O O . ASP B 1 232 ? 10.414 29.109 18.766 1 95.31 232 ASP B O 1
ATOM 5528 N N . PRO B 1 233 ? 12.461 28.156 18.906 1 93.38 233 PRO B N 1
ATOM 5529 C CA . PRO B 1 233 ? 12.031 27.172 19.891 1 93.38 233 PRO B CA 1
ATOM 5530 C C . PRO B 1 233 ? 11.477 27.812 21.156 1 93.38 233 PRO B C 1
ATOM 5532 O O . PRO B 1 233 ? 10.711 27.188 21.891 1 93.38 233 PRO B O 1
ATOM 5535 N N . SER B 1 234 ? 11.781 29.016 21.453 1 93.94 234 SER B N 1
ATOM 5536 C CA . SER B 1 234 ? 11.359 29.672 22.688 1 93.94 234 SER B CA 1
ATOM 5537 C C . SER B 1 234 ? 9.945 30.219 22.562 1 93.94 234 SER B C 1
ATOM 5539 O O . SER B 1 234 ? 9.367 30.703 23.531 1 93.94 234 SER B O 1
ATOM 5541 N N . ASP B 1 235 ? 9.352 30.094 21.375 1 96.94 235 ASP B N 1
ATOM 5542 C CA . ASP B 1 235 ? 8.07 30.75 21.094 1 96.94 235 ASP B CA 1
ATOM 5543 C C . ASP B 1 235 ? 6.91 29.938 21.656 1 96.94 235 ASP B C 1
ATOM 5545 O O . ASP B 1 235 ? 5.777 30.422 21.719 1 96.94 235 ASP B O 1
ATOM 5549 N N . ALA B 1 236 ? 7.125 28.688 22.031 1 96.75 236 ALA B N 1
ATOM 5550 C CA . ALA B 1 236 ? 6.113 27.797 22.609 1 96.75 236 ALA B CA 1
ATOM 5551 C C . ALA B 1 236 ? 6.758 26.75 23.516 1 96.75 236 ALA B C 1
ATOM 5553 O O . ALA B 1 236 ? 7.984 26.625 23.547 1 96.75 236 ALA B O 1
ATOM 5554 N N . LEU B 1 237 ? 5.855 26.062 24.234 1 95.06 237 LEU B N 1
ATOM 5555 C CA . LEU B 1 237 ? 6.359 24.953 25.062 1 95.06 237 LEU B CA 1
ATOM 5556 C C . LEU B 1 237 ? 6.98 23.875 24.188 1 95.06 237 LEU B C 1
ATOM 5558 O O . LEU B 1 237 ? 7.918 23.188 24.609 1 95.06 237 LEU B O 1
ATOM 5562 N N . PHE B 1 238 ? 6.422 23.734 23.016 1 95.62 238 PHE B N 1
ATOM 5563 C CA . PHE B 1 238 ? 6.941 22.781 22.031 1 95.62 238 PHE B CA 1
ATOM 5564 C C . PHE B 1 238 ? 6.84 23.359 20.625 1 95.62 238 PHE B C 1
ATOM 5566 O O . PHE B 1 238 ? 5.75 23.703 20.172 1 95.62 238 PHE B O 1
ATOM 5573 N N . VAL B 1 239 ? 7.969 23.5 19.953 1 96.81 239 VAL B N 1
ATOM 5574 C CA . VAL B 1 239 ? 8 23.953 18.562 1 96.81 239 VAL B CA 1
ATOM 5575 C C . VAL B 1 239 ? 8.578 22.859 17.672 1 96.81 239 VAL B C 1
ATOM 5577 O O . VAL B 1 239 ? 9.664 22.328 17.938 1 96.81 239 VAL B O 1
ATOM 5580 N N . ASP B 1 240 ? 7.891 22.359 16.719 1 96.5 240 ASP B N 1
ATOM 5581 C CA . ASP B 1 240 ? 8.375 21.438 15.703 1 96.5 240 ASP B CA 1
ATOM 5582 C C . ASP B 1 240 ? 8.227 22.016 14.305 1 96.5 240 ASP B C 1
ATOM 5584 O O . ASP B 1 240 ? 7.258 22.719 14.016 1 96.5 240 ASP B O 1
ATOM 5588 N N . VAL B 1 241 ? 9.195 21.781 13.469 1 96.81 241 VAL B N 1
ATOM 5589 C CA . VAL B 1 241 ? 9.234 22.359 12.133 1 96.81 241 VAL B CA 1
ATOM 5590 C C . VAL B 1 241 ? 9.516 21.266 11.102 1 96.81 241 VAL B C 1
ATOM 5592 O O . VAL B 1 241 ? 10.375 20.422 11.312 1 96.81 241 VAL B O 1
ATOM 5595 N N . ILE B 1 242 ? 8.766 21.25 10.039 1 96.81 242 ILE B N 1
ATOM 5596 C CA . ILE B 1 242 ? 9 20.359 8.898 1 96.81 242 ILE B CA 1
ATOM 5597 C C . ILE B 1 242 ? 9.555 21.172 7.73 1 96.81 242 ILE B C 1
ATOM 5599 O O . ILE B 1 242 ? 8.938 22.156 7.297 1 96.81 242 ILE B O 1
ATOM 5603 N N . HIS B 1 243 ? 10.711 20.859 7.238 1 93.62 243 HIS B N 1
ATOM 5604 C CA . HIS B 1 243 ? 11.305 21.438 6.035 1 93.62 243 HIS B CA 1
ATOM 5605 C C . HIS B 1 243 ? 11.344 20.422 4.898 1 93.62 243 HIS B C 1
ATOM 5607 O O . HIS B 1 243 ? 11.883 19.328 5.055 1 93.62 243 HIS B O 1
ATOM 5613 N N . THR B 1 244 ? 10.719 20.703 3.793 1 91.19 244 THR B N 1
ATOM 5614 C CA . THR B 1 244 ? 10.758 19.828 2.629 1 91.19 244 THR B CA 1
ATOM 5615 C C . THR B 1 244 ? 11.695 20.391 1.561 1 91.19 244 THR B C 1
ATOM 5617 O O . THR B 1 244 ? 12.086 21.547 1.622 1 91.19 244 THR B O 1
ATOM 5620 N N . ASP B 1 245 ? 12.398 19.469 0.663 1 72.25 245 ASP B N 1
ATOM 5621 C CA . ASP B 1 245 ? 13.383 19.859 -0.348 1 72.25 245 ASP B CA 1
ATOM 5622 C C . ASP B 1 245 ? 12.727 20.688 -1.454 1 72.25 245 ASP B C 1
ATOM 5624 O O . ASP B 1 245 ? 13.414 21.156 -2.363 1 72.25 245 ASP B O 1
ATOM 5628 N N . SER B 1 246 ? 11.492 20.75 -1.646 1 54.25 246 SER B N 1
ATOM 5629 C CA . SER B 1 246 ? 10.969 21.609 -2.693 1 54.25 246 SER B CA 1
ATOM 5630 C C . SER B 1 246 ? 11.047 23.078 -2.287 1 54.25 246 SER B C 1
ATOM 5632 O O . SER B 1 246 ? 10.367 23.516 -1.355 1 54.25 246 SER B O 1
ATOM 5634 N N . PRO B 1 247 ? 12.156 23.75 -2.482 1 43.34 247 PRO B N 1
ATOM 5635 C CA . PRO B 1 247 ? 12.078 25.141 -2.031 1 43.34 247 PRO B CA 1
ATOM 5636 C C . PRO B 1 247 ? 10.773 25.828 -2.445 1 43.34 247 PRO B C 1
ATOM 5638 O O . PRO B 1 247 ? 10.203 25.484 -3.482 1 43.34 247 PRO B O 1
ATOM 5641 N N . PRO B 1 248 ? 10.039 26.281 -1.461 1 41.22 248 PRO B N 1
ATOM 5642 C CA . PRO B 1 248 ? 8.938 27.109 -1.947 1 41.22 248 PRO B CA 1
ATOM 5643 C C . PRO B 1 248 ? 9.297 27.875 -3.217 1 41.22 248 PRO B C 1
ATOM 5645 O O . PRO B 1 248 ? 10.461 28.219 -3.428 1 41.22 248 PRO B O 1
ATOM 5648 N N . ALA B 1 249 ? 8.586 27.562 -4.305 1 35.41 249 ALA B N 1
ATOM 5649 C CA . ALA B 1 249 ? 8.758 28.422 -5.473 1 35.41 249 ALA B CA 1
ATOM 5650 C C . ALA B 1 249 ? 9.016 29.875 -5.055 1 35.41 249 ALA B C 1
ATOM 5652 O O . ALA B 1 249 ? 8.211 30.469 -4.336 1 35.41 249 ALA B O 1
ATOM 5653 N N . ALA B 1 250 ? 10.109 30.375 -4.785 1 34.06 250 ALA B N 1
ATOM 5654 C CA . ALA B 1 250 ? 10.062 31.812 -5.039 1 34.06 250 ALA B CA 1
ATOM 5655 C C . ALA B 1 250 ? 9.086 32.156 -6.164 1 34.06 250 ALA B C 1
ATOM 5657 O O . ALA B 1 250 ? 8.914 31.344 -7.094 1 34.06 250 ALA B O 1
ATOM 5658 N N . GLN B 1 251 ? 8.195 33.094 -6.023 1 34.56 251 GLN B N 1
ATOM 5659 C CA . GLN B 1 251 ? 7.047 33.5 -6.828 1 34.56 251 GLN B CA 1
ATOM 5660 C C . GLN B 1 251 ? 7.234 33.125 -8.289 1 34.56 251 GLN B C 1
ATOM 5662 O O . GLN B 1 251 ? 6.277 32.719 -8.969 1 34.56 251 GLN B O 1
ATOM 5667 N N . GLY B 1 252 ? 8.203 33.781 -9.078 1 32.06 252 GLY B N 1
ATOM 5668 C CA . GLY B 1 252 ? 8.109 34.125 -10.492 1 32.06 252 GLY B CA 1
ATOM 5669 C C . GLY B 1 252 ? 8.375 32.906 -11.391 1 32.06 252 GLY B C 1
ATOM 5670 O O . GLY B 1 252 ? 8.18 33 -12.602 1 32.06 252 GLY B O 1
ATOM 5671 N N . ILE B 1 253 ? 9.375 32.188 -11.211 1 28.52 253 ILE B N 1
ATOM 5672 C CA . ILE B 1 253 ? 9.656 31.281 -12.328 1 28.52 253 ILE B CA 1
ATOM 5673 C C . ILE B 1 253 ? 8.859 29.984 -12.172 1 28.52 253 ILE B C 1
ATOM 5675 O O . ILE B 1 253 ? 9.055 29.25 -11.203 1 28.52 253 ILE B O 1
ATOM 5679 N N . LYS B 1 254 ? 7.719 30.031 -12.773 1 34.41 254 LYS B N 1
ATOM 5680 C CA . LYS B 1 254 ? 6.977 28.812 -13.086 1 34.41 254 LYS B CA 1
ATOM 5681 C C . LYS B 1 254 ? 7.91 27.703 -13.57 1 34.41 254 LYS B C 1
ATOM 5683 O O . LYS B 1 254 ? 8.484 27.812 -14.656 1 34.41 254 LYS B O 1
ATOM 5688 N N . SER B 1 255 ? 8.844 27.281 -12.898 1 32.59 255 SER B N 1
ATOM 5689 C CA . SER B 1 255 ? 9.477 26.141 -13.562 1 32.59 255 SER B CA 1
ATOM 5690 C C . SER B 1 255 ? 8.438 25.109 -14.008 1 32.59 255 SER B C 1
ATOM 5692 O O . SER B 1 255 ? 7.492 24.828 -13.266 1 32.59 255 SER B O 1
ATOM 5694 N N . PHE B 1 256 ? 8.125 24.953 -15.281 1 32.5 256 PHE B N 1
ATOM 5695 C CA . PHE B 1 256 ? 7.305 24.031 -16.062 1 32.5 256 PHE B CA 1
ATOM 5696 C C . PHE B 1 256 ? 7.348 22.625 -15.469 1 32.5 256 PHE B C 1
ATOM 5698 O O . PHE B 1 256 ? 6.352 21.906 -15.5 1 32.5 256 PHE B O 1
ATOM 5705 N N . ARG B 1 257 ? 8.57 22.031 -15.523 1 35.66 257 ARG B N 1
ATOM 5706 C CA . ARG B 1 257 ? 8.547 20.594 -15.266 1 35.66 257 ARG B CA 1
ATOM 5707 C C . ARG B 1 257 ? 8.289 20.312 -13.789 1 35.66 257 ARG B C 1
ATOM 5709 O O . ARG B 1 257 ? 9.18 20.5 -12.953 1 35.66 257 ARG B O 1
ATOM 5716 N N . ARG B 1 258 ? 7.125 20.484 -13.281 1 37.94 258 ARG B N 1
ATOM 5717 C CA . ARG B 1 258 ? 6.684 20.297 -11.906 1 37.94 258 ARG B CA 1
ATOM 5718 C C . ARG B 1 258 ? 7.031 18.906 -11.406 1 37.94 258 ARG B C 1
ATOM 5720 O O . ARG B 1 258 ? 6.379 17.922 -11.781 1 37.94 258 ARG B O 1
ATOM 5727 N N . CYS B 1 259 ? 8.258 18.531 -11.359 1 46.09 259 CYS B N 1
ATOM 5728 C CA . CYS B 1 259 ? 8.508 17.359 -10.539 1 46.09 259 CYS B CA 1
ATOM 5729 C C . CYS B 1 259 ? 7.578 17.328 -9.328 1 46.09 259 CYS B C 1
ATOM 5731 O O . CYS B 1 259 ? 7.363 18.359 -8.688 1 46.09 259 CYS B O 1
ATOM 5733 N N . LYS B 1 260 ? 6.625 16.469 -9.297 1 55.38 260 LYS B N 1
ATOM 5734 C CA . LYS B 1 260 ? 5.664 16.328 -8.211 1 55.38 260 LYS B CA 1
ATOM 5735 C C . LYS B 1 260 ? 6.328 16.578 -6.855 1 55.38 260 LYS B C 1
ATOM 5737 O O . LYS B 1 260 ? 7.352 15.969 -6.539 1 55.38 260 LYS B O 1
ATOM 5742 N N . SER B 1 261 ? 6.367 17.844 -6.332 1 73.25 261 SER B N 1
ATOM 5743 C CA . SER B 1 261 ? 6.934 18.188 -5.031 1 73.25 261 SER B CA 1
ATOM 5744 C C . SER B 1 261 ? 5.895 18.047 -3.924 1 73.25 261 SER B C 1
ATOM 5746 O O . SER B 1 261 ? 4.711 18.328 -4.137 1 73.25 261 SER B O 1
ATOM 5748 N N . VAL B 1 262 ? 6.25 17.234 -2.865 1 79.31 262 VAL B N 1
ATOM 5749 C CA . VAL B 1 262 ? 5.445 17.109 -1.654 1 79.31 262 VAL B CA 1
ATOM 5750 C C . VAL B 1 262 ? 5.855 18.188 -0.653 1 79.31 262 VAL B C 1
ATOM 5752 O O . VAL B 1 262 ? 7.047 18.422 -0.427 1 79.31 262 VAL B O 1
ATOM 5755 N N . HIS B 1 263 ? 4.844 18.891 -0.153 1 87.56 263 HIS B N 1
ATOM 5756 C CA . HIS B 1 263 ? 5.113 19.969 0.792 1 87.56 263 HIS B CA 1
ATOM 5757 C C . HIS B 1 263 ? 4.75 19.562 2.215 1 87.56 263 HIS B C 1
ATOM 5759 O O . HIS B 1 263 ? 4.094 18.531 2.42 1 87.56 263 HIS B O 1
ATOM 5765 N N . ALA B 1 264 ? 5.234 20.391 3.115 1 95.88 264 ALA B N 1
ATOM 5766 C CA . ALA B 1 264 ? 5.102 20.109 4.543 1 95.88 264 ALA B CA 1
ATOM 5767 C C . ALA B 1 264 ? 3.637 19.984 4.949 1 95.88 264 ALA B C 1
ATOM 5769 O O . ALA B 1 264 ? 3.279 19.125 5.758 1 95.88 264 ALA B O 1
ATOM 5770 N N . PRO B 1 265 ? 2.707 20.812 4.395 1 96.94 265 PRO B N 1
ATOM 5771 C CA . PRO B 1 265 ? 1.308 20.672 4.805 1 96.94 265 PRO B CA 1
ATOM 5772 C C . PRO B 1 265 ? 0.744 19.281 4.504 1 96.94 265 PRO B C 1
ATOM 5774 O O . PRO B 1 265 ? 0.021 18.719 5.324 1 96.94 265 PRO B O 1
ATOM 5777 N N . GLU B 1 266 ? 1.105 18.734 3.365 1 95.94 266 GLU B N 1
ATOM 5778 C CA . GLU B 1 266 ? 0.633 17.406 3.006 1 95.94 266 GLU B CA 1
ATOM 5779 C C . GLU B 1 266 ? 1.205 16.344 3.945 1 95.94 266 GLU B C 1
ATOM 5781 O O . GLU B 1 266 ? 0.49 15.438 4.371 1 95.94 266 GLU B O 1
ATOM 5786 N N . LEU B 1 267 ? 2.447 16.469 4.211 1 96.62 267 LEU B N 1
ATOM 5787 C CA . LEU B 1 267 ? 3.1 15.516 5.098 1 96.62 267 LEU B CA 1
ATOM 5788 C C . LEU B 1 267 ? 2.51 15.586 6.504 1 96.62 267 LEU B C 1
ATOM 5790 O O . LEU B 1 267 ? 2.227 14.555 7.113 1 96.62 267 LEU B O 1
ATOM 5794 N N . PHE B 1 268 ? 2.363 16.812 6.996 1 97.94 268 PHE B N 1
ATOM 5795 C CA . PHE B 1 268 ? 1.759 17 8.312 1 97.94 268 PHE B CA 1
ATOM 5796 C C . PHE B 1 268 ? 0.358 16.391 8.344 1 97.94 268 PHE B C 1
ATOM 5798 O O . PHE B 1 268 ? 0.007 15.68 9.289 1 97.94 268 PHE B O 1
ATOM 5805 N N . THR B 1 269 ? -0.408 16.672 7.359 1 98.12 269 THR B N 1
ATOM 5806 C CA . THR B 1 269 ? -1.783 16.203 7.285 1 98.12 269 THR B CA 1
ATOM 5807 C C . THR B 1 269 ? -1.826 14.672 7.332 1 98.12 269 THR B C 1
ATOM 5809 O O . THR B 1 269 ? -2.598 14.094 8.102 1 98.12 269 THR B O 1
ATOM 5812 N N . GLU B 1 270 ? -0.992 14.039 6.586 1 96.94 270 GLU B N 1
ATOM 5813 C CA . GLU B 1 270 ? -0.96 12.578 6.566 1 96.94 270 GLU B CA 1
ATOM 5814 C C . GLU B 1 270 ? -0.534 12.016 7.918 1 96.94 270 GLU B C 1
ATOM 5816 O O . GLU B 1 270 ? -1.001 10.953 8.328 1 96.94 270 GLU B O 1
ATOM 5821 N N . SER B 1 271 ? 0.314 12.703 8.625 1 97.88 271 SER B N 1
ATOM 5822 C CA . SER B 1 271 ? 0.871 12.219 9.883 1 97.88 271 SER B CA 1
ATOM 5823 C C . SER B 1 271 ? -0.183 12.203 10.992 1 97.88 271 SER B C 1
ATOM 5825 O O . SER B 1 271 ? 0.023 11.602 12.047 1 97.88 271 SER B O 1
ATOM 5827 N N . ILE B 1 272 ? -1.297 12.836 10.797 1 98.31 272 ILE B N 1
ATOM 5828 C CA . ILE B 1 272 ? -2.285 13.039 11.852 1 98.31 272 ILE B CA 1
ATOM 5829 C C . ILE B 1 272 ? -2.9 11.695 12.242 1 98.31 272 ILE B C 1
ATOM 5831 O O . ILE B 1 272 ? -2.992 11.367 13.43 1 98.31 272 ILE B O 1
ATOM 5835 N N . ASN B 1 273 ? -3.283 10.914 11.234 1 97.81 273 ASN B N 1
ATOM 5836 C CA . ASN B 1 273 ? -4.09 9.742 11.57 1 97.81 273 ASN B CA 1
ATOM 5837 C C . ASN B 1 273 ? -3.416 8.453 11.117 1 97.81 273 ASN B C 1
ATOM 5839 O O . ASN B 1 273 ? -3.83 7.359 11.516 1 97.81 273 ASN B O 1
ATOM 5843 N N . MET B 1 274 ? -2.34 8.469 10.336 1 96.56 274 MET B N 1
ATOM 5844 C CA . MET B 1 274 ? -1.736 7.273 9.742 1 96.56 274 MET B CA 1
ATOM 5845 C C . MET B 1 274 ? -0.961 6.48 10.789 1 96.56 274 MET B C 1
ATOM 5847 O O . MET B 1 274 ? -0.324 7.066 11.672 1 96.56 274 MET B O 1
ATOM 5851 N N . ASP B 1 275 ? -0.982 5.125 10.656 1 96.62 275 ASP B N 1
ATOM 5852 C CA . ASP B 1 275 ? -0.183 4.242 11.5 1 96.62 275 ASP B CA 1
ATOM 5853 C C . ASP B 1 275 ? 1.305 4.379 11.18 1 96.62 275 ASP B C 1
ATOM 5855 O O . ASP B 1 275 ? 2.15 4.223 12.07 1 96.62 275 ASP B O 1
ATOM 5859 N N . CYS B 1 276 ? 1.595 4.582 9.914 1 95.75 276 CYS B N 1
ATOM 5860 C CA . CYS B 1 276 ? 2.982 4.809 9.531 1 95.75 276 CYS B CA 1
ATOM 5861 C C . CYS B 1 276 ? 3.584 5.973 10.312 1 95.75 276 CYS B C 1
ATOM 5863 O O . CYS B 1 276 ? 3.023 7.07 10.328 1 95.75 276 CYS B O 1
ATOM 5865 N N . PRO B 1 277 ? 4.691 5.789 10.969 1 94.69 277 PRO B N 1
ATOM 5866 C CA . PRO B 1 277 ? 5.109 6.707 12.031 1 94.69 277 PRO B CA 1
ATOM 5867 C C . PRO B 1 277 ? 5.824 7.945 11.492 1 94.69 277 PRO B C 1
ATOM 5869 O O . PRO B 1 277 ? 6.02 8.914 12.227 1 94.69 277 PRO B O 1
ATOM 5872 N N . PHE B 1 278 ? 6.281 7.969 10.211 1 96.12 278 PHE B N 1
ATOM 5873 C CA . PHE B 1 278 ? 7.059 9.094 9.711 1 96.12 278 PHE B CA 1
ATOM 5874 C C . PHE B 1 278 ? 8.266 9.359 10.602 1 96.12 278 PHE B C 1
ATOM 5876 O O . PHE B 1 278 ? 8.523 10.508 10.984 1 96.12 278 PHE B O 1
ATOM 5883 N N . TYR B 1 279 ? 9.047 8.414 10.922 1 96.81 279 TYR B N 1
ATOM 5884 C CA . TYR B 1 279 ? 10.195 8.617 11.805 1 96.81 279 TYR B CA 1
ATOM 5885 C C . TYR B 1 279 ? 11.297 9.391 11.086 1 96.81 279 TYR B C 1
ATOM 5887 O O . TYR B 1 279 ? 11.68 9.039 9.969 1 96.81 279 TYR B O 1
ATOM 5895 N N . GLY B 1 280 ? 11.688 10.43 11.672 1 96.75 280 GLY B N 1
ATOM 5896 C CA . GLY B 1 280 ? 12.977 11.031 11.359 1 96.75 280 GLY B CA 1
ATOM 5897 C C . GLY B 1 280 ? 14.102 10.547 12.25 1 96.75 280 GLY B C 1
ATOM 5898 O O . GLY B 1 280 ? 13.875 10.227 13.422 1 96.75 280 GLY B O 1
ATOM 5899 N N . TYR B 1 281 ? 15.297 10.562 11.742 1 96.31 281 TYR B N 1
ATOM 5900 C CA . TYR B 1 281 ? 16.438 10.039 12.484 1 96.31 281 TYR B CA 1
ATOM 5901 C C . TYR B 1 281 ? 17.516 11.102 12.641 1 96.31 281 TYR B C 1
ATOM 5903 O O . TYR B 1 281 ? 17.797 11.859 11.711 1 96.31 281 TYR B O 1
ATOM 5911 N N . PHE B 1 282 ? 18.047 11.055 13.867 1 95.44 282 PHE B N 1
ATOM 5912 C CA . PHE B 1 282 ? 19.141 11.969 14.156 1 95.44 282 PHE B CA 1
ATOM 5913 C C . PHE B 1 282 ? 20.359 11.648 13.289 1 95.44 282 PHE B C 1
ATOM 5915 O O . PHE B 1 282 ? 20.797 10.5 13.219 1 95.44 282 PHE B O 1
ATOM 5922 N N . CYS B 1 283 ? 20.844 12.648 12.594 1 94.19 283 CYS B N 1
ATOM 5923 C CA . CYS B 1 283 ? 22.062 12.555 11.805 1 94.19 283 CYS B CA 1
ATOM 5924 C C . CYS B 1 283 ? 22.719 13.93 11.648 1 94.19 283 CYS B C 1
ATOM 5926 O O . CYS B 1 283 ? 22.047 14.953 11.781 1 94.19 283 CYS B O 1
ATOM 5928 N N . ASP B 1 284 ? 24 13.969 11.5 1 92.38 284 ASP B N 1
ATOM 5929 C CA . ASP B 1 284 ? 24.75 15.219 11.422 1 92.38 284 ASP B CA 1
ATOM 5930 C C . ASP B 1 284 ? 24.375 15.992 10.148 1 92.38 284 ASP B C 1
ATOM 5932 O O . ASP B 1 284 ? 24.391 17.219 10.141 1 92.38 284 ASP B O 1
ATOM 5936 N N . SER B 1 285 ? 24.109 15.234 9.055 1 91.62 285 SER B N 1
ATOM 5937 C CA . SER B 1 285 ? 23.719 15.836 7.789 1 91.62 285 SER B CA 1
ATOM 5938 C C . SER B 1 285 ? 22.812 14.898 6.988 1 91.62 285 SER B C 1
ATOM 5940 O O . SER B 1 285 ? 22.781 13.695 7.23 1 91.62 285 SER B O 1
ATOM 5942 N N . TYR B 1 286 ? 22.125 15.539 6.09 1 88.88 286 TYR B N 1
ATOM 5943 C CA . TYR B 1 286 ? 21.281 14.727 5.219 1 88.88 286 TYR B CA 1
ATOM 5944 C C . TYR B 1 286 ? 22.125 13.797 4.355 1 88.88 286 TYR B C 1
ATOM 5946 O O . TYR B 1 286 ? 21.734 12.664 4.074 1 88.88 286 TYR B O 1
ATOM 5954 N N . ALA B 1 287 ? 23.25 14.312 3.869 1 87.12 287 ALA B N 1
ATOM 5955 C CA . ALA B 1 287 ? 24.156 13.508 3.049 1 87.12 287 ALA B CA 1
ATOM 5956 C C . ALA B 1 287 ? 24.578 12.242 3.783 1 87.12 287 ALA B C 1
ATOM 5958 O O . ALA B 1 287 ? 24.547 11.148 3.215 1 87.12 287 ALA B O 1
ATOM 5959 N N . ASN B 1 288 ? 24.906 12.453 5.117 1 91.31 288 ASN B N 1
ATOM 5960 C CA . ASN B 1 288 ? 25.281 11.297 5.914 1 91.31 288 ASN B CA 1
ATOM 5961 C C . ASN B 1 288 ? 24.094 10.352 6.137 1 91.31 288 ASN B C 1
ATOM 5963 O O . ASN B 1 288 ? 24.266 9.133 6.113 1 91.31 288 ASN B O 1
ATOM 5967 N N . PHE B 1 289 ? 22.969 10.898 6.316 1 92.31 289 PHE B N 1
ATOM 5968 C CA . PHE B 1 289 ? 21.75 10.109 6.504 1 92.31 289 PHE B CA 1
ATOM 5969 C C . PHE B 1 289 ? 21.453 9.273 5.262 1 92.31 289 PHE B C 1
ATOM 5971 O O . PHE B 1 289 ? 21.297 8.055 5.348 1 92.31 289 PHE B O 1
ATOM 5978 N N . SER B 1 290 ? 21.484 9.883 4.109 1 86 290 SER B N 1
ATOM 5979 C CA . SER B 1 290 ? 21.109 9.234 2.855 1 86 290 SER B CA 1
ATOM 5980 C C . SER B 1 290 ? 22.141 8.195 2.441 1 86 290 SER B C 1
ATOM 5982 O O . SER B 1 290 ? 21.812 7.25 1.717 1 86 290 SER B O 1
ATOM 5984 N N . SER B 1 291 ? 23.375 8.375 2.873 1 87.56 291 SER B N 1
ATOM 5985 C CA . SER B 1 291 ? 24.422 7.43 2.521 1 87.56 291 SER B CA 1
ATOM 5986 C C . SER B 1 291 ? 24.5 6.285 3.527 1 87.56 291 SER B C 1
ATOM 5988 O O . SER B 1 291 ? 25.359 5.418 3.424 1 87.56 291 SER B O 1
ATOM 5990 N N . GLY B 1 292 ? 23.641 6.32 4.523 1 90.94 292 GLY B N 1
ATOM 5991 C CA . GLY B 1 292 ? 23.547 5.207 5.453 1 90.94 292 GLY B CA 1
ATOM 5992 C C . GLY B 1 292 ? 24.562 5.285 6.578 1 90.94 292 GLY B C 1
ATOM 5993 O O . GLY B 1 292 ? 24.891 4.27 7.191 1 90.94 292 GLY B O 1
ATOM 5994 N N . GLN B 1 293 ? 25.031 6.441 6.863 1 90.94 293 GLN B N 1
ATOM 5995 C CA . GLN B 1 293 ? 26.062 6.582 7.887 1 90.94 293 GLN B CA 1
ATOM 5996 C C . GLN B 1 293 ? 25.438 6.711 9.273 1 90.94 293 GLN B C 1
ATOM 5998 O O . GLN B 1 293 ? 26.141 6.629 10.281 1 90.94 293 GLN B O 1
ATOM 6003 N N . CYS B 1 294 ? 24.188 6.98 9.383 1 91.19 294 CYS B N 1
ATOM 6004 C CA . CYS B 1 294 ? 23.469 7.074 10.641 1 91.19 294 CYS B CA 1
ATOM 6005 C C . CYS B 1 294 ? 22.547 5.867 10.836 1 91.19 294 CYS B C 1
ATOM 6007 O O . CYS B 1 294 ? 21.344 5.965 10.656 1 91.19 294 CYS B O 1
ATOM 6009 N N . ASP B 1 295 ? 23.109 4.742 11.227 1 84.94 295 ASP B N 1
ATOM 6010 C CA . ASP B 1 295 ? 22.422 3.455 11.195 1 84.94 295 ASP B CA 1
ATOM 6011 C C . ASP B 1 295 ? 21.953 3.049 12.586 1 84.94 295 ASP B C 1
ATOM 6013 O O . ASP B 1 295 ? 21.594 1.893 12.82 1 84.94 295 ASP B O 1
ATOM 6017 N N . LYS B 1 296 ? 21.953 3.959 13.547 1 87.88 296 LYS B N 1
ATOM 6018 C CA . LYS B 1 296 ? 21.641 3.594 14.93 1 87.88 296 LYS B CA 1
ATOM 6019 C C . LYS B 1 296 ? 20.125 3.566 15.164 1 87.88 296 LYS B C 1
ATOM 6021 O O . LYS B 1 296 ? 19.672 3.232 16.266 1 87.88 296 LYS B O 1
ATOM 6026 N N . GLY B 1 297 ? 19.422 3.91 14.156 1 92.12 297 GLY B N 1
ATOM 6027 C CA . GLY B 1 297 ? 17.984 3.982 14.367 1 92.12 297 GLY B CA 1
ATOM 6028 C C . GLY B 1 297 ? 17.594 4.953 15.461 1 92.12 297 GLY B C 1
ATOM 6029 O O . GLY B 1 297 ? 18.031 6.102 15.477 1 92.12 297 GLY B O 1
ATOM 6030 N N . CYS B 1 298 ? 16.734 4.477 16.344 1 94.5 298 CYS B N 1
ATOM 6031 C CA . CYS B 1 298 ? 16.25 5.348 17.406 1 94.5 298 CYS B CA 1
ATOM 6032 C C . CYS B 1 298 ? 17.203 5.332 18.594 1 94.5 298 CYS B C 1
ATOM 6034 O O . CYS B 1 298 ? 17.016 6.086 19.547 1 94.5 298 CYS B O 1
ATOM 6036 N N . GLY B 1 299 ? 18.188 4.59 18.484 1 92.44 299 GLY B N 1
ATOM 6037 C CA . GLY B 1 299 ? 19.141 4.477 19.594 1 92.44 299 GLY B CA 1
ATOM 6038 C C . GLY B 1 299 ? 18.625 3.633 20.734 1 92.44 299 GLY B C 1
ATOM 6039 O O . GLY B 1 299 ? 17.469 3.199 20.734 1 92.44 299 GLY B O 1
ATOM 6040 N N . SER B 1 300 ? 19.453 3.441 21.766 1 91.12 300 SER B N 1
ATOM 6041 C CA . SER B 1 300 ? 19.125 2.576 22.891 1 91.12 300 SER B CA 1
ATOM 6042 C C . SER B 1 300 ? 18.047 3.205 23.766 1 91.12 300 SER B C 1
ATOM 6044 O O . SER B 1 300 ? 17.203 2.498 24.328 1 91.12 300 SER B O 1
ATOM 6046 N N . ASP B 1 301 ? 18.047 4.504 23.891 1 92 301 ASP B N 1
ATOM 6047 C CA . ASP B 1 301 ? 17.062 5.16 24.734 1 92 301 ASP B CA 1
ATOM 6048 C C . ASP B 1 301 ? 15.914 5.723 23.906 1 92 301 ASP B C 1
ATOM 6050 O O . ASP B 1 301 ? 15.055 6.438 24.438 1 92 301 ASP B O 1
ATOM 6054 N N . MET B 1 302 ? 15.961 5.531 22.562 1 92.38 302 MET B N 1
ATOM 6055 C CA . MET B 1 302 ? 14.891 5.902 21.641 1 92.38 302 MET B CA 1
ATOM 6056 C C . MET B 1 302 ? 14.891 7.406 21.391 1 92.38 302 MET B C 1
ATOM 6058 O O . MET B 1 302 ? 13.906 7.953 20.891 1 92.38 302 MET B O 1
ATOM 6062 N N . SER B 1 303 ? 15.977 8.078 21.766 1 93.06 303 SER B N 1
ATOM 6063 C CA . SER B 1 303 ? 16 9.531 21.641 1 93.06 303 SER B CA 1
ATOM 6064 C C . SER B 1 303 ? 16.5 9.953 20.266 1 93.06 303 SER B C 1
ATOM 6066 O O . SER B 1 303 ? 16.375 11.117 19.875 1 93.06 303 SER B O 1
ATOM 6068 N N . ARG B 1 304 ? 16.984 9.023 19.469 1 94.88 304 ARG B N 1
ATOM 6069 C CA . ARG B 1 304 ? 17.641 9.391 18.234 1 94.88 304 ARG B CA 1
ATOM 6070 C C . ARG B 1 304 ? 16.688 9.32 17.047 1 94.88 304 ARG B C 1
ATOM 6072 O O . ARG B 1 304 ? 17.094 9.359 15.891 1 94.88 304 ARG B O 1
ATOM 6079 N N . CYS B 1 305 ? 15.438 9.117 17.297 1 96 305 CYS B N 1
ATOM 6080 C CA . CYS B 1 305 ? 14.398 9.211 16.281 1 96 305 CYS B CA 1
ATOM 6081 C C . CYS B 1 305 ? 13.141 9.852 16.844 1 96 305 CYS B C 1
ATOM 6083 O O . CYS B 1 305 ? 12.961 9.914 18.062 1 96 305 CYS B O 1
ATOM 6085 N N . ALA B 1 306 ? 12.328 10.438 15.984 1 96.06 306 ALA B N 1
ATOM 6086 C CA . ALA B 1 306 ? 11.07 11.055 16.391 1 96.06 306 ALA B CA 1
ATOM 6087 C C . ALA B 1 306 ? 10.039 10.992 15.258 1 96.06 306 ALA B C 1
ATOM 6089 O O . ALA B 1 306 ? 10.391 11.125 14.086 1 96.06 306 ALA B O 1
ATOM 6090 N N . PRO B 1 307 ? 8.797 10.727 15.648 1 97.19 307 PRO B N 1
ATOM 6091 C CA . PRO B 1 307 ? 7.777 10.906 14.609 1 97.19 307 PRO B CA 1
ATOM 6092 C C . PRO B 1 307 ? 7.711 12.344 14.086 1 97.19 307 PRO B C 1
ATOM 6094 O O . PRO B 1 307 ? 7.77 13.289 14.875 1 97.19 307 PRO B O 1
ATOM 6097 N N . MET B 1 308 ? 7.66 12.484 12.805 1 96.94 308 MET B N 1
ATOM 6098 C CA . MET B 1 308 ? 7.457 13.797 12.203 1 96.94 308 MET B CA 1
ATOM 6099 C C . MET B 1 308 ? 5.98 14.172 12.203 1 96.94 308 MET B C 1
ATOM 6101 O O . MET B 1 308 ? 5.117 13.305 12.062 1 96.94 308 MET B O 1
ATOM 6105 N N . GLY B 1 309 ? 5.68 15.492 12.312 1 97.31 309 GLY B N 1
ATOM 6106 C CA . GLY B 1 309 ? 4.324 15.984 12.109 1 97.31 309 GLY B CA 1
ATOM 6107 C C . GLY B 1 309 ? 3.492 15.969 13.383 1 97.31 309 GLY B C 1
ATOM 6108 O O . GLY B 1 309 ? 3.963 16.375 14.445 1 97.31 309 GLY B O 1
ATOM 6109 N N . TYR B 1 310 ? 2.256 15.508 13.281 1 98.12 310 TYR B N 1
ATOM 6110 C CA . TYR B 1 310 ? 1.269 15.633 14.352 1 98.12 310 TYR B CA 1
ATOM 6111 C C . TYR B 1 310 ? 1.693 14.836 15.578 1 98.12 310 TYR B C 1
ATOM 6113 O O . TYR B 1 310 ? 1.46 15.266 16.719 1 98.12 310 TYR B O 1
ATOM 6121 N N . LYS B 1 311 ? 2.406 13.781 15.383 1 97.06 311 LYS B N 1
ATOM 6122 C CA . LYS B 1 311 ? 2.742 12.891 16.484 1 97.06 311 LYS B CA 1
ATOM 6123 C C . LYS B 1 311 ? 4.117 13.227 17.062 1 97.06 311 LYS B C 1
ATOM 6125 O O . LYS B 1 311 ? 4.648 12.477 17.891 1 97.06 311 LYS B O 1
ATOM 6130 N N . SER B 1 312 ? 4.637 14.305 16.656 1 96.38 312 SER B N 1
ATOM 6131 C CA . SER B 1 312 ? 5.969 14.68 17.125 1 96.38 312 SER B CA 1
ATOM 6132 C C . SER B 1 312 ? 5.984 14.93 18.625 1 96.38 312 SER B C 1
ATOM 6134 O O . SER B 1 312 ? 7.039 14.875 19.25 1 96.38 312 SER B O 1
ATOM 6136 N N . GLU B 1 313 ? 4.855 15.156 19.234 1 93.5 313 GLU B N 1
ATOM 6137 C CA . GLU B 1 313 ? 4.754 15.391 20.672 1 93.5 313 GLU B CA 1
ATOM 6138 C C . GLU B 1 313 ? 5.207 14.172 21.469 1 93.5 313 GLU B C 1
ATOM 6140 O O . GLU B 1 313 ? 5.574 14.281 22.641 1 93.5 313 GLU B O 1
ATOM 6145 N N . GLU B 1 314 ? 5.223 13.023 20.781 1 93.31 314 GLU B N 1
ATOM 6146 C CA . GLU B 1 314 ? 5.684 11.805 21.438 1 93.31 314 GLU B CA 1
ATOM 6147 C C . GLU B 1 314 ? 7.164 11.898 21.797 1 93.31 314 GLU B C 1
ATOM 6149 O O . GLU B 1 314 ? 7.652 11.141 22.641 1 93.31 314 GLU B O 1
ATOM 6154 N N . TRP B 1 315 ? 7.867 12.75 21.25 1 93.81 315 TRP B N 1
ATOM 6155 C CA . TRP B 1 315 ? 9.305 12.906 21.453 1 93.81 315 TRP B CA 1
ATOM 6156 C C . TRP B 1 315 ? 9.586 13.984 22.5 1 93.81 315 TRP B C 1
ATOM 6158 O O . TRP B 1 315 ? 10.734 14.375 22.703 1 93.81 315 TRP B O 1
ATOM 6168 N N . LEU B 1 316 ? 8.547 14.578 23.188 1 91.44 316 LEU B N 1
ATOM 6169 C CA . LEU B 1 316 ? 8.656 15.695 24.109 1 91.44 316 LEU B CA 1
ATOM 6170 C C . LEU B 1 316 ? 9.562 15.336 25.297 1 91.44 316 LEU B C 1
ATOM 6172 O O . LEU B 1 316 ? 10.289 16.188 25.797 1 91.44 316 LEU B O 1
ATOM 6176 N N . ARG B 1 317 ? 9.57 14.102 25.672 1 89.69 317 ARG B N 1
ATOM 6177 C CA . ARG B 1 317 ? 10.312 13.664 26.844 1 89.69 317 ARG B CA 1
ATOM 6178 C C . ARG B 1 317 ? 11.812 13.773 26.625 1 89.69 317 ARG B C 1
ATOM 6180 O O . ARG B 1 317 ? 12.586 13.773 27.594 1 89.69 317 ARG B O 1
ATOM 6187 N N . PHE B 1 318 ? 12.234 13.883 25.453 1 89.31 318 PHE B N 1
ATOM 6188 C CA . PHE B 1 318 ? 13.656 13.922 25.141 1 89.31 318 PHE B CA 1
ATOM 6189 C C . PHE B 1 318 ? 14.109 15.344 24.828 1 89.31 318 PHE B C 1
ATOM 6191 O O . PHE B 1 318 ? 15.297 15.586 24.609 1 89.31 318 PHE B O 1
ATOM 6198 N N . THR B 1 319 ? 13.109 16.25 24.75 1 84.31 319 THR B N 1
ATOM 6199 C CA . THR B 1 319 ? 13.422 17.594 24.312 1 84.31 319 THR B CA 1
ATOM 6200 C C . THR B 1 319 ? 14.297 18.312 25.344 1 84.31 319 THR B C 1
ATOM 6202 O O . THR B 1 319 ? 14.18 18.062 26.547 1 84.31 319 THR B O 1
ATOM 6205 N N . SER B 1 320 ? 15.25 19.047 24.75 1 80.38 320 SER B N 1
ATOM 6206 C CA . SER B 1 320 ? 16.109 19.938 25.547 1 80.38 320 SER B CA 1
ATOM 6207 C C . SER B 1 320 ? 16.094 21.359 24.984 1 80.38 320 SER B C 1
ATOM 6209 O O . SER B 1 320 ? 15.281 21.672 24.109 1 80.38 320 SER B O 1
ATOM 6211 N N . SER B 1 321 ? 16.891 22.281 25.562 1 77.38 321 SER B N 1
ATOM 6212 C CA . SER B 1 321 ? 16.938 23.672 25.125 1 77.38 321 SER B CA 1
ATOM 6213 C C . SER B 1 321 ? 17.562 23.797 23.75 1 77.38 321 SER B C 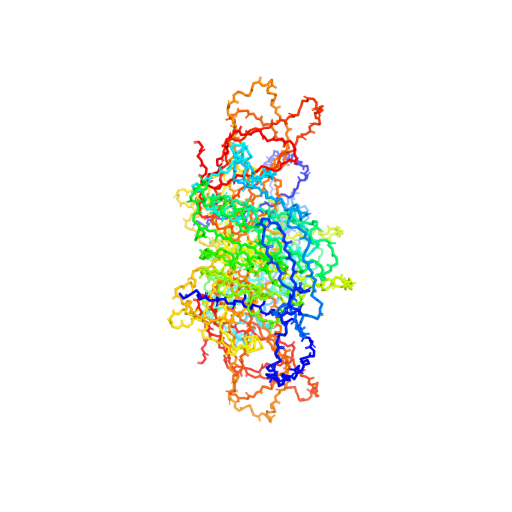1
ATOM 6215 O O . SER B 1 321 ? 17.344 24.781 23.047 1 77.38 321 SER B O 1
ATOM 6217 N N . GLU B 1 322 ? 18.172 22.781 23.391 1 83.12 322 GLU B N 1
ATOM 6218 C CA . GLU B 1 322 ? 18.844 22.828 22.094 1 83.12 322 GLU B CA 1
ATOM 6219 C C . GLU B 1 322 ? 18 22.156 21 1 83.12 322 GLU B C 1
ATOM 6221 O O . GLU B 1 322 ? 17.453 21.078 21.219 1 83.12 322 GLU B O 1
ATOM 6226 N N . PRO B 1 323 ? 17.922 22.922 19.891 1 88.31 323 PRO B N 1
ATOM 6227 C CA . PRO B 1 323 ? 17.188 22.312 18.781 1 88.31 323 PRO B CA 1
ATOM 6228 C C . PRO B 1 323 ? 17.859 21.062 18.219 1 88.31 323 PRO B C 1
ATOM 6230 O O . PRO B 1 323 ? 19.094 20.984 18.219 1 88.31 323 PRO B O 1
ATOM 6233 N N . VAL B 1 324 ? 17.047 20.094 17.844 1 91.56 324 VAL B N 1
ATOM 6234 C CA . VAL B 1 324 ? 17.547 18.859 17.25 1 91.56 324 VAL B CA 1
ATOM 6235 C C . VAL B 1 324 ? 17 18.719 15.836 1 91.56 324 VAL B C 1
ATOM 6237 O O . VAL B 1 324 ? 15.836 19 15.578 1 91.56 324 VAL B O 1
ATOM 6240 N N . THR B 1 325 ? 17.906 18.406 14.922 1 92.5 325 THR B N 1
ATOM 6241 C CA . THR B 1 325 ? 17.516 18.188 13.539 1 92.5 325 THR B CA 1
ATOM 6242 C C . THR B 1 325 ? 17.547 16.688 13.203 1 92.5 325 THR B C 1
ATOM 6244 O O . THR B 1 325 ? 18.5 15.992 13.539 1 92.5 325 THR B O 1
ATOM 6247 N N . MET B 1 326 ? 16.469 16.188 12.648 1 95.06 326 MET B N 1
ATOM 6248 C CA . MET B 1 326 ? 16.359 14.805 12.203 1 95.06 326 MET B CA 1
ATOM 6249 C C . MET B 1 326 ? 15.961 14.742 10.734 1 95.06 326 MET B C 1
ATOM 6251 O O . MET B 1 326 ? 15.391 15.695 10.203 1 95.06 326 MET B O 1
ATOM 6255 N N . PHE B 1 327 ? 16.359 13.625 10.055 1 95 327 PHE B N 1
ATOM 6256 C CA . PHE B 1 327 ? 16.125 13.492 8.625 1 95 327 PHE B CA 1
ATOM 6257 C C . PHE B 1 327 ? 15.281 12.266 8.32 1 95 327 PHE B C 1
ATOM 6259 O O . PHE B 1 327 ? 15.367 11.25 9.016 1 95 327 PHE B O 1
ATOM 6266 N N . LEU B 1 328 ? 14.406 12.367 7.355 1 95.31 328 LEU B N 1
ATOM 6267 C CA . LEU B 1 328 ? 13.648 11.227 6.836 1 95.31 328 LEU B CA 1
ATOM 6268 C C . LEU B 1 328 ? 13.43 11.359 5.332 1 95.31 328 LEU B C 1
ATOM 6270 O O . LEU B 1 328 ? 13.602 12.445 4.77 1 95.31 328 LEU B O 1
ATOM 6274 N N . GLU B 1 329 ? 13.164 10.25 4.699 1 92.62 329 GLU B N 1
ATOM 6275 C CA . GLU B 1 329 ? 12.75 10.219 3.299 1 92.62 329 GLU B CA 1
ATOM 6276 C C . GLU B 1 329 ? 11.266 9.914 3.166 1 92.62 329 GLU B C 1
ATOM 6278 O O . GLU B 1 329 ? 10.719 9.117 3.932 1 92.62 329 GLU B O 1
ATOM 6283 N N . THR B 1 330 ? 10.594 10.609 2.242 1 93.88 330 THR B N 1
ATOM 6284 C CA . THR B 1 330 ? 9.18 10.367 1.979 1 93.88 330 THR B CA 1
ATOM 6285 C C . THR B 1 330 ? 8.953 10 0.515 1 93.88 330 THR B C 1
ATOM 6287 O O . THR B 1 330 ? 9.852 10.156 -0.313 1 93.88 330 THR B O 1
ATOM 6290 N N . GLY B 1 331 ? 7.852 9.438 0.269 1 90.25 331 GLY B N 1
ATOM 6291 C CA . GLY B 1 331 ? 7.445 9.242 -1.114 1 90.25 331 GLY B CA 1
ATOM 6292 C C . GLY B 1 331 ? 6.949 10.508 -1.775 1 90.25 331 GLY B C 1
ATOM 6293 O O . GLY B 1 331 ? 6.703 11.516 -1.101 1 90.25 331 GLY B O 1
ATOM 6294 N N . LEU B 1 332 ? 6.723 10.383 -3.121 1 87.19 332 LEU B N 1
ATOM 6295 C CA . LEU B 1 332 ? 6.234 11.516 -3.898 1 87.19 332 LEU B CA 1
ATOM 6296 C C . LEU B 1 332 ? 4.715 11.484 -4.008 1 87.19 332 LEU B C 1
ATOM 6298 O O . LEU B 1 332 ? 4.098 12.492 -4.363 1 87.19 332 LEU B O 1
ATOM 6302 N N . ASP B 1 333 ? 4.164 10.289 -3.717 1 87.38 333 ASP B N 1
ATOM 6303 C CA . ASP B 1 333 ? 2.713 10.133 -3.746 1 87.38 333 ASP B CA 1
ATOM 6304 C C . ASP B 1 333 ? 2.199 9.508 -2.449 1 87.38 333 ASP B C 1
ATOM 6306 O O . ASP B 1 333 ? 2.957 8.867 -1.719 1 87.38 333 ASP B O 1
ATOM 6310 N N . GLU B 1 334 ? 0.86 9.75 -2.119 1 88.12 334 GLU B N 1
ATOM 6311 C CA . GLU B 1 334 ? 0.237 9.148 -0.947 1 88.12 334 GLU B CA 1
ATOM 6312 C C . GLU B 1 334 ? 0.238 7.621 -1.05 1 88.12 334 GLU B C 1
ATOM 6314 O O . GLU B 1 334 ? -0.01 7.066 -2.121 1 88.12 334 GLU B O 1
ATOM 6319 N N . PRO B 1 335 ? 0.441 6.98 -0.065 1 90.5 335 PRO B N 1
ATOM 6320 C CA . PRO B 1 335 ? 0.942 7.516 1.204 1 90.5 335 PRO B CA 1
ATOM 6321 C C . PRO B 1 335 ? 2.389 7.996 1.111 1 90.5 335 PRO B C 1
ATOM 6323 O O . PRO B 1 335 ? 3.223 7.336 0.484 1 90.5 335 PRO B O 1
ATOM 6326 N N . TYR B 1 336 ? 2.705 9.109 1.704 1 93.94 336 TYR B N 1
ATOM 6327 C CA . TYR B 1 336 ? 4.035 9.711 1.66 1 93.94 336 TYR B CA 1
ATOM 6328 C C . TYR B 1 336 ? 4.98 9.008 2.631 1 93.94 336 TYR B C 1
ATOM 6330 O O . TYR B 1 336 ? 6.184 8.922 2.377 1 93.94 336 TYR B O 1
ATOM 6338 N N . CYS B 1 337 ? 4.41 8.57 3.701 1 96.25 337 CYS B N 1
ATOM 6339 C CA . CYS B 1 337 ? 5.203 7.961 4.762 1 96.25 337 CYS B CA 1
ATOM 6340 C C . CYS B 1 337 ? 5.961 6.742 4.246 1 96.25 337 CYS B C 1
ATOM 6342 O O . CYS B 1 337 ? 5.406 5.934 3.494 1 96.25 337 CYS B O 1
ATOM 6344 N N . ARG B 1 338 ? 7.184 6.613 4.59 1 95.81 338 ARG B N 1
ATOM 6345 C CA . ARG B 1 338 ? 8.031 5.496 4.176 1 95.81 338 ARG B CA 1
ATOM 6346 C C . ARG B 1 338 ? 8.734 4.871 5.375 1 95.81 338 ARG B C 1
ATOM 6348 O O . ARG B 1 338 ? 8.82 5.488 6.441 1 95.81 338 ARG B O 1
ATOM 6355 N N . TYR B 1 339 ? 9.148 3.646 5.195 1 96.5 339 TYR B N 1
ATOM 6356 C CA . TYR B 1 339 ? 10.078 2.961 6.078 1 96.5 339 TYR B CA 1
ATOM 6357 C C . TYR B 1 339 ? 11.5 3.018 5.527 1 96.5 339 TYR B C 1
ATOM 6359 O O . TYR B 1 339 ? 11.695 3.002 4.309 1 96.5 339 TYR B O 1
ATOM 6367 N N . HIS B 1 340 ? 12.445 3.111 6.449 1 96.25 340 HIS B N 1
ATOM 6368 C CA . HIS B 1 340 ? 13.844 3.229 6.059 1 96.25 340 HIS B CA 1
ATOM 6369 C C . HIS B 1 340 ? 14.594 1.922 6.297 1 96.25 340 HIS B C 1
ATOM 6371 O O . HIS B 1 340 ? 14.578 1.386 7.41 1 96.25 340 HIS B O 1
ATOM 6377 N N . TYR B 1 341 ? 15.188 1.438 5.238 1 96.62 341 TYR B N 1
ATOM 6378 C CA . TYR B 1 341 ? 15.977 0.209 5.297 1 96.62 341 TYR B CA 1
ATOM 6379 C C . TYR B 1 341 ? 17.453 0.505 5.141 1 96.62 341 TYR B C 1
ATOM 6381 O O . TYR B 1 341 ? 17.906 0.958 4.082 1 96.62 341 TYR B O 1
ATOM 6389 N N . HIS B 1 342 ? 18.172 0.282 6.258 1 96.88 342 HIS B N 1
ATOM 6390 C CA . HIS B 1 342 ? 19.625 0.366 6.191 1 96.88 342 HIS B CA 1
ATOM 6391 C C . HIS B 1 342 ? 20.219 -0.873 5.531 1 96.88 342 HIS B C 1
ATOM 6393 O O . HIS B 1 342 ? 19.938 -1.999 5.953 1 96.88 342 HIS B O 1
ATOM 6399 N N . VAL B 1 343 ? 20.984 -0.699 4.488 1 96.56 343 VAL B N 1
ATOM 6400 C CA . VAL B 1 343 ? 21.547 -1.796 3.707 1 96.56 343 VAL B CA 1
ATOM 6401 C C . VAL B 1 343 ? 23.062 -1.865 3.924 1 96.56 343 VAL B C 1
ATOM 6403 O O . VAL B 1 343 ? 23.766 -0.868 3.748 1 96.56 343 VAL B O 1
ATOM 6406 N N . ASN B 1 344 ? 23.5 -2.949 4.32 1 96.12 344 ASN B N 1
ATOM 6407 C CA . ASN B 1 344 ? 24.922 -3.26 4.461 1 96.12 344 ASN B CA 1
ATOM 6408 C C . ASN B 1 344 ? 25.328 -4.41 3.547 1 96.12 344 ASN B C 1
ATOM 6410 O O . ASN B 1 344 ? 24.922 -5.555 3.762 1 96.12 344 ASN B O 1
ATOM 6414 N N . VAL B 1 345 ? 26.109 -4.152 2.521 1 96.06 345 VAL B N 1
ATOM 6415 C CA . VAL B 1 345 ? 26.594 -5.152 1.574 1 96.06 345 VAL B CA 1
ATOM 6416 C C . VAL B 1 345 ? 28.031 -5.508 1.888 1 96.06 345 VAL B C 1
ATOM 6418 O O . VAL B 1 345 ? 28.938 -4.699 1.662 1 96.06 345 VAL B O 1
ATOM 6421 N N . LEU B 1 346 ? 28.25 -6.684 2.344 1 96.12 346 LEU B N 1
ATOM 6422 C CA . LEU B 1 346 ? 29.594 -7.172 2.609 1 96.12 346 LEU B CA 1
ATOM 6423 C C . LEU B 1 346 ? 30.156 -7.902 1.396 1 96.12 346 LEU B C 1
ATOM 6425 O O . LEU B 1 346 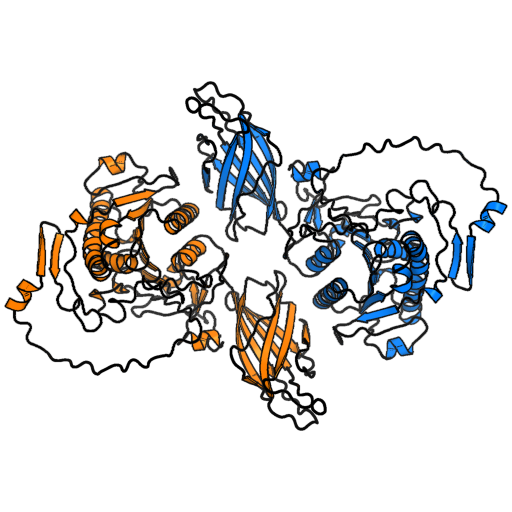? 29.641 -8.953 1.002 1 96.12 346 LEU B O 1
ATOM 6429 N N . LEU B 1 347 ? 31.203 -7.34 0.796 1 94.38 347 LEU B N 1
ATOM 6430 C CA . LEU B 1 347 ? 31.844 -7.957 -0.361 1 94.38 347 LEU B CA 1
ATOM 6431 C C . LEU B 1 347 ? 32.688 -9.141 0.061 1 94.38 347 LEU B C 1
ATOM 6433 O O . LEU B 1 347 ? 33.25 -9.141 1.159 1 94.38 347 LEU B O 1
ATOM 6437 N N . SER B 1 348 ? 32.75 -10.109 -0.871 1 93.44 348 SER B N 1
ATOM 6438 C CA . SER B 1 348 ? 33.5 -11.328 -0.587 1 93.44 348 SER B CA 1
ATOM 6439 C C . SER B 1 348 ? 35 -11.023 -0.445 1 93.44 348 SER B C 1
ATOM 6441 O O . SER B 1 348 ? 35.531 -10.203 -1.19 1 93.44 348 SER B O 1
ATOM 6443 N N . SER B 1 349 ? 35.656 -11.727 0.554 1 88.69 349 SER B N 1
ATOM 6444 C CA . SER B 1 349 ? 37.094 -11.586 0.743 1 88.69 349 SER B CA 1
ATOM 6445 C C . SER B 1 349 ? 37.844 -12.672 -0.012 1 88.69 349 SER B C 1
ATOM 6447 O O . SER B 1 349 ? 39.094 -12.672 -0.027 1 88.69 349 SER B O 1
ATOM 6449 N N . LYS B 1 350 ? 37.094 -13.562 -0.561 1 82.5 350 LYS B N 1
ATOM 6450 C CA . LYS B 1 350 ? 37.75 -14.695 -1.217 1 82.5 350 LYS B CA 1
ATOM 6451 C C . LYS B 1 350 ? 38.531 -14.242 -2.436 1 82.5 350 LYS B C 1
ATOM 6453 O O . LYS B 1 350 ? 38.125 -13.344 -3.164 1 82.5 350 LYS B O 1
ATOM 6458 N N . GLU B 1 351 ? 39.875 -14.641 -2.486 1 69.69 351 GLU B N 1
ATOM 6459 C CA . GLU B 1 351 ? 40.75 -14.305 -3.598 1 69.69 351 GLU B CA 1
ATOM 6460 C C . GLU B 1 351 ? 40.312 -14.984 -4.887 1 69.69 351 GLU B C 1
ATOM 6462 O O . GLU B 1 351 ? 39.969 -16.172 -4.887 1 69.69 351 GLU B O 1
ATOM 6467 N N . ALA B 1 352 ? 39.656 -14.281 -5.727 1 61.47 352 ALA B N 1
ATOM 6468 C CA . ALA B 1 352 ? 39.344 -14.875 -7.027 1 61.47 352 ALA B CA 1
ATOM 6469 C C . ALA B 1 352 ? 40.625 -15.133 -7.824 1 61.47 352 ALA B C 1
ATOM 6471 O O . ALA B 1 352 ? 41.625 -14.391 -7.691 1 61.47 352 ALA B O 1
ATOM 6472 N N . PRO B 1 353 ? 40.812 -16.438 -8.414 1 57.06 353 PRO B N 1
ATOM 6473 C CA . PRO B 1 353 ? 42.031 -16.797 -9.148 1 57.06 353 PRO B CA 1
ATOM 6474 C C . PRO B 1 353 ? 42.469 -15.711 -10.117 1 57.06 353 PRO B C 1
ATOM 6476 O O . PRO B 1 353 ? 43.625 -15.68 -10.531 1 57.06 353 PRO B O 1
ATOM 6479 N N . ARG B 1 354 ? 41.5 -15.086 -10.758 1 59.47 354 ARG B N 1
ATOM 6480 C CA . ARG B 1 354 ? 41.906 -14.117 -11.781 1 59.47 354 ARG B CA 1
ATOM 6481 C C . ARG B 1 354 ? 42.281 -12.773 -11.148 1 59.47 354 ARG B C 1
ATOM 6483 O O . ARG B 1 354 ? 41.812 -12.469 -10.039 1 59.47 354 ARG B O 1
ATOM 6490 N N . ARG B 1 355 ? 43.281 -12.078 -11.68 1 53.69 355 ARG B N 1
ATOM 6491 C CA . ARG B 1 355 ? 43.719 -10.734 -11.328 1 53.69 355 ARG B CA 1
ATOM 6492 C C . ARG B 1 355 ? 42.562 -9.82 -11.031 1 53.69 355 ARG B C 1
ATOM 6494 O O . ARG B 1 355 ? 41.812 -9.445 -11.938 1 53.69 355 ARG B O 1
ATOM 6501 N N . HIS B 1 356 ? 41.969 -9.867 -9.859 1 58.81 356 HIS B N 1
ATOM 6502 C CA . HIS B 1 356 ? 40.75 -9.18 -9.461 1 58.81 356 HIS B CA 1
ATOM 6503 C C . HIS B 1 356 ? 41.031 -7.703 -9.172 1 58.81 356 HIS B C 1
ATOM 6505 O O . HIS B 1 356 ? 41.875 -7.371 -8.352 1 58.81 356 HIS B O 1
ATOM 6511 N N . ARG B 1 357 ? 40.812 -6.844 -10.195 1 66.38 357 ARG B N 1
ATOM 6512 C CA . ARG B 1 357 ? 40.812 -5.395 -10.039 1 66.38 357 ARG B CA 1
ATOM 6513 C C . ARG B 1 357 ? 39.594 -4.906 -9.305 1 66.38 357 ARG B C 1
ATOM 6515 O O . ARG B 1 357 ? 38.531 -5.527 -9.398 1 66.38 357 ARG B O 1
ATOM 6522 N N . ASN B 1 358 ? 39.844 -4.051 -8.32 1 80.56 358 ASN B N 1
ATOM 6523 C CA . ASN B 1 358 ? 38.719 -3.303 -7.738 1 80.56 358 ASN B CA 1
ATOM 6524 C C . ASN B 1 358 ? 37.875 -2.643 -8.82 1 80.56 358 ASN B C 1
ATOM 6526 O O . ASN B 1 358 ? 38.375 -1.87 -9.633 1 80.56 358 ASN B O 1
ATOM 6530 N N . GLU B 1 359 ? 36.688 -3.133 -8.859 1 86.81 359 GLU B N 1
ATOM 6531 C CA . GLU B 1 359 ? 35.75 -2.629 -9.875 1 86.81 359 GLU B CA 1
ATOM 6532 C C . GLU B 1 359 ? 35 -1.417 -9.367 1 86.81 359 GLU B C 1
ATOM 6534 O O . GLU B 1 359 ? 34.75 -1.279 -8.164 1 86.81 359 GLU B O 1
ATOM 6539 N N . THR B 1 360 ? 34.812 -0.537 -10.281 1 91.5 360 THR B N 1
ATOM 6540 C CA . THR B 1 360 ? 33.969 0.622 -9.984 1 91.5 360 THR B CA 1
ATOM 6541 C C . THR B 1 360 ? 32.656 0.526 -10.719 1 91.5 360 THR B C 1
ATOM 6543 O O . THR B 1 360 ? 32.594 0.116 -11.883 1 91.5 360 THR B O 1
ATOM 6546 N N . GLY B 1 361 ? 31.594 0.843 -9.945 1 93.75 361 GLY B N 1
ATOM 6547 C CA . GLY B 1 361 ? 30.297 0.766 -10.602 1 93.75 361 GLY B CA 1
ATOM 6548 C C . GLY B 1 361 ? 29.141 1.17 -9.695 1 93.75 361 GLY B C 1
ATOM 6549 O O . GLY B 1 361 ? 29.344 1.841 -8.68 1 93.75 361 GLY B O 1
ATOM 6550 N N . LEU B 1 362 ? 27.922 0.884 -10.266 1 94.56 362 LEU B N 1
ATOM 6551 C CA . LEU B 1 362 ? 26.688 1.162 -9.547 1 94.56 362 LEU B CA 1
ATOM 6552 C C . LEU B 1 362 ? 26 -0.133 -9.117 1 94.56 362 LEU B C 1
ATOM 6554 O O . LEU B 1 362 ? 26.094 -1.144 -9.82 1 94.56 362 LEU B O 1
ATOM 6558 N N . LEU B 1 363 ? 25.391 -0.059 -7.992 1 95.31 363 LEU B N 1
ATOM 6559 C CA . LEU B 1 363 ? 24.641 -1.199 -7.477 1 95.31 363 LEU B CA 1
ATOM 6560 C C . LEU B 1 363 ? 23.156 -0.889 -7.43 1 95.31 363 LEU B C 1
ATOM 6562 O O . LEU B 1 363 ? 22.75 0.201 -7.012 1 95.31 363 LEU B O 1
ATOM 6566 N N . PHE B 1 364 ? 22.359 -1.764 -7.934 1 96.5 364 PHE B N 1
ATOM 6567 C CA . PHE B 1 364 ? 20.891 -1.695 -7.867 1 96.5 364 PHE B CA 1
ATOM 6568 C C . PHE B 1 364 ? 20.344 -2.852 -7.043 1 96.5 364 PHE B C 1
ATOM 6570 O O . PHE B 1 364 ? 20.828 -3.98 -7.145 1 96.5 364 PHE B O 1
ATOM 6577 N N . LEU B 1 365 ? 19.312 -2.537 -6.223 1 97.44 365 LEU B N 1
ATOM 6578 C CA . LEU B 1 365 ? 18.719 -3.561 -5.375 1 97.44 365 LEU B CA 1
ATOM 6579 C C . LEU B 1 365 ? 17.203 -3.535 -5.484 1 97.44 365 LEU B C 1
ATOM 6581 O O . LEU B 1 365 ? 16.594 -2.467 -5.641 1 97.44 365 LEU B O 1
ATOM 6585 N N . ARG B 1 366 ? 16.625 -4.629 -5.48 1 97.5 366 ARG B N 1
ATOM 6586 C CA . ARG B 1 366 ? 15.195 -4.836 -5.234 1 97.5 366 ARG B CA 1
ATOM 6587 C C . ARG B 1 366 ? 14.977 -5.664 -3.973 1 97.5 366 ARG B C 1
ATOM 6589 O O . ARG B 1 366 ? 15.539 -6.754 -3.83 1 97.5 366 ARG B O 1
ATOM 6596 N N . ILE B 1 367 ? 14.203 -5.109 -3.061 1 97.94 367 ILE B N 1
ATOM 6597 C CA . ILE B 1 367 ? 13.891 -5.805 -1.815 1 97.94 367 ILE B CA 1
ATOM 6598 C C . ILE B 1 367 ? 12.461 -6.34 -1.87 1 97.94 367 ILE B C 1
ATOM 6600 O O . ILE B 1 367 ? 11.523 -5.602 -2.189 1 97.94 367 ILE B O 1
ATOM 6604 N N . THR B 1 368 ? 12.297 -7.625 -1.646 1 97.44 368 THR B N 1
ATOM 6605 C CA . THR B 1 368 ? 10.992 -8.266 -1.637 1 97.44 368 THR B CA 1
ATOM 6606 C C . THR B 1 368 ? 10.656 -8.797 -0.244 1 97.44 368 THR B C 1
ATOM 6608 O O . THR B 1 368 ? 11.453 -9.523 0.358 1 97.44 368 THR B O 1
ATOM 6611 N N . GLY B 1 369 ? 9.5 -8.352 0.224 1 97.62 369 GLY B N 1
ATOM 6612 C CA . GLY B 1 369 ? 9 -8.852 1.495 1 97.62 369 GLY B CA 1
ATOM 6613 C C . GLY B 1 369 ? 7.582 -9.391 1.407 1 97.62 369 GLY B C 1
ATOM 6614 O O . GLY B 1 369 ? 7.043 -9.562 0.311 1 97.62 369 GLY B O 1
ATOM 6615 N N . THR B 1 370 ? 7.004 -9.75 2.531 1 97.44 370 THR B N 1
ATOM 6616 C CA . THR B 1 370 ? 5.695 -10.391 2.604 1 97.44 370 THR B CA 1
ATOM 6617 C C . THR B 1 370 ? 4.582 -9.375 2.359 1 97.44 370 THR B C 1
ATOM 6619 O O . THR B 1 370 ? 3.422 -9.75 2.184 1 97.44 370 THR B O 1
ATOM 6622 N N . ARG B 1 371 ? 4.891 -8.094 2.285 1 95.94 371 ARG B N 1
ATOM 6623 C CA . ARG B 1 371 ? 3.844 -7.098 2.107 1 95.94 371 ARG B CA 1
ATOM 6624 C C . ARG B 1 371 ? 4.074 -6.281 0.841 1 95.94 371 ARG B C 1
ATOM 6626 O O . ARG B 1 371 ? 3.414 -5.262 0.622 1 95.94 371 ARG B O 1
ATOM 6633 N N . GLY B 1 372 ? 5.047 -6.711 0.103 1 93 372 GLY B N 1
ATOM 6634 C CA . GLY B 1 372 ? 5.324 -6.008 -1.14 1 93 372 GLY B CA 1
ATOM 6635 C C . GLY B 1 372 ? 6.781 -6.09 -1.561 1 93 372 GLY B C 1
ATOM 6636 O O . GLY B 1 372 ? 7.559 -6.84 -0.973 1 93 372 GLY B O 1
ATOM 6637 N N . ARG B 1 373 ? 7.105 -5.367 -2.639 1 94.5 373 ARG B N 1
ATOM 6638 C CA . ARG B 1 373 ? 8.477 -5.305 -3.135 1 94.5 373 ARG B CA 1
ATOM 6639 C C . ARG B 1 373 ? 8.789 -3.92 -3.697 1 94.5 373 ARG B C 1
ATOM 6641 O O . ARG B 1 373 ? 7.883 -3.193 -4.109 1 94.5 373 ARG B O 1
ATOM 6648 N N . THR B 1 374 ? 10.008 -3.564 -3.629 1 95 374 THR B N 1
ATOM 6649 C CA . THR B 1 374 ? 10.43 -2.309 -4.238 1 95 374 THR B CA 1
ATOM 6650 C C . THR B 1 374 ? 10.695 -2.496 -5.73 1 95 374 THR B C 1
ATOM 6652 O O . THR B 1 374 ? 10.812 -3.625 -6.207 1 95 374 THR B O 1
ATOM 6655 N N . ALA B 1 375 ? 10.695 -1.397 -6.449 1 92.38 375 ALA B N 1
ATOM 6656 C CA . ALA B 1 375 ? 11.312 -1.443 -7.773 1 92.38 375 ALA B CA 1
ATOM 6657 C C . ALA B 1 375 ? 12.805 -1.73 -7.676 1 92.38 375 ALA B C 1
ATOM 6659 O O . ALA B 1 375 ? 13.352 -1.85 -6.574 1 92.38 375 ALA B O 1
ATOM 6660 N N . LEU B 1 376 ? 13.367 -2.064 -8.82 1 95.25 376 LEU B N 1
ATOM 6661 C CA . LEU B 1 376 ? 14.828 -2.102 -8.852 1 95.25 376 LEU B CA 1
ATOM 6662 C C . LEU B 1 376 ? 15.414 -0.699 -8.727 1 95.25 376 LEU B C 1
ATOM 6664 O O . LEU B 1 376 ? 15.375 0.081 -9.68 1 95.25 376 LEU B O 1
ATOM 6668 N N . LEU B 1 377 ? 15.891 -0.415 -7.543 1 94.19 377 LEU B N 1
ATOM 6669 C CA . LEU B 1 377 ? 16.312 0.945 -7.227 1 94.19 377 LEU B CA 1
ATOM 6670 C C . LEU B 1 377 ? 17.844 1.047 -7.191 1 94.19 377 LEU B C 1
ATOM 6672 O O . LEU B 1 377 ? 18.516 0.097 -6.801 1 94.19 377 LEU B O 1
ATOM 6676 N N . GLN B 1 378 ? 18.297 2.197 -7.633 1 91.62 378 GLN B N 1
ATOM 6677 C CA . GLN B 1 378 ? 19.719 2.477 -7.484 1 91.62 378 GLN B CA 1
ATOM 6678 C C . GLN B 1 378 ? 20.094 2.646 -6.016 1 91.62 378 GLN B C 1
ATOM 6680 O O . GLN B 1 378 ? 19.641 3.588 -5.359 1 91.62 378 GLN B O 1
ATOM 6685 N N . ALA B 1 379 ? 20.891 1.813 -5.539 1 90.06 379 ALA B N 1
ATOM 6686 C CA . ALA B 1 379 ? 21.25 1.805 -4.121 1 90.06 379 ALA B CA 1
ATOM 6687 C C . ALA B 1 379 ? 22.391 2.785 -3.84 1 90.06 379 ALA B C 1
ATOM 6689 O O . ALA B 1 379 ? 22.359 3.518 -2.848 1 90.06 379 ALA B O 1
ATOM 6690 N N . THR B 1 380 ? 23.359 2.783 -4.73 1 86.31 380 THR B N 1
ATOM 6691 C CA . THR B 1 380 ? 24.453 3.736 -4.59 1 86.31 380 THR B CA 1
ATOM 6692 C C . THR B 1 380 ? 24.188 5 -5.402 1 86.31 380 THR B C 1
ATOM 6694 O O . THR B 1 380 ? 24.156 4.961 -6.633 1 86.31 380 THR B O 1
ATOM 6697 N N . PRO B 1 381 ? 24.031 6.066 -4.723 1 80.56 381 PRO B N 1
ATOM 6698 C CA . PRO B 1 381 ? 23.734 7.293 -5.461 1 80.56 381 PRO B CA 1
ATOM 6699 C C . PRO B 1 381 ? 24.828 7.676 -6.453 1 80.56 381 PRO B C 1
ATOM 6701 O O . PRO B 1 381 ? 24.547 8.344 -7.453 1 80.56 381 PRO B O 1
ATOM 6704 N N . LYS B 1 382 ? 26.062 7.312 -6.211 1 86.06 382 LYS B N 1
ATOM 6705 C CA . LYS B 1 382 ? 27.203 7.527 -7.094 1 86.06 382 LYS B CA 1
ATOM 6706 C C . LYS B 1 382 ? 28.016 6.242 -7.258 1 86.06 382 LYS B C 1
ATOM 6708 O O . LYS B 1 382 ? 27.859 5.301 -6.48 1 86.06 382 LYS B O 1
ATOM 6713 N N . PRO B 1 383 ? 28.766 6.219 -8.336 1 92 383 PRO B N 1
ATOM 6714 C CA . PRO B 1 383 ? 29.625 5.043 -8.492 1 92 383 PRO B CA 1
ATOM 6715 C C . PRO B 1 383 ? 30.562 4.836 -7.305 1 92 383 PRO B C 1
ATOM 6717 O O . PRO B 1 383 ? 31.078 5.805 -6.75 1 92 383 PRO B O 1
ATOM 6720 N N . VAL B 1 384 ? 30.688 3.592 -6.98 1 92.19 384 VAL B N 1
ATOM 6721 C CA . VAL B 1 384 ? 31.531 3.271 -5.844 1 92.19 384 VAL B CA 1
ATOM 6722 C C . VAL B 1 384 ? 32.562 2.209 -6.246 1 92.19 384 VAL B C 1
ATOM 6724 O O . VAL B 1 384 ? 32.375 1.502 -7.238 1 92.19 384 VAL B O 1
ATOM 6727 N N . VAL B 1 385 ? 33.656 2.18 -5.469 1 92.25 385 VAL B N 1
ATOM 6728 C CA . VAL B 1 385 ? 34.656 1.159 -5.676 1 92.25 385 VAL B CA 1
ATOM 6729 C C . VAL B 1 385 ? 34.312 -0.092 -4.871 1 92.25 385 VAL B C 1
ATOM 6731 O O . VAL B 1 385 ? 34.031 -0.01 -3.672 1 92.25 385 VAL B O 1
ATOM 6734 N N . PHE B 1 386 ? 34.281 -1.182 -5.559 1 92.81 386 PHE B N 1
ATOM 6735 C CA . PHE B 1 386 ? 34 -2.461 -4.918 1 92.81 386 PHE B CA 1
ATOM 6736 C C . PHE B 1 386 ? 35.312 -3.158 -4.531 1 92.81 386 PHE B C 1
ATOM 6738 O O . PHE B 1 386 ? 35.906 -3.859 -5.348 1 92.81 386 PHE B O 1
ATOM 6745 N N . THR B 1 387 ? 35.656 -2.918 -3.27 1 91.19 387 THR B N 1
ATOM 6746 C CA . THR B 1 387 ? 36.875 -3.502 -2.738 1 91.19 387 THR B CA 1
ATOM 6747 C C . THR B 1 387 ? 36.562 -4.781 -1.961 1 91.19 387 THR B C 1
ATOM 6749 O O . THR B 1 387 ? 35.688 -4.797 -1.104 1 91.19 387 THR B O 1
ATOM 6752 N N . ARG B 1 388 ? 37.375 -5.715 -2.152 1 89.56 388 ARG B N 1
ATOM 6753 C CA . ARG B 1 388 ? 37.188 -7.008 -1.503 1 89.56 388 ARG B CA 1
ATOM 6754 C C . ARG B 1 388 ? 37.25 -6.871 0.015 1 89.56 388 ARG B C 1
ATOM 6756 O O . ARG B 1 388 ? 38.094 -6.168 0.545 1 89.56 388 ARG B O 1
ATOM 6763 N N . GLY B 1 389 ? 36.281 -7.543 0.609 1 90.81 389 GLY B N 1
ATOM 6764 C CA . GLY B 1 389 ? 36.25 -7.586 2.062 1 90.81 389 GLY B CA 1
ATOM 6765 C C . GLY B 1 389 ? 35.625 -6.355 2.689 1 90.81 389 GLY B C 1
ATOM 6766 O O . GLY B 1 389 ? 35.375 -6.328 3.896 1 90.81 389 GLY B O 1
ATOM 6767 N N . ASN B 1 390 ? 35.406 -5.383 1.898 1 93.38 390 ASN B N 1
ATOM 6768 C CA . ASN B 1 390 ? 34.844 -4.156 2.426 1 93.38 390 ASN B CA 1
ATOM 6769 C C . ASN B 1 390 ? 33.312 -4.207 2.4 1 93.38 390 ASN B C 1
ATOM 6771 O O . ASN B 1 390 ? 32.719 -5.02 1.684 1 93.38 390 ASN B O 1
ATOM 6775 N N . ALA B 1 391 ? 32.75 -3.371 3.236 1 94 391 ALA B N 1
ATOM 6776 C CA . ALA B 1 391 ? 31.297 -3.26 3.277 1 94 391 ALA B CA 1
ATOM 6777 C C . ALA B 1 391 ? 30.828 -1.937 2.678 1 94 391 ALA B C 1
ATOM 6779 O O . ALA B 1 391 ? 31.5 -0.908 2.84 1 94 391 ALA B O 1
ATOM 6780 N N . LEU B 1 392 ? 29.812 -2.027 1.907 1 93.06 392 LEU B N 1
ATOM 6781 C CA . LEU B 1 392 ? 29.109 -0.855 1.403 1 93.06 392 LEU B CA 1
ATOM 6782 C C . LEU B 1 392 ? 27.812 -0.632 2.174 1 93.06 392 LEU B C 1
ATOM 6784 O O . LEU B 1 392 ? 27.109 -1.588 2.49 1 93.06 392 LEU B O 1
ATOM 6788 N N . GLU B 1 393 ? 27.578 0.663 2.525 1 92.81 393 GLU B N 1
ATOM 6789 C CA . GLU B 1 393 ? 26.359 0.978 3.264 1 92.81 393 GLU B CA 1
ATOM 6790 C C . GLU B 1 393 ? 25.547 2.061 2.555 1 92.81 393 GLU B C 1
ATOM 6792 O O . GLU B 1 393 ? 26.109 2.973 1.952 1 92.81 393 GLU B O 1
ATOM 6797 N N . PHE B 1 394 ? 24.312 1.958 2.596 1 93.06 394 PHE B N 1
ATOM 6798 C CA . PHE B 1 394 ? 23.422 2.98 2.076 1 93.06 394 PHE B CA 1
ATOM 6799 C C . PHE B 1 394 ? 22.016 2.816 2.662 1 93.06 394 PHE B C 1
ATOM 6801 O O . PHE B 1 394 ? 21.766 1.893 3.441 1 93.06 394 PHE B O 1
ATOM 6808 N N . LEU B 1 395 ? 21.156 3.826 2.342 1 94 395 LEU B N 1
ATOM 6809 C CA . LEU B 1 395 ? 19.781 3.838 2.842 1 94 395 LEU B CA 1
ATOM 6810 C C . LEU B 1 395 ? 18.781 3.713 1.696 1 94 395 LEU B C 1
ATOM 6812 O O . LEU B 1 395 ? 18.953 4.348 0.652 1 94 395 LEU B O 1
ATOM 6816 N N . MET B 1 396 ? 17.844 2.777 1.901 1 94.12 396 MET B N 1
ATOM 6817 C CA . MET B 1 396 ? 16.703 2.678 0.983 1 94.12 396 MET B CA 1
ATOM 6818 C C . MET B 1 396 ? 15.391 2.922 1.712 1 94.12 396 MET B C 1
ATOM 6820 O O . MET B 1 396 ? 15.242 2.555 2.879 1 94.12 396 MET B O 1
ATOM 6824 N N . SER B 1 397 ? 14.492 3.617 1.057 1 93.81 397 SER B N 1
ATOM 6825 C CA . SER B 1 397 ? 13.188 3.852 1.662 1 93.81 397 SER B CA 1
ATOM 6826 C C . SER B 1 397 ? 12.07 3.238 0.824 1 93.81 397 SER B C 1
ATOM 6828 O O . SER B 1 397 ? 12.156 3.205 -0.406 1 93.81 397 SER B O 1
ATOM 6830 N N . SER B 1 398 ? 11.055 2.68 1.469 1 94.44 398 SER B N 1
ATOM 6831 C CA . SER B 1 398 ? 9.906 2.037 0.84 1 94.44 398 SER B CA 1
ATOM 6832 C C . SER B 1 398 ? 8.734 1.921 1.812 1 94.44 398 SER B C 1
ATOM 6834 O O . SER B 1 398 ? 8.844 2.326 2.971 1 94.44 398 SER B O 1
ATOM 6836 N N . GLY B 1 399 ? 7.594 1.538 1.193 1 93.81 399 GLY B N 1
ATOM 6837 C CA . GLY B 1 399 ? 6.547 1.125 2.111 1 93.81 399 GLY B CA 1
ATOM 6838 C C . GLY B 1 399 ? 6.969 -0.001 3.035 1 93.81 399 GLY B C 1
ATOM 6839 O O . GLY B 1 399 ? 8.062 -0.557 2.885 1 93.81 399 GLY B O 1
ATOM 6840 N N . ASN B 1 400 ? 6.121 -0.26 3.992 1 95.38 400 ASN B N 1
ATOM 6841 C CA . ASN B 1 400 ? 6.383 -1.389 4.879 1 95.38 400 ASN B CA 1
ATOM 6842 C C . ASN B 1 400 ? 6.422 -2.707 4.113 1 95.38 400 ASN B C 1
ATOM 6844 O O . ASN B 1 400 ? 5.402 -3.15 3.582 1 95.38 400 ASN B O 1
ATOM 6848 N N . LEU B 1 401 ? 7.527 -3.373 4.09 1 96.88 401 LEU B N 1
ATOM 6849 C CA . LEU B 1 401 ? 7.695 -4.578 3.283 1 96.88 401 LEU B CA 1
ATOM 6850 C C . LEU B 1 401 ? 7.43 -5.828 4.113 1 96.88 401 LEU B C 1
ATOM 6852 O O . LEU B 1 401 ? 7.453 -6.945 3.586 1 96.88 401 LEU B O 1
ATOM 6856 N N . GLY B 1 402 ? 7.16 -5.688 5.367 1 96.5 402 GLY B N 1
ATOM 6857 C CA . GLY B 1 402 ? 6.957 -6.852 6.215 1 96.5 402 GLY B CA 1
ATOM 6858 C C . GLY B 1 402 ? 8.227 -7.66 6.43 1 96.5 402 GLY B C 1
ATOM 6859 O O . GLY B 1 402 ? 9.297 -7.094 6.652 1 96.5 402 GLY B O 1
ATOM 6860 N N . ARG B 1 403 ? 8.07 -8.977 6.59 1 97.12 403 ARG B N 1
ATOM 6861 C CA . ARG B 1 403 ? 9.25 -9.836 6.648 1 97.12 403 ARG B CA 1
ATOM 6862 C C . ARG B 1 403 ? 9.977 -9.859 5.309 1 97.12 403 ARG B C 1
ATOM 6864 O O . ARG B 1 403 ? 9.344 -9.953 4.254 1 97.12 403 ARG B O 1
ATOM 6871 N N . LEU B 1 404 ? 11.242 -9.711 5.359 1 97.94 404 LEU B N 1
ATOM 6872 C CA . LEU B 1 404 ? 12.031 -9.664 4.133 1 97.94 404 LEU B CA 1
ATOM 6873 C C . LEU B 1 404 ? 12.367 -11.07 3.643 1 97.94 404 LEU B C 1
ATOM 6875 O O . LEU B 1 404 ? 12.781 -11.93 4.426 1 97.94 404 LEU B O 1
ATOM 6879 N N . LEU B 1 405 ? 12.211 -11.297 2.305 1 98 405 LEU B N 1
ATOM 6880 C CA . LEU B 1 405 ? 12.266 -12.664 1.787 1 98 405 LEU B CA 1
ATOM 6881 C C . LEU B 1 405 ? 13.391 -12.812 0.77 1 98 405 LEU B C 1
ATOM 6883 O O . LEU B 1 405 ? 13.961 -13.891 0.624 1 98 405 LEU B O 1
ATOM 6887 N N . ARG B 1 406 ? 13.641 -11.773 0.059 1 97.31 406 ARG B N 1
ATOM 6888 C CA . ARG B 1 406 ? 14.547 -11.898 -1.08 1 97.31 406 ARG B CA 1
ATOM 6889 C C . ARG B 1 406 ? 15.141 -10.539 -1.45 1 97.31 406 ARG B C 1
ATOM 6891 O O . ARG B 1 406 ? 14.492 -9.508 -1.281 1 97.31 406 ARG B O 1
ATOM 6898 N N . VAL B 1 407 ? 16.344 -10.547 -1.938 1 97.25 407 VAL B N 1
ATOM 6899 C CA . VAL B 1 407 ? 17 -9.367 -2.488 1 97.25 407 VAL B CA 1
ATOM 6900 C C . VAL B 1 407 ? 17.547 -9.672 -3.881 1 97.25 407 VAL B C 1
ATOM 6902 O O . VAL B 1 407 ? 18.266 -10.656 -4.066 1 97.25 407 VAL B O 1
ATOM 6905 N N . ASP B 1 408 ? 17.188 -8.906 -4.832 1 96.31 408 ASP B N 1
ATOM 6906 C CA . ASP B 1 408 ? 17.766 -8.969 -6.172 1 96.31 408 ASP B CA 1
ATOM 6907 C C . ASP B 1 408 ? 18.844 -7.898 -6.348 1 96.31 408 ASP B C 1
ATOM 6909 O O . ASP B 1 408 ? 18.625 -6.73 -6.023 1 96.31 408 ASP B O 1
ATOM 6913 N N . VAL B 1 409 ? 19.969 -8.305 -6.887 1 96.5 409 VAL B N 1
ATOM 6914 C CA . VAL B 1 409 ? 21.109 -7.395 -7.023 1 96.5 409 VAL B CA 1
ATOM 6915 C C . VAL B 1 409 ? 21.5 -7.277 -8.492 1 96.5 409 VAL B C 1
ATOM 6917 O O . VAL B 1 409 ? 21.609 -8.289 -9.195 1 96.5 409 VAL B O 1
ATOM 6920 N N . LEU B 1 410 ? 21.641 -6.125 -8.938 1 96.38 410 LEU B N 1
ATOM 6921 C CA . LEU B 1 410 ? 22.172 -5.816 -10.266 1 96.38 410 LEU B CA 1
ATOM 6922 C C . LEU B 1 410 ? 23.375 -4.879 -10.164 1 96.38 410 LEU B C 1
ATOM 6924 O O . LEU B 1 410 ? 23.312 -3.861 -9.469 1 96.38 410 LEU B O 1
ATOM 6928 N N . TRP B 1 411 ? 24.453 -5.238 -10.789 1 95.12 411 TRP B N 1
ATOM 6929 C CA . TRP B 1 411 ? 25.672 -4.441 -10.789 1 95.12 411 TRP B CA 1
ATOM 6930 C C . TRP B 1 411 ? 26 -3.941 -12.188 1 95.12 411 TRP B C 1
ATOM 6932 O O . TRP B 1 411 ? 25.938 -4.703 -13.156 1 95.12 411 TRP B O 1
ATOM 6942 N N . THR B 1 412 ? 26.266 -2.682 -12.266 1 93.38 412 THR B N 1
ATOM 6943 C CA . THR B 1 412 ? 26.641 -2.049 -13.523 1 93.38 412 THR B CA 1
ATOM 6944 C C . THR B 1 412 ? 28.016 -1.383 -13.414 1 93.38 412 THR B C 1
ATOM 6946 O O . THR B 1 412 ? 28.172 -0.382 -12.711 1 93.38 412 THR B O 1
ATOM 6949 N N . PRO B 1 413 ? 28.984 -1.878 -14.188 1 91.69 413 PRO B N 1
ATOM 6950 C CA . PRO B 1 413 ? 30.312 -1.251 -14.141 1 91.69 413 PRO B CA 1
ATOM 6951 C C . PRO B 1 413 ? 30.344 0.112 -14.828 1 91.69 413 PRO B C 1
ATOM 6953 O O . PRO B 1 413 ? 29.562 0.361 -15.75 1 91.69 413 PRO B O 1
ATOM 6956 N N . LEU B 1 414 ? 31.141 0.955 -14.281 1 87.25 414 LEU B N 1
ATOM 6957 C CA . LEU B 1 414 ? 31.281 2.283 -14.867 1 87.25 414 LEU B CA 1
ATOM 6958 C C . LEU B 1 414 ? 31.969 2.203 -16.234 1 87.25 414 LEU B C 1
ATOM 6960 O O . LEU B 1 414 ? 31.594 2.92 -17.156 1 87.25 414 LEU B O 1
ATOM 6964 N N . HIS B 1 415 ? 33 1.387 -16.359 1 81.56 415 HIS B N 1
ATOM 6965 C CA . HIS B 1 415 ? 33.719 1.301 -17.609 1 81.56 415 HIS B CA 1
ATOM 6966 C C . HIS B 1 415 ? 33.5 -0.04 -18.297 1 81.56 415 HIS B C 1
ATOM 6968 O O . HIS B 1 415 ? 33.469 -1.082 -17.641 1 81.56 415 HIS B O 1
ATOM 6974 N N . PRO B 1 416 ? 33.156 0.086 -19.641 1 72.81 416 PRO B N 1
ATOM 6975 C CA . PRO B 1 416 ? 33.031 -1.173 -20.375 1 72.81 416 PRO B CA 1
ATOM 6976 C C . PRO B 1 416 ? 34.344 -1.943 -20.453 1 72.81 416 PRO B C 1
ATOM 6978 O O . PRO B 1 416 ? 35.438 -1.337 -20.484 1 72.81 416 PRO B O 1
ATOM 6981 N N . HIS B 1 417 ? 34.281 -3.088 -20.109 1 72.94 417 HIS B N 1
ATOM 6982 C CA . HIS B 1 417 ? 35.438 -3.949 -20.234 1 72.94 417 HIS B CA 1
ATOM 6983 C C . HIS B 1 417 ? 35.406 -4.777 -21.516 1 72.94 417 HIS B C 1
ATOM 6985 O O . HIS B 1 417 ? 34.312 -5.027 -22.047 1 72.94 417 HIS B O 1
ATOM 6991 N N . PRO B 1 418 ? 36.594 -5.102 -22.062 1 71.12 418 PRO B N 1
ATOM 6992 C CA . PRO B 1 418 ? 36.594 -6 -23.219 1 71.12 418 PRO B CA 1
ATOM 6993 C C . PRO B 1 418 ? 35.969 -7.352 -22.922 1 71.12 418 PRO B C 1
ATOM 6995 O O . PRO B 1 418 ? 35.938 -7.789 -21.766 1 71.12 418 PRO B O 1
ATOM 6998 N N . PRO B 1 419 ? 35.25 -7.938 -23.906 1 67.31 419 PRO B N 1
ATOM 6999 C CA . PRO B 1 419 ? 34.531 -9.203 -23.75 1 67.31 419 PRO B CA 1
ATOM 7000 C C . PRO B 1 419 ? 35.406 -10.312 -23.172 1 67.31 419 PRO B C 1
ATOM 7002 O O . PRO B 1 419 ? 34.938 -11.211 -22.484 1 67.31 419 PRO B O 1
ATOM 7005 N N . SER B 1 420 ? 36.75 -10.328 -23.422 1 68.81 420 SER B N 1
ATOM 7006 C CA . SER B 1 420 ? 37.656 -11.391 -23 1 68.81 420 SER B CA 1
ATOM 7007 C C . SER B 1 420 ? 37.906 -11.336 -21.5 1 68.81 420 SER B C 1
ATOM 7009 O O . SER B 1 420 ? 38.312 -12.328 -20.906 1 68.81 420 SER B O 1
ATOM 7011 N N . ASP B 1 421 ? 37.5 -10.172 -20.891 1 73.62 421 ASP B N 1
ATOM 7012 C CA . ASP B 1 421 ? 37.75 -10 -19.453 1 73.62 421 ASP B CA 1
ATOM 7013 C C . ASP B 1 421 ? 36.531 -9.383 -18.781 1 73.62 421 ASP B C 1
ATOM 7015 O O . ASP B 1 421 ? 36.562 -8.211 -18.391 1 73.62 421 ASP B O 1
ATOM 7019 N N . GLU B 1 422 ? 35.469 -10.258 -18.641 1 81 422 GLU B N 1
ATOM 7020 C CA . GLU B 1 422 ? 34.25 -9.727 -18.047 1 81 422 GLU B CA 1
ATOM 7021 C C . GLU B 1 422 ? 34.438 -9.469 -16.562 1 81 422 GLU B C 1
ATOM 7023 O O . GLU B 1 422 ? 34.781 -10.367 -15.805 1 81 422 GLU B O 1
ATOM 7028 N N . PRO B 1 423 ? 34.312 -8.227 -16.281 1 86.75 423 PRO B N 1
ATOM 7029 C CA . PRO B 1 423 ? 34.438 -7.906 -14.859 1 86.75 423 PRO B CA 1
ATOM 7030 C C . PRO B 1 423 ? 33.344 -8.508 -14.008 1 86.75 423 PRO B C 1
ATOM 7032 O O . PRO B 1 423 ? 32.281 -8.867 -14.539 1 86.75 423 PRO B O 1
ATOM 7035 N N . PHE B 1 424 ? 33.625 -8.75 -12.734 1 89.81 424 PHE B N 1
ATOM 7036 C CA . PHE B 1 424 ? 32.625 -9.25 -11.82 1 89.81 424 PHE B CA 1
ATOM 7037 C C . PHE B 1 424 ? 32.875 -8.758 -10.398 1 89.81 424 PHE B C 1
ATOM 7039 O O . PHE B 1 424 ? 33.969 -8.281 -10.086 1 89.81 424 PHE B O 1
ATOM 7046 N N . ILE B 1 425 ? 31.891 -8.727 -9.641 1 91.12 425 ILE B N 1
ATOM 7047 C CA . ILE B 1 425 ? 31.984 -8.531 -8.203 1 91.12 425 ILE B CA 1
ATOM 7048 C C . ILE B 1 425 ? 31.422 -9.742 -7.469 1 91.12 425 ILE B C 1
ATOM 7050 O O . ILE B 1 425 ? 30.766 -10.594 -8.078 1 91.12 425 ILE B O 1
ATOM 7054 N N . SER B 1 426 ? 31.828 -9.828 -6.191 1 92.5 426 SER B N 1
ATOM 7055 C CA . SER B 1 426 ? 31.297 -10.914 -5.371 1 92.5 426 SER B CA 1
ATOM 7056 C C . SER B 1 426 ? 30.797 -10.391 -4.027 1 92.5 426 SER B C 1
ATOM 7058 O O . SER B 1 426 ? 31.5 -9.625 -3.355 1 92.5 426 SER B O 1
ATOM 7060 N N . ILE B 1 427 ? 29.625 -10.805 -3.693 1 93.94 427 ILE B N 1
ATOM 7061 C CA . ILE B 1 427 ? 29 -10.375 -2.445 1 93.94 427 ILE B CA 1
ATOM 7062 C C . ILE B 1 427 ? 28.891 -11.555 -1.488 1 93.94 427 ILE B C 1
ATOM 7064 O O . ILE B 1 427 ? 28.391 -12.625 -1.862 1 93.94 427 ILE B O 1
ATOM 7068 N N . HIS B 1 428 ? 29.406 -11.328 -0.305 1 94.88 428 HIS B N 1
ATOM 7069 C CA . HIS B 1 428 ? 29.312 -12.344 0.743 1 94.88 428 HIS B CA 1
ATOM 7070 C C . HIS B 1 428 ? 27.922 -12.344 1.378 1 94.88 428 HIS B C 1
ATOM 7072 O O . HIS B 1 428 ? 27.297 -13.406 1.523 1 94.88 428 HIS B O 1
ATOM 7078 N N . SER B 1 429 ? 27.469 -11.195 1.735 1 96.19 429 SER B N 1
ATOM 7079 C CA . SER B 1 429 ? 26.156 -11.117 2.381 1 96.19 429 SER B CA 1
ATOM 7080 C C . SER B 1 429 ? 25.578 -9.70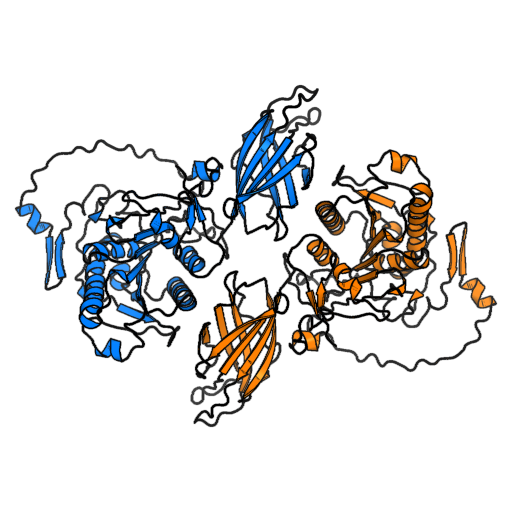3 2.291 1 96.19 429 SER B C 1
ATOM 7082 O O . SER B 1 429 ? 26.312 -8.742 2.076 1 96.19 429 SER B O 1
ATOM 7084 N N . ILE B 1 430 ? 24.297 -9.633 2.35 1 96.88 430 ILE B N 1
ATOM 7085 C CA . ILE B 1 430 ? 23.562 -8.383 2.414 1 96.88 430 ILE B CA 1
ATOM 7086 C C . ILE B 1 430 ? 22.719 -8.352 3.688 1 96.88 430 ILE B C 1
ATOM 7088 O O . ILE B 1 430 ? 21.859 -9.211 3.896 1 96.88 430 ILE B O 1
ATOM 7092 N N . ARG B 1 431 ? 22.938 -7.422 4.535 1 96.94 431 ARG B N 1
ATOM 7093 C CA . ARG B 1 431 ? 22.156 -7.234 5.75 1 96.94 431 ARG B CA 1
ATOM 7094 C C . ARG B 1 431 ? 21.203 -6.051 5.613 1 96.94 431 ARG B C 1
ATOM 7096 O O . ARG B 1 431 ? 21.625 -4.941 5.285 1 96.94 431 ARG B O 1
ATOM 7103 N N . LEU B 1 432 ? 19.938 -6.309 5.762 1 97.31 432 LEU B N 1
ATOM 7104 C CA . LEU B 1 432 ? 18.906 -5.277 5.746 1 97.31 432 LEU B CA 1
ATOM 7105 C C . LEU B 1 432 ? 18.344 -5.047 7.145 1 97.31 432 LEU B C 1
ATOM 7107 O O . LEU B 1 432 ? 17.969 -6 7.832 1 97.31 432 LEU B O 1
ATOM 7111 N N . THR B 1 433 ? 18.344 -3.793 7.562 1 96.88 433 THR B N 1
ATOM 7112 C CA . THR B 1 433 ? 17.766 -3.42 8.844 1 96.88 433 THR B CA 1
ATOM 7113 C C . THR B 1 433 ? 16.656 -2.375 8.656 1 96.88 433 THR B C 1
ATOM 7115 O O . THR B 1 433 ? 16.922 -1.291 8.125 1 96.88 433 THR B O 1
ATOM 7118 N N . ASN B 1 434 ? 15.445 -2.746 8.961 1 96.62 434 ASN B N 1
ATOM 7119 C CA . ASN B 1 434 ? 14.367 -1.763 9.039 1 96.62 434 ASN B CA 1
ATOM 7120 C C . ASN B 1 434 ? 14.516 -0.865 10.258 1 96.62 434 ASN B C 1
ATOM 7122 O O . ASN B 1 434 ? 14.383 -1.328 11.398 1 96.62 434 ASN B O 1
ATOM 7126 N N . LEU B 1 435 ? 14.727 0.402 10.062 1 96.31 435 LEU B N 1
ATOM 7127 C CA . LEU B 1 435 ? 15.062 1.298 11.164 1 96.31 435 LEU B CA 1
ATOM 7128 C C . LEU B 1 435 ? 13.844 1.557 12.039 1 96.31 435 LEU B C 1
ATOM 7130 O O . LEU B 1 435 ? 13.977 1.792 13.242 1 96.31 435 LEU B O 1
ATOM 7134 N N . GLU B 1 436 ? 12.609 1.537 11.445 1 94.94 436 GLU B N 1
ATOM 7135 C CA . GLU B 1 436 ? 11.375 1.794 12.188 1 94.94 436 GLU B CA 1
ATOM 7136 C C . GLU B 1 436 ? 11.039 0.629 13.117 1 94.94 436 GLU B C 1
ATOM 7138 O O . GLU B 1 436 ? 10.562 0.836 14.234 1 94.94 436 GLU B O 1
ATOM 7143 N N . THR B 1 437 ? 11.25 -0.576 12.633 1 93.06 437 THR B N 1
ATOM 7144 C CA . THR B 1 437 ? 10.82 -1.745 13.398 1 93.06 437 THR B CA 1
ATOM 7145 C C . THR B 1 437 ? 12.016 -2.443 14.031 1 93.06 437 THR B C 1
ATOM 7147 O O . THR B 1 437 ? 11.852 -3.328 14.875 1 93.06 437 THR B O 1
ATOM 7150 N N . THR B 1 438 ? 13.234 -2.209 13.68 1 92.94 438 THR B N 1
ATOM 7151 C CA . THR B 1 438 ? 14.484 -2.812 14.133 1 92.94 438 THR B CA 1
ATOM 7152 C C . THR B 1 438 ? 14.617 -4.234 13.602 1 92.94 438 THR B C 1
ATOM 7154 O O . THR B 1 438 ? 15.586 -4.934 13.914 1 92.94 438 THR B O 1
ATOM 7157 N N . TYR B 1 439 ? 13.672 -4.637 12.844 1 94.88 439 TYR B N 1
ATOM 7158 C CA . TYR B 1 439 ? 13.75 -5.938 12.188 1 94.88 439 TYR B CA 1
ATOM 7159 C C . TYR B 1 439 ? 14.977 -6.027 11.289 1 94.88 439 TYR B C 1
ATOM 7161 O O . TYR B 1 439 ? 15.266 -5.102 10.531 1 94.88 439 TYR B O 1
ATOM 7169 N N . ARG B 1 440 ? 15.695 -7.129 11.422 1 95.62 440 ARG B N 1
ATOM 7170 C CA . ARG B 1 440 ? 16.922 -7.336 10.656 1 95.62 440 ARG B CA 1
ATOM 7171 C C . ARG B 1 440 ? 16.906 -8.695 9.977 1 95.62 440 ARG B C 1
ATOM 7173 O O . ARG B 1 440 ? 16.469 -9.688 10.555 1 95.62 440 ARG B O 1
ATOM 7180 N N . GLU B 1 441 ? 17.375 -8.75 8.742 1 97.19 441 GLU B N 1
ATOM 7181 C CA . GLU B 1 441 ? 17.547 -9.984 7.973 1 97.19 441 GLU B CA 1
ATOM 7182 C C . GLU B 1 441 ? 18.859 -9.984 7.203 1 97.19 441 GLU B C 1
ATOM 7184 O O . GLU B 1 441 ? 19.281 -8.953 6.672 1 97.19 441 GLU B O 1
ATOM 7189 N N . VAL B 1 442 ? 19.516 -11.133 7.191 1 97.19 442 VAL B N 1
ATOM 7190 C CA . VAL B 1 442 ? 20.766 -11.273 6.457 1 97.19 442 VAL B CA 1
ATOM 7191 C C . VAL B 1 442 ? 20.578 -12.242 5.293 1 97.19 442 VAL B C 1
ATOM 7193 O O . VAL B 1 442 ? 20.062 -13.352 5.477 1 97.19 442 VAL B O 1
ATOM 7196 N N . PHE B 1 443 ? 20.953 -11.828 4.156 1 96.69 443 PHE B N 1
ATOM 7197 C CA . PHE B 1 443 ? 20.922 -12.633 2.941 1 96.69 443 PHE B CA 1
ATOM 7198 C C . PHE B 1 443 ? 22.328 -13.047 2.533 1 96.69 443 PHE B C 1
ATOM 7200 O O . PHE B 1 443 ? 23.156 -12.195 2.209 1 96.69 443 PHE B O 1
ATOM 7207 N N . CYS B 1 444 ? 22.531 -14.289 2.531 1 93.88 444 CYS B N 1
ATOM 7208 C CA . CYS B 1 444 ? 23.875 -14.805 2.268 1 93.88 444 CYS B CA 1
ATOM 7209 C C . CYS B 1 444 ? 24.047 -15.133 0.792 1 93.88 444 CYS B C 1
ATOM 7211 O O . CYS B 1 444 ? 23.141 -15.672 0.159 1 93.88 444 CYS B O 1
ATOM 7213 N N . GLY B 1 445 ? 25.172 -14.68 0.441 1 85.31 445 GLY B N 1
ATOM 7214 C CA . GLY B 1 445 ? 25.547 -15.016 -0.925 1 85.31 445 GLY B CA 1
ATOM 7215 C C . GLY B 1 445 ? 26.531 -16.156 -1.009 1 85.31 445 GLY B C 1
ATOM 7216 O O . GLY B 1 445 ? 27.109 -16.562 0 1 85.31 445 GLY B O 1
ATOM 7217 N N . SER B 1 446 ? 26.594 -17.125 -1.957 1 76.44 446 SER B N 1
ATOM 7218 C CA . SER B 1 446 ? 27.531 -18.219 -2.174 1 76.44 446 SER B CA 1
ATOM 7219 C C . SER B 1 446 ? 28.859 -17.688 -2.717 1 76.44 446 SER B C 1
ATOM 7221 O O . SER B 1 446 ? 29.672 -18.469 -3.232 1 76.44 446 SER B O 1
ATOM 7223 N N . ASP B 1 447 ? 29.141 -16.297 -2.504 1 80.19 447 ASP B N 1
ATOM 7224 C CA . ASP B 1 447 ? 30.344 -15.656 -3.027 1 80.19 447 ASP B CA 1
ATOM 7225 C C . ASP B 1 447 ? 30.469 -15.867 -4.535 1 80.19 447 ASP B C 1
ATOM 7227 O O . ASP B 1 447 ? 31.578 -15.922 -5.066 1 80.19 447 ASP B O 1
ATOM 7231 N N . ASP B 1 448 ? 29.359 -16.047 -5.125 1 82.19 448 ASP B N 1
ATOM 7232 C CA . ASP B 1 448 ? 29.344 -16.234 -6.574 1 82.19 448 ASP B CA 1
ATOM 7233 C C . ASP B 1 448 ? 29.641 -14.922 -7.297 1 82.19 448 ASP B C 1
ATOM 7235 O O . ASP B 1 448 ? 29.422 -13.836 -6.75 1 82.19 448 ASP B O 1
ATOM 7239 N N . GLU B 1 449 ? 30.141 -15.102 -8.461 1 87.44 449 GLU B N 1
ATOM 7240 C CA . GLU B 1 449 ? 30.422 -13.938 -9.289 1 87.44 449 GLU B CA 1
ATOM 7241 C C . GLU B 1 449 ? 29.141 -13.281 -9.789 1 87.44 449 GLU B C 1
ATOM 7243 O O . GLU B 1 449 ? 28.203 -13.969 -10.18 1 87.44 449 GLU B O 1
ATOM 7248 N N . ILE B 1 450 ? 29.125 -12.008 -9.633 1 90.75 450 ILE B N 1
ATOM 7249 C CA . ILE B 1 450 ? 28.047 -11.203 -10.203 1 90.75 450 ILE B CA 1
ATOM 7250 C C . ILE B 1 450 ? 28.562 -10.445 -11.422 1 90.75 450 ILE B C 1
ATOM 7252 O O . ILE B 1 450 ? 29.375 -9.523 -11.297 1 90.75 450 ILE B O 1
ATOM 7256 N N . THR B 1 451 ? 28.125 -10.875 -12.539 1 90 451 THR B N 1
ATOM 7257 C CA . THR B 1 451 ? 28.547 -10.258 -13.789 1 90 451 THR B CA 1
ATOM 7258 C C . THR B 1 451 ? 27.656 -9.07 -14.141 1 90 451 THR B C 1
ATOM 7260 O O . THR B 1 451 ? 26.562 -8.93 -13.602 1 90 451 THR B O 1
ATOM 7263 N N . PRO B 1 452 ? 28.141 -8.219 -15.023 1 90.94 452 PRO B N 1
ATOM 7264 C CA . PRO B 1 452 ? 27.422 -6.98 -15.336 1 90.94 452 PRO B CA 1
ATOM 7265 C C . PRO B 1 452 ? 26.031 -7.238 -15.906 1 90.94 452 PRO B C 1
ATOM 7267 O O . PRO B 1 452 ? 25.859 -8.156 -16.703 1 90.94 452 PRO B O 1
ATOM 7270 N N . GLU B 1 453 ? 25.047 -6.449 -15.469 1 90.31 453 GLU B N 1
ATOM 7271 C CA . GLU B 1 453 ? 23.719 -6.316 -16.031 1 90.31 453 GLU B CA 1
ATOM 7272 C C . GLU B 1 453 ? 22.938 -7.629 -15.938 1 90.31 453 GLU B C 1
ATOM 7274 O O . GLU B 1 453 ? 22.078 -7.91 -16.766 1 90.31 453 GLU B O 1
ATOM 7279 N N . ARG B 1 454 ? 23.391 -8.406 -15.039 1 90.75 454 ARG B N 1
ATOM 7280 C CA . ARG B 1 454 ? 22.641 -9.633 -14.742 1 90.75 454 ARG B CA 1
ATOM 7281 C C . ARG B 1 454 ? 22.203 -9.656 -13.289 1 90.75 454 ARG B C 1
ATOM 7283 O O . ARG B 1 454 ? 23.016 -9.453 -12.383 1 90.75 454 ARG B O 1
ATOM 7290 N N . VAL B 1 455 ? 20.984 -9.969 -13.133 1 92.69 455 VAL B N 1
ATOM 7291 C CA . VAL B 1 455 ? 20.422 -9.93 -11.789 1 92.69 455 VAL B CA 1
ATOM 7292 C C . VAL B 1 455 ? 20.828 -11.172 -11.016 1 92.69 455 VAL B C 1
ATOM 7294 O O . VAL B 1 455 ? 20.734 -12.297 -11.523 1 92.69 455 VAL B O 1
ATOM 7297 N N . LYS B 1 456 ? 21.375 -11 -9.883 1 93.88 456 LYS B N 1
ATOM 7298 C CA . LYS B 1 456 ? 21.656 -12.062 -8.922 1 93.88 456 LYS B CA 1
ATOM 7299 C C . LYS B 1 456 ? 20.641 -12.055 -7.785 1 93.88 456 LYS B C 1
ATOM 7301 O O . LYS B 1 456 ? 20.391 -11.008 -7.184 1 93.88 456 LYS B O 1
ATOM 7306 N N . VAL B 1 457 ? 20.094 -13.227 -7.496 1 94.06 457 VAL B N 1
ATOM 7307 C CA . VAL B 1 457 ? 19.031 -13.312 -6.496 1 94.06 457 VAL B CA 1
ATOM 7308 C C . VAL B 1 457 ? 19.609 -13.867 -5.191 1 94.06 457 VAL B C 1
ATOM 7310 O O . VAL B 1 457 ? 20.328 -14.859 -5.199 1 94.06 457 VAL B O 1
ATOM 7313 N N . PHE B 1 458 ? 19.312 -13.227 -4.117 1 95.12 458 PHE B N 1
ATOM 7314 C CA . PHE B 1 458 ? 19.641 -13.68 -2.773 1 95.12 458 PHE B CA 1
ATOM 7315 C C . PHE B 1 458 ? 18.375 -14.062 -2.006 1 95.12 458 PHE B C 1
ATOM 7317 O O . PHE B 1 458 ? 17.547 -13.211 -1.712 1 95.12 458 PHE B O 1
ATOM 7324 N N . PHE B 1 459 ? 18.281 -15.336 -1.681 1 95.44 459 PHE B N 1
ATOM 7325 C CA . PHE B 1 459 ? 17.125 -15.82 -0.941 1 95.44 459 PHE B CA 1
ATOM 7326 C C . PHE B 1 459 ? 17.391 -15.805 0.559 1 95.44 459 PHE B C 1
ATOM 7328 O O . PHE B 1 459 ? 18.547 -15.953 0.991 1 95.44 459 PHE B O 1
ATOM 7335 N N . ARG B 1 460 ? 16.328 -15.625 1.266 1 94.06 460 ARG B N 1
ATOM 7336 C CA . ARG B 1 460 ? 16.422 -15.773 2.715 1 94.06 460 ARG B CA 1
ATOM 7337 C C . ARG B 1 460 ? 16.75 -17.203 3.1 1 94.06 460 ARG B C 1
ATOM 7339 O O . ARG B 1 460 ? 16.328 -18.156 2.422 1 94.06 460 ARG B O 1
ATOM 7346 N N . GLY B 1 461 ? 17.5 -17.391 4.227 1 84.19 461 GLY B N 1
ATOM 7347 C CA . GLY B 1 461 ? 17.75 -18.719 4.773 1 84.19 461 GLY B CA 1
ATOM 7348 C C . GLY B 1 461 ? 19.078 -19.297 4.328 1 84.19 461 GLY B C 1
ATOM 7349 O O . GLY B 1 461 ? 19.406 -20.438 4.672 1 84.19 461 GLY B O 1
ATOM 7350 N N . GLY B 1 462 ? 19.828 -18.578 3.562 1 78.25 462 GLY B N 1
ATOM 7351 C CA . GLY B 1 462 ? 21.141 -19.094 3.16 1 78.25 462 GLY B CA 1
ATOM 7352 C C . GLY B 1 462 ? 22.172 -19.031 4.273 1 78.25 462 GLY B C 1
ATOM 7353 O O . GLY B 1 462 ? 21.922 -18.438 5.32 1 78.25 462 GLY B O 1
ATOM 7354 N N . VAL B 1 463 ? 23.172 -19.938 4.137 1 78.75 463 VAL B N 1
ATOM 7355 C CA . VAL B 1 463 ? 24.25 -19.969 5.125 1 78.75 463 VAL B CA 1
ATOM 7356 C C . VAL B 1 463 ? 25.453 -19.172 4.617 1 78.75 463 VAL B C 1
ATOM 7358 O O . VAL B 1 463 ? 25.891 -19.359 3.479 1 78.75 463 VAL B O 1
ATOM 7361 N N . CYS B 1 464 ? 25.766 -18.219 5.41 1 79.19 464 CYS B N 1
ATOM 7362 C CA . CYS B 1 464 ? 26.938 -17.422 5.082 1 79.19 464 CYS B CA 1
ATOM 7363 C C . CYS B 1 464 ? 28.156 -17.906 5.852 1 79.19 464 CYS B C 1
ATOM 7365 O O . CYS B 1 464 ? 28.031 -18.469 6.941 1 79.19 464 CYS B O 1
#